Protein AF-A0A9X3X5L2-F1 (afdb_monomer)

Sequence (1280 aa):
MSFPLLVLHLSDLHFGPHGRFGGQDGERLAARFAAAIDAAREELGIRQGVGLVVVTGDIAEAARKNEYEAALGFFGHLDALLRVPRDRFVFVPGNHDVSWAETRKVQIEQEDEGFDDAELERRLALVRLARFEAFVTAFHGRPRAELPTVTSIGHGAVVHHFAMPDGGIAVAALNSCERESHARQGGSFGEAQAQRLLDHLRGLPPSWMSILAVHHNPITPVPEAVESWVQWLRGHPGPLKPETIEHFAADAAGFEGKEHLRAVTEDARVSVVLHGHHHGADAHAFPFRRGEKGHTLVLSSGSWGLSPGKLPESQPAMVHLLELDPARRQARSILRIYAPRVRAEGQVEPGTFAVDPASPRGATLDLYVPKGFGEEKQIVTPSEAVEVSAFVEAYRRRFGARYVRWDLGGVGVTQPSGGGPPVPSRLDEMFVPPRLGTNTDADRLDDGAPLEPFALATRETPLVIRGPAGCGKTTILRHCFRKLLAEGEKNCVPFLIELRELGRAWERAVPSERTLEAYLAGRLAEVRGRDERKTLAVLFDDPTGPRPILLVDGWDELGDLGDEVREKLMGLLGTSPRVLAVVTSRPYGESRPSGAEGFDVLDVQPLSDEEIRAFATRFHGRVHGEDEASAHAASERFVSALASSAEAEALARTALLLVMMLFVHRSRPLPDKRHELYRICLDNLLSARPRAKEAEGARAPSAVFRPEDAAERMRVLAELADRVQRDGYREQSRSPIVRTEDELCALLPSRFSYEERRGFIAWLVSSAGVLVDRADETFSFAHLSFQEYLVAHHWAAVVEGAEARVALCRRYLHDLAFWETLRLWAAVVEDRNPAHLAAVLENLIEGDADGFWLAGVMFADGLGAGHFEAWCARLSAHFHVHEQVRGFAAARAWAASRQEGRRQRLAAAWPEVASQARWLPGVIAASWWQEARLGREEAEPPAMSRLLSAAGEGQGVARGRALGGSSPVWPGDPPELSLLHLWPGPRGPAAARLQTLISLGGKREHLGRAARRALVPEREERDLARYMARYLARSWAKEAAHDDWVRTWALDLARDWAMDLSRSWAREWARDFALDLARYWARYLARYWTRDLARDWAFDLSRYWARDWAQDWVLDMAWVWAHELELPEEPWTLDFAAAELAGIGRAGTRAVLAFSEPKDPLLRLFHEACRLSLRPRSESMPFRRALAELPEGIDPLWPALARHVARMSTPEDRKLLCELAERPESREKPLSWGLRYYVRGDLVLDDGTEVELDELCDEAGIARLPWLVDMPDELDVEFD

pLDDT: mean 77.59, std 16.7, range [27.48, 97.25]

Solvent-accessible surface area (backbone atoms only — not comparable to full-atom values): 68585 Å² total; per-residue (Å²): 134,73,75,65,42,30,33,38,35,38,34,67,58,18,27,26,88,88,29,91,49,36,93,56,60,31,56,64,51,19,52,51,53,39,53,43,53,50,50,52,27,59,75,70,67,50,85,66,62,59,67,34,38,39,36,20,11,17,56,19,52,66,39,44,72,72,19,42,52,47,45,47,44,19,52,69,36,30,32,66,69,54,66,36,62,64,90,41,55,44,75,22,53,20,72,32,24,37,24,39,72,53,33,45,49,53,53,50,46,34,73,74,70,64,60,51,73,72,53,47,53,56,54,39,67,60,44,27,44,45,63,50,52,49,42,53,16,64,69,63,71,45,53,65,70,75,36,96,48,31,46,66,48,50,76,81,19,36,35,38,54,45,82,47,100,47,35,31,42,37,40,32,29,34,34,27,43,64,71,45,44,68,91,37,78,48,31,26,41,53,69,70,45,39,50,39,46,34,51,54,52,61,68,49,58,50,27,40,44,40,34,40,31,27,9,51,25,80,83,50,72,61,69,71,57,54,52,51,47,50,52,49,57,75,70,45,100,61,95,71,51,72,70,55,53,51,49,50,48,33,59,60,58,17,39,50,43,46,67,47,56,49,49,33,37,66,72,48,61,32,24,34,36,40,29,11,73,30,63,48,86,50,81,49,64,52,82,48,67,96,87,62,96,55,41,29,40,36,38,42,37,29,68,47,71,93,56,96,88,64,58,90,96,62,66,54,56,34,40,23,43,35,39,38,25,74,84,76,33,32,30,37,46,33,55,33,34,34,36,67,82,42,60,48,93,95,47,96,52,78,37,37,68,42,74,33,87,91,45,72,85,36,52,81,43,79,37,48,66,53,80,52,56,60,69,90,82,87,83,88,60,84,75,56,62,62,56,39,55,57,49,54,55,54,50,37,67,70,54,60,70,57,73,46,60,47,79,62,77,58,68,31,72,72,67,58,96,82,53,73,80,83,74,92,40,44,33,82,75,58,62,69,77,59,29,36,20,80,62,79,56,92,90,50,59,81,58,52,46,56,80,58,52,73,55,62,69,75,51,87,61,29,35,34,43,27,32,65,79,50,58,44,65,67,58,53,51,54,49,34,44,44,47,38,50,74,68,37,69,82,56,34,46,62,43,82,43,50,36,38,59,49,52,61,50,41,72,76,39,57,79,95,54,62,40,66,62,51,49,50,21,56,65,47,18,77,75,74,75,48,88,36,52,65,50,50,51,50,47,45,62,45,90,85,56,38,36,38,33,40,38,35,37,44,50,59,28,41,45,90,49,21,51,61,53,37,53,44,50,52,52,46,41,71,74,23,74,66,43,37,44,39,36,27,34,41,83,78,37,66,54,58,88,42,61,92,72,58,23,48,61,30,23,54,40,62,51,35,72,66,54,48,50,52,39,40,40,44,50,30,36,63,74,48,52,90,41,56,68,60,11,49,55,50,29,52,52,51,52,57,59,29,76,48,32,72,69,55,39,62,46,41,26,32,49,47,49,32,52,51,49,53,58,50,36,74,71,38,73,64,57,87,49,60,58,58,52,50,49,55,52,48,54,24,31,69,44,35,34,32,52,39,41,53,75,75,43,51,50,71,53,102,62,65,32,75,67,87,50,68,68,56,40,52,48,54,52,11,47,34,32,36,53,54,46,65,65,40,59,78,80,42,74,84,66,81,56,76,39,42,64,69,58,54,44,69,61,43,67,83,90,48,54,72,66,45,36,51,3,33,53,52,32,31,36,65,53,34,39,54,30,39,78,48,98,82,66,26,34,29,58,65,42,61,69,55,39,36,43,27,25,16,54,35,47,58,73,73,53,68,62,61,67,50,48,38,51,53,48,63,74,44,49,89,41,72,67,44,47,63,27,51,45,39,20,50,51,57,38,33,76,74,37,57,77,68,42,48,64,38,48,52,48,20,60,73,49,55,70,56,31,33,26,52,43,47,32,35,46,24,68,60,47,61,83,90,49,51,67,66,48,60,75,49,51,51,83,50,46,41,62,90,45,38,59,50,43,46,53,21,17,48,38,40,46,46,36,79,45,57,74,59,48,52,55,52,44,67,42,44,69,61,32,30,69,70,22,40,33,65,34,18,38,25,42,52,53,37,36,51,57,19,65,48,70,78,88,78,71,73,28,62,44,39,46,54,32,70,53,16,73,80,43,65,69,22,48,35,51,24,39,39,43,31,36,65,21,49,47,42,61,25,38,64,54,70,54,24,57,45,68,67,58,46,44,66,30,30,57,33,31,29,55,55,34,34,35,38,61,49,68,48,51,77,82,48,48,40,55,34,38,56,52,64,66,50,66,52,76,64,57,48,48,50,54,46,46,52,49,50,49,53,55,38,54,58,42,56,53,79,73,53,94,81,44,85,68,58,60,40,54,54,56,46,54,57,64,59,65,80,64,82,80,84,92,72,78,72,63,60,30,58,56,55,38,58,49,49,62,52,51,66,75,58,61,81,78,68,91,44,41,67,58,30,45,51,44,34,49,50,51,51,43,47,57,52,67,76,57,60,46,70,68,54,49,53,50,12,51,54,50,27,58,71,43,68,55,68,102,45,73,42,41,44,42,37,32,40,54,59,74,66,30,72,45,67,60,41,36,49,46,54,36,45,74,52,86,58,85,51,59,69,55,35,30,43,19,38,14,30,41,30,37,37,21,77,84,57,82,63,60,67,36,54,47,36,62,69,66,49,68,91,88,65,64,70,63,56,65,29,49,32,29,35,47,36,74,64,49,49,74,65,34,52,51,52,52,40,52,40,33,76,40,20,80,83,45,62,84,69,56,19,41,36,25,36,30,41,45,44,9,33,40,63,48,97,90,67,53,77,42,54,45,55,60,43,22,60,71,41,71,45,81,69,74,58,73,63,51,78,69,69,96,64,48,84,55,64,78,124

Secondary structure (DSSP, 8-state):
-PPPEEEEEE----BSSSSTTTT--HHHHHHHHHHHHHHHHHHHT--SPEEEEEEES--BSSS-HHHHHHHHHHHHHHHHHHT--GGGEEEE--GGGS-HHHHHHHHHHHHHH---HHHHHHHHHHHTTHHHHHHHHHHHSS-GGGSTTEEEEETTEEEEEEEETTEEEEEEE--TBTT--SS--SEE--HHHHHHHHHHHHTS-TTEEEEEEESS-S----HHHHHHHHHHHHHS--S--HHHHHHHHHHHH-EETHHHHHHHHHHTT-SEEEE-S-SS--EEEEEP-TTS--EEEEEE-------TT--GGGPPEEEEEEEEETTTTEEEEEEEEEETTPPPTT---S-EEEEPTT-TT-EEEEPP--TTTTPPPPPPPHHHHHHHHHHHHHHHHHHTTTT-B---GGG-----TTPPSP---BHHHH----EEESS--TT-TT-SEE--TTHHHH--S-EEEE--TTSSHHHHHHHHHHHHHHH-TTTEEEEEEEHHHHHHHHHHS-GGG-SHHHHHHHHHHHHHSS--HHHHHHHHH-TTSPEEEEEEE-GGG-GGGHHHHHHHHHHHHHH-TT-EEEEEE-TT-TT---GGGT-EEEEEPPPPHHHHHHHHHHHHHHHHTT-HHHHHHHHHHHHHHHHT-HHHHHHHTSHHHHHHHHHHHHHSSS-SSHHHHHHHHHHIIIIIHHHHHHHHTPPPPS-----SSHHHHHHHHHHHHHHHHHHHTTTSSSS---EEHHHHHHHS-TTS-HHHHHHHHHHIIIII-SEEE-TTSEEEES-HHHHHHHHHHHHHHH--SHHHHHHHHHHHTT-GGGHHHHHHHHHHHHHH-THHHHHHHHHHHHS-HHHHHHHHHHHHTT--TTTHHHHHTTGGG---GGGHHHHHHHHHHHHH---HHHHHHHHHHHHHHHHHS-HHHHHHHHHHHHHTT-S-TT---HHHHHHHTTTSSHHHHHHHGGGGGT-TTTT-SSHHHHHGGG--SSHHHHHHHHHHHHHHT--HHHHHHHHHHHSS--HHHHHHHHHHHHHHHHHHHHHTT-TTTTTTHHHHHHHHHHHH--SS--TTHHHHHHHHHHHHHHHHHTS---HHHHHHHHHHHHHHHHHH---HHHHHHHHHHHHHTT--S-HHHHHHHHHHHT---THHHHHHHHH----SHHHHHHHHHHHHHH-TTS-SHHHHHHHHSSPTT--THHHHHHHHHTT---HHHHHHHHHHHH-GGGS-TTHHHHIIIIII--EE-TTS-EE-HHHHHHHTT-PPPPS--PPP--------

Radius of gyration: 42.04 Å; Cα contacts (8 Å, |Δi|>4): 2052; chains: 1; bounding box: 104×72×123 Å

InterPro domains:
  IPR003593 AAA+ ATPase domain [SM00382] (459-624)
  IPR004843 Calcineurin-like, phosphoesterase domain [PF00149] (7-280)
  IPR007111 NACHT nucleoside triphosphatase [PF05729] (463-620)
  IPR007111 NACHT nucleoside triphosphatase [PS50837] (461-587)
  IPR027417 P-loop containing nucleoside triphosphate hydrolase [G3DSA:3.40.50.300] (416-591)
  IPR027417 P-loop containing nucleoside triphosphate hydrolase [SSF52540] (460-623)
  IPR029052 Metallo-dependent phosphatase-like [G3DSA:3.60.21.10] (5-334)
  IPR029052 Metallo-dependent phosphatase-like [SSF56300] (7-328)

Structure (mmCIF, N/CA/C/O backbone):
data_AF-A0A9X3X5L2-F1
#
_entry.id   AF-A0A9X3X5L2-F1
#
loop_
_atom_site.group_PDB
_atom_site.id
_atom_site.type_symbol
_atom_site.label_atom_id
_atom_site.label_alt_id
_atom_site.label_comp_id
_atom_site.label_asym_id
_atom_site.label_entity_id
_atom_site.label_seq_id
_atom_site.pdbx_PDB_ins_code
_atom_site.Cartn_x
_atom_site.Cartn_y
_atom_site.Cartn_z
_atom_site.occupancy
_atom_site.B_iso_or_equiv
_atom_site.auth_seq_id
_atom_site.auth_comp_id
_atom_site.auth_asym_id
_atom_site.auth_atom_id
_atom_site.pdbx_PDB_model_num
ATOM 1 N N . MET A 1 1 ? -11.750 2.166 57.337 1.00 33.78 1 MET A N 1
ATOM 2 C CA . MET A 1 1 ? -11.215 3.487 57.760 1.00 33.78 1 MET A CA 1
ATOM 3 C C . MET A 1 1 ? -9.756 3.560 57.328 1.00 33.78 1 MET A C 1
ATOM 5 O O . MET A 1 1 ? -8.901 2.982 57.993 1.00 33.78 1 MET A O 1
ATOM 9 N N . SER A 1 2 ? -9.480 4.225 56.205 1.00 51.81 2 SER A N 1
ATOM 10 C CA . SER A 1 2 ? -8.145 4.352 55.620 1.00 51.81 2 SER A CA 1
ATOM 11 C C . SER A 1 2 ? -7.234 5.186 56.523 1.00 51.81 2 SER A C 1
ATOM 13 O O . SER A 1 2 ? -7.540 6.342 56.815 1.00 51.81 2 SER A O 1
ATOM 15 N N . PHE A 1 3 ? -6.119 4.612 56.973 1.00 63.78 3 PHE A N 1
ATOM 16 C CA . PHE A 1 3 ? -5.071 5.350 57.682 1.00 63.78 3 PHE A CA 1
ATOM 17 C C . PHE A 1 3 ? -4.246 6.208 56.699 1.00 63.78 3 PHE A C 1
ATOM 19 O O . PHE A 1 3 ? -4.175 5.851 55.521 1.00 63.78 3 PHE A O 1
ATOM 26 N N . PRO A 1 4 ? -3.599 7.299 57.159 1.00 80.12 4 PRO A N 1
ATOM 27 C CA . PRO A 1 4 ? -2.692 8.080 56.319 1.00 80.12 4 PRO A CA 1
ATOM 28 C C . PRO A 1 4 ? -1.520 7.221 55.821 1.00 80.12 4 PRO A C 1
ATOM 30 O O . PRO A 1 4 ? -0.981 6.413 56.583 1.00 80.12 4 PRO A O 1
ATOM 33 N N . LEU A 1 5 ? -1.124 7.395 54.559 1.00 88.69 5 LEU A N 1
ATOM 34 C CA . LEU A 1 5 ? 0.029 6.733 53.947 1.00 88.69 5 LEU A CA 1
ATOM 35 C C . LEU A 1 5 ? 1.235 7.673 53.958 1.00 88.69 5 LEU A C 1
ATOM 37 O O . LEU A 1 5 ? 1.161 8.769 53.414 1.00 88.69 5 LEU A O 1
ATOM 41 N N . LEU A 1 6 ? 2.365 7.224 54.504 1.00 91.75 6 LEU A N 1
ATOM 42 C CA . LEU A 1 6 ? 3.628 7.957 54.420 1.00 91.75 6 LEU A CA 1
ATOM 43 C C . LEU A 1 6 ? 4.447 7.484 53.209 1.00 91.75 6 LEU A C 1
ATOM 45 O O . LEU A 1 6 ? 4.875 6.329 53.170 1.00 91.75 6 LEU A O 1
ATOM 49 N N . VAL A 1 7 ? 4.682 8.373 52.246 1.00 93.25 7 VAL A N 1
ATOM 50 C CA . VAL A 1 7 ? 5.533 8.153 51.069 1.00 93.25 7 VAL A CA 1
ATOM 51 C C . VAL A 1 7 ? 6.897 8.804 51.302 1.00 93.25 7 VAL A C 1
ATOM 53 O O . VAL A 1 7 ? 6.976 9.980 51.649 1.00 93.25 7 VAL A O 1
ATOM 56 N N . LEU A 1 8 ? 7.971 8.040 51.120 1.00 92.69 8 LEU A N 1
ATOM 57 C CA . LEU A 1 8 ? 9.347 8.529 51.101 1.00 92.69 8 LEU A CA 1
ATOM 58 C C . LEU A 1 8 ? 9.769 8.745 49.647 1.00 92.69 8 LEU A C 1
ATOM 60 O O . LEU A 1 8 ? 9.871 7.780 48.897 1.00 92.69 8 LEU A O 1
ATOM 64 N N . HIS A 1 9 ? 10.032 9.986 49.257 1.00 91.81 9 HIS A N 1
ATOM 65 C CA . HIS A 1 9 ? 10.513 10.338 47.924 1.00 91.81 9 HIS A CA 1
ATOM 66 C C . HIS A 1 9 ? 11.990 10.760 47.972 1.00 91.81 9 HIS A C 1
ATOM 68 O O . HIS A 1 9 ? 12.386 11.620 48.765 1.00 91.81 9 HIS A O 1
ATOM 74 N N . LEU A 1 10 ? 12.805 10.087 47.155 1.00 88.81 10 LEU A N 1
ATOM 75 C CA . LEU A 1 10 ? 14.241 10.304 46.966 1.00 88.81 10 LEU A CA 1
ATOM 76 C C . LEU A 1 10 ? 14.522 10.623 45.488 1.00 88.81 10 LEU A C 1
ATOM 78 O O . LEU A 1 10 ? 13.851 10.085 44.612 1.00 88.81 10 LEU A O 1
ATOM 82 N N . SER A 1 11 ? 15.543 11.429 45.204 1.00 85.94 11 SER A N 1
ATOM 83 C CA . SER A 1 11 ? 16.010 11.727 43.839 1.00 85.94 11 SER A CA 1
ATOM 84 C C . SER A 1 11 ? 17.506 12.037 43.851 1.00 85.94 11 SER A C 1
ATOM 86 O O . SER A 1 11 ? 18.036 12.412 44.901 1.00 85.94 11 SER A O 1
ATOM 88 N N . ASP A 1 12 ? 18.159 11.902 42.697 1.00 79.94 12 ASP A N 1
ATOM 89 C CA . ASP A 1 12 ? 19.490 12.451 42.392 1.00 79.94 12 ASP A CA 1
ATOM 90 C C . ASP A 1 12 ? 20.567 11.987 43.393 1.00 79.94 12 ASP A C 1
ATOM 92 O O . ASP A 1 12 ? 21.273 12.767 44.048 1.00 79.94 12 ASP A O 1
ATOM 96 N N . LEU A 1 13 ? 20.647 10.664 43.574 1.00 82.81 13 LEU A N 1
ATOM 97 C CA . LEU A 1 13 ? 21.535 10.031 44.551 1.00 82.81 13 LEU A CA 1
ATOM 98 C C . LEU A 1 13 ? 22.984 9.943 44.048 1.00 82.81 13 LEU A C 1
ATOM 100 O O . LEU A 1 13 ? 23.900 10.083 44.862 1.00 82.81 13 LEU A O 1
ATOM 104 N N . HIS A 1 14 ? 23.182 9.731 42.742 1.00 84.00 14 HIS A N 1
ATOM 105 C CA . HIS A 1 14 ? 24.472 9.617 42.052 1.00 84.00 14 HIS A CA 1
ATOM 106 C C . HIS A 1 14 ? 25.494 8.742 42.796 1.00 84.00 14 HIS A C 1
ATOM 108 O O . HIS A 1 14 ? 26.504 9.220 43.328 1.00 84.00 14 HIS A O 1
ATOM 114 N N . PHE A 1 15 ? 25.254 7.433 42.849 1.00 83.69 15 PHE A N 1
ATOM 115 C CA . PHE A 1 15 ? 26.273 6.486 43.289 1.00 83.69 15 PHE A CA 1
ATOM 116 C C . PHE A 1 15 ? 27.408 6.467 42.256 1.00 83.69 15 PHE A C 1
ATOM 118 O O . PHE A 1 15 ? 27.206 6.065 41.116 1.00 83.69 15 PHE A O 1
ATOM 125 N N . GLY A 1 16 ? 28.602 6.919 42.644 1.00 78.38 16 GLY A N 1
ATOM 126 C CA . GLY A 1 16 ? 29.775 6.971 41.774 1.00 78.38 16 GLY A CA 1
ATOM 127 C C . GLY A 1 16 ? 30.980 7.645 42.432 1.00 78.38 16 GLY A C 1
ATOM 128 O O . GLY A 1 16 ? 30.873 8.137 43.558 1.00 78.38 16 GLY A O 1
ATOM 129 N N . PRO A 1 17 ? 32.165 7.584 41.800 1.00 70.12 17 PRO A N 1
ATOM 130 C CA . PRO A 1 17 ? 33.416 8.061 42.386 1.00 70.12 17 PRO A CA 1
ATOM 131 C C . PRO A 1 17 ? 33.467 9.581 42.600 1.00 70.12 17 PRO A C 1
ATOM 133 O O . PRO A 1 17 ? 34.216 10.023 43.473 1.00 70.12 17 PRO A O 1
ATOM 136 N N . HIS A 1 18 ? 32.704 10.366 41.835 1.00 68.12 18 HIS A N 1
ATOM 137 C CA . HIS A 1 18 ? 32.596 11.819 42.004 1.00 68.12 18 HIS A CA 1
ATOM 138 C C . HIS A 1 18 ? 31.243 12.245 42.599 1.00 68.12 18 HIS A C 1
ATOM 140 O O . HIS A 1 18 ? 31.072 13.406 42.971 1.00 68.12 18 HIS A O 1
ATOM 146 N N . GLY A 1 19 ? 30.307 11.306 42.751 1.00 66.62 19 GLY A N 1
ATOM 147 C CA . GLY A 1 19 ? 29.041 11.491 43.448 1.00 66.62 19 GLY A CA 1
ATOM 148 C C . GLY A 1 19 ? 29.172 11.653 44.969 1.00 66.62 19 GLY A C 1
ATOM 149 O O . GLY A 1 19 ? 30.168 11.286 45.598 1.00 66.62 19 GLY A O 1
ATOM 150 N N . ARG A 1 20 ? 28.115 12.183 45.603 1.00 66.06 20 ARG A N 1
ATOM 151 C CA . ARG A 1 20 ? 28.086 12.536 47.043 1.00 66.06 20 ARG A CA 1
ATOM 152 C C . ARG A 1 20 ? 28.415 11.358 47.967 1.00 66.06 20 ARG A C 1
ATOM 154 O O . ARG A 1 20 ? 28.936 11.552 49.070 1.00 66.06 20 ARG A O 1
ATOM 161 N N . PHE A 1 21 ? 28.075 10.148 47.538 1.00 71.44 21 PHE A N 1
ATOM 162 C CA . PHE A 1 21 ? 28.238 8.921 48.312 1.00 71.44 21 PHE A CA 1
ATOM 163 C C . PHE A 1 21 ? 29.450 8.085 47.871 1.00 71.44 21 PHE A C 1
ATOM 165 O O . PHE A 1 21 ? 29.632 6.973 48.366 1.00 71.44 21 PHE A O 1
ATOM 172 N N . GLY A 1 22 ? 30.307 8.622 46.993 1.00 66.75 22 GLY A N 1
ATOM 173 C CA . GLY A 1 22 ? 31.515 7.955 46.515 1.00 66.75 22 GLY A CA 1
ATOM 174 C C . GLY A 1 22 ? 32.418 7.483 47.655 1.00 66.75 22 GLY A C 1
ATOM 175 O O . GLY A 1 22 ? 32.827 8.262 48.516 1.00 66.75 22 GLY A O 1
ATOM 176 N N . GLY A 1 23 ? 32.700 6.179 47.684 1.00 66.12 23 GLY A N 1
ATOM 177 C CA . GLY A 1 23 ? 33.548 5.547 48.701 1.00 66.12 23 GLY A CA 1
ATOM 178 C C . GLY A 1 23 ? 32.921 5.404 50.095 1.00 66.12 23 GLY A C 1
ATOM 179 O O . GLY A 1 23 ? 33.623 4.984 51.016 1.00 66.12 23 GLY A O 1
ATOM 180 N N . GLN A 1 24 ? 31.637 5.738 50.281 1.00 73.81 24 GLN A N 1
ATOM 181 C CA . GLN A 1 24 ? 30.925 5.480 51.536 1.00 73.81 24 GLN A CA 1
ATOM 182 C C . GLN A 1 24 ? 30.409 4.039 51.592 1.00 73.81 24 GLN A C 1
ATOM 184 O O . GLN A 1 24 ? 30.003 3.463 50.586 1.00 73.81 24 GLN A O 1
ATOM 189 N N . ASP A 1 25 ? 30.406 3.469 52.795 1.00 82.12 25 ASP A N 1
ATOM 190 C CA . ASP A 1 25 ? 29.823 2.156 53.051 1.00 82.12 25 ASP A CA 1
ATOM 191 C C . ASP A 1 25 ? 28.286 2.219 52.972 1.00 82.12 25 ASP A C 1
ATOM 193 O O . ASP A 1 25 ? 27.653 3.027 53.662 1.00 82.12 25 ASP A O 1
ATOM 197 N N . GLY A 1 26 ? 27.693 1.391 52.106 1.00 81.31 26 GLY A N 1
ATOM 198 C CA . GLY A 1 26 ? 26.260 1.426 51.794 1.00 81.31 26 GLY A CA 1
ATOM 199 C C . GLY A 1 26 ? 25.360 1.067 52.978 1.00 81.31 26 GLY A C 1
ATOM 200 O O . GLY A 1 26 ? 24.312 1.690 53.146 1.00 81.31 26 GLY A O 1
ATOM 201 N N . GLU A 1 27 ? 25.783 0.133 53.835 1.00 83.94 27 GLU A N 1
ATOM 202 C CA . GLU A 1 27 ? 25.055 -0.253 55.052 1.00 83.94 27 GLU A CA 1
ATOM 203 C C . GLU A 1 27 ? 25.013 0.914 56.043 1.00 83.94 27 GLU A C 1
ATOM 205 O O . GLU A 1 27 ? 23.942 1.322 56.504 1.00 83.94 27 GLU A O 1
ATOM 210 N N . ARG A 1 28 ? 26.171 1.526 56.317 1.00 81.81 28 ARG A N 1
ATOM 211 C CA . ARG A 1 28 ? 26.255 2.689 57.208 1.00 81.81 28 ARG A CA 1
ATOM 212 C C . ARG A 1 28 ? 25.473 3.881 56.666 1.00 81.81 28 ARG A C 1
ATOM 214 O O . ARG A 1 28 ? 24.849 4.608 57.439 1.00 81.81 28 ARG A O 1
ATOM 221 N N . LEU A 1 29 ? 25.490 4.101 55.353 1.00 81.94 29 LEU A N 1
ATOM 222 C CA . LEU A 1 29 ? 24.710 5.164 54.724 1.00 81.94 29 LEU A CA 1
ATOM 223 C C . LEU A 1 29 ? 23.200 4.911 54.863 1.00 81.94 29 LEU A C 1
ATOM 225 O O . LEU A 1 29 ? 22.466 5.824 55.247 1.00 81.94 29 LEU A O 1
ATOM 229 N N . ALA A 1 30 ? 22.742 3.679 54.632 1.00 86.69 30 ALA A N 1
ATOM 230 C CA . ALA A 1 30 ? 21.344 3.285 54.801 1.00 86.69 30 ALA A CA 1
ATOM 231 C C . ALA A 1 30 ? 20.871 3.435 56.255 1.00 86.69 30 ALA A C 1
ATOM 233 O O . ALA A 1 30 ? 19.810 4.012 56.498 1.00 86.69 30 ALA A O 1
ATOM 234 N N . ALA A 1 31 ? 21.691 3.014 57.227 1.00 83.75 31 ALA A N 1
ATOM 235 C CA . ALA A 1 31 ? 21.431 3.189 58.660 1.00 83.75 31 ALA A CA 1
ATOM 236 C C . ALA A 1 31 ? 21.186 4.656 59.027 1.00 83.75 31 ALA A C 1
ATOM 238 O O . ALA A 1 31 ? 20.274 4.973 59.790 1.00 83.75 31 ALA A O 1
ATOM 239 N N . ARG A 1 32 ? 21.960 5.567 58.434 1.00 77.94 32 ARG A N 1
ATOM 240 C CA . ARG A 1 32 ? 21.835 7.007 58.676 1.00 77.94 32 ARG A CA 1
ATOM 241 C C . ARG A 1 32 ? 20.583 7.605 58.049 1.00 77.94 32 ARG A C 1
ATOM 243 O O . ARG A 1 32 ? 19.944 8.442 58.682 1.00 77.94 32 ARG A O 1
ATOM 250 N N . PHE A 1 33 ? 20.226 7.180 56.837 1.00 83.44 33 PHE A N 1
ATOM 251 C CA . PHE A 1 33 ? 18.974 7.588 56.197 1.00 83.44 33 PHE A CA 1
ATOM 252 C C . PHE A 1 33 ? 17.767 7.115 57.010 1.00 83.44 33 PHE A C 1
ATOM 254 O O . PHE A 1 33 ? 16.901 7.925 57.334 1.00 83.44 33 PHE A O 1
ATOM 261 N N . ALA A 1 34 ? 17.744 5.844 57.416 1.00 85.94 34 ALA A N 1
ATOM 262 C CA . ALA A 1 34 ? 16.659 5.289 58.220 1.00 85.94 34 ALA A CA 1
ATOM 263 C C . ALA A 1 34 ? 16.511 5.999 59.575 1.00 85.94 34 ALA A C 1
ATOM 265 O O . ALA A 1 34 ? 15.423 6.469 59.901 1.00 85.94 34 ALA A O 1
ATOM 266 N N . ALA A 1 35 ? 17.612 6.172 60.317 1.00 80.69 35 ALA A N 1
ATOM 267 C CA . ALA A 1 35 ? 17.596 6.857 61.611 1.00 80.69 35 ALA A CA 1
ATOM 268 C C . ALA A 1 35 ? 17.078 8.300 61.505 1.00 80.69 35 ALA A C 1
ATOM 270 O O . ALA A 1 35 ? 16.357 8.778 62.378 1.00 80.69 35 ALA A O 1
ATOM 271 N N . ALA A 1 36 ? 17.422 9.000 60.425 1.00 76.62 36 ALA A N 1
ATOM 272 C CA . ALA A 1 36 ? 16.964 10.361 60.206 1.00 76.62 36 ALA A CA 1
ATOM 273 C C . ALA A 1 36 ? 15.491 10.460 59.797 1.00 76.62 36 ALA A C 1
ATOM 275 O O . ALA A 1 36 ? 14.804 11.395 60.210 1.00 76.62 36 ALA A O 1
ATOM 276 N N . ILE A 1 37 ? 15.001 9.503 59.008 1.00 83.50 37 ILE A N 1
ATOM 277 C CA . ILE A 1 37 ? 13.579 9.394 58.673 1.00 83.50 37 ILE A CA 1
ATOM 278 C C . ILE A 1 37 ? 12.769 9.118 59.943 1.00 83.50 37 ILE A C 1
ATOM 280 O O . ILE A 1 37 ? 11.753 9.773 60.169 1.00 83.50 37 ILE A O 1
ATOM 284 N N . ASP A 1 38 ? 13.237 8.211 60.801 1.00 83.44 38 ASP A N 1
ATOM 285 C CA . ASP A 1 38 ? 12.585 7.907 62.076 1.00 83.44 38 ASP A CA 1
ATOM 286 C C . ASP A 1 38 ? 12.589 9.110 63.025 1.00 83.44 38 ASP A C 1
ATOM 288 O O . ASP A 1 38 ? 11.536 9.469 63.552 1.00 83.44 38 ASP A O 1
ATOM 292 N N . ALA A 1 39 ? 13.718 9.813 63.152 1.00 78.88 39 ALA A N 1
ATOM 293 C CA . ALA A 1 39 ? 13.794 11.045 63.935 1.00 78.88 39 ALA A CA 1
ATOM 294 C C . ALA A 1 39 ? 12.815 12.121 63.425 1.00 78.88 39 ALA A C 1
ATOM 296 O O . ALA A 1 39 ? 12.128 12.764 64.219 1.00 78.88 39 ALA A O 1
ATOM 297 N N . ALA A 1 40 ? 12.694 12.290 62.102 1.00 78.00 40 ALA A N 1
ATOM 298 C CA . ALA A 1 40 ? 11.743 13.229 61.509 1.00 78.00 40 ALA A CA 1
ATOM 299 C C . ALA A 1 40 ? 10.278 12.816 61.751 1.00 78.00 40 ALA A C 1
ATOM 301 O O . ALA A 1 40 ? 9.426 13.674 61.986 1.00 78.00 40 ALA A O 1
ATOM 302 N N . ARG A 1 41 ? 9.970 11.512 61.729 1.00 84.62 41 ARG A N 1
ATOM 303 C CA . ARG A 1 41 ? 8.633 10.987 62.053 1.00 84.62 41 ARG A CA 1
ATOM 304 C C . ARG A 1 41 ? 8.268 11.257 63.511 1.00 84.62 41 ARG A C 1
ATOM 306 O O . ARG A 1 41 ? 7.165 11.739 63.775 1.00 84.62 41 ARG A O 1
ATOM 313 N N . GLU A 1 42 ? 9.191 10.998 64.437 1.00 82.88 42 GLU A N 1
ATOM 314 C CA . GLU A 1 42 ? 9.009 11.257 65.869 1.00 82.88 42 GLU A CA 1
ATOM 315 C C . GLU A 1 42 ? 8.809 12.750 66.160 1.00 82.88 42 GLU A C 1
ATOM 317 O O . GLU A 1 42 ? 7.846 13.116 66.837 1.00 82.88 42 GLU A O 1
ATOM 322 N N . GLU A 1 43 ? 9.651 13.617 65.584 1.00 79.38 43 GLU A N 1
ATOM 323 C CA . GLU A 1 43 ? 9.555 15.080 65.702 1.00 79.38 43 GLU A CA 1
ATOM 324 C C . GLU A 1 43 ? 8.180 15.608 65.253 1.00 79.38 43 GLU A C 1
ATOM 326 O O . GLU A 1 43 ? 7.599 16.494 65.883 1.00 79.38 43 GLU A O 1
ATOM 331 N N . LEU A 1 44 ? 7.638 15.058 64.161 1.00 77.19 44 LEU A N 1
ATOM 332 C CA . LEU A 1 44 ? 6.396 15.523 63.536 1.00 77.19 44 LEU A CA 1
ATOM 333 C C . LEU A 1 44 ? 5.138 14.811 64.051 1.00 77.19 44 LEU A C 1
ATOM 335 O O . LEU A 1 44 ? 4.032 15.150 63.615 1.00 77.19 44 LEU A O 1
ATOM 339 N N . GLY A 1 45 ? 5.295 13.860 64.978 1.00 80.50 45 GLY A N 1
ATOM 340 C CA . GLY A 1 45 ? 4.206 13.071 65.555 1.00 80.50 45 GLY A CA 1
ATOM 341 C C . GLY A 1 45 ? 3.581 12.052 64.594 1.00 80.50 45 GLY A C 1
ATOM 342 O O . GLY A 1 45 ? 2.448 11.623 64.825 1.00 80.50 45 GLY A O 1
ATOM 343 N N . ILE A 1 46 ? 4.290 11.666 63.529 1.00 84.19 46 ILE A N 1
ATOM 344 C CA . ILE A 1 46 ? 3.827 10.709 62.515 1.00 84.19 46 ILE A CA 1
ATOM 345 C C . ILE A 1 46 ? 4.006 9.292 63.066 1.00 84.19 46 ILE A C 1
ATOM 347 O O . ILE A 1 46 ? 5.118 8.784 63.199 1.00 84.19 46 ILE A O 1
ATOM 351 N N . ARG A 1 47 ? 2.893 8.638 63.412 1.00 79.75 47 ARG A N 1
ATOM 352 C CA . ARG A 1 47 ? 2.908 7.303 64.042 1.00 79.75 47 ARG A CA 1
ATOM 353 C C . ARG A 1 47 ? 3.046 6.163 63.035 1.00 79.75 47 ARG A C 1
ATOM 355 O O . ARG A 1 47 ? 3.428 5.058 63.411 1.00 79.75 47 ARG A O 1
ATOM 362 N N . GLN A 1 48 ? 2.715 6.409 61.773 1.00 82.12 48 GLN A N 1
ATOM 363 C CA . GLN A 1 48 ? 2.754 5.425 60.696 1.00 82.12 48 GLN A CA 1
ATOM 364 C C . GLN A 1 48 ? 4.196 5.197 60.245 1.00 82.12 48 GLN A C 1
ATOM 366 O O . GLN A 1 48 ? 4.991 6.138 60.213 1.00 82.12 48 GLN A O 1
ATOM 371 N N . GLY A 1 49 ? 4.536 3.947 59.919 1.00 86.44 49 GLY A N 1
ATOM 372 C CA . GLY A 1 49 ? 5.769 3.606 59.203 1.00 86.44 49 GLY A CA 1
ATOM 373 C C . GLY A 1 49 ? 5.776 4.178 57.789 1.00 86.44 49 GLY A C 1
ATOM 374 O O . GLY A 1 49 ? 4.718 4.525 57.260 1.00 86.44 49 GLY A O 1
ATOM 375 N N . VAL A 1 50 ? 6.955 4.243 57.166 1.00 91.44 50 VAL A N 1
ATOM 376 C CA . VAL A 1 50 ? 7.045 4.490 55.721 1.00 91.44 50 VAL A CA 1
ATOM 377 C C . VAL A 1 50 ? 6.270 3.380 55.013 1.00 91.44 50 VAL A C 1
ATOM 379 O O . VAL A 1 50 ? 6.483 2.200 55.274 1.00 91.44 50 VAL A O 1
ATOM 382 N N . GLY A 1 51 ? 5.311 3.759 54.177 1.00 89.25 51 GLY A N 1
ATOM 383 C CA . GLY A 1 51 ? 4.414 2.831 53.499 1.00 89.25 51 GLY A CA 1
ATOM 384 C C . GLY A 1 51 ? 4.696 2.676 52.010 1.00 89.25 51 GLY A C 1
ATOM 385 O O . GLY A 1 51 ? 4.141 1.759 51.413 1.00 89.25 51 GLY A O 1
ATOM 386 N N . LEU A 1 52 ? 5.514 3.549 51.417 1.00 93.12 52 LEU A N 1
ATOM 387 C CA . LEU A 1 52 ? 5.936 3.520 50.015 1.00 93.12 52 LEU A CA 1
ATOM 388 C C . LEU A 1 52 ? 7.259 4.287 49.869 1.00 93.12 52 LEU A C 1
ATOM 390 O O . LEU A 1 52 ? 7.405 5.344 50.483 1.00 93.12 52 LEU A O 1
ATOM 394 N N . VAL A 1 53 ? 8.190 3.791 49.053 1.00 94.62 53 VAL A N 1
ATOM 395 C CA . VAL A 1 53 ? 9.423 4.505 48.685 1.00 94.62 53 VAL A CA 1
ATOM 396 C C . VAL A 1 53 ? 9.430 4.742 47.177 1.00 94.62 53 VAL A C 1
ATOM 398 O O . VAL A 1 53 ? 9.321 3.794 46.407 1.00 94.62 53 VAL A O 1
ATOM 401 N N . VAL A 1 54 ? 9.562 5.995 46.748 1.00 95.06 54 VAL A N 1
ATOM 402 C CA . VAL A 1 54 ? 9.643 6.388 45.334 1.00 95.06 54 VAL A CA 1
ATOM 403 C C . VAL A 1 54 ? 11.000 7.038 45.082 1.00 95.06 54 VAL A C 1
ATOM 405 O O . VAL A 1 54 ? 11.389 7.952 45.805 1.00 95.06 54 VAL A O 1
ATOM 408 N N . VAL A 1 55 ? 11.725 6.568 44.070 1.00 93.94 55 VAL A N 1
ATOM 409 C CA . VAL A 1 55 ? 13.059 7.056 43.703 1.00 93.94 55 VAL A CA 1
ATOM 410 C C . VAL A 1 55 ? 13.016 7.592 42.273 1.00 93.94 55 VAL A C 1
ATOM 412 O O . VAL A 1 55 ? 12.849 6.810 41.338 1.00 93.94 55 VAL A O 1
ATOM 415 N N . THR A 1 56 ? 13.132 8.911 42.095 1.00 90.62 56 THR A N 1
ATOM 416 C CA . THR A 1 56 ? 12.974 9.582 40.792 1.00 90.62 56 THR A CA 1
ATOM 417 C C . THR A 1 56 ? 14.299 9.828 40.068 1.00 90.62 56 THR A C 1
ATOM 419 O O . THR A 1 56 ? 14.706 10.970 39.904 1.00 90.62 56 THR A O 1
ATOM 422 N N . GLY A 1 57 ? 14.948 8.768 39.588 1.00 87.56 57 GLY A N 1
ATOM 423 C CA . GLY A 1 57 ? 16.106 8.861 38.691 1.00 87.56 57 GLY A CA 1
ATOM 424 C C . GLY A 1 57 ? 17.432 9.246 39.336 1.00 87.56 57 GLY A C 1
ATOM 425 O O . GLY A 1 57 ? 17.521 9.476 40.546 1.00 87.56 57 GLY A O 1
ATOM 426 N N . ASP A 1 58 ? 18.465 9.240 38.494 1.00 87.50 58 ASP A N 1
ATOM 427 C CA . ASP A 1 58 ? 19.863 9.528 38.810 1.00 87.50 58 ASP A CA 1
ATOM 428 C C . ASP A 1 58 ? 20.377 8.711 39.991 1.00 87.50 58 ASP A C 1
ATOM 430 O O . ASP A 1 58 ? 20.957 9.198 40.970 1.00 87.50 58 ASP A O 1
ATOM 434 N N . ILE A 1 59 ? 20.134 7.403 39.888 1.00 90.81 59 ILE A N 1
ATOM 435 C CA . ILE A 1 59 ? 20.641 6.434 40.850 1.00 90.81 59 ILE A CA 1
ATOM 436 C C . ILE A 1 59 ? 22.152 6.299 40.665 1.00 90.81 59 ILE A C 1
ATOM 438 O O . ILE A 1 59 ? 22.897 6.408 41.638 1.00 90.81 59 ILE A O 1
ATOM 442 N N . ALA A 1 60 ? 22.618 6.078 39.436 1.00 89.50 60 ALA A N 1
ATOM 443 C CA . ALA A 1 60 ? 24.041 6.014 39.110 1.00 89.50 60 ALA A CA 1
ATOM 444 C C . ALA A 1 60 ? 24.608 7.385 38.695 1.00 89.50 60 ALA A C 1
ATOM 446 O O . ALA A 1 60 ? 23.874 8.297 38.331 1.00 89.50 60 ALA A O 1
ATOM 447 N N . GLU A 1 61 ? 25.933 7.540 38.753 1.00 83.12 61 GLU A N 1
ATOM 448 C CA . GLU A 1 61 ? 26.625 8.736 38.244 1.00 83.12 61 GLU A CA 1
ATOM 449 C C . GLU A 1 61 ? 26.874 8.659 36.727 1.00 83.12 61 GLU A C 1
ATOM 451 O O . GLU A 1 61 ? 26.830 9.674 36.038 1.00 83.12 61 GLU A O 1
ATOM 456 N N . ALA A 1 62 ? 27.157 7.472 36.188 1.00 83.50 62 ALA A N 1
ATOM 457 C CA . ALA A 1 62 ? 27.474 7.279 34.771 1.00 83.50 62 ALA A CA 1
ATOM 458 C C . ALA A 1 62 ? 27.017 5.901 34.256 1.00 83.50 62 ALA A C 1
ATOM 460 O O . ALA A 1 62 ? 27.683 5.285 33.411 1.00 83.50 62 ALA A O 1
ATOM 461 N N . ALA A 1 63 ? 25.911 5.389 34.805 1.00 91.00 63 ALA A N 1
ATOM 462 C CA . ALA A 1 63 ? 25.340 4.079 34.508 1.00 91.00 63 ALA A CA 1
ATOM 463 C C . ALA A 1 63 ? 26.376 2.933 34.517 1.00 91.00 63 ALA A C 1
ATOM 465 O O . ALA A 1 63 ? 26.381 2.074 33.623 1.00 91.00 63 ALA A O 1
ATOM 466 N N . ARG A 1 64 ? 27.314 2.903 35.477 1.00 87.75 64 ARG A N 1
ATOM 467 C CA . ARG A 1 64 ? 28.332 1.836 35.566 1.00 87.75 64 ARG A CA 1
ATOM 468 C C . ARG A 1 64 ? 27.888 0.701 36.484 1.00 87.75 64 ARG A C 1
ATOM 470 O O . ARG A 1 64 ? 27.114 0.875 37.416 1.00 87.75 64 ARG A O 1
ATOM 477 N N . LYS A 1 65 ? 28.408 -0.505 36.242 1.00 88.44 65 LYS A N 1
ATOM 478 C CA . LYS A 1 65 ? 28.028 -1.703 37.010 1.00 88.44 65 LYS A CA 1
ATOM 479 C C . LYS A 1 65 ? 28.322 -1.565 38.513 1.00 88.44 65 LYS A C 1
ATOM 481 O O . LYS A 1 65 ? 27.457 -1.854 39.329 1.00 88.44 65 LYS A O 1
ATOM 486 N N . ASN A 1 66 ? 29.516 -1.096 38.866 1.00 88.12 66 ASN A N 1
ATOM 487 C CA . ASN A 1 66 ? 29.946 -0.903 40.255 1.00 88.12 66 ASN A CA 1
ATOM 488 C C . ASN A 1 66 ? 29.135 0.180 40.993 1.00 88.12 66 ASN A C 1
ATOM 490 O O . ASN A 1 66 ? 29.001 0.131 42.212 1.00 88.12 66 ASN A O 1
ATOM 494 N N . GLU A 1 67 ? 28.588 1.151 40.261 1.00 90.25 67 GLU A N 1
ATOM 495 C CA . GLU A 1 67 ? 27.715 2.201 40.798 1.00 90.25 67 GLU A CA 1
ATOM 496 C C . GLU A 1 67 ? 26.368 1.612 41.235 1.00 90.25 67 GLU A C 1
ATOM 498 O O . GLU A 1 67 ? 25.932 1.820 42.367 1.00 90.25 67 GLU A O 1
ATOM 503 N N . TYR A 1 68 ? 25.765 0.776 40.386 1.00 93.19 68 TYR A N 1
ATOM 504 C CA . TYR A 1 68 ? 24.541 0.047 40.724 1.00 93.19 68 TYR A CA 1
ATOM 505 C C . TYR A 1 68 ? 24.741 -1.026 41.802 1.00 93.19 68 TYR A C 1
ATOM 507 O O . TYR A 1 68 ? 23.822 -1.276 42.577 1.00 93.19 68 TYR A O 1
ATOM 515 N N . GLU A 1 69 ? 25.922 -1.643 41.903 1.00 90.06 69 GLU A N 1
ATOM 516 C CA . GLU A 1 69 ? 26.258 -2.542 43.019 1.00 90.06 69 GLU A CA 1
ATOM 517 C C . GLU A 1 69 ? 26.269 -1.789 44.360 1.00 90.06 69 GLU A C 1
ATOM 519 O O . GLU A 1 69 ? 25.715 -2.278 45.347 1.00 90.06 69 GLU A O 1
ATOM 524 N N . ALA A 1 70 ? 26.829 -0.574 44.392 1.00 87.38 70 ALA A N 1
ATOM 525 C CA . ALA A 1 70 ? 26.790 0.286 45.574 1.00 87.38 70 ALA A CA 1
ATOM 526 C C . ALA A 1 70 ? 25.355 0.729 45.914 1.00 87.38 70 ALA A C 1
ATOM 528 O O . ALA A 1 70 ? 24.953 0.662 47.079 1.00 87.38 70 ALA A O 1
ATOM 529 N N . ALA A 1 71 ? 24.561 1.108 44.905 1.00 91.31 71 ALA A N 1
ATOM 530 C CA . ALA A 1 71 ? 23.148 1.442 45.076 1.00 91.31 71 ALA A CA 1
ATOM 531 C C . ALA A 1 71 ? 22.339 0.252 45.625 1.00 91.31 71 ALA A C 1
ATOM 533 O O . ALA A 1 71 ? 21.549 0.415 46.554 1.00 91.31 71 ALA A O 1
ATOM 534 N N . LEU A 1 72 ? 22.566 -0.958 45.101 1.00 92.00 72 LEU A N 1
ATOM 535 C CA . LEU A 1 72 ? 21.917 -2.188 45.564 1.00 92.00 72 LEU A CA 1
ATOM 536 C C . LEU A 1 72 ? 22.273 -2.489 47.023 1.00 92.00 72 LEU A C 1
ATOM 538 O O . LEU A 1 72 ? 21.391 -2.839 47.807 1.00 92.00 72 LEU A O 1
ATOM 542 N N . GLY A 1 73 ? 23.543 -2.298 47.394 1.00 89.19 73 GLY A N 1
ATOM 543 C CA . GLY A 1 73 ? 23.995 -2.380 48.779 1.00 89.19 73 GLY A CA 1
ATOM 544 C C . GLY A 1 73 ? 23.269 -1.383 49.682 1.00 89.19 73 GLY A C 1
ATOM 545 O O . GLY A 1 73 ? 22.782 -1.766 50.738 1.00 89.19 73 GLY A O 1
ATOM 546 N N . PHE A 1 74 ? 23.127 -0.124 49.269 1.00 91.81 74 PHE A N 1
ATOM 547 C CA . PHE A 1 74 ? 22.399 0.888 50.040 1.00 91.81 74 PHE A CA 1
ATOM 548 C C . PHE A 1 74 ? 20.905 0.555 50.195 1.00 91.81 74 PHE A C 1
ATOM 550 O O . PHE A 1 74 ? 20.405 0.441 51.316 1.00 91.81 74 PHE A O 1
ATOM 557 N N . PHE A 1 75 ? 20.181 0.357 49.089 1.00 94.38 75 PHE A N 1
ATOM 558 C CA . PHE A 1 75 ? 18.736 0.118 49.135 1.00 94.38 75 PHE A CA 1
ATOM 559 C C . PHE A 1 75 ? 18.381 -1.203 49.821 1.00 94.38 75 PHE A C 1
ATOM 561 O O . PHE A 1 75 ? 17.376 -1.261 50.526 1.00 94.38 75 PHE A O 1
ATOM 568 N N . GLY A 1 76 ? 19.212 -2.239 49.660 1.00 88.88 76 GLY A N 1
ATOM 569 C CA . GLY A 1 76 ? 19.024 -3.543 50.298 1.00 88.88 76 GLY A CA 1
ATOM 570 C C . GLY A 1 76 ? 19.293 -3.572 51.806 1.00 88.88 76 GLY A C 1
ATOM 571 O O . GLY A 1 76 ? 18.984 -4.574 52.443 1.00 88.88 76 GLY A O 1
ATOM 572 N N . HIS A 1 77 ? 19.877 -2.512 52.375 1.00 91.56 77 HIS A N 1
ATOM 573 C CA . HIS A 1 77 ? 19.892 -2.290 53.825 1.00 91.56 77 HIS A CA 1
ATOM 574 C C . HIS A 1 77 ? 18.776 -1.324 54.250 1.00 91.56 77 HIS A C 1
ATOM 576 O O . HIS A 1 77 ? 18.216 -1.463 55.339 1.00 91.56 77 HIS A O 1
ATOM 582 N N . LEU A 1 78 ? 18.430 -0.348 53.402 1.00 91.50 78 LEU A N 1
ATOM 583 C CA . LEU A 1 78 ? 17.401 0.650 53.693 1.00 91.50 78 LEU A CA 1
ATOM 584 C C . LEU A 1 78 ? 15.999 0.031 53.820 1.00 91.50 78 LEU A C 1
ATOM 586 O O . LEU A 1 78 ? 15.250 0.423 54.714 1.00 91.50 78 LEU A O 1
ATOM 590 N N . ASP A 1 79 ? 15.650 -0.944 52.974 1.00 91.06 79 ASP A N 1
ATOM 591 C CA . ASP A 1 79 ? 14.379 -1.682 53.047 1.00 91.06 79 ASP A CA 1
ATOM 592 C C . ASP A 1 79 ? 14.202 -2.396 54.399 1.00 91.06 79 ASP A C 1
ATOM 594 O O . ASP A 1 79 ? 13.151 -2.282 55.038 1.00 91.06 79 ASP A O 1
ATOM 598 N N . ALA A 1 80 ? 15.256 -3.057 54.881 1.00 87.31 80 ALA A N 1
ATOM 599 C CA . ALA A 1 80 ? 15.285 -3.785 56.140 1.00 87.31 80 ALA A CA 1
ATOM 600 C C . ALA A 1 80 ? 15.173 -2.844 57.345 1.00 87.31 80 ALA A C 1
ATOM 602 O O . ALA A 1 80 ? 14.415 -3.118 58.281 1.00 87.31 80 ALA A O 1
ATOM 603 N N . LEU A 1 81 ? 15.891 -1.719 57.312 1.00 90.44 81 LEU A N 1
ATOM 604 C CA . LEU A 1 81 ? 15.889 -0.726 58.385 1.00 90.44 81 LEU A CA 1
ATOM 605 C C . LEU A 1 81 ? 14.549 0.012 58.491 1.00 90.44 81 LEU A C 1
ATOM 607 O O . LEU A 1 81 ? 14.015 0.141 59.591 1.00 90.44 81 LEU A O 1
ATOM 611 N N . LEU A 1 82 ? 13.968 0.430 57.359 1.00 89.38 82 LEU A N 1
ATOM 612 C CA . LEU A 1 82 ? 12.647 1.072 57.318 1.00 89.38 82 LEU A CA 1
ATOM 613 C C . LEU A 1 82 ? 11.488 0.075 57.472 1.00 89.38 82 LEU A C 1
ATOM 615 O O . LEU A 1 82 ? 10.345 0.490 57.670 1.00 89.38 82 LEU A O 1
ATOM 619 N N . ARG A 1 83 ? 11.771 -1.233 57.394 1.00 89.31 83 ARG A N 1
ATOM 620 C CA . ARG A 1 83 ? 10.790 -2.332 57.399 1.00 89.31 83 ARG A CA 1
ATOM 621 C C . ARG A 1 83 ? 9.755 -2.196 56.280 1.00 89.31 83 ARG A C 1
ATOM 623 O O . ARG A 1 83 ? 8.578 -2.509 56.471 1.00 89.31 83 ARG A O 1
ATOM 630 N N . VAL A 1 84 ? 10.201 -1.729 55.117 1.00 90.75 84 VAL A N 1
ATOM 631 C CA . VAL A 1 84 ? 9.367 -1.562 53.925 1.00 90.75 84 VAL A CA 1
ATOM 632 C C . VAL A 1 84 ? 9.588 -2.759 53.005 1.00 90.75 84 VAL A C 1
ATOM 634 O O . VAL A 1 84 ? 10.725 -3.008 52.608 1.00 90.75 84 VAL A O 1
ATOM 637 N N . PRO A 1 85 ? 8.535 -3.510 52.644 1.00 88.94 85 PRO A N 1
ATOM 638 C CA . PRO A 1 85 ? 8.647 -4.583 51.664 1.00 88.94 85 PRO A CA 1
ATOM 639 C C . PRO A 1 85 ? 9.217 -4.085 50.329 1.00 88.94 85 PRO A C 1
ATOM 641 O O . PRO A 1 85 ? 8.864 -3.002 49.862 1.00 88.94 85 PRO A O 1
ATOM 644 N N . ARG A 1 86 ? 10.083 -4.883 49.693 1.00 90.31 86 ARG A N 1
ATOM 645 C CA . ARG A 1 86 ? 10.757 -4.486 48.444 1.00 90.31 86 ARG A CA 1
ATOM 646 C C . ARG A 1 86 ? 9.798 -4.171 47.301 1.00 90.31 86 ARG A C 1
ATOM 648 O O . ARG A 1 86 ? 10.128 -3.345 46.467 1.00 90.31 86 ARG A O 1
ATOM 655 N N . ASP A 1 87 ? 8.622 -4.790 47.249 1.00 87.75 87 ASP A N 1
ATOM 656 C CA . ASP A 1 87 ? 7.582 -4.503 46.248 1.00 87.75 87 ASP A CA 1
ATOM 657 C C . ASP A 1 87 ? 6.967 -3.099 46.389 1.00 87.75 87 ASP A C 1
ATOM 659 O O . ASP A 1 87 ? 6.294 -2.632 45.473 1.00 87.75 87 ASP A O 1
ATOM 663 N N . ARG A 1 88 ? 7.240 -2.402 47.500 1.00 90.44 88 ARG A N 1
ATOM 664 C CA . ARG A 1 88 ? 6.852 -1.009 47.756 1.00 90.44 88 ARG A CA 1
ATOM 665 C C . ARG A 1 88 ? 7.952 0.011 47.457 1.00 90.44 88 ARG A C 1
ATOM 667 O O . ARG A 1 88 ? 7.822 1.171 47.848 1.00 90.44 88 ARG A O 1
ATOM 674 N N . PHE A 1 89 ? 9.021 -0.402 46.783 1.00 94.19 89 PHE A N 1
ATOM 675 C CA . PHE A 1 89 ? 9.981 0.512 46.175 1.00 94.19 89 PHE A CA 1
ATOM 676 C C . PHE A 1 89 ? 9.625 0.707 44.702 1.00 94.19 89 PHE A C 1
ATOM 678 O O . PHE A 1 89 ? 9.411 -0.261 43.976 1.00 94.19 89 PHE A O 1
ATOM 685 N N . VAL A 1 90 ? 9.561 1.961 44.271 1.00 94.94 90 VAL A N 1
ATOM 686 C CA . VAL A 1 90 ? 9.277 2.353 42.891 1.00 94.94 90 VAL A CA 1
ATOM 687 C C . VAL A 1 90 ? 10.477 3.130 42.372 1.00 94.94 90 VAL A C 1
ATOM 689 O O . VAL A 1 90 ? 10.757 4.222 42.861 1.00 94.94 90 VAL A O 1
ATOM 692 N N . PHE A 1 91 ? 11.189 2.566 41.398 1.00 95.25 91 PHE A N 1
ATOM 693 C CA . PHE A 1 91 ? 12.362 3.189 40.786 1.00 95.25 91 PHE A CA 1
ATOM 694 C C . PHE A 1 91 ? 12.014 3.744 39.407 1.00 95.25 91 PHE A C 1
ATOM 696 O O . PHE A 1 91 ? 11.450 3.046 38.563 1.00 95.25 91 PHE A O 1
ATOM 703 N N . VAL A 1 92 ? 12.393 4.994 39.178 1.00 94.81 92 VAL A N 1
ATOM 704 C CA . VAL A 1 92 ? 12.269 5.706 37.906 1.00 94.81 92 VAL A CA 1
ATOM 705 C C . VAL A 1 92 ? 13.682 5.964 37.377 1.00 94.81 92 VAL A C 1
ATOM 707 O O . VAL A 1 92 ? 14.539 6.294 38.194 1.00 94.81 92 VAL A O 1
ATOM 710 N N . PRO A 1 93 ? 13.963 5.805 36.073 1.00 93.19 93 PRO A N 1
ATOM 711 C CA . PRO A 1 93 ? 15.283 6.098 35.514 1.00 93.19 93 PRO A CA 1
ATOM 712 C C . PRO A 1 93 ? 15.503 7.607 35.319 1.00 93.19 93 PRO A C 1
ATOM 714 O O . PRO A 1 93 ? 14.578 8.313 34.909 1.00 93.19 93 PRO A O 1
ATOM 717 N N . GLY A 1 94 ? 16.728 8.080 35.565 1.00 90.19 94 GLY A N 1
ATOM 718 C CA . GLY A 1 94 ? 17.189 9.429 35.202 1.00 90.19 94 GLY A CA 1
ATOM 719 C C . GLY A 1 94 ? 18.155 9.442 34.018 1.00 90.19 94 GLY A C 1
ATOM 720 O O . GLY A 1 94 ? 18.468 8.393 33.447 1.00 90.19 94 GLY A O 1
ATOM 721 N N . ASN A 1 95 ? 18.622 10.625 33.628 1.00 87.88 95 ASN A N 1
ATOM 722 C CA . ASN A 1 95 ? 19.528 10.785 32.489 1.00 87.88 95 ASN A CA 1
ATOM 723 C C . ASN A 1 95 ? 20.923 10.198 32.774 1.00 87.88 95 ASN A C 1
ATOM 725 O O . AS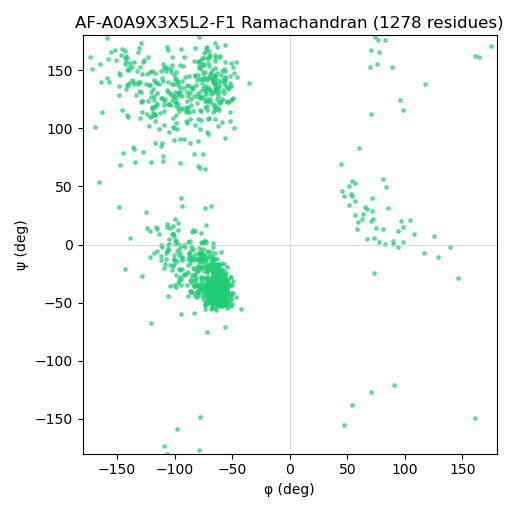N A 1 95 ? 21.544 9.627 31.872 1.00 87.88 95 ASN A O 1
ATOM 729 N N . HIS A 1 96 ? 21.391 10.225 34.029 1.00 86.56 96 HIS A N 1
ATOM 730 C CA . HIS A 1 96 ? 22.641 9.565 34.435 1.00 86.56 96 HIS A CA 1
ATOM 731 C C . HIS A 1 96 ? 22.527 8.032 34.531 1.00 86.56 96 HIS A C 1
ATOM 733 O O . HIS A 1 96 ? 23.544 7.331 34.607 1.00 86.56 96 HIS A O 1
ATOM 739 N N . ASP A 1 97 ? 21.304 7.494 34.479 1.00 92.31 97 ASP A N 1
ATOM 740 C CA . ASP A 1 97 ? 21.048 6.056 34.380 1.00 92.31 97 ASP A CA 1
ATOM 741 C C . ASP A 1 97 ? 21.109 5.537 32.926 1.00 92.31 97 ASP A C 1
ATOM 743 O O . ASP A 1 97 ? 21.159 4.322 32.697 1.00 92.31 97 ASP A O 1
ATOM 747 N N . VAL A 1 98 ? 21.166 6.434 31.931 1.00 91.75 98 VAL A N 1
ATOM 748 C CA . VAL A 1 98 ? 21.339 6.079 30.516 1.00 91.75 98 VAL A CA 1
ATOM 749 C C . VAL A 1 98 ? 22.798 5.736 30.217 1.00 91.75 98 VAL A C 1
ATOM 751 O O . VAL A 1 98 ? 23.718 6.520 30.451 1.00 91.75 98 VAL A O 1
ATOM 754 N N . SER A 1 99 ? 23.043 4.574 29.606 1.00 90.69 99 SER A N 1
ATOM 755 C CA . SER A 1 99 ? 24.404 4.171 29.250 1.00 90.69 99 SER A CA 1
ATOM 756 C C . SER A 1 99 ? 24.899 4.843 27.964 1.00 90.69 99 SER A C 1
ATOM 758 O O . SER A 1 99 ? 24.782 4.308 26.860 1.00 90.69 99 SER A O 1
ATOM 760 N N . TRP A 1 100 ? 25.520 6.018 28.095 1.00 86.50 100 TRP A N 1
ATOM 761 C CA . TRP A 1 100 ? 26.066 6.767 26.951 1.00 86.50 100 TRP A CA 1
ATOM 762 C C . TRP A 1 100 ? 27.137 5.975 26.189 1.00 86.50 100 TRP A C 1
ATOM 764 O O . TRP A 1 100 ? 27.217 6.043 24.966 1.00 86.50 100 TRP A O 1
ATOM 774 N N . ALA A 1 101 ? 27.938 5.178 26.900 1.00 85.62 101 ALA A N 1
ATOM 775 C CA . ALA A 1 101 ? 28.965 4.342 26.286 1.00 85.62 101 ALA A CA 1
ATOM 776 C C . ALA A 1 101 ? 28.371 3.235 25.400 1.00 85.62 101 ALA A C 1
ATOM 778 O O . ALA A 1 101 ? 28.881 3.005 24.309 1.00 85.62 101 ALA A O 1
ATOM 779 N N . GLU A 1 102 ? 27.304 2.560 25.842 1.00 89.19 102 GLU A N 1
ATOM 780 C CA . GLU A 1 102 ? 26.677 1.490 25.052 1.00 89.19 102 GLU A CA 1
ATOM 781 C C . GLU A 1 102 ? 25.828 2.059 23.907 1.00 89.19 102 GLU A C 1
ATOM 783 O O . GLU A 1 102 ? 25.883 1.540 22.798 1.00 89.19 102 GLU A O 1
ATOM 788 N N . THR A 1 103 ? 25.126 3.180 24.119 1.00 90.25 103 THR A N 1
ATOM 789 C CA . THR A 1 103 ? 24.399 3.853 23.022 1.00 90.25 103 THR A CA 1
ATOM 790 C C . THR A 1 103 ? 25.339 4.368 21.929 1.00 90.25 103 THR A C 1
ATOM 792 O O . THR A 1 103 ? 24.986 4.317 20.757 1.00 90.25 103 THR A O 1
ATOM 795 N N . ARG A 1 104 ? 26.556 4.812 22.281 1.00 88.62 104 ARG A N 1
ATOM 796 C CA . ARG A 1 104 ? 27.587 5.181 21.296 1.00 88.62 104 ARG A CA 1
ATOM 797 C C . ARG A 1 104 ? 28.069 3.988 20.477 1.00 88.62 104 ARG A C 1
ATOM 799 O O . ARG A 1 104 ? 28.277 4.138 19.281 1.00 88.62 104 ARG A O 1
ATOM 806 N N . LYS A 1 105 ? 28.233 2.815 21.094 1.00 87.25 105 LYS A N 1
ATOM 807 C CA . LYS A 1 105 ? 28.632 1.599 20.367 1.00 87.25 105 LYS A CA 1
ATOM 808 C C . LYS A 1 105 ? 27.592 1.187 19.335 1.00 87.25 105 LYS A C 1
ATOM 810 O O . LYS A 1 105 ? 27.973 0.919 18.213 1.00 87.25 105 LYS A O 1
ATOM 815 N N . VAL A 1 106 ? 26.305 1.217 19.685 1.00 88.25 106 VAL A N 1
ATOM 816 C CA . VAL A 1 106 ? 25.221 0.892 18.742 1.00 88.25 106 VAL A CA 1
ATOM 817 C C . VAL A 1 106 ? 25.217 1.838 17.538 1.00 88.25 106 VAL A C 1
ATOM 819 O O . VAL A 1 106 ? 24.934 1.413 16.425 1.00 88.25 106 VAL A O 1
ATOM 822 N N . GLN A 1 107 ? 25.562 3.113 17.733 1.00 83.00 107 GLN A N 1
ATOM 823 C CA . GLN A 1 107 ? 25.670 4.055 16.619 1.00 83.00 107 GLN A CA 1
ATOM 824 C C . GLN A 1 107 ? 26.906 3.794 15.743 1.00 83.00 107 GLN A C 1
ATOM 826 O O . GLN A 1 107 ? 26.808 3.883 14.527 1.00 83.00 107 GLN A O 1
ATOM 831 N N . ILE A 1 108 ? 28.030 3.378 16.333 1.00 78.69 108 ILE A N 1
ATOM 832 C CA . ILE A 1 108 ? 29.192 2.885 15.571 1.00 78.69 108 ILE A CA 1
ATOM 833 C C . ILE A 1 108 ? 28.827 1.600 14.803 1.00 78.69 108 ILE A C 1
ATOM 835 O O . ILE A 1 108 ? 29.148 1.474 13.632 1.00 78.69 108 ILE A O 1
ATOM 839 N N . GLU A 1 109 ? 28.079 0.676 15.412 1.00 84.31 109 GLU A N 1
ATOM 840 C CA . GLU A 1 109 ? 27.579 -0.531 14.737 1.00 84.31 109 GLU A CA 1
ATOM 841 C C . GLU A 1 109 ? 26.619 -0.198 13.588 1.00 84.31 109 GLU A C 1
ATOM 843 O O . GLU A 1 109 ? 26.573 -0.936 12.613 1.00 84.31 109 GLU A O 1
ATOM 848 N N . GLN A 1 110 ? 25.861 0.901 13.660 1.00 88.75 110 GLN A N 1
ATOM 849 C CA . GLN A 1 110 ? 25.047 1.370 12.533 1.00 88.75 110 GLN A CA 1
ATOM 850 C C . GLN A 1 110 ? 25.931 1.806 11.362 1.00 88.75 110 GLN A C 1
ATOM 852 O O . GLN A 1 110 ? 25.634 1.476 10.215 1.00 88.75 110 GLN A O 1
ATOM 857 N N . GLU A 1 111 ? 27.012 2.530 11.659 1.00 73.19 111 GLU A N 1
ATOM 858 C CA . GLU A 1 111 ? 28.010 2.946 10.672 1.00 73.19 111 GLU A CA 1
ATOM 859 C C . GLU A 1 111 ? 28.739 1.729 10.065 1.00 73.19 111 GLU A C 1
ATOM 861 O O . GLU A 1 111 ? 28.982 1.713 8.858 1.00 73.19 111 GLU A O 1
ATOM 866 N N . ASP A 1 112 ? 29.009 0.692 10.867 1.00 61.34 112 ASP A N 1
ATOM 867 C CA . ASP A 1 112 ? 29.741 -0.516 10.458 1.00 61.34 112 ASP A CA 1
ATOM 868 C C . ASP A 1 112 ? 28.858 -1.577 9.752 1.00 61.34 112 ASP A C 1
ATOM 870 O O . ASP A 1 112 ? 29.278 -2.185 8.767 1.00 61.34 112 ASP A O 1
ATOM 874 N N . GLU A 1 113 ? 27.638 -1.835 10.239 1.00 82.56 113 GLU A N 1
ATOM 875 C CA . GLU A 1 113 ? 26.719 -2.882 9.745 1.00 82.56 113 GLU A CA 1
ATOM 876 C C . GLU A 1 113 ? 25.656 -2.349 8.765 1.00 82.56 113 GLU A C 1
ATOM 878 O O . GLU A 1 113 ? 25.000 -3.136 8.074 1.00 82.56 113 GLU A O 1
ATOM 883 N N . GLY A 1 114 ? 25.473 -1.026 8.694 1.00 79.12 114 GLY A N 1
ATOM 884 C CA . GLY A 1 114 ? 24.608 -0.358 7.719 1.00 79.12 114 GLY A CA 1
ATOM 885 C C . GLY A 1 114 ? 23.110 -0.630 7.888 1.00 79.12 114 GLY A C 1
ATOM 886 O O . GLY A 1 114 ? 22.382 -0.668 6.893 1.00 79.12 114 GLY A O 1
ATOM 887 N N . PHE A 1 115 ? 22.635 -0.865 9.114 1.00 86.38 115 PHE A N 1
ATOM 888 C CA . PHE A 1 115 ? 21.206 -1.044 9.379 1.00 86.38 115 PHE A CA 1
ATOM 889 C C . PHE A 1 115 ? 20.442 0.292 9.424 1.00 86.38 115 PHE A C 1
ATOM 891 O O . PHE A 1 115 ? 21.005 1.352 9.698 1.00 86.38 115 PHE A O 1
ATOM 898 N N . ASP A 1 116 ? 19.143 0.244 9.120 1.00 85.81 116 ASP A N 1
ATOM 899 C CA . ASP A 1 116 ? 18.293 1.434 9.015 1.00 85.81 116 ASP A CA 1
ATOM 900 C C . ASP A 1 116 ? 18.006 2.105 10.372 1.00 85.81 116 ASP A C 1
ATOM 902 O O . ASP A 1 116 ? 18.236 1.539 11.443 1.00 85.81 116 ASP A O 1
ATOM 906 N N . ASP A 1 117 ? 17.474 3.329 10.339 1.00 83.50 117 ASP A N 1
ATOM 907 C CA . ASP A 1 117 ? 17.145 4.092 11.553 1.00 83.50 117 ASP A CA 1
ATOM 908 C C . ASP A 1 117 ? 16.103 3.381 12.436 1.00 83.50 117 ASP A C 1
ATOM 910 O O . ASP A 1 117 ? 16.070 3.565 13.655 1.00 83.50 117 ASP A O 1
ATOM 914 N N . ALA A 1 118 ? 15.262 2.529 11.839 1.00 84.12 118 ALA A N 1
ATOM 915 C CA . ALA A 1 118 ? 14.300 1.729 12.584 1.00 84.12 118 ALA A CA 1
ATOM 916 C C . ALA A 1 118 ? 14.995 0.627 13.404 1.00 84.12 118 ALA A C 1
ATOM 918 O O . ALA A 1 118 ? 14.596 0.364 14.538 1.00 84.12 118 ALA A O 1
ATOM 919 N N . GLU A 1 119 ? 16.029 -0.017 12.861 1.00 87.25 119 GLU A N 1
ATOM 920 C CA . GLU A 1 119 ? 16.887 -0.963 13.578 1.00 87.25 119 GLU A CA 1
ATOM 921 C C . GLU A 1 119 ? 17.790 -0.261 14.597 1.00 87.25 119 GLU A C 1
ATOM 923 O O . GLU A 1 119 ? 17.948 -0.776 15.706 1.00 87.25 119 GLU A O 1
ATOM 928 N N . LEU A 1 120 ? 18.296 0.940 14.291 1.00 86.94 120 LEU A N 1
ATOM 929 C CA . LEU A 1 120 ? 19.031 1.762 15.255 1.00 86.94 120 LEU A CA 1
ATOM 930 C C . LEU A 1 120 ? 18.197 2.026 16.505 1.00 86.94 120 LEU A C 1
ATOM 932 O O . LEU A 1 120 ? 18.664 1.762 17.613 1.00 86.94 120 LEU A O 1
ATOM 936 N N . GLU A 1 121 ? 16.957 2.494 16.352 1.00 85.75 121 GLU A N 1
ATOM 937 C CA . GLU A 1 121 ? 16.110 2.769 17.513 1.00 85.75 121 GLU A CA 1
ATOM 938 C C . GLU A 1 121 ? 15.776 1.484 18.285 1.00 85.75 121 GLU A C 1
ATOM 940 O O . GLU A 1 121 ? 15.792 1.489 19.519 1.00 85.75 121 GLU A O 1
ATOM 945 N N . ARG A 1 122 ? 15.562 0.352 17.593 1.00 86.94 122 ARG A N 1
ATOM 946 C CA . ARG A 1 122 ? 15.372 -0.954 18.250 1.00 86.94 122 ARG A CA 1
ATOM 947 C C . ARG A 1 122 ? 16.581 -1.343 19.101 1.00 86.94 122 ARG A C 1
ATOM 949 O O . ARG A 1 122 ? 16.403 -1.739 20.253 1.00 86.94 122 ARG A O 1
ATOM 956 N N . ARG A 1 123 ? 17.804 -1.216 18.577 1.00 91.25 123 ARG A N 1
ATOM 957 C CA . ARG A 1 123 ? 19.035 -1.566 19.306 1.00 91.25 123 ARG A CA 1
ATOM 958 C C . ARG A 1 123 ? 19.351 -0.579 20.427 1.00 91.25 123 ARG A C 1
ATOM 960 O O . ARG A 1 123 ? 19.719 -1.005 21.523 1.00 91.25 123 ARG A O 1
ATOM 967 N N . LEU A 1 124 ? 19.146 0.721 20.207 1.00 89.00 124 LEU A N 1
ATOM 968 C CA . LEU A 1 124 ? 19.293 1.737 21.251 1.00 89.00 124 LEU A CA 1
ATOM 969 C C . LEU A 1 124 ? 18.341 1.461 22.420 1.00 89.00 124 LEU A C 1
ATOM 971 O O . LEU A 1 124 ? 18.784 1.478 23.569 1.00 89.00 124 LEU A O 1
ATOM 975 N N . ALA A 1 125 ? 17.079 1.119 22.145 1.00 86.12 125 ALA A N 1
ATOM 976 C CA . ALA A 1 125 ? 16.099 0.770 23.173 1.00 86.12 125 ALA A CA 1
ATOM 977 C C . ALA A 1 125 ? 16.529 -0.427 24.045 1.00 86.12 125 ALA A C 1
ATOM 979 O O . ALA A 1 125 ? 16.204 -0.459 25.233 1.00 86.12 125 ALA A O 1
ATOM 980 N N . LEU A 1 126 ? 17.296 -1.380 23.497 1.00 88.50 126 LEU A N 1
ATOM 981 C CA . LEU A 1 126 ? 17.805 -2.537 24.245 1.00 88.50 126 LEU A CA 1
ATOM 982 C C . LEU A 1 126 ? 18.937 -2.178 25.212 1.00 88.50 126 LEU A C 1
ATOM 984 O O . LEU A 1 126 ? 19.021 -2.765 26.289 1.00 88.50 126 LEU A O 1
ATOM 988 N N . VAL A 1 127 ? 19.816 -1.238 24.849 1.00 90.69 127 VAL A N 1
ATOM 989 C CA . VAL A 1 127 ? 21.037 -0.950 25.626 1.00 90.69 127 VAL A CA 1
ATOM 990 C C . VAL A 1 127 ? 20.913 0.263 26.549 1.00 90.69 127 VAL A C 1
ATOM 992 O O . VAL A 1 127 ? 21.601 0.316 27.570 1.00 90.69 127 VAL A O 1
ATOM 995 N N . ARG A 1 128 ? 20.028 1.219 26.224 1.00 91.19 128 ARG A N 1
ATOM 996 C CA . ARG A 1 128 ? 19.913 2.540 26.874 1.00 91.19 128 ARG A CA 1
ATOM 997 C C . ARG A 1 128 ? 19.811 2.444 28.398 1.00 91.19 128 ARG A C 1
ATOM 999 O O . ARG A 1 128 ? 20.619 3.050 29.094 1.00 91.19 128 ARG A O 1
ATOM 1006 N N . LEU A 1 129 ? 18.872 1.639 28.900 1.00 92.94 129 LEU A N 1
ATOM 1007 C CA . LEU A 1 129 ? 18.581 1.472 30.333 1.00 92.94 129 LEU A CA 1
ATOM 1008 C C . LEU A 1 129 ? 18.873 0.055 30.854 1.00 92.94 129 LEU A C 1
ATOM 1010 O O . LEU A 1 129 ? 18.479 -0.292 31.964 1.00 92.94 129 LEU A O 1
ATOM 1014 N N . ALA A 1 130 ? 19.595 -0.775 30.094 1.00 92.12 130 ALA A N 1
ATOM 1015 C CA . ALA A 1 130 ? 19.807 -2.186 30.437 1.00 92.12 130 ALA A CA 1
ATOM 1016 C C . ALA A 1 130 ? 20.404 -2.395 31.843 1.00 92.12 130 ALA A C 1
ATOM 1018 O O . ALA A 1 130 ? 20.029 -3.321 32.561 1.00 92.12 130 ALA A O 1
ATOM 1019 N N . ARG A 1 131 ? 21.332 -1.523 32.260 1.00 93.56 131 ARG A N 1
ATOM 1020 C CA . ARG A 1 131 ? 21.980 -1.604 33.581 1.00 93.56 131 ARG A CA 1
ATOM 1021 C C . ARG A 1 131 ? 21.062 -1.151 34.717 1.00 93.56 131 ARG A C 1
ATOM 1023 O O . ARG A 1 131 ? 21.077 -1.777 35.773 1.00 93.56 131 ARG A O 1
ATOM 1030 N N . PHE A 1 132 ? 20.235 -0.136 34.475 1.00 94.56 132 PHE A N 1
ATOM 1031 C CA . PHE A 1 132 ? 19.177 0.274 35.395 1.00 94.56 132 PHE A CA 1
ATOM 1032 C C . PHE A 1 132 ? 18.153 -0.856 35.592 1.00 94.56 132 PHE A C 1
ATOM 1034 O O . PHE A 1 132 ? 17.865 -1.234 36.725 1.00 94.56 132 PHE A O 1
ATOM 1041 N N . GLU A 1 133 ? 17.681 -1.486 34.510 1.00 93.19 133 GLU A N 1
ATOM 1042 C CA . GLU A 1 133 ? 16.763 -2.634 34.597 1.00 93.19 133 GLU A CA 1
ATOM 1043 C C . GLU A 1 133 ? 17.377 -3.817 35.349 1.00 93.19 133 GLU A C 1
ATOM 1045 O O . GLU A 1 133 ? 16.698 -4.477 36.141 1.00 93.19 133 GLU A O 1
ATOM 1050 N N . ALA A 1 134 ? 18.672 -4.077 35.143 1.00 93.56 134 ALA A N 1
ATOM 1051 C CA . ALA A 1 134 ? 19.397 -5.111 35.873 1.00 93.56 134 ALA A CA 1
ATOM 1052 C C . ALA A 1 134 ? 19.468 -4.806 37.379 1.00 93.56 134 ALA A C 1
ATOM 1054 O O . ALA A 1 134 ? 19.283 -5.713 38.190 1.00 93.56 134 ALA A O 1
ATOM 1055 N N . PHE A 1 135 ? 19.677 -3.543 37.762 1.00 95.19 135 PHE A N 1
ATOM 1056 C CA . PHE A 1 135 ? 19.626 -3.097 39.157 1.00 95.19 135 PHE A CA 1
ATOM 1057 C C . PHE A 1 135 ? 18.234 -3.294 39.773 1.00 95.19 135 PHE A C 1
ATOM 1059 O O . PHE A 1 135 ? 18.119 -3.923 40.826 1.00 95.19 135 PHE A O 1
ATOM 1066 N N . VAL A 1 136 ? 17.177 -2.827 39.101 1.00 94.19 136 VAL A N 1
ATOM 1067 C CA . VAL A 1 136 ? 15.788 -2.971 39.572 1.00 94.19 136 VAL A CA 1
ATOM 1068 C C . VAL A 1 136 ? 15.430 -4.452 39.731 1.00 94.19 136 VAL A C 1
ATOM 1070 O O . VAL A 1 136 ? 14.885 -4.865 40.757 1.00 94.19 136 VAL A O 1
ATOM 1073 N N . THR A 1 137 ? 15.822 -5.277 38.758 1.00 94.00 137 THR A N 1
ATOM 1074 C CA . THR A 1 137 ? 15.646 -6.735 38.794 1.00 94.00 137 THR A CA 1
ATOM 1075 C C . THR A 1 137 ? 16.388 -7.367 39.970 1.00 94.00 137 THR A C 1
ATOM 1077 O O . THR A 1 137 ? 15.813 -8.182 40.689 1.00 94.00 137 THR A O 1
ATOM 1080 N N . ALA A 1 138 ? 17.646 -6.984 40.203 1.00 94.06 138 ALA A N 1
ATOM 1081 C CA . ALA A 1 138 ? 18.442 -7.497 41.315 1.00 94.06 138 ALA A CA 1
ATOM 1082 C C . ALA A 1 138 ? 17.859 -7.098 42.679 1.00 94.06 138 ALA A C 1
ATOM 1084 O O . ALA A 1 138 ? 17.867 -7.904 43.611 1.00 94.06 138 ALA A O 1
ATOM 1085 N N . PHE A 1 139 ? 17.311 -5.885 42.798 1.00 94.56 139 PHE A N 1
ATOM 1086 C CA . PHE A 1 139 ? 16.673 -5.424 44.026 1.00 94.56 139 PHE A CA 1
ATOM 1087 C C . PHE A 1 139 ? 15.383 -6.202 44.324 1.00 94.56 139 PHE A C 1
ATOM 1089 O O . PHE A 1 139 ? 15.254 -6.782 45.405 1.00 94.56 139 PHE A O 1
ATOM 1096 N N . HIS A 1 140 ? 14.451 -6.287 43.369 1.00 92.44 140 HIS A N 1
ATOM 1097 C CA . HIS A 1 140 ? 13.178 -6.994 43.569 1.00 92.44 140 HIS A CA 1
ATOM 1098 C C . HIS A 1 140 ? 13.289 -8.527 43.470 1.00 92.44 140 HIS A C 1
ATOM 1100 O O . HIS A 1 140 ? 12.356 -9.241 43.840 1.00 92.44 140 HIS A O 1
ATOM 1106 N N . GLY A 1 141 ? 14.413 -9.045 42.971 1.00 90.88 141 GLY A N 1
ATOM 1107 C CA . GLY A 1 141 ? 14.648 -10.468 42.720 1.00 90.88 141 GLY A CA 1
ATOM 1108 C C . GLY A 1 141 ? 13.973 -11.013 41.454 1.00 90.88 141 GLY A C 1
ATOM 1109 O O . GLY A 1 141 ? 14.059 -12.212 41.199 1.00 90.88 141 GLY A O 1
ATOM 1110 N N . ARG A 1 142 ? 13.288 -10.163 40.678 1.00 90.94 142 ARG A N 1
ATOM 1111 C CA . ARG A 1 142 ? 12.682 -10.476 39.373 1.00 90.94 142 ARG A CA 1
ATOM 1112 C C . ARG A 1 142 ? 12.480 -9.200 38.544 1.00 90.94 142 ARG A C 1
ATOM 1114 O O . ARG A 1 142 ? 12.429 -8.122 39.142 1.00 90.94 142 ARG A O 1
ATOM 1121 N N . PRO A 1 143 ? 12.341 -9.298 37.210 1.00 87.88 143 PRO A N 1
ATOM 1122 C CA . PRO A 1 143 ? 12.064 -8.145 36.358 1.00 87.88 143 PRO A CA 1
ATOM 1123 C C . PRO A 1 143 ? 10.795 -7.405 36.786 1.00 87.88 143 PRO A C 1
ATOM 1125 O O . PRO A 1 143 ? 9.803 -8.030 37.164 1.00 87.88 143 PRO A O 1
ATOM 1128 N N . ARG A 1 144 ? 10.791 -6.069 36.689 1.00 83.88 144 ARG A N 1
ATOM 1129 C CA . ARG A 1 144 ? 9.647 -5.249 37.133 1.00 83.88 144 ARG A CA 1
ATOM 1130 C C . ARG A 1 144 ? 8.335 -5.569 36.409 1.00 83.88 144 ARG A C 1
ATOM 1132 O O . ARG A 1 144 ? 7.282 -5.462 37.019 1.00 83.88 144 ARG A O 1
ATOM 1139 N N . ALA A 1 145 ? 8.393 -6.022 35.154 1.00 78.38 145 ALA A N 1
ATOM 1140 C CA . ALA A 1 145 ? 7.218 -6.453 34.388 1.00 78.38 145 ALA A CA 1
ATOM 1141 C C . ALA A 1 145 ? 6.608 -7.784 34.876 1.00 78.38 145 ALA A C 1
ATOM 1143 O O . ALA A 1 145 ? 5.461 -8.079 34.563 1.00 78.38 145 ALA A O 1
ATOM 1144 N N . GLU A 1 146 ? 7.355 -8.579 35.646 1.00 82.94 146 GLU A N 1
ATOM 1145 C CA . GLU A 1 146 ? 6.905 -9.856 36.224 1.00 82.94 146 GLU A CA 1
ATOM 1146 C C . GLU A 1 146 ? 6.467 -9.713 37.692 1.00 82.94 146 GLU A C 1
ATOM 1148 O O . GLU A 1 146 ? 6.162 -10.702 38.375 1.00 82.94 146 GLU A O 1
ATOM 1153 N N . LEU A 1 147 ? 6.478 -8.488 38.225 1.00 83.00 147 LEU A N 1
ATOM 1154 C CA . LEU A 1 147 ? 5.967 -8.226 39.561 1.00 83.00 147 LEU A CA 1
ATOM 1155 C C . LEU A 1 147 ? 4.431 -8.315 39.541 1.00 83.00 147 LEU A C 1
ATOM 1157 O O . LEU A 1 147 ? 3.801 -7.651 38.723 1.00 83.00 147 LEU A O 1
ATOM 1161 N N . PRO A 1 148 ? 3.799 -9.074 40.459 1.00 77.88 148 PRO A N 1
ATOM 1162 C CA . PRO A 1 148 ? 2.348 -9.311 40.437 1.00 77.88 148 PRO A CA 1
ATOM 1163 C C . PRO A 1 148 ? 1.489 -8.046 40.533 1.00 77.88 148 PRO A C 1
ATOM 1165 O O . PRO A 1 148 ? 0.323 -8.051 40.155 1.00 77.88 148 PRO A O 1
ATOM 1168 N N . THR A 1 149 ? 2.050 -6.977 41.092 1.00 85.00 149 THR A N 1
ATOM 1169 C CA . THR A 1 149 ? 1.389 -5.691 41.308 1.00 85.00 149 THR A CA 1
ATOM 1170 C C . THR A 1 149 ? 1.770 -4.652 40.256 1.00 85.00 149 THR A C 1
ATOM 1172 O O . THR A 1 149 ? 1.400 -3.492 40.401 1.00 85.00 149 THR A O 1
ATOM 1175 N N . VAL A 1 150 ? 2.502 -5.015 39.201 1.00 90.69 150 VAL A N 1
ATOM 1176 C CA . VAL A 1 150 ? 3.026 -4.061 38.218 1.00 90.69 150 VAL A CA 1
ATOM 1177 C C . VAL A 1 150 ? 2.474 -4.347 36.830 1.00 90.69 150 VAL A C 1
ATOM 1179 O O . VAL A 1 150 ? 2.487 -5.479 36.360 1.00 90.69 150 VAL A O 1
ATOM 1182 N N . THR A 1 151 ? 2.027 -3.298 36.147 1.00 91.50 151 THR A N 1
ATOM 1183 C CA . THR A 1 151 ? 1.621 -3.351 34.741 1.00 91.50 151 THR A CA 1
ATOM 1184 C C . THR A 1 151 ? 2.615 -2.560 33.907 1.00 91.50 151 THR A C 1
ATOM 1186 O O . THR A 1 151 ? 2.880 -1.393 34.197 1.00 91.50 151 THR A O 1
ATOM 1189 N N . SER A 1 152 ? 3.182 -3.173 32.868 1.00 90.00 152 SER A N 1
ATOM 1190 C CA . SER A 1 152 ? 3.993 -2.431 31.903 1.00 90.00 152 SER A CA 1
ATOM 1191 C C . SER A 1 152 ? 3.093 -1.645 30.960 1.00 90.00 152 SER A C 1
ATOM 1193 O O . SER A 1 152 ? 2.167 -2.204 30.380 1.00 90.00 152 SER A O 1
ATOM 1195 N N . ILE A 1 153 ? 3.407 -0.366 30.768 1.00 87.62 153 ILE A N 1
ATOM 1196 C CA . ILE A 1 153 ? 2.750 0.488 29.771 1.00 87.62 153 ILE A CA 1
ATOM 1197 C C . ILE A 1 153 ? 3.645 0.704 28.538 1.00 87.62 153 ILE A C 1
ATOM 1199 O O . ILE A 1 153 ? 3.357 1.538 27.688 1.00 87.62 153 ILE A O 1
ATOM 1203 N N . GLY A 1 154 ? 4.712 -0.090 28.383 1.00 84.00 154 GLY A N 1
ATOM 1204 C CA . GLY A 1 154 ? 5.691 0.045 27.299 1.00 84.00 154 GLY A CA 1
ATOM 1205 C C . GLY A 1 154 ? 6.644 1.233 27.474 1.00 84.00 154 GLY A C 1
ATOM 1206 O O . GLY A 1 154 ? 6.576 1.962 28.459 1.00 84.00 154 GLY A O 1
ATOM 1207 N N . HIS A 1 155 ? 7.578 1.399 26.530 1.00 85.44 155 HIS A N 1
ATOM 1208 C CA . HIS A 1 155 ? 8.550 2.510 26.502 1.00 85.44 155 HIS A CA 1
ATOM 1209 C C . HIS A 1 155 ? 9.420 2.649 27.771 1.00 85.44 155 HIS A C 1
ATOM 1211 O O . HIS A 1 155 ? 9.919 3.723 28.095 1.00 85.44 155 HIS A O 1
ATOM 1217 N N . GLY A 1 156 ? 9.621 1.555 28.513 1.00 82.31 156 GLY A N 1
ATOM 1218 C CA . GLY A 1 156 ? 10.366 1.572 29.775 1.00 82.31 156 GLY A CA 1
ATOM 1219 C C . GLY A 1 156 ? 9.597 2.183 30.956 1.00 82.31 156 GLY A C 1
ATOM 1220 O O . GLY A 1 156 ? 10.209 2.453 31.992 1.00 82.31 156 GLY A O 1
ATOM 1221 N N . ALA A 1 157 ? 8.281 2.375 30.840 1.00 90.69 157 ALA A N 1
ATOM 1222 C CA . ALA A 1 157 ? 7.420 2.841 31.920 1.00 90.69 157 ALA A CA 1
ATOM 1223 C C . ALA A 1 157 ? 6.514 1.723 32.464 1.00 90.69 157 ALA A C 1
ATOM 1225 O O . ALA A 1 157 ? 6.120 0.790 31.752 1.00 90.69 157 ALA A O 1
ATOM 1226 N N . VAL A 1 158 ? 6.198 1.806 33.757 1.00 93.50 158 VAL A N 1
ATOM 1227 C CA . VAL A 1 158 ? 5.395 0.805 34.477 1.00 93.50 158 VAL A CA 1
ATOM 1228 C C . VAL A 1 158 ? 4.479 1.457 35.511 1.00 93.50 158 VAL A C 1
ATOM 1230 O O . VAL A 1 158 ? 4.778 2.535 36.016 1.00 93.50 158 VAL A O 1
ATOM 1233 N N . VAL A 1 159 ? 3.382 0.790 35.872 1.00 94.81 159 VAL A N 1
ATOM 1234 C CA . VAL A 1 159 ? 2.438 1.230 36.909 1.00 94.81 159 VAL A CA 1
ATOM 1235 C C . VAL A 1 159 ? 2.360 0.188 38.020 1.00 94.81 159 VAL A C 1
ATOM 1237 O O . VAL A 1 159 ? 1.958 -0.947 37.781 1.00 94.81 159 VAL A O 1
ATOM 1240 N N . HIS A 1 160 ? 2.736 0.575 39.237 1.00 94.25 160 HIS A N 1
ATOM 1241 C CA . HIS A 1 160 ? 2.629 -0.241 40.446 1.00 94.25 160 HIS A CA 1
ATOM 1242 C C . HIS A 1 160 ? 1.257 -0.061 41.101 1.00 94.25 160 HIS A C 1
ATOM 1244 O O . HIS A 1 160 ? 0.791 1.063 41.254 1.00 94.25 160 HIS A O 1
ATOM 1250 N N . HIS A 1 161 ? 0.638 -1.150 41.546 1.00 93.31 161 HIS A N 1
ATOM 1251 C CA . HIS A 1 161 ? -0.705 -1.190 42.110 1.00 93.31 161 HIS A CA 1
ATOM 1252 C C . HIS A 1 161 ? -0.668 -1.646 43.567 1.00 93.31 161 HIS A C 1
ATOM 1254 O O . HIS A 1 161 ? -0.398 -2.807 43.873 1.00 93.31 161 HIS A O 1
ATOM 1260 N N . PHE A 1 162 ? -0.991 -0.739 44.481 1.00 89.12 162 PHE A N 1
ATOM 1261 C CA . PHE A 1 162 ? -1.001 -0.998 45.914 1.00 89.12 162 PHE A CA 1
ATOM 1262 C C . PHE A 1 162 ? -2.437 -1.032 46.431 1.00 89.12 162 PHE A C 1
ATOM 1264 O O . PHE A 1 162 ? -3.066 0.008 46.626 1.00 89.12 162 PHE A O 1
ATOM 1271 N N . ALA A 1 163 ? -2.958 -2.236 46.671 1.00 82.06 163 ALA A N 1
ATOM 1272 C CA . ALA A 1 163 ? -4.273 -2.409 47.280 1.00 82.06 163 ALA A CA 1
ATOM 1273 C C . ALA A 1 163 ? -4.285 -1.901 48.735 1.00 82.06 163 ALA A C 1
ATOM 1275 O O . ALA A 1 163 ? -3.351 -2.141 49.506 1.00 82.06 163 ALA A O 1
ATOM 1276 N N . MET A 1 164 ? -5.365 -1.219 49.112 1.00 73.12 164 MET A N 1
ATOM 1277 C CA . MET A 1 164 ? -5.629 -0.676 50.445 1.00 73.12 164 MET A CA 1
ATOM 1278 C C . MET A 1 164 ? -7.004 -1.170 50.939 1.00 73.12 164 MET A C 1
ATOM 1280 O O . MET A 1 164 ? -7.844 -1.552 50.130 1.00 73.12 164 MET A O 1
ATOM 1284 N N . PRO A 1 165 ? -7.285 -1.164 52.257 1.00 64.69 165 PRO A N 1
ATOM 1285 C CA . PRO A 1 165 ? -8.547 -1.695 52.791 1.00 64.69 165 PRO A CA 1
ATOM 1286 C C . PRO A 1 165 ? -9.826 -1.073 52.204 1.00 64.69 165 PRO A C 1
ATOM 1288 O O . PRO A 1 165 ? -10.819 -1.773 52.058 1.00 64.69 165 PRO A O 1
ATOM 1291 N N . ASP A 1 166 ? -9.784 0.214 51.842 1.00 64.50 166 ASP A N 1
ATOM 1292 C CA . ASP A 1 166 ? -10.940 0.980 51.352 1.00 64.50 166 ASP A CA 1
ATOM 1293 C C . ASP A 1 166 ? -10.752 1.451 49.880 1.00 64.50 166 ASP A C 1
ATOM 1295 O O . ASP A 1 166 ? -11.447 2.361 49.425 1.00 64.50 166 ASP A O 1
ATOM 1299 N N . GLY A 1 167 ? -9.785 0.887 49.134 1.00 78.38 167 GLY A N 1
ATOM 1300 C CA . GLY A 1 167 ? -9.422 1.348 47.784 1.00 78.38 167 GLY A CA 1
ATOM 1301 C C . GLY A 1 167 ? -8.038 0.890 47.309 1.00 78.38 167 GLY A C 1
ATOM 1302 O O . GLY A 1 167 ? -7.547 -0.157 47.718 1.00 78.38 167 GLY A O 1
ATOM 1303 N N . GLY A 1 168 ? -7.363 1.675 46.470 1.00 86.69 168 GLY A N 1
ATOM 1304 C CA . GLY A 1 168 ? -5.977 1.398 46.069 1.00 86.69 168 GLY A CA 1
ATOM 1305 C C . GLY A 1 168 ? -5.200 2.635 45.627 1.00 86.69 168 GLY A C 1
ATOM 1306 O O . GLY A 1 168 ? -5.773 3.701 45.411 1.00 86.69 168 GLY A O 1
ATOM 1307 N N . ILE A 1 169 ? -3.878 2.513 45.531 1.00 90.44 169 ILE A N 1
ATOM 1308 C CA . ILE A 1 169 ? -2.991 3.559 45.012 1.00 90.44 169 ILE A CA 1
ATOM 1309 C C . ILE A 1 169 ? -2.198 2.985 43.843 1.00 90.44 169 ILE A C 1
ATOM 1311 O O . ILE A 1 169 ? -1.499 1.985 43.996 1.00 90.44 169 ILE A O 1
ATOM 1315 N N . ALA A 1 170 ? -2.303 3.625 42.685 1.00 94.12 170 ALA A N 1
ATOM 1316 C CA . ALA A 1 170 ? -1.487 3.347 41.516 1.00 94.12 170 ALA A CA 1
ATOM 1317 C C . ALA A 1 170 ? -0.315 4.335 41.456 1.00 94.12 170 ALA A C 1
ATOM 1319 O O . ALA A 1 170 ? -0.524 5.541 41.567 1.00 94.12 170 ALA A O 1
ATOM 1320 N N . VAL A 1 171 ? 0.910 3.847 41.277 1.00 95.69 171 VAL A N 1
ATOM 1321 C CA . VAL A 1 171 ? 2.119 4.673 41.159 1.00 95.69 171 VAL A CA 1
ATOM 1322 C C . VAL A 1 171 ? 2.783 4.384 39.821 1.00 95.69 171 VAL A C 1
ATOM 1324 O O . VAL A 1 171 ? 3.315 3.294 39.621 1.00 95.69 171 VAL A O 1
ATOM 1327 N N . ALA A 1 172 ? 2.741 5.336 38.894 1.00 96.31 172 ALA A N 1
ATOM 1328 C CA . ALA A 1 172 ? 3.349 5.186 37.578 1.00 96.31 172 ALA A CA 1
ATOM 1329 C C . ALA A 1 172 ? 4.797 5.687 37.588 1.00 96.31 172 ALA A C 1
ATOM 1331 O O . ALA A 1 172 ? 5.037 6.868 37.817 1.00 96.31 172 ALA A O 1
ATOM 1332 N N . ALA A 1 173 ? 5.748 4.798 37.317 1.00 95.06 173 ALA A N 1
ATOM 1333 C CA . ALA A 1 173 ? 7.149 5.122 37.084 1.00 95.06 173 ALA A CA 1
ATOM 1334 C C . ALA A 1 173 ? 7.365 5.394 35.589 1.00 95.06 173 ALA A C 1
ATOM 1336 O O . ALA A 1 173 ? 7.358 4.462 34.780 1.00 95.06 173 ALA A O 1
ATOM 1337 N N . LEU A 1 174 ? 7.517 6.669 35.229 1.00 94.81 174 LEU A N 1
ATOM 1338 C CA . LEU A 1 174 ? 7.575 7.143 33.845 1.00 94.81 174 LEU A CA 1
ATOM 1339 C C . LEU A 1 174 ? 9.008 7.254 33.335 1.00 94.81 174 LEU A C 1
ATOM 1341 O O . LEU A 1 174 ? 9.897 7.723 34.040 1.00 94.81 174 LEU A O 1
ATOM 1345 N N . ASN A 1 175 ? 9.229 6.889 32.077 1.00 92.88 175 ASN A N 1
ATOM 1346 C CA . ASN A 1 175 ? 10.533 7.013 31.449 1.00 92.88 175 ASN A CA 1
ATOM 1347 C C . ASN A 1 175 ? 10.619 8.327 30.668 1.00 92.88 175 ASN A C 1
ATOM 1349 O O . ASN A 1 175 ? 10.295 8.378 29.483 1.00 92.88 175 ASN A O 1
ATOM 1353 N N . SER A 1 176 ? 11.090 9.386 31.328 1.00 91.19 176 SER A N 1
ATOM 1354 C CA . SER A 1 176 ? 11.409 10.660 30.665 1.00 91.19 176 SER A CA 1
ATOM 1355 C C . SER A 1 176 ? 12.725 10.636 29.883 1.00 91.19 176 SER A C 1
ATOM 1357 O O . SER A 1 176 ? 13.118 11.658 29.342 1.00 91.19 176 SER A O 1
ATOM 1359 N N . CYS A 1 177 ? 13.428 9.507 29.844 1.00 90.00 177 CYS A N 1
ATOM 1360 C CA . CYS A 1 177 ? 14.713 9.352 29.160 1.00 90.00 177 CYS A CA 1
ATOM 1361 C C . CYS A 1 177 ? 14.533 8.536 27.866 1.00 90.00 177 CYS A C 1
ATOM 1363 O O . CYS A 1 177 ? 15.486 7.977 27.331 1.00 90.00 177 CYS A O 1
ATOM 1365 N N . GLU A 1 178 ? 13.288 8.421 27.373 1.00 85.88 178 GLU A N 1
ATOM 1366 C CA . GLU A 1 178 ? 12.894 7.510 26.294 1.00 85.88 178 GLU A CA 1
ATOM 1367 C C . GLU A 1 178 ? 13.752 7.671 25.037 1.00 85.88 178 GLU A C 1
ATOM 1369 O O . GLU A 1 178 ? 14.153 6.663 24.466 1.00 85.88 178 GLU A O 1
ATOM 1374 N N . ARG A 1 179 ? 14.072 8.906 24.636 1.00 84.50 179 ARG A N 1
ATOM 1375 C CA . ARG A 1 179 ? 14.873 9.215 23.438 1.00 84.50 179 ARG A CA 1
ATOM 1376 C C . ARG A 1 179 ? 16.303 9.648 23.759 1.00 84.50 179 ARG A C 1
ATOM 1378 O O . ARG A 1 179 ? 17.042 10.045 22.860 1.00 84.50 179 ARG A O 1
ATOM 1385 N N . GLU A 1 180 ? 16.692 9.601 25.026 1.00 86.88 180 GLU A N 1
ATOM 1386 C CA . GLU A 1 180 ? 17.977 10.122 25.467 1.00 86.88 180 GLU A CA 1
ATOM 1387 C C . GLU A 1 180 ? 19.121 9.171 25.088 1.00 86.88 180 GLU A C 1
ATOM 1389 O O . GLU A 1 180 ? 18.999 7.942 25.129 1.00 86.88 180 GLU A O 1
ATOM 1394 N N . SER A 1 181 ? 20.240 9.735 24.645 1.00 87.31 181 SER A N 1
ATOM 1395 C CA . SER A 1 181 ? 21.425 8.990 24.221 1.00 87.31 181 SER A CA 1
ATOM 1396 C C . SER A 1 181 ? 22.664 9.880 24.265 1.00 87.31 181 SER A C 1
ATOM 1398 O O . SER A 1 181 ? 22.582 11.082 24.501 1.00 87.31 181 SER A O 1
ATOM 1400 N N . HIS A 1 182 ? 23.831 9.315 23.952 1.00 83.38 182 HIS A N 1
ATOM 1401 C CA . HIS A 1 182 ? 25.047 10.114 23.785 1.00 83.38 182 HIS A CA 1
ATOM 1402 C C . HIS A 1 182 ? 24.934 11.225 22.714 1.00 83.38 182 HIS A C 1
ATOM 1404 O O . HIS A 1 182 ? 25.715 12.174 22.773 1.00 83.38 182 HIS A O 1
ATOM 1410 N N . ALA A 1 183 ? 24.011 11.101 21.749 1.00 77.81 183 ALA A N 1
ATOM 1411 C CA . ALA A 1 183 ? 23.800 12.049 20.650 1.00 77.81 183 ALA A CA 1
ATOM 1412 C C . ALA A 1 183 ? 22.599 12.991 20.868 1.00 77.81 183 ALA A C 1
ATOM 1414 O O . ALA A 1 183 ? 22.519 14.042 20.236 1.00 77.81 183 ALA A O 1
ATOM 1415 N N . ARG A 1 184 ? 21.671 12.639 21.767 1.00 79.12 184 ARG A N 1
ATOM 1416 C CA . ARG A 1 184 ? 20.467 13.423 22.082 1.00 79.12 184 ARG A CA 1
ATOM 1417 C C . ARG A 1 184 ? 20.346 13.585 23.593 1.00 79.12 184 ARG A C 1
ATOM 1419 O O . ARG A 1 184 ? 20.041 12.615 24.278 1.00 79.12 184 ARG A O 1
ATOM 1426 N N . GLN A 1 185 ? 20.584 14.803 24.074 1.00 75.94 185 GLN A N 1
ATOM 1427 C CA . GLN A 1 185 ? 20.452 15.193 25.482 1.00 75.94 185 GLN A CA 1
ATOM 1428 C C . GLN A 1 185 ? 19.149 15.968 25.699 1.00 75.94 185 GLN A C 1
ATOM 1430 O O . GLN A 1 185 ? 18.651 16.611 24.771 1.00 75.94 185 GLN A O 1
ATOM 1435 N N . GLY A 1 186 ? 18.633 15.930 26.926 1.00 72.06 186 GLY A N 1
ATOM 1436 C CA . GLY A 1 186 ? 17.357 16.538 27.288 1.00 72.06 186 GLY A CA 1
ATOM 1437 C C . GLY A 1 186 ? 16.238 15.505 27.229 1.00 72.06 186 GLY A C 1
ATOM 1438 O O . GLY A 1 186 ? 16.039 14.833 26.213 1.00 72.06 186 GLY A O 1
ATOM 1439 N N . GLY A 1 187 ? 15.526 15.359 28.345 1.00 80.81 187 GLY A N 1
ATOM 1440 C CA . GLY A 1 187 ? 14.478 14.362 28.491 1.00 80.81 187 GLY A CA 1
ATOM 1441 C C . GLY A 1 187 ? 13.387 14.460 27.424 1.00 80.81 187 GLY A C 1
ATOM 1442 O O . GLY A 1 187 ? 13.108 15.520 26.859 1.00 80.81 187 GLY A O 1
ATOM 1443 N N . SER A 1 188 ? 12.699 13.346 27.205 1.00 85.38 188 SER A N 1
ATOM 1444 C CA . SER A 1 188 ? 11.546 13.241 26.319 1.00 85.38 188 SER A CA 1
ATOM 1445 C C . SER A 1 188 ? 10.473 12.334 26.912 1.00 85.38 188 SER A C 1
ATOM 1447 O O . SER A 1 188 ? 10.780 11.232 27.373 1.00 85.38 188 SER A O 1
ATOM 1449 N N . PHE A 1 189 ? 9.215 12.744 26.803 1.00 87.75 189 PHE A N 1
ATOM 1450 C CA . PHE A 1 189 ? 8.039 11.950 27.137 1.00 87.75 189 PHE A CA 1
ATOM 1451 C C . PHE A 1 189 ? 7.134 11.851 25.903 1.00 87.75 189 PHE A C 1
ATOM 1453 O O . PHE A 1 189 ? 6.453 12.809 25.544 1.00 87.75 189 PHE A O 1
ATOM 1460 N N . GLY A 1 190 ? 7.180 10.711 25.209 1.00 85.88 190 GLY A N 1
ATOM 1461 C CA . GLY A 1 190 ? 6.496 10.539 23.929 1.00 85.88 190 GLY A CA 1
ATOM 1462 C C . GLY A 1 190 ? 4.977 10.375 24.044 1.00 85.88 190 GLY A C 1
ATOM 1463 O O . GLY A 1 190 ? 4.459 9.851 25.031 1.00 85.88 190 GLY A O 1
ATOM 1464 N N . GLU A 1 191 ? 4.262 10.740 22.978 1.00 87.06 191 GLU A N 1
ATOM 1465 C CA . GLU A 1 191 ? 2.802 10.604 22.865 1.00 87.06 191 GLU A CA 1
ATOM 1466 C C . GLU A 1 191 ? 2.320 9.159 23.086 1.00 87.06 191 GLU A C 1
ATOM 1468 O O . GLU A 1 191 ? 1.336 8.935 23.786 1.00 87.06 191 GLU A O 1
ATOM 1473 N N . ALA A 1 192 ? 3.049 8.158 22.578 1.00 86.44 192 ALA A N 1
ATOM 1474 C CA . ALA A 1 192 ? 2.706 6.747 22.769 1.00 86.44 192 ALA A CA 1
ATOM 1475 C C . ALA A 1 192 ? 2.761 6.317 24.248 1.00 86.44 192 ALA A C 1
ATOM 1477 O O . ALA A 1 192 ? 1.872 5.606 24.723 1.00 86.44 192 ALA A O 1
ATOM 1478 N N . GLN A 1 193 ? 3.777 6.776 24.992 1.00 91.38 193 GLN A N 1
ATOM 1479 C CA . GLN A 1 193 ? 3.894 6.536 26.432 1.00 91.38 193 GLN A CA 1
ATOM 1480 C C . GLN A 1 193 ? 2.773 7.261 27.195 1.00 91.38 193 GLN A C 1
ATOM 1482 O O . GLN A 1 193 ? 2.158 6.678 28.089 1.00 91.38 193 GLN A O 1
ATOM 1487 N N . ALA A 1 194 ? 2.465 8.504 26.807 1.00 88.75 194 ALA A N 1
ATOM 1488 C CA . ALA A 1 194 ? 1.397 9.305 27.398 1.00 88.75 194 ALA A CA 1
ATOM 1489 C C . ALA A 1 194 ? 0.007 8.692 27.186 1.00 88.75 194 ALA A C 1
ATOM 1491 O O . ALA A 1 194 ? -0.771 8.604 28.135 1.00 88.75 194 ALA A O 1
ATOM 1492 N N . GLN A 1 195 ? -0.290 8.226 25.972 1.00 88.12 195 GLN A N 1
ATOM 1493 C CA . GLN A 1 195 ? -1.573 7.618 25.637 1.00 88.12 195 GLN A CA 1
ATOM 1494 C C . GLN A 1 195 ? -1.783 6.315 26.412 1.00 88.12 195 GLN A C 1
ATOM 1496 O O . GLN A 1 195 ? -2.803 6.153 27.073 1.00 88.12 195 GLN A O 1
ATOM 1501 N N . ARG A 1 196 ? -0.780 5.425 26.443 1.00 90.06 196 ARG A N 1
ATOM 1502 C CA . ARG A 1 196 ? -0.866 4.172 27.213 1.00 90.06 196 ARG A CA 1
ATOM 1503 C C . ARG A 1 196 ? -1.010 4.414 28.713 1.00 90.06 196 ARG A C 1
ATOM 1505 O O . ARG A 1 196 ? -1.753 3.698 29.381 1.00 90.06 196 ARG A O 1
ATOM 1512 N N . LEU A 1 197 ? -0.321 5.425 29.245 1.00 92.19 197 LEU A N 1
ATOM 1513 C CA . LEU A 1 197 ? -0.490 5.849 30.633 1.00 92.19 197 LEU A CA 1
ATOM 1514 C C . LEU A 1 197 ? -1.915 6.356 30.890 1.00 92.19 197 LEU A C 1
ATOM 1516 O O . LEU A 1 197 ? -2.529 5.963 31.879 1.00 92.19 197 LEU A O 1
ATOM 1520 N N . LEU A 1 198 ? -2.444 7.211 30.012 1.00 88.06 198 LEU A N 1
ATOM 1521 C CA . LEU A 1 198 ? -3.798 7.751 30.116 1.00 88.06 198 LEU A CA 1
ATOM 1522 C C . LEU A 1 198 ? -4.851 6.641 30.108 1.00 88.06 198 LEU A C 1
ATOM 1524 O O . LEU A 1 198 ? -5.735 6.633 30.966 1.00 88.06 198 LEU A O 1
ATOM 1528 N N . ASP A 1 199 ? -4.727 5.696 29.180 1.00 85.00 199 ASP A N 1
ATOM 1529 C CA . ASP A 1 199 ? -5.640 4.563 29.036 1.00 85.00 199 ASP A CA 1
ATOM 1530 C C . ASP A 1 199 ? -5.605 3.670 30.280 1.00 85.00 199 ASP A C 1
ATOM 1532 O O . ASP A 1 199 ? -6.651 3.341 30.845 1.00 85.00 199 ASP A O 1
ATOM 1536 N N . HIS A 1 200 ? -4.400 3.357 30.773 1.00 89.62 200 HIS A N 1
ATOM 1537 C CA . HIS A 1 200 ? -4.223 2.567 31.991 1.00 89.62 200 HIS A CA 1
ATOM 1538 C C . HIS A 1 200 ? -4.862 3.245 33.207 1.00 89.62 200 HIS A C 1
ATOM 1540 O O . HIS A 1 200 ? -5.605 2.614 33.957 1.00 89.62 200 HIS A O 1
ATOM 1546 N N . LEU A 1 201 ? -4.612 4.544 33.402 1.00 86.44 201 LEU A N 1
ATOM 1547 C CA . LEU A 1 201 ? -5.158 5.284 34.540 1.00 86.44 201 LEU A CA 1
ATOM 1548 C C . LEU A 1 201 ? -6.678 5.462 34.463 1.00 86.44 201 LEU A C 1
ATOM 1550 O O . LEU A 1 201 ? -7.335 5.417 35.501 1.00 86.44 201 LEU A O 1
ATOM 1554 N N . ARG A 1 202 ? -7.252 5.624 33.264 1.00 80.75 202 ARG A N 1
ATOM 1555 C CA . ARG A 1 202 ? -8.713 5.666 33.061 1.00 80.75 202 ARG A CA 1
ATOM 1556 C C . ARG A 1 202 ? -9.384 4.325 33.366 1.00 80.75 202 ARG A C 1
ATOM 1558 O O . ARG A 1 202 ? -10.540 4.318 33.782 1.00 80.75 202 ARG A O 1
ATOM 1565 N N . GLY A 1 203 ? -8.669 3.216 33.179 1.00 79.50 203 GLY A N 1
ATOM 1566 C CA . GLY A 1 203 ? -9.134 1.871 33.519 1.00 79.50 203 GLY A CA 1
ATOM 1567 C C . GLY A 1 203 ? -9.090 1.539 35.014 1.00 79.50 203 GLY A C 1
ATOM 1568 O O . GLY A 1 203 ? -9.635 0.511 35.421 1.00 79.50 203 GLY A O 1
ATOM 1569 N N . LEU A 1 204 ? -8.459 2.374 35.850 1.00 81.69 204 LEU A N 1
ATOM 1570 C CA . LEU A 1 204 ? -8.409 2.126 37.289 1.00 81.69 204 LEU A CA 1
ATOM 1571 C C . LEU A 1 204 ? -9.809 2.229 37.916 1.00 81.69 204 LEU A C 1
ATOM 1573 O O . LEU A 1 204 ? -10.585 3.121 37.557 1.00 81.69 204 LEU A O 1
ATOM 1577 N N . PRO A 1 205 ? -10.151 1.367 38.894 1.00 79.38 205 PRO A N 1
ATOM 1578 C CA . PRO A 1 205 ? -11.440 1.463 39.561 1.00 79.38 205 PRO A CA 1
ATOM 1579 C C . PRO A 1 205 ? -11.625 2.840 40.226 1.00 79.38 205 PRO A C 1
ATOM 1581 O O . PRO A 1 205 ? -10.654 3.402 40.733 1.00 79.38 205 PRO A O 1
ATOM 1584 N N . PRO A 1 206 ? -12.860 3.365 40.345 1.00 73.69 206 PRO A N 1
ATOM 1585 C CA . PRO A 1 206 ? -13.116 4.673 40.969 1.00 73.69 206 PRO A CA 1
ATOM 1586 C C . PRO A 1 206 ? -12.643 4.783 42.428 1.00 73.69 206 PRO A C 1
ATOM 1588 O O . PRO A 1 206 ? -12.521 5.879 42.976 1.00 73.69 206 PRO A O 1
ATOM 1591 N N . SER A 1 207 ? -12.376 3.639 43.063 1.00 79.00 207 SER A N 1
ATOM 1592 C CA . SER A 1 207 ? -11.789 3.524 44.393 1.00 79.00 207 SER A CA 1
ATOM 1593 C C . SER A 1 207 ? -10.257 3.589 44.420 1.00 79.00 207 SER A C 1
ATOM 1595 O O . SER A 1 207 ? -9.657 3.297 45.453 1.00 79.00 207 SER A O 1
ATOM 1597 N N . TRP A 1 208 ? -9.602 3.961 43.318 1.00 88.06 208 TRP A N 1
ATOM 1598 C CA . TRP A 1 208 ? -8.146 4.049 43.214 1.00 88.06 208 TRP A CA 1
ATOM 1599 C C . TRP A 1 208 ? -7.667 5.480 42.988 1.00 88.06 208 TRP A C 1
ATOM 1601 O O . TRP A 1 208 ? -8.248 6.224 42.209 1.00 88.06 208 TRP A O 1
ATOM 1611 N N . MET A 1 209 ? -6.584 5.853 43.667 1.00 88.62 209 MET A N 1
ATOM 1612 C CA . MET A 1 209 ? -5.873 7.126 43.519 1.00 88.62 209 MET A CA 1
ATOM 1613 C C . MET A 1 209 ? -4.588 6.921 42.709 1.00 88.62 209 MET A C 1
ATOM 1615 O O . MET A 1 209 ? -3.971 5.867 42.831 1.00 88.62 209 MET A O 1
ATOM 1619 N N . SER A 1 210 ? -4.142 7.912 41.932 1.00 92.56 210 SER A N 1
ATOM 1620 C CA . SER A 1 210 ? -2.914 7.810 41.131 1.00 92.56 210 SER A CA 1
ATOM 1621 C C . SER A 1 210 ? -1.828 8.819 41.526 1.00 92.56 210 SER A C 1
ATOM 1623 O O . SER A 1 210 ? -2.097 9.992 41.803 1.00 92.56 210 SER A O 1
ATOM 1625 N N . ILE A 1 211 ? -0.584 8.336 41.534 1.00 94.81 211 ILE A N 1
ATOM 1626 C CA . ILE A 1 211 ? 0.657 9.095 41.697 1.00 94.81 211 ILE A CA 1
ATOM 1627 C C . ILE A 1 211 ? 1.501 8.867 40.438 1.00 94.81 211 ILE A C 1
ATOM 1629 O O . ILE A 1 211 ? 1.749 7.723 40.065 1.00 94.81 211 ILE A O 1
ATOM 1633 N N . LEU A 1 212 ? 1.956 9.926 39.777 1.00 94.88 212 LEU A N 1
ATOM 1634 C CA . LEU A 1 212 ? 2.947 9.831 38.701 1.00 94.88 212 LEU A CA 1
ATOM 1635 C C . LEU A 1 212 ? 4.332 10.140 39.259 1.00 94.88 212 LEU A C 1
ATOM 1637 O O . LEU A 1 212 ? 4.462 11.039 40.078 1.00 94.88 212 LEU A O 1
ATOM 1641 N N . ALA A 1 213 ? 5.357 9.427 38.813 1.00 94.50 213 ALA A N 1
ATOM 1642 C CA . ALA A 1 213 ? 6.746 9.659 39.175 1.00 94.50 213 ALA A CA 1
ATOM 1643 C C . ALA A 1 213 ? 7.592 9.765 37.899 1.00 94.50 213 ALA A C 1
ATOM 1645 O O . ALA A 1 213 ? 7.580 8.855 37.070 1.00 94.50 213 ALA A O 1
ATOM 1646 N N . VAL A 1 214 ? 8.308 10.874 37.732 1.00 92.44 214 VAL A N 1
ATOM 1647 C CA . VAL A 1 214 ? 9.127 11.187 36.547 1.00 92.44 214 VAL A CA 1
ATOM 1648 C C . VAL A 1 214 ? 10.465 11.778 36.988 1.00 92.44 214 VAL A C 1
ATOM 1650 O O . VAL A 1 214 ? 10.542 12.348 38.065 1.00 92.44 214 VAL A O 1
ATOM 1653 N N . HIS A 1 215 ? 11.543 11.636 36.220 1.00 89.94 215 HIS A N 1
ATOM 1654 C CA . HIS A 1 215 ? 12.819 12.241 36.616 1.00 89.94 215 HIS A CA 1
ATOM 1655 C C . HIS A 1 215 ? 12.901 13.720 36.214 1.00 89.94 215 HIS A C 1
ATOM 1657 O O . HIS A 1 215 ? 13.010 14.574 37.084 1.00 89.94 215 HIS A O 1
ATOM 1663 N N . HIS A 1 216 ? 12.774 14.044 34.924 1.00 85.69 216 HIS A N 1
ATOM 1664 C CA . HIS A 1 216 ? 12.926 15.421 34.446 1.00 85.69 216 HIS A CA 1
ATOM 1665 C C . HIS A 1 216 ? 11.828 16.369 34.961 1.00 85.69 216 HIS A C 1
ATOM 1667 O O . HIS A 1 216 ? 10.661 15.990 35.089 1.00 85.69 216 HIS A O 1
ATOM 1673 N N . ASN A 1 217 ? 12.195 17.631 35.200 1.00 79.81 217 ASN A N 1
ATOM 1674 C CA . ASN A 1 217 ? 11.302 18.653 35.740 1.00 79.81 217 ASN A CA 1
ATOM 1675 C C . ASN A 1 217 ? 10.146 19.017 34.770 1.00 79.81 217 ASN A C 1
ATOM 1677 O O . ASN A 1 217 ? 10.405 19.568 33.695 1.00 79.81 217 ASN A O 1
ATOM 1681 N N . PRO A 1 218 ? 8.870 18.794 35.149 1.00 78.06 218 PRO A N 1
ATOM 1682 C CA . PRO A 1 218 ? 7.707 19.132 34.326 1.00 78.06 218 PRO A CA 1
ATOM 1683 C C . PRO A 1 218 ? 7.277 20.607 34.429 1.00 78.06 218 PRO A C 1
ATOM 1685 O O . PRO A 1 218 ? 6.402 21.046 33.680 1.00 78.06 218 PRO A O 1
ATOM 1688 N N . ILE A 1 219 ? 7.868 21.378 35.347 1.00 70.38 219 ILE A N 1
ATOM 1689 C CA . ILE A 1 219 ? 7.556 22.786 35.609 1.00 70.38 219 ILE A CA 1
ATOM 1690 C C . ILE A 1 219 ? 8.747 23.636 35.146 1.00 70.38 219 ILE A C 1
ATOM 1692 O O . ILE A 1 219 ? 9.652 23.935 35.925 1.00 70.38 219 ILE A O 1
ATOM 1696 N N . THR A 1 220 ? 8.781 24.029 33.871 1.00 59.56 220 THR A N 1
ATOM 1697 C CA . THR A 1 220 ? 9.847 24.906 33.350 1.00 59.56 220 THR A CA 1
ATOM 1698 C C . THR A 1 220 ? 9.347 26.253 32.842 1.00 59.56 220 THR A C 1
ATOM 1700 O O . THR A 1 220 ? 8.221 26.343 32.338 1.00 59.56 220 THR A O 1
ATOM 1703 N N . PRO A 1 221 ? 10.166 27.317 32.981 1.00 52.72 221 PRO A N 1
ATOM 1704 C CA . PRO A 1 221 ? 9.857 28.629 32.436 1.00 52.72 221 PRO A CA 1
ATOM 1705 C C . PRO A 1 221 ? 9.805 28.605 30.901 1.00 52.72 221 PRO A C 1
ATOM 1707 O O . PRO A 1 221 ? 10.299 27.692 30.241 1.00 52.72 221 PRO A O 1
ATOM 1710 N N . VAL A 1 222 ? 9.154 29.627 30.347 1.00 52.56 222 VAL A N 1
ATOM 1711 C CA . VAL A 1 222 ? 8.953 29.858 28.908 1.00 52.56 222 VAL A CA 1
ATOM 1712 C C . VAL A 1 222 ? 10.301 29.801 28.156 1.00 52.56 222 VAL A C 1
ATOM 1714 O O . VAL A 1 222 ? 11.282 30.327 28.692 1.00 52.56 222 VAL A O 1
ATOM 1717 N N . PRO A 1 223 ? 10.390 29.186 26.957 1.00 53.78 223 PRO A N 1
ATOM 1718 C CA . PRO A 1 223 ? 11.643 29.036 26.202 1.00 53.78 223 PRO A CA 1
ATOM 1719 C C . PRO A 1 223 ? 12.461 30.329 26.050 1.00 53.78 223 PRO A C 1
ATOM 1721 O O . PRO A 1 223 ? 13.691 30.283 26.089 1.00 53.78 223 PRO A O 1
ATOM 1724 N N . GLU A 1 224 ? 11.801 31.491 25.992 1.00 50.97 224 GLU A N 1
ATOM 1725 C CA . GLU A 1 224 ? 12.461 32.798 25.900 1.00 50.97 224 GLU A CA 1
ATOM 1726 C C . GLU A 1 224 ? 13.332 33.130 27.133 1.00 50.97 224 GLU A C 1
ATOM 1728 O O . GLU A 1 224 ? 14.319 33.862 27.032 1.00 50.97 224 GLU A O 1
ATOM 1733 N N . ALA A 1 225 ? 13.007 32.588 28.312 1.00 45.53 225 ALA A N 1
ATOM 1734 C CA . ALA A 1 225 ? 13.787 32.783 29.535 1.00 45.53 225 ALA A CA 1
ATOM 1735 C C . ALA A 1 225 ? 15.077 31.946 29.544 1.00 45.53 225 ALA A C 1
ATOM 1737 O O . ALA A 1 225 ? 16.121 32.441 29.970 1.00 45.53 225 ALA A O 1
ATOM 1738 N N . VAL A 1 226 ? 15.019 30.708 29.035 1.00 57.38 226 VAL A N 1
ATOM 1739 C CA . VAL A 1 226 ? 16.193 29.830 28.886 1.00 57.38 226 VAL A CA 1
ATOM 1740 C C . VAL A 1 226 ? 17.146 30.414 27.844 1.00 57.38 226 VAL A C 1
ATOM 1742 O O . VAL A 1 226 ? 18.348 30.501 28.087 1.00 57.38 226 VAL A O 1
ATOM 1745 N N . GLU A 1 227 ? 16.613 30.920 26.730 1.00 62.06 227 GLU A N 1
ATOM 1746 C CA . GLU A 1 227 ? 17.403 31.590 25.695 1.00 62.06 227 GLU A CA 1
ATOM 1747 C C . GLU A 1 227 ? 18.091 32.861 26.225 1.00 62.06 227 GLU A C 1
ATOM 1749 O O . GLU A 1 227 ? 19.288 33.064 26.003 1.00 62.06 227 GLU A O 1
ATOM 1754 N N . SER A 1 228 ? 17.379 33.670 27.017 1.00 58.91 228 SER A N 1
ATOM 1755 C CA . SER A 1 228 ? 17.932 34.843 27.707 1.00 58.91 228 SER A CA 1
ATOM 1756 C C . SER A 1 228 ? 19.078 34.482 28.664 1.00 58.91 228 SER A C 1
ATOM 1758 O O . SER A 1 228 ? 20.115 35.151 28.684 1.00 58.91 228 SER A O 1
ATOM 1760 N N . TRP A 1 229 ? 18.954 33.386 29.420 1.00 58.72 229 TRP A N 1
ATOM 1761 C CA . TRP A 1 229 ? 20.013 32.905 30.316 1.00 58.72 229 TRP A CA 1
ATOM 1762 C C . TRP A 1 229 ? 21.221 32.344 29.569 1.00 58.72 229 TRP A C 1
ATOM 1764 O O . TRP A 1 229 ? 22.353 32.625 29.958 1.00 58.72 229 TRP A O 1
ATOM 1774 N N . VAL A 1 230 ? 21.008 31.604 28.477 1.00 66.94 230 VAL A N 1
ATOM 1775 C CA . VAL A 1 230 ? 22.090 31.102 27.615 1.00 66.94 230 VAL A CA 1
ATOM 1776 C C . VAL A 1 230 ? 22.857 32.262 26.989 1.00 66.94 230 VAL A C 1
ATOM 1778 O O . VAL A 1 230 ? 24.088 32.257 26.993 1.00 66.94 230 VAL A O 1
ATOM 1781 N N . GLN A 1 231 ? 22.159 33.292 26.506 1.00 72.50 231 GLN A N 1
ATOM 1782 C CA . GLN A 1 231 ? 22.789 34.508 25.990 1.00 72.50 231 GLN A CA 1
ATOM 1783 C C . GLN A 1 231 ? 23.553 35.266 27.085 1.00 72.50 231 GLN A C 1
ATOM 1785 O O . GLN A 1 231 ? 24.670 35.728 26.849 1.00 72.50 231 GLN A O 1
ATOM 1790 N N . TRP A 1 232 ? 23.005 35.338 28.300 1.00 66.00 232 TRP A N 1
ATOM 1791 C CA . TRP A 1 232 ? 23.677 35.943 29.450 1.00 66.00 232 TRP A CA 1
ATOM 1792 C C . TRP A 1 232 ? 24.949 35.177 29.857 1.00 66.00 232 TRP A C 1
ATOM 1794 O O . TRP A 1 232 ? 25.994 35.805 30.031 1.00 66.00 232 TRP A O 1
ATOM 1804 N N . LEU A 1 233 ? 24.898 33.840 29.939 1.00 62.03 233 LEU A N 1
ATOM 1805 C CA . LEU A 1 233 ? 26.037 32.969 30.268 1.00 62.03 233 LEU A CA 1
ATOM 1806 C C . LEU A 1 233 ? 27.125 33.004 29.188 1.00 62.03 233 LEU A C 1
ATOM 1808 O O . LEU A 1 233 ? 28.304 33.076 29.521 1.00 62.03 233 LEU A O 1
ATOM 1812 N N . ARG A 1 234 ? 26.742 33.019 27.903 1.00 71.88 234 ARG A N 1
ATOM 1813 C CA . ARG A 1 234 ? 27.677 33.190 26.773 1.00 71.88 234 ARG A CA 1
ATOM 1814 C C . ARG A 1 234 ? 28.308 34.590 26.749 1.00 71.88 234 ARG A C 1
ATOM 1816 O O . ARG A 1 234 ? 29.413 34.748 26.239 1.00 71.88 234 ARG A O 1
ATOM 1823 N N . GLY A 1 235 ? 27.622 35.594 27.301 1.00 61.06 235 GLY A N 1
ATOM 1824 C CA . GLY A 1 235 ? 28.087 36.981 27.390 1.00 61.06 235 GLY A CA 1
ATOM 1825 C C . GLY A 1 235 ? 28.938 37.317 28.622 1.00 61.06 235 GLY A C 1
ATOM 1826 O O . GLY A 1 235 ? 29.534 38.394 28.654 1.00 61.06 235 GLY A O 1
ATOM 1827 N N . HIS A 1 236 ? 29.021 36.438 29.629 1.00 55.19 236 HIS A N 1
ATOM 1828 C CA . HIS A 1 236 ? 29.833 36.649 30.833 1.00 55.19 236 HIS A CA 1
ATOM 1829 C C . HIS A 1 236 ? 31.129 35.822 30.771 1.00 55.19 236 HIS A C 1
ATOM 1831 O O . HIS A 1 236 ? 31.064 34.611 30.570 1.00 55.19 236 HIS A O 1
ATOM 1837 N N . PRO A 1 237 ? 32.320 36.421 30.983 1.00 45.91 237 PRO A N 1
ATOM 1838 C CA . PRO A 1 237 ? 33.593 35.705 30.951 1.00 45.91 237 PRO A CA 1
ATOM 1839 C C . PRO A 1 237 ? 33.767 34.875 32.234 1.00 45.91 237 PRO A C 1
ATOM 1841 O O . PRO A 1 237 ? 34.447 35.278 33.177 1.00 45.91 237 PRO A O 1
ATOM 1844 N N . GLY A 1 238 ? 33.092 33.728 32.290 1.00 57.75 238 GLY A N 1
ATOM 1845 C CA . GLY A 1 238 ? 33.235 32.705 33.324 1.00 57.75 238 GLY A CA 1
ATOM 1846 C C . GLY A 1 238 ? 33.979 31.460 32.810 1.00 57.75 238 GLY A C 1
ATOM 1847 O O . GLY A 1 238 ? 34.192 31.321 31.609 1.00 57.75 238 GLY A O 1
ATOM 1848 N N . PRO A 1 239 ? 34.369 30.524 33.696 1.00 49.41 239 PRO A N 1
ATOM 1849 C CA . PRO A 1 239 ? 35.159 29.334 33.351 1.00 49.41 239 PRO A CA 1
ATOM 1850 C C . PRO A 1 239 ? 34.356 28.201 32.678 1.00 49.41 239 PRO A C 1
ATOM 1852 O O . PRO A 1 239 ? 34.863 27.086 32.559 1.00 49.41 239 PRO A O 1
ATOM 1855 N N . LEU A 1 240 ? 33.102 28.441 32.285 1.00 53.22 240 LEU A N 1
ATOM 1856 C CA . LEU A 1 240 ? 32.214 27.408 31.746 1.00 53.22 240 LEU A CA 1
ATOM 1857 C C . LEU A 1 240 ? 32.481 27.204 30.250 1.00 53.22 240 LEU A C 1
ATOM 1859 O O . LEU A 1 240 ? 32.483 28.160 29.476 1.00 53.22 240 LEU A O 1
ATOM 1863 N N . LYS A 1 241 ? 32.714 25.953 29.841 1.00 65.38 241 LYS A N 1
ATOM 1864 C CA . LYS A 1 241 ? 32.885 25.596 28.427 1.00 65.38 241 LYS A CA 1
ATOM 1865 C C . LYS A 1 241 ? 31.547 25.718 27.683 1.00 65.38 241 LYS A C 1
ATOM 1867 O O . LYS A 1 241 ? 30.505 25.528 28.313 1.00 65.38 241 LYS A O 1
ATOM 1872 N N . PRO A 1 242 ? 31.553 25.965 26.359 1.00 63.09 242 PRO A N 1
ATOM 1873 C CA . PRO A 1 242 ? 30.333 26.006 25.548 1.00 63.09 242 PRO A CA 1
ATOM 1874 C C . PRO A 1 242 ? 29.443 24.772 25.738 1.00 63.09 242 PRO A C 1
ATOM 1876 O O . PRO A 1 242 ? 28.242 24.922 25.942 1.00 63.09 242 PRO A O 1
ATOM 1879 N N . GLU A 1 243 ? 30.046 23.579 25.805 1.00 56.75 243 GLU A N 1
ATOM 1880 C CA . GLU A 1 243 ? 29.318 22.325 26.035 1.00 56.75 243 GLU A CA 1
ATOM 1881 C C . GLU A 1 243 ? 28.601 22.304 27.398 1.00 56.75 243 GLU A C 1
ATOM 1883 O O . GLU A 1 243 ? 27.506 21.772 27.521 1.00 56.75 243 GLU A O 1
ATOM 1888 N N . THR A 1 244 ? 29.185 22.919 28.432 1.00 55.28 244 THR A N 1
ATOM 1889 C CA . THR A 1 244 ? 28.583 23.008 29.774 1.00 55.28 244 THR A CA 1
ATOM 1890 C C . THR A 1 244 ? 27.400 23.975 29.807 1.00 55.28 244 THR A C 1
ATOM 1892 O O . THR A 1 244 ? 26.446 23.755 30.546 1.00 55.28 244 THR A O 1
ATOM 1895 N N . ILE A 1 245 ? 27.449 25.044 29.006 1.00 61.84 245 ILE A N 1
ATOM 1896 C CA . ILE A 1 245 ? 26.345 26.006 28.877 1.00 61.84 245 ILE A CA 1
ATOM 1897 C C . ILE A 1 245 ? 25.175 25.369 28.121 1.00 61.84 245 ILE A C 1
ATOM 1899 O O . ILE A 1 245 ? 24.024 25.589 28.484 1.00 61.84 245 ILE A O 1
ATOM 1903 N N . GLU A 1 246 ? 25.462 24.569 27.095 1.00 61.03 246 GLU A N 1
ATOM 1904 C CA . GLU A 1 246 ? 24.447 23.835 26.332 1.00 61.03 246 GLU A CA 1
ATOM 1905 C C . GLU A 1 246 ? 23.815 22.705 27.149 1.00 61.03 246 GLU A C 1
ATOM 1907 O O . GLU A 1 246 ? 22.596 22.563 27.132 1.00 61.03 246 GLU A O 1
ATOM 1912 N N . HIS A 1 247 ? 24.609 21.987 27.947 1.00 58.91 247 HIS A N 1
ATOM 1913 C CA . HIS A 1 247 ? 24.104 21.003 28.908 1.00 58.91 247 HIS A CA 1
ATOM 1914 C C . HIS A 1 247 ? 23.175 21.655 29.946 1.00 58.91 247 HIS A C 1
ATOM 1916 O O . HIS A 1 247 ? 22.041 21.225 30.128 1.00 58.91 247 HIS A O 1
ATOM 1922 N N . PHE A 1 248 ? 23.597 22.784 30.530 1.00 60.69 248 PHE A N 1
ATOM 1923 C CA . PHE A 1 248 ? 22.760 23.569 31.442 1.00 60.69 248 PHE A CA 1
ATOM 1924 C C . PHE A 1 248 ? 21.465 24.069 30.779 1.00 60.69 248 PHE A C 1
ATOM 1926 O O . PHE A 1 248 ? 20.420 24.122 31.423 1.00 60.69 248 PHE A O 1
ATOM 1933 N N . ALA A 1 249 ? 21.511 24.441 29.495 1.00 60.84 249 ALA A N 1
ATOM 1934 C CA . ALA A 1 249 ? 20.333 24.872 28.746 1.00 60.84 249 ALA A CA 1
ATOM 1935 C C . ALA A 1 249 ? 19.327 23.731 28.534 1.00 60.84 249 ALA A C 1
ATOM 1937 O O . ALA A 1 249 ? 18.123 23.954 28.666 1.00 60.84 249 ALA A O 1
ATOM 1938 N N . ALA A 1 250 ? 19.820 22.526 28.229 1.00 60.81 250 ALA A N 1
ATOM 1939 C CA . ALA A 1 250 ? 18.998 21.328 28.092 1.00 60.81 250 ALA A CA 1
ATOM 1940 C C . ALA A 1 250 ? 18.326 20.960 29.427 1.00 60.81 250 ALA A C 1
ATOM 1942 O O . ALA A 1 250 ? 17.112 20.764 29.460 1.00 60.81 250 ALA A O 1
ATOM 1943 N N . ASP A 1 251 ? 19.074 20.995 30.534 1.00 58.78 251 ASP A N 1
ATOM 1944 C CA . ASP A 1 251 ? 18.551 20.743 31.885 1.00 58.78 251 ASP A CA 1
ATOM 1945 C C . ASP A 1 251 ? 17.511 21.790 32.320 1.00 58.78 251 ASP A C 1
ATOM 1947 O O . ASP A 1 251 ? 16.474 21.466 32.905 1.00 58.78 251 ASP A O 1
ATOM 1951 N N . ALA A 1 252 ? 17.749 23.065 31.998 1.00 57.06 252 ALA A N 1
ATOM 1952 C CA . ALA A 1 252 ? 16.856 24.167 32.353 1.00 57.06 252 ALA A CA 1
ATOM 1953 C C . ALA A 1 252 ? 15.537 24.178 31.552 1.00 57.06 252 ALA A C 1
ATOM 1955 O O . ALA A 1 252 ? 14.543 24.741 32.021 1.00 57.06 252 ALA A O 1
ATOM 1956 N N . ALA A 1 253 ? 15.503 23.568 30.360 1.00 60.44 253 ALA A N 1
ATOM 1957 C CA . ALA A 1 253 ? 14.313 23.491 29.509 1.00 60.44 253 ALA A CA 1
ATOM 1958 C C . ALA A 1 253 ? 13.286 22.439 29.984 1.00 60.44 253 ALA A C 1
ATOM 1960 O O . ALA A 1 253 ? 12.093 22.555 29.665 1.00 60.44 253 ALA A O 1
ATOM 1961 N N . GLY A 1 254 ? 13.705 21.474 30.814 1.00 70.19 254 GLY A N 1
ATOM 1962 C CA . GLY A 1 254 ? 12.866 20.387 31.326 1.00 70.19 254 GLY A CA 1
ATOM 1963 C C . GLY A 1 254 ? 12.922 19.180 30.396 1.00 70.19 254 GLY A C 1
ATOM 1964 O O . GLY A 1 254 ? 13.996 18.636 30.168 1.00 70.19 254 GLY A O 1
ATOM 1965 N N . PHE A 1 255 ? 11.776 18.755 29.857 1.00 76.50 255 PHE A N 1
ATOM 1966 C CA . PHE A 1 255 ? 11.713 17.693 28.848 1.00 76.50 255 PHE A CA 1
ATOM 1967 C C . PHE A 1 255 ? 10.690 17.995 27.740 1.00 76.50 255 PHE A C 1
ATOM 1969 O O . PHE A 1 255 ? 9.701 18.703 27.953 1.00 76.50 255 PHE A O 1
ATOM 1976 N N . GLU A 1 256 ? 10.934 17.442 26.551 1.00 79.44 256 GLU A N 1
ATOM 1977 C CA . GLU A 1 256 ? 10.029 17.474 25.392 1.00 79.44 256 GLU A CA 1
ATOM 1978 C C . GLU A 1 256 ? 8.796 16.595 25.664 1.00 79.44 256 GLU A C 1
ATOM 1980 O O . GLU A 1 256 ? 8.948 15.460 26.115 1.00 79.44 256 GLU A O 1
ATOM 1985 N N . GLY A 1 257 ? 7.576 17.078 25.403 1.00 78.38 257 GLY A N 1
ATOM 1986 C CA . GLY A 1 257 ? 6.348 16.313 25.674 1.00 78.38 257 GLY A CA 1
ATOM 1987 C C . GLY A 1 257 ? 5.689 16.588 27.033 1.00 78.38 257 GLY A C 1
ATOM 1988 O O . GLY A 1 257 ? 4.785 15.863 27.452 1.00 78.38 257 GLY A O 1
ATOM 1989 N N . LYS A 1 258 ? 6.109 17.628 27.763 1.00 79.25 258 LYS A N 1
ATOM 1990 C CA . LYS A 1 258 ? 5.523 18.017 29.065 1.00 79.25 258 LYS A CA 1
ATOM 1991 C C . LYS A 1 258 ? 4.029 18.359 28.993 1.00 79.25 258 LYS A C 1
ATOM 1993 O O . LYS A 1 258 ? 3.291 18.150 29.955 1.00 79.25 258 LYS A O 1
ATOM 1998 N N . GLU A 1 259 ? 3.560 18.844 27.849 1.00 81.75 259 GLU A N 1
ATOM 1999 C CA . GLU A 1 259 ? 2.150 19.068 27.535 1.00 81.75 259 GLU A CA 1
ATOM 2000 C C . GLU A 1 259 ? 1.343 17.770 27.522 1.00 81.75 259 GLU A C 1
ATOM 2002 O O . GLU A 1 259 ? 0.204 17.768 27.988 1.00 81.75 259 GLU A O 1
ATOM 2007 N N . HIS A 1 260 ? 1.941 16.656 27.089 1.00 86.75 260 HIS A N 1
ATOM 2008 C CA . HIS A 1 260 ? 1.302 15.349 27.166 1.00 86.75 260 HIS A CA 1
ATOM 2009 C C . HIS A 1 260 ? 1.158 14.906 28.620 1.00 86.75 260 HIS A C 1
ATOM 2011 O O . HIS A 1 260 ? 0.079 14.475 29.013 1.00 86.75 260 HIS A O 1
ATOM 2017 N N . LEU A 1 261 ? 2.192 15.082 29.454 1.00 86.81 261 LEU A N 1
ATOM 2018 C CA . LEU A 1 261 ? 2.089 14.785 30.889 1.00 86.81 261 LEU A CA 1
ATOM 2019 C C . LEU A 1 261 ? 0.986 15.628 31.543 1.00 86.81 261 LEU A C 1
ATOM 2021 O O . LEU A 1 261 ? 0.172 15.100 32.300 1.00 86.81 261 LEU A O 1
ATOM 2025 N N . ARG A 1 262 ? 0.912 16.920 31.205 1.00 82.38 262 ARG A N 1
ATOM 2026 C CA . ARG A 1 262 ? -0.159 17.803 31.673 1.00 82.38 262 ARG A CA 1
ATOM 2027 C C . ARG A 1 262 ? -1.537 17.300 31.233 1.00 82.38 262 ARG A C 1
ATOM 2029 O O . ARG A 1 262 ? -2.417 17.166 32.081 1.00 82.38 262 ARG A O 1
ATOM 2036 N N . ALA A 1 263 ? -1.712 16.958 29.959 1.00 81.12 263 ALA A N 1
ATOM 2037 C CA . ALA A 1 263 ? -2.965 16.410 29.443 1.00 81.12 263 ALA A CA 1
ATOM 2038 C C . ALA A 1 263 ? -3.365 15.115 30.168 1.00 81.12 263 ALA A C 1
ATOM 2040 O O . ALA A 1 263 ? -4.514 14.979 30.581 1.00 81.12 263 ALA A O 1
ATOM 2041 N N . VAL A 1 264 ? -2.413 14.207 30.424 1.00 85.31 264 VAL A N 1
ATOM 2042 C CA . VAL A 1 264 ? -2.661 12.988 31.209 1.00 85.31 264 VAL A CA 1
ATOM 2043 C C . VAL A 1 264 ? -3.126 13.334 32.622 1.00 85.31 264 VAL A C 1
ATOM 2045 O O . VAL A 1 264 ? -4.106 12.764 33.101 1.00 85.31 264 VAL A O 1
ATOM 2048 N N . THR A 1 265 ? -2.456 14.273 33.298 1.00 84.62 265 THR A N 1
ATOM 2049 C CA . THR A 1 265 ? -2.837 14.667 34.664 1.00 84.62 265 THR A CA 1
ATOM 2050 C C . THR A 1 265 ? -4.229 15.294 34.728 1.00 84.62 265 THR A C 1
ATOM 2052 O O . THR A 1 265 ? -4.988 14.987 35.652 1.00 84.62 265 THR A O 1
ATOM 2055 N N . GLU A 1 266 ? -4.585 16.109 33.729 1.00 77.50 266 GLU A N 1
ATOM 2056 C CA . GLU A 1 266 ? -5.893 16.755 33.608 1.00 77.50 266 GLU A CA 1
ATOM 2057 C C . GLU A 1 266 ? -6.997 15.726 33.311 1.00 77.50 266 GLU A C 1
ATOM 2059 O O . GLU A 1 266 ? -8.029 15.705 33.987 1.00 77.50 266 GLU A O 1
ATOM 2064 N N . ASP A 1 267 ? -6.774 14.822 32.360 1.00 78.31 267 ASP A N 1
ATOM 2065 C CA . ASP A 1 267 ? -7.803 13.892 31.897 1.00 78.31 267 ASP A CA 1
ATOM 2066 C C . ASP A 1 267 ? -7.989 12.678 32.817 1.00 78.31 267 ASP A C 1
ATOM 2068 O O . ASP A 1 267 ? -9.123 12.260 33.060 1.00 78.31 267 ASP A O 1
ATOM 2072 N N . ALA A 1 268 ? -6.901 12.112 33.350 1.00 79.69 268 ALA A N 1
ATOM 2073 C CA . ALA A 1 268 ? -6.948 10.963 34.261 1.00 79.69 268 ALA A CA 1
ATOM 2074 C C . ALA A 1 268 ? -7.190 11.360 35.725 1.00 79.69 268 ALA A C 1
ATOM 2076 O O . ALA A 1 268 ? -7.312 10.493 36.590 1.00 79.69 268 ALA A O 1
ATOM 2077 N N . ARG A 1 269 ? -7.254 12.666 36.014 1.00 80.25 269 ARG A N 1
ATOM 2078 C CA . ARG A 1 269 ? -7.428 13.222 37.362 1.00 80.25 269 ARG A CA 1
ATOM 2079 C C . ARG A 1 269 ? -6.389 12.708 38.357 1.00 80.25 269 ARG A C 1
ATOM 2081 O O . ARG A 1 269 ? -6.713 12.186 39.421 1.00 80.25 269 ARG A O 1
ATOM 2088 N N . VAL A 1 270 ? -5.124 12.879 37.993 1.00 87.44 270 VAL A N 1
ATOM 2089 C CA . VAL A 1 270 ? -3.984 12.469 38.819 1.00 87.44 270 VAL A CA 1
ATOM 2090 C C . VAL A 1 270 ? -3.943 13.270 40.118 1.00 87.44 270 VAL A C 1
ATOM 2092 O O . VAL A 1 270 ? -4.116 14.490 40.107 1.00 87.44 270 VAL A O 1
ATOM 2095 N N . SER A 1 271 ? -3.681 12.600 41.241 1.00 88.69 271 SER A N 1
ATOM 2096 C CA . SER A 1 271 ? -3.632 13.254 42.553 1.00 88.69 271 SER A CA 1
ATOM 2097 C C . SER A 1 271 ? -2.285 13.918 42.829 1.00 88.69 271 SER A C 1
ATOM 2099 O O . SER A 1 271 ? -2.255 15.053 43.309 1.00 88.69 271 SER A O 1
ATOM 2101 N N . VAL A 1 272 ? -1.178 13.231 42.523 1.00 90.44 272 VAL A N 1
ATOM 2102 C CA . VAL A 1 272 ? 0.189 13.710 42.794 1.00 90.44 272 VAL A CA 1
ATOM 2103 C C . VAL A 1 272 ? 1.124 13.381 41.625 1.00 90.44 272 VAL A C 1
ATOM 2105 O O . VAL A 1 272 ? 1.076 12.279 41.091 1.00 90.44 272 VAL A O 1
ATOM 2108 N N . VAL A 1 273 ? 2.002 14.311 41.257 1.00 91.06 273 VAL A N 1
ATOM 2109 C CA . VAL A 1 273 ? 3.163 14.099 40.384 1.00 91.06 273 VAL A CA 1
ATOM 2110 C C . VAL A 1 273 ? 4.420 14.340 41.214 1.00 91.06 273 VAL A C 1
ATOM 2112 O O . VAL A 1 273 ? 4.600 15.426 41.757 1.00 91.06 273 VAL A O 1
ATOM 2115 N N . LEU A 1 274 ? 5.278 13.333 41.321 1.00 90.81 274 LEU A N 1
ATOM 2116 C CA . LEU A 1 274 ? 6.593 13.393 41.946 1.00 90.81 274 LEU A CA 1
ATOM 2117 C C . LEU A 1 274 ? 7.650 13.543 40.854 1.00 90.81 274 LEU A C 1
ATOM 2119 O O . LEU A 1 274 ? 7.623 12.782 39.883 1.00 90.81 274 LEU A O 1
ATOM 2123 N N . HIS A 1 275 ? 8.577 14.488 41.005 1.00 86.62 275 HIS A N 1
ATOM 2124 C CA . HIS A 1 275 ? 9.674 14.632 40.051 1.00 86.62 275 HIS A CA 1
ATOM 2125 C C . HIS A 1 275 ? 11.056 14.917 40.646 1.00 86.62 275 HIS A C 1
ATOM 2127 O O . HIS A 1 275 ? 11.175 15.462 41.749 1.00 86.62 275 HIS A O 1
ATOM 2133 N N . GLY A 1 276 ? 12.091 14.559 39.883 1.00 77.06 276 GLY A N 1
ATOM 2134 C CA . GLY A 1 276 ? 13.503 14.856 40.144 1.00 77.06 276 GLY A CA 1
ATOM 2135 C C . GLY A 1 276 ? 14.021 16.082 39.379 1.00 77.06 276 GLY A C 1
ATOM 2136 O O . GLY A 1 276 ? 13.229 16.945 38.977 1.00 77.06 276 GLY A O 1
ATOM 2137 N N . HIS A 1 277 ? 15.350 16.160 39.212 1.00 68.00 277 HIS A N 1
ATOM 2138 C CA . HIS A 1 277 ? 16.074 17.113 38.348 1.00 68.00 277 HIS A CA 1
ATOM 2139 C C . HIS A 1 277 ? 15.596 18.572 38.449 1.00 68.00 277 HIS A C 1
ATOM 2141 O O . HIS A 1 277 ? 15.326 19.238 37.447 1.00 68.00 277 HIS A O 1
ATOM 2147 N N . HIS A 1 278 ? 15.397 19.078 39.673 1.00 61.38 278 HIS A N 1
ATOM 2148 C CA . HIS A 1 278 ? 14.891 20.436 39.899 1.00 61.38 278 HIS A CA 1
ATOM 2149 C C . HIS A 1 278 ? 15.652 21.203 40.984 1.00 61.38 278 HIS A C 1
ATOM 2151 O O . HIS A 1 278 ? 15.947 20.692 42.058 1.00 61.38 278 HIS A O 1
ATOM 2157 N N . HIS A 1 279 ? 15.921 22.483 40.736 1.00 51.19 279 HIS A N 1
ATOM 2158 C CA . HIS A 1 279 ? 16.749 23.356 41.568 1.00 51.19 279 HIS A CA 1
ATOM 2159 C C . HIS A 1 279 ? 15.950 24.203 42.602 1.00 51.19 279 HIS A C 1
ATOM 2161 O O . HIS A 1 279 ? 16.243 25.373 42.859 1.00 51.19 279 HIS A O 1
ATOM 2167 N N . GLY A 1 280 ? 14.928 23.617 43.236 1.00 48.47 280 GLY A N 1
ATOM 2168 C CA . GLY A 1 280 ? 14.117 24.290 44.259 1.00 48.47 280 GLY A CA 1
ATOM 2169 C C . GLY A 1 280 ? 13.109 23.362 44.940 1.00 48.47 280 GLY A C 1
ATOM 2170 O O . GLY A 1 280 ? 12.811 22.286 44.434 1.00 48.47 280 GLY A O 1
ATOM 2171 N N . ALA A 1 281 ? 12.602 23.755 46.110 1.00 47.53 281 ALA A N 1
ATOM 2172 C CA . ALA A 1 281 ? 11.422 23.129 46.700 1.00 47.53 281 ALA A CA 1
ATOM 2173 C C . ALA A 1 281 ? 10.187 23.793 46.086 1.00 47.53 281 ALA A C 1
ATOM 2175 O O . ALA A 1 281 ? 9.982 24.989 46.299 1.00 47.53 281 ALA A O 1
ATOM 2176 N N . ASP A 1 282 ? 9.387 23.038 45.337 1.00 53.00 282 ASP A N 1
ATOM 2177 C CA . ASP A 1 282 ? 8.205 23.575 44.668 1.00 53.00 282 ASP A CA 1
ATOM 2178 C C . ASP A 1 282 ? 6.964 22.719 44.947 1.00 53.00 282 ASP A C 1
ATOM 2180 O O . ASP A 1 282 ? 7.026 21.490 45.033 1.00 53.00 282 ASP A O 1
ATOM 2184 N N . ALA A 1 283 ? 5.843 23.401 45.154 1.00 59.66 283 ALA A N 1
ATOM 2185 C CA . ALA A 1 283 ? 4.530 22.826 45.412 1.00 59.66 283 ALA A CA 1
ATOM 2186 C C . ALA A 1 283 ? 3.519 23.569 44.535 1.00 59.66 283 ALA A C 1
ATOM 2188 O O . ALA A 1 283 ? 2.717 24.381 45.009 1.00 59.66 283 ALA A O 1
ATOM 2189 N N . HIS A 1 284 ? 3.597 23.318 43.230 1.00 63.81 284 HIS A N 1
ATOM 2190 C CA . HIS A 1 284 ? 2.683 23.888 42.252 1.00 63.81 284 HIS A CA 1
ATOM 2191 C C . HIS A 1 284 ? 1.479 22.975 42.015 1.00 63.81 284 HIS A C 1
ATOM 2193 O O . HIS A 1 284 ? 1.572 21.748 42.030 1.00 63.81 284 HIS A O 1
ATOM 2199 N N . ALA A 1 285 ? 0.324 23.601 41.801 1.00 58.09 285 ALA A N 1
ATOM 2200 C CA . ALA A 1 285 ? -0.930 22.924 41.512 1.00 58.09 285 ALA A CA 1
ATOM 2201 C C . ALA A 1 285 ? -1.340 23.206 40.062 1.00 58.09 285 ALA A C 1
ATOM 2203 O O . ALA A 1 285 ? -1.460 24.373 39.678 1.00 58.09 285 ALA A O 1
ATOM 2204 N N . PHE A 1 286 ? -1.594 22.166 39.261 1.00 65.44 286 PHE A N 1
ATOM 2205 C CA . PHE A 1 286 ? -2.188 22.364 37.935 1.00 65.44 286 PHE A CA 1
ATOM 2206 C C . PHE A 1 286 ? -3.668 22.758 38.084 1.00 65.44 286 PHE A C 1
ATOM 2208 O O . PHE A 1 286 ? -4.427 22.045 38.752 1.00 65.44 286 PHE A O 1
ATOM 2215 N N . PRO A 1 287 ? -4.109 23.889 37.501 1.00 52.03 287 PRO A N 1
ATOM 2216 C CA . PRO A 1 287 ? -5.504 24.295 37.571 1.00 52.03 287 PRO A CA 1
ATOM 2217 C C . PRO A 1 287 ? -6.352 23.405 36.657 1.00 52.03 287 PRO A C 1
ATOM 2219 O O . PRO A 1 287 ? -6.118 23.356 35.451 1.00 52.03 287 PRO A O 1
ATOM 2222 N N . PHE A 1 288 ? -7.378 22.750 37.204 1.00 45.03 288 PHE A N 1
ATOM 2223 C CA . PHE A 1 288 ? -8.413 22.140 36.368 1.00 45.03 288 PHE A CA 1
ATOM 2224 C C . PHE A 1 288 ? -9.206 23.207 35.602 1.00 45.03 288 PHE A C 1
ATOM 2226 O O . PHE A 1 288 ? -9.269 24.375 36.002 1.00 45.03 288 PHE A O 1
ATOM 2233 N N . ARG A 1 289 ? -9.840 22.776 34.501 1.00 44.47 289 ARG A N 1
ATOM 2234 C CA . ARG A 1 289 ? -10.774 23.564 33.677 1.00 44.47 289 ARG A CA 1
ATOM 2235 C C . ARG A 1 289 ? -11.628 24.516 34.528 1.00 44.47 289 ARG A C 1
ATOM 2237 O O . ARG A 1 289 ? -12.159 24.132 35.569 1.00 44.47 289 ARG A O 1
ATOM 2244 N N . ARG A 1 290 ? -11.830 25.750 34.043 1.00 35.03 290 ARG A N 1
ATOM 2245 C CA . ARG A 1 290 ? -12.788 26.708 34.628 1.00 35.03 290 ARG A CA 1
ATOM 2246 C C . ARG A 1 290 ? -14.164 26.038 34.771 1.00 35.03 290 ARG A C 1
ATOM 2248 O O . ARG A 1 290 ? -14.852 25.873 33.772 1.00 35.03 290 ARG A O 1
ATOM 2255 N N . GLY A 1 291 ? -14.570 25.693 35.995 1.00 41.34 291 GLY A N 1
ATOM 2256 C CA . GLY A 1 291 ? -15.948 25.273 36.281 1.00 41.34 291 GLY A CA 1
ATOM 2257 C C . GLY A 1 291 ? -16.147 24.214 37.367 1.00 41.34 291 GLY A C 1
ATOM 2258 O O . GLY A 1 291 ? -17.173 24.264 38.034 1.00 41.34 291 GLY A O 1
ATOM 2259 N N . GLU A 1 292 ? -15.199 23.306 37.624 1.00 44.91 292 GLU A N 1
ATOM 2260 C CA . GLU A 1 292 ? -15.371 22.236 38.629 1.00 44.91 292 GLU A CA 1
ATOM 2261 C C . GLU A 1 292 ? -14.067 21.977 39.410 1.00 44.91 292 GLU A C 1
ATOM 2263 O O . GLU A 1 292 ? -12.978 21.985 38.847 1.00 44.91 292 GLU A O 1
ATOM 2268 N N . LYS A 1 293 ? -14.152 21.801 40.738 1.00 38.41 293 LYS A N 1
ATOM 2269 C CA . LYS A 1 293 ? -12.987 21.733 41.646 1.00 38.41 293 LYS A CA 1
ATOM 2270 C C . LYS A 1 293 ? -12.190 20.416 41.517 1.00 38.41 293 LYS A C 1
ATOM 2272 O O . LYS A 1 293 ? -12.727 19.355 41.826 1.00 38.41 293 LYS A O 1
ATOM 2277 N N . GLY A 1 294 ? -10.890 20.526 41.221 1.00 55.00 294 GLY A N 1
ATOM 2278 C CA . GLY A 1 294 ? -9.822 19.524 41.402 1.00 55.00 294 GLY A CA 1
ATOM 2279 C C . GLY A 1 294 ? -8.451 20.163 41.103 1.00 55.00 294 GLY A C 1
ATOM 2280 O O . GLY A 1 294 ? -8.410 21.130 40.352 1.00 55.00 294 GLY A O 1
ATOM 2281 N N . HIS A 1 295 ? -7.348 19.718 41.710 1.00 71.62 295 HIS A N 1
ATOM 2282 C CA . HIS A 1 295 ? -5.983 20.106 41.307 1.00 71.62 295 HIS A CA 1
ATOM 2283 C C . HIS A 1 295 ? -5.011 18.950 41.546 1.00 71.62 295 HIS A C 1
ATOM 2285 O O . HIS A 1 295 ? -5.182 18.192 42.501 1.00 71.62 295 HIS A O 1
ATOM 2291 N N . THR A 1 296 ? -4.012 18.821 40.675 1.00 84.31 296 THR A N 1
ATOM 2292 C CA . THR A 1 296 ? -2.918 17.850 40.812 1.00 84.31 296 THR A CA 1
ATOM 2293 C C . THR A 1 296 ? -1.747 18.521 41.515 1.00 84.31 296 THR A C 1
ATOM 2295 O O . THR A 1 296 ? -1.317 19.592 41.083 1.00 84.31 296 THR A O 1
ATOM 2298 N N . LEU A 1 297 ? -1.237 17.906 42.585 1.00 84.88 297 LEU A N 1
ATOM 2299 C CA . LEU A 1 297 ? -0.053 18.393 43.294 1.00 84.88 297 LEU A CA 1
ATOM 2300 C C . LEU A 1 297 ? 1.208 17.955 42.552 1.00 84.88 297 LEU A C 1
ATOM 2302 O O . LEU A 1 297 ? 1.417 16.758 42.387 1.00 84.88 297 LEU A O 1
ATOM 2306 N N . VAL A 1 298 ? 2.056 18.893 42.139 1.00 83.38 298 VAL A N 1
ATOM 2307 C CA . VAL A 1 298 ? 3.371 18.597 41.561 1.00 83.38 298 VAL A CA 1
ATOM 2308 C C . VAL A 1 298 ? 4.435 18.916 42.602 1.00 83.38 298 VAL A C 1
ATOM 2310 O O . VAL A 1 298 ? 4.495 20.036 43.109 1.00 83.38 298 VAL A O 1
ATOM 2313 N N . LEU A 1 299 ? 5.217 17.904 42.965 1.00 83.44 299 LEU A N 1
ATOM 2314 C CA . LEU A 1 299 ? 6.119 17.910 44.106 1.00 83.44 299 LEU A CA 1
ATOM 2315 C C . LEU A 1 299 ? 7.501 17.395 43.698 1.00 83.44 299 LEU A C 1
ATOM 2317 O O . LEU A 1 299 ? 7.611 16.402 42.978 1.00 83.44 299 LEU A O 1
ATOM 2321 N N . SER A 1 300 ? 8.552 18.029 44.216 1.00 78.19 300 SER A N 1
ATOM 2322 C CA . SER A 1 300 ? 9.933 17.587 44.021 1.00 78.19 300 SER A CA 1
ATOM 2323 C C . SER A 1 300 ? 10.649 17.363 45.342 1.00 78.19 300 SER A C 1
ATOM 2325 O O . SER A 1 300 ? 10.454 18.117 46.299 1.00 78.19 300 SER A O 1
ATOM 2327 N N . SER A 1 301 ? 11.550 16.379 45.360 1.00 71.88 301 SER A N 1
ATOM 2328 C CA . SER A 1 301 ? 12.546 16.243 46.419 1.00 71.88 301 SER A CA 1
ATOM 2329 C C . SER A 1 301 ? 13.754 17.169 46.211 1.00 71.88 301 SER A C 1
ATOM 2331 O O . SER A 1 301 ? 14.500 17.344 47.165 1.00 71.88 301 SER A O 1
ATOM 2333 N N . GLY A 1 302 ? 13.914 17.778 45.019 1.00 62.53 302 GLY A N 1
ATOM 2334 C CA . GLY A 1 302 ? 14.910 18.792 44.619 1.00 62.53 302 GLY A CA 1
ATOM 2335 C C . GLY A 1 302 ? 16.380 18.331 44.483 1.00 62.53 302 GLY A C 1
ATOM 2336 O O . GLY A 1 302 ? 16.744 17.264 44.964 1.00 62.53 302 GLY A O 1
ATOM 2337 N N . SER A 1 303 ? 17.232 19.177 43.869 1.00 59.75 303 SER A N 1
ATOM 2338 C CA . SER A 1 303 ? 18.672 18.946 43.609 1.00 59.75 303 SER A CA 1
ATOM 2339 C C . SER A 1 303 ? 19.619 20.170 43.738 1.00 59.75 303 SER A C 1
ATOM 2341 O O . SER A 1 303 ? 20.788 19.968 44.055 1.00 59.75 303 SER A O 1
ATOM 2343 N N . TRP A 1 304 ? 19.201 21.449 43.658 1.00 37.31 304 TRP A N 1
ATOM 2344 C CA . TRP A 1 304 ? 20.084 22.572 44.086 1.00 37.31 304 TRP A CA 1
ATOM 2345 C C . TRP A 1 304 ? 19.388 23.917 44.304 1.00 37.31 304 TRP A C 1
ATOM 2347 O O . TRP A 1 304 ? 18.627 24.316 43.462 1.00 37.31 304 TRP A O 1
ATOM 2357 N N . GLY A 1 305 ? 19.728 24.696 45.334 1.00 34.84 305 GLY A N 1
ATOM 2358 C CA . GLY A 1 305 ? 19.451 26.139 45.404 1.00 34.84 305 GLY A CA 1
ATOM 2359 C C . GLY A 1 305 ? 20.740 26.882 45.762 1.00 34.84 305 GLY A C 1
ATOM 2360 O O . GLY A 1 305 ? 21.363 26.584 46.784 1.00 34.84 305 GLY A O 1
ATOM 2361 N N . LEU A 1 306 ? 21.170 27.823 44.916 1.00 33.22 306 LEU A N 1
ATOM 2362 C CA . LEU A 1 306 ? 22.364 28.651 45.120 1.00 33.22 306 LEU A CA 1
ATOM 2363 C C . LEU A 1 306 ? 22.218 29.524 46.379 1.00 33.22 306 LEU A C 1
ATOM 2365 O O . LEU A 1 306 ? 21.599 30.584 46.355 1.00 33.22 306 LEU A O 1
ATOM 2369 N N . SER A 1 307 ? 22.862 29.129 47.478 1.00 32.72 307 SER A N 1
ATOM 2370 C CA . SER A 1 307 ? 23.329 30.113 48.461 1.00 32.72 307 SER A CA 1
ATOM 2371 C C . SER A 1 307 ? 24.628 30.734 47.936 1.00 32.72 307 SER A C 1
ATOM 2373 O O . SER A 1 307 ? 25.532 29.974 47.568 1.00 32.72 307 SER A O 1
ATOM 2375 N N . PRO A 1 308 ? 24.779 32.072 47.919 1.00 32.84 308 PRO A N 1
ATOM 2376 C CA . PRO A 1 308 ? 26.038 32.708 47.548 1.00 32.84 308 PRO A CA 1
ATOM 2377 C C . PRO A 1 308 ? 27.140 32.229 48.508 1.00 32.84 308 PRO A C 1
ATOM 2379 O O . PRO A 1 308 ? 27.151 32.607 49.677 1.00 32.84 308 PRO A O 1
ATOM 2382 N N . GLY A 1 309 ? 28.026 31.340 48.048 1.00 37.88 309 GLY A N 1
ATOM 2383 C CA . GLY A 1 309 ? 29.166 30.847 48.835 1.00 37.88 309 GLY A CA 1
ATOM 2384 C C . GLY A 1 309 ? 29.309 29.328 49.005 1.00 37.88 309 GLY A C 1
ATOM 2385 O O . GLY A 1 309 ? 30.190 28.907 49.753 1.00 37.88 309 GLY A O 1
ATOM 2386 N N . LYS A 1 310 ? 28.504 28.490 48.338 1.00 35.09 310 LYS A N 1
ATOM 2387 C CA . LYS A 1 310 ? 28.635 27.020 48.403 1.00 35.09 310 LYS A CA 1
ATOM 2388 C C . LYS A 1 310 ? 28.914 26.388 47.027 1.00 35.09 310 LYS A C 1
ATOM 2390 O O . LYS A 1 310 ? 28.093 26.483 46.125 1.00 35.09 310 LYS A O 1
ATOM 2395 N N . LEU A 1 311 ? 30.091 25.760 46.882 1.00 36.66 311 LEU A N 1
ATOM 2396 C CA . LEU A 1 311 ? 30.561 25.030 45.686 1.00 36.66 311 LEU A CA 1
ATOM 2397 C C . LEU A 1 311 ? 29.784 23.705 45.460 1.00 36.66 311 LEU A C 1
ATOM 2399 O O . LEU A 1 311 ? 29.177 23.210 46.411 1.00 36.66 311 LEU A O 1
ATOM 2403 N N . PRO A 1 312 ? 29.835 23.081 44.264 1.00 39.94 312 PRO A N 1
ATOM 2404 C CA . PRO A 1 312 ? 29.154 21.810 43.943 1.00 39.94 312 PRO A CA 1
ATOM 2405 C C . PRO A 1 312 ? 29.407 20.658 44.936 1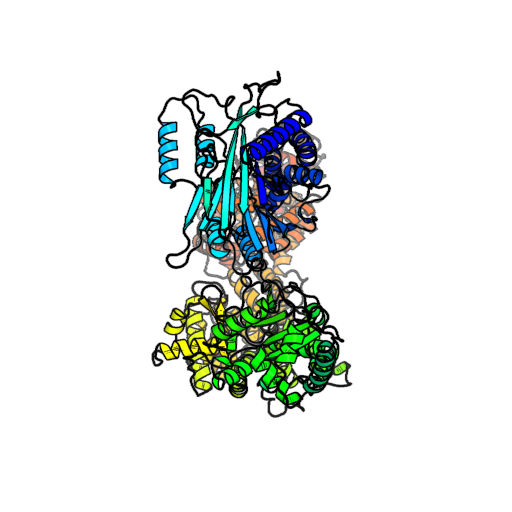.00 39.94 312 PRO A C 1
ATOM 2407 O O . PRO A 1 312 ? 28.524 19.854 45.204 1.00 39.94 312 PRO A O 1
ATOM 2410 N N . GLU A 1 313 ? 30.554 20.634 45.614 1.00 41.22 313 GLU A N 1
ATOM 2411 C CA . GLU A 1 313 ? 30.856 19.653 46.673 1.00 41.22 313 GLU A CA 1
ATOM 2412 C C . GLU A 1 313 ? 30.121 19.910 48.011 1.00 41.22 313 GLU A C 1
ATOM 2414 O O . GLU A 1 313 ? 30.351 19.230 49.013 1.00 41.22 313 GLU A O 1
ATOM 2419 N N . SER A 1 314 ? 29.252 20.922 48.076 1.00 42.00 314 SER A N 1
ATOM 2420 C CA . SER A 1 314 ? 28.566 21.358 49.303 1.00 42.00 314 SER A CA 1
ATOM 2421 C C . SER A 1 314 ? 27.037 21.376 49.207 1.00 42.00 314 SER A C 1
ATOM 2423 O O . SER A 1 314 ? 26.369 21.933 50.087 1.00 42.00 314 SER A O 1
ATOM 2425 N N . GLN A 1 315 ? 26.481 20.738 48.175 1.00 51.84 315 GLN A N 1
ATOM 2426 C CA . GLN A 1 315 ? 25.038 20.577 48.005 1.00 51.84 315 GLN A CA 1
ATOM 2427 C C . GLN A 1 315 ? 24.492 19.538 49.004 1.00 51.84 315 GLN A C 1
ATOM 2429 O O . GLN A 1 315 ? 25.125 18.489 49.176 1.00 51.84 315 GLN A O 1
ATOM 2434 N N . PRO A 1 316 ? 23.349 19.777 49.666 1.00 54.94 316 PRO A N 1
ATOM 2435 C CA . PRO A 1 316 ? 22.740 18.798 50.563 1.00 54.94 316 PRO A CA 1
ATOM 2436 C C . PRO A 1 316 ? 21.899 17.750 49.816 1.00 54.94 316 PRO A C 1
ATOM 2438 O O . PRO A 1 316 ? 21.249 18.078 48.831 1.00 54.94 316 PRO A O 1
ATOM 2441 N N . ALA A 1 317 ? 21.883 16.501 50.295 1.00 63.44 317 ALA A N 1
ATOM 2442 C CA . ALA A 1 317 ? 20.921 15.498 49.817 1.00 63.44 317 ALA A CA 1
ATOM 2443 C C . ALA A 1 317 ? 19.565 15.778 50.457 1.00 63.44 317 ALA A C 1
ATOM 2445 O O . ALA A 1 317 ? 19.497 15.895 51.679 1.00 63.44 317 ALA A O 1
ATOM 2446 N N . MET A 1 318 ? 18.504 15.911 49.673 1.00 72.44 318 MET A N 1
ATOM 2447 C CA . MET A 1 318 ? 17.177 16.169 50.217 1.00 72.44 318 MET A CA 1
ATOM 2448 C C . MET A 1 318 ? 16.356 14.885 50.274 1.00 72.44 318 MET A C 1
ATOM 2450 O O . MET A 1 318 ? 16.458 14.017 49.413 1.00 72.44 318 MET A O 1
ATOM 2454 N N . VAL A 1 319 ? 15.572 14.754 51.337 1.00 78.25 319 VAL A N 1
ATOM 2455 C CA . VAL A 1 319 ? 14.611 13.668 51.520 1.00 78.25 319 VAL A CA 1
ATOM 2456 C C . VAL A 1 319 ? 13.234 14.286 51.669 1.00 78.25 319 VAL A C 1
ATOM 2458 O O . VAL A 1 319 ? 13.052 15.204 52.476 1.00 78.25 319 VAL A O 1
ATOM 2461 N N . HIS A 1 320 ? 12.265 13.764 50.918 1.00 85.62 320 HIS A N 1
ATOM 2462 C CA . HIS A 1 320 ? 10.887 14.229 50.952 1.00 85.62 320 HIS A CA 1
ATOM 2463 C C . HIS A 1 320 ? 9.983 13.189 51.613 1.00 85.62 320 HIS A C 1
ATOM 2465 O O . HIS A 1 320 ? 9.799 12.083 51.115 1.00 85.62 320 HIS A O 1
ATOM 2471 N N . LEU A 1 321 ? 9.423 13.543 52.767 1.00 88.12 321 LEU A N 1
ATOM 2472 C CA . LEU A 1 321 ? 8.383 12.776 53.444 1.00 88.12 321 LEU A CA 1
ATOM 2473 C C . LEU A 1 321 ? 7.019 13.374 53.084 1.00 88.12 321 LEU A C 1
ATOM 2475 O O . LEU A 1 321 ? 6.735 14.529 53.406 1.00 88.12 321 LEU A O 1
ATOM 2479 N N . LEU A 1 322 ? 6.179 12.586 52.420 1.00 89.88 322 LEU A N 1
ATOM 2480 C CA . LEU A 1 322 ? 4.847 12.979 51.973 1.00 89.88 322 LEU A CA 1
ATOM 2481 C C . LEU A 1 322 ? 3.788 12.120 52.672 1.00 89.88 322 LEU A C 1
ATOM 2483 O O . LEU A 1 322 ? 3.617 10.945 52.360 1.00 89.88 322 LEU A O 1
ATOM 2487 N N . GLU A 1 323 ? 3.070 12.698 53.632 1.00 90.31 323 GLU A N 1
ATOM 2488 C CA . GLU A 1 323 ? 1.952 12.033 54.313 1.00 90.31 323 GLU A CA 1
ATOM 2489 C C . GLU A 1 323 ? 0.650 12.315 53.550 1.00 90.31 323 GLU A C 1
ATOM 2491 O O . GLU A 1 323 ? 0.201 13.458 53.487 1.00 90.31 323 GLU A O 1
ATOM 2496 N N . LEU A 1 324 ? 0.043 11.287 52.960 1.00 89.75 324 LEU A N 1
ATOM 2497 C CA . LEU A 1 324 ? -1.222 11.363 52.231 1.00 89.75 324 LEU A CA 1
ATOM 2498 C C . LEU A 1 324 ? -2.371 10.889 53.129 1.00 89.75 324 LEU A C 1
ATOM 2500 O O . LEU A 1 324 ? -2.370 9.744 53.580 1.00 89.75 324 LEU A O 1
ATOM 2504 N N . ASP A 1 325 ? -3.378 11.733 53.350 1.00 87.69 325 ASP A N 1
ATOM 2505 C CA . ASP A 1 325 ? -4.602 11.421 54.099 1.00 87.69 325 ASP A CA 1
ATOM 2506 C C . ASP A 1 325 ? -5.827 11.537 53.165 1.00 87.69 325 ASP A C 1
ATOM 2508 O O . ASP A 1 325 ? -6.453 12.603 53.075 1.00 87.69 325 ASP A O 1
ATOM 2512 N N . PRO A 1 326 ? -6.192 10.456 52.439 1.00 82.12 326 PRO A N 1
ATOM 2513 C CA . PRO A 1 326 ? -7.345 10.455 51.537 1.00 82.12 326 PRO A CA 1
ATOM 2514 C C . PRO A 1 326 ? -8.675 10.716 52.254 1.00 82.12 326 PRO A C 1
ATOM 2516 O O . PRO A 1 326 ? -9.574 11.326 51.676 1.00 82.12 326 PRO A O 1
ATOM 2519 N N . ALA A 1 327 ? -8.799 10.308 53.524 1.00 78.19 327 ALA A N 1
ATOM 2520 C CA . ALA A 1 327 ? -10.012 10.513 54.314 1.00 78.19 327 ALA A CA 1
ATOM 2521 C C . ALA A 1 327 ? -10.233 11.998 54.635 1.00 78.19 327 ALA A C 1
ATOM 2523 O O . ALA A 1 327 ? -11.364 12.484 54.583 1.00 78.19 327 ALA A O 1
ATOM 2524 N N . ARG A 1 328 ? -9.153 12.737 54.926 1.00 81.69 328 ARG A N 1
ATOM 2525 C CA . ARG A 1 328 ? -9.199 14.196 55.120 1.00 81.69 328 ARG A CA 1
ATOM 2526 C C . ARG A 1 328 ? -9.035 15.002 53.837 1.00 81.69 328 ARG A C 1
ATOM 2528 O O . ARG A 1 328 ? -9.221 16.215 53.887 1.00 81.69 328 ARG A O 1
ATOM 2535 N N . ARG A 1 329 ? -8.720 14.355 52.708 1.00 85.06 329 ARG A N 1
ATOM 2536 C CA . ARG A 1 329 ? -8.347 15.009 51.441 1.00 85.06 329 ARG A CA 1
ATOM 2537 C C . ARG A 1 329 ? -7.199 16.001 51.635 1.00 85.06 329 ARG A C 1
ATOM 2539 O O . ARG A 1 329 ? -7.230 17.112 51.116 1.00 85.06 329 ARG A O 1
ATOM 2546 N N . GLN A 1 330 ? -6.195 15.595 52.408 1.00 87.62 330 GLN A N 1
ATOM 2547 C CA . GLN A 1 330 ? -5.028 16.413 52.731 1.00 87.62 330 GLN A CA 1
ATOM 2548 C C . GLN A 1 330 ? -3.737 15.652 52.435 1.00 87.62 330 GLN A C 1
ATOM 2550 O O . GLN A 1 330 ? -3.671 14.436 52.595 1.00 87.62 330 GLN A O 1
ATOM 2555 N N . ALA A 1 331 ? -2.703 16.382 52.028 1.00 88.12 331 ALA A N 1
ATOM 2556 C CA . ALA A 1 331 ? -1.338 15.894 51.910 1.00 88.12 331 ALA A CA 1
ATOM 2557 C C . ALA A 1 331 ? -0.403 16.796 52.723 1.00 88.12 331 ALA A C 1
ATOM 2559 O O . ALA A 1 331 ? -0.533 18.018 52.688 1.00 88.12 331 ALA A O 1
ATOM 2560 N N . ARG A 1 332 ? 0.554 16.227 53.457 1.00 87.06 332 ARG A N 1
ATOM 2561 C CA . ARG A 1 332 ? 1.565 16.983 54.204 1.00 87.06 332 ARG A CA 1
ATOM 2562 C C . ARG A 1 332 ? 2.941 16.745 53.593 1.00 87.06 332 ARG A C 1
ATOM 2564 O O . ARG A 1 332 ? 3.465 15.638 53.658 1.00 87.06 332 ARG A O 1
ATOM 2571 N N . SER A 1 333 ? 3.510 17.796 53.007 1.00 85.31 333 SER A N 1
ATOM 2572 C CA . SER A 1 333 ? 4.809 17.803 52.327 1.00 85.31 333 SER A CA 1
ATOM 2573 C C . SER A 1 333 ? 5.913 18.260 53.284 1.00 85.31 333 SER A C 1
ATOM 2575 O O . SER A 1 333 ? 5.869 19.389 53.778 1.00 85.31 333 SER A O 1
ATOM 2577 N N . ILE A 1 334 ? 6.887 17.394 53.577 1.00 82.50 334 ILE A N 1
ATOM 2578 C CA . ILE A 1 334 ? 7.956 17.633 54.559 1.00 82.50 334 ILE A CA 1
ATOM 2579 C C . ILE A 1 334 ? 9.322 17.366 53.916 1.00 82.50 334 ILE A C 1
ATOM 2581 O O . ILE A 1 334 ? 9.661 16.221 53.627 1.00 82.50 334 ILE A O 1
ATOM 2585 N N . LEU A 1 335 ? 10.144 18.405 53.766 1.00 78.44 335 LEU A N 1
ATOM 2586 C CA . LEU A 1 335 ? 11.510 18.286 53.248 1.00 78.44 335 LEU A CA 1
ATOM 2587 C C . LEU A 1 335 ? 12.545 18.266 54.386 1.00 78.44 335 LEU A C 1
ATOM 2589 O O . LEU A 1 335 ? 12.403 18.940 55.417 1.00 78.44 335 LEU A O 1
ATOM 2593 N N . ARG A 1 336 ? 13.590 17.454 54.211 1.00 75.75 336 ARG A N 1
ATOM 2594 C CA . ARG A 1 336 ? 14.733 17.321 55.126 1.00 75.75 336 ARG A CA 1
ATOM 2595 C C . ARG A 1 336 ? 16.038 17.394 54.344 1.00 75.75 336 ARG A C 1
ATOM 2597 O O . ARG A 1 336 ? 16.163 16.787 53.288 1.00 75.75 336 ARG A O 1
ATOM 2604 N N . ILE A 1 337 ? 17.016 18.116 54.885 1.00 71.75 337 ILE A N 1
ATOM 2605 C CA . ILE A 1 337 ? 18.286 18.440 54.226 1.00 71.75 337 ILE A CA 1
ATOM 2606 C C . ILE A 1 337 ? 19.418 17.663 54.900 1.00 71.75 337 ILE A C 1
ATOM 2608 O O . ILE A 1 337 ? 19.693 17.862 56.079 1.00 71.75 337 ILE A O 1
ATOM 2612 N N . TYR A 1 338 ? 20.128 16.816 54.166 1.00 67.88 338 TYR A N 1
ATOM 2613 C CA . TYR A 1 338 ? 21.298 16.088 54.649 1.00 67.88 338 TYR A CA 1
ATOM 2614 C C . TYR A 1 338 ? 22.524 17.001 54.709 1.00 67.88 338 TYR A C 1
ATOM 2616 O O . TYR A 1 338 ? 23.036 17.459 53.683 1.00 67.88 338 TYR A O 1
ATOM 2624 N N . ALA A 1 339 ? 23.026 17.247 55.916 1.00 63.25 339 ALA A N 1
ATOM 2625 C CA . ALA A 1 339 ? 24.220 18.038 56.167 1.00 63.25 339 ALA A CA 1
ATOM 2626 C C . ALA A 1 339 ? 25.417 17.108 56.447 1.00 63.25 339 ALA A C 1
ATOM 2628 O O . ALA A 1 339 ? 25.572 16.651 57.579 1.00 63.25 339 ALA A O 1
ATOM 2629 N N . PRO A 1 340 ? 26.324 16.859 55.480 1.00 55.00 340 PRO A N 1
ATOM 2630 C CA . PRO A 1 340 ? 27.386 15.851 55.606 1.00 55.00 340 PRO A CA 1
ATOM 2631 C C . PRO A 1 340 ? 28.459 16.168 56.667 1.00 55.00 340 PRO A C 1
ATOM 2633 O O . PRO A 1 340 ? 29.241 15.295 57.029 1.00 55.00 340 PRO A O 1
ATOM 2636 N N . ARG A 1 341 ? 28.518 17.408 57.179 1.00 53.69 341 ARG A N 1
ATOM 2637 C CA . ARG A 1 341 ? 29.556 17.880 58.122 1.00 53.69 341 ARG A CA 1
ATOM 2638 C C . ARG A 1 341 ? 29.053 18.169 59.544 1.00 53.69 341 ARG A C 1
ATOM 2640 O O . ARG A 1 341 ? 29.852 18.565 60.388 1.00 53.69 341 ARG A O 1
ATOM 2647 N N . VAL A 1 342 ? 27.761 17.996 59.824 1.00 52.88 342 VAL A N 1
ATOM 2648 C CA . VAL A 1 342 ? 27.170 18.284 61.146 1.00 52.88 342 VAL A CA 1
ATOM 2649 C C . VAL A 1 342 ? 27.105 16.995 61.969 1.00 52.88 342 VAL A C 1
ATOM 2651 O O . VAL A 1 342 ? 26.618 15.980 61.480 1.00 52.88 342 VAL A O 1
ATOM 2654 N N . ARG A 1 343 ? 27.623 17.020 63.202 1.00 49.09 343 ARG A N 1
ATOM 2655 C CA . ARG A 1 343 ? 27.553 15.887 64.142 1.00 49.09 343 ARG A CA 1
ATOM 2656 C C . ARG A 1 343 ? 26.191 15.881 64.836 1.00 49.09 343 ARG A C 1
ATOM 2658 O O . ARG A 1 343 ? 25.720 16.942 65.238 1.00 49.09 343 ARG A O 1
ATOM 2665 N N . ALA A 1 344 ? 25.582 14.709 64.982 1.00 52.66 344 ALA A N 1
ATOM 2666 C CA . ALA A 1 344 ? 24.388 14.548 65.807 1.00 52.66 344 ALA A CA 1
ATOM 2667 C C . ALA A 1 344 ? 24.738 14.730 67.296 1.00 52.66 344 ALA A C 1
ATOM 2669 O O . ALA A 1 344 ? 25.847 14.402 67.730 1.00 52.66 344 ALA A O 1
ATOM 2670 N N . GLU A 1 345 ? 23.808 15.261 68.086 1.00 46.34 345 GLU A N 1
ATOM 2671 C CA . GLU A 1 345 ? 24.002 15.446 69.525 1.00 46.34 345 GLU A CA 1
ATOM 2672 C C . GLU A 1 345 ? 24.222 14.072 70.192 1.00 46.34 345 GLU A C 1
ATOM 2674 O O . GLU A 1 345 ? 23.364 13.196 70.135 1.00 46.34 345 GLU A O 1
ATOM 2679 N N . GLY A 1 346 ? 25.413 13.846 70.761 1.00 54.12 346 GLY A N 1
ATOM 2680 C CA . GLY A 1 346 ? 25.779 12.582 71.416 1.00 54.12 346 GLY A CA 1
ATOM 2681 C C . GLY A 1 346 ? 26.524 11.538 70.566 1.00 54.12 346 GLY A C 1
ATOM 2682 O O . GLY A 1 346 ? 26.918 10.517 71.125 1.00 54.12 346 GLY A O 1
ATOM 2683 N N . GLN A 1 347 ? 26.792 11.767 69.269 1.00 53.09 347 GLN A N 1
ATOM 2684 C CA . GLN A 1 347 ? 27.594 10.844 68.438 1.00 53.09 347 GLN A CA 1
ATOM 2685 C C . GLN A 1 347 ? 28.607 11.561 67.521 1.00 53.09 347 GLN A C 1
ATOM 2687 O O . GLN A 1 347 ? 28.341 12.614 66.948 1.00 53.09 347 GLN A O 1
ATOM 2692 N N . VAL A 1 348 ? 29.806 10.981 67.372 1.00 45.03 348 VAL A N 1
ATOM 2693 C CA . VAL A 1 348 ? 30.979 11.581 66.692 1.00 45.03 348 VAL A CA 1
ATOM 2694 C C . VAL A 1 348 ? 31.058 11.187 65.205 1.00 45.03 348 VAL A C 1
ATOM 2696 O O . VAL A 1 348 ? 32.140 11.050 64.643 1.00 45.03 348 VAL A O 1
ATOM 2699 N N . GLU A 1 349 ? 29.921 10.999 64.535 1.00 53.06 349 GLU A N 1
ATOM 2700 C CA . GLU A 1 349 ? 29.895 10.590 63.123 1.00 53.06 349 GLU A CA 1
ATOM 2701 C C . GLU A 1 349 ? 29.638 11.776 62.166 1.00 53.06 349 GLU A C 1
ATOM 2703 O O . GLU A 1 349 ? 28.929 12.722 62.528 1.00 53.06 349 GLU A O 1
ATOM 2708 N N . PRO A 1 350 ? 30.228 11.785 60.953 1.00 47.78 350 PRO A N 1
ATOM 2709 C CA . PRO A 1 350 ? 30.093 12.893 60.008 1.00 47.78 350 PRO A CA 1
ATOM 2710 C C . PRO A 1 350 ? 28.747 12.882 59.267 1.00 47.78 350 PRO A C 1
ATOM 2712 O O . PRO A 1 350 ? 28.620 12.195 58.260 1.00 47.78 350 PRO A O 1
ATOM 2715 N N . GLY A 1 351 ? 27.780 13.693 59.718 1.00 56.72 351 GLY A N 1
ATOM 2716 C CA . GLY A 1 351 ? 26.619 14.188 58.962 1.00 56.72 351 GLY A CA 1
ATOM 2717 C C . GLY A 1 351 ? 25.235 13.761 59.486 1.00 56.72 351 GLY A C 1
ATOM 2718 O O . GLY A 1 351 ? 25.033 12.594 59.818 1.00 56.72 351 GLY A O 1
ATOM 2719 N N . THR A 1 352 ? 24.264 14.680 59.509 1.00 60.62 352 THR A N 1
ATOM 2720 C CA . THR A 1 352 ? 22.874 14.449 59.964 1.00 60.62 352 THR A CA 1
ATOM 2721 C C . THR A 1 352 ? 21.869 15.198 59.082 1.00 60.62 352 THR A C 1
ATOM 2723 O O . THR A 1 352 ? 22.252 16.138 58.384 1.00 60.62 352 THR A O 1
ATOM 2726 N N . PHE A 1 353 ? 20.594 14.805 59.100 1.00 64.19 353 PHE A N 1
ATOM 2727 C CA . PHE A 1 353 ? 19.530 15.575 58.457 1.00 64.19 353 PHE A CA 1
ATOM 2728 C C . PHE A 1 353 ? 19.095 16.734 59.356 1.00 64.19 353 PHE A C 1
ATOM 2730 O O . PHE A 1 353 ? 18.779 16.545 60.528 1.00 64.19 353 PHE A O 1
ATOM 2737 N N . ALA A 1 354 ? 19.078 17.938 58.796 1.00 61.00 354 ALA A N 1
ATOM 2738 C CA . ALA A 1 354 ? 18.538 19.133 59.418 1.00 61.00 354 ALA A CA 1
ATOM 2739 C C . ALA A 1 354 ? 17.167 19.468 58.816 1.00 61.00 354 ALA A C 1
ATOM 2741 O O . ALA A 1 354 ? 16.877 19.169 57.652 1.00 61.00 354 ALA A O 1
ATOM 2742 N N . VAL A 1 355 ? 16.325 20.103 59.628 1.00 61.75 355 VAL A N 1
ATOM 2743 C CA . VAL A 1 355 ? 15.051 20.676 59.192 1.00 61.75 355 VAL A CA 1
ATOM 2744 C C . VAL A 1 355 ? 15.329 21.754 58.145 1.00 61.75 355 VAL A C 1
ATOM 2746 O O . VAL A 1 355 ? 16.186 22.611 58.366 1.00 61.75 355 VAL A O 1
ATOM 2749 N N . ASP A 1 356 ? 14.617 21.716 57.018 1.00 63.28 356 ASP A N 1
ATOM 2750 C CA . ASP A 1 356 ? 14.673 22.798 56.036 1.00 63.28 356 ASP A CA 1
ATOM 2751 C C . ASP A 1 356 ? 14.149 24.103 56.677 1.00 63.28 356 ASP A C 1
ATOM 2753 O O . ASP A 1 356 ? 12.982 24.152 57.089 1.00 63.28 356 ASP A O 1
ATOM 2757 N N . PRO A 1 357 ? 14.977 25.161 56.799 1.00 55.31 357 PRO A N 1
ATOM 2758 C CA . PRO A 1 357 ? 14.570 26.415 57.427 1.00 55.31 357 PRO A CA 1
ATOM 2759 C C . PRO A 1 357 ? 13.434 27.137 56.685 1.00 55.31 357 PRO A C 1
ATOM 2761 O O . PRO A 1 357 ? 12.781 27.982 57.298 1.00 55.31 357 PRO A O 1
ATOM 2764 N N . ALA A 1 358 ? 13.165 26.814 55.413 1.00 53.66 358 ALA A N 1
ATOM 2765 C CA . ALA A 1 358 ? 12.074 27.418 54.646 1.00 53.66 358 ALA A CA 1
ATOM 2766 C C . ALA A 1 358 ? 10.681 26.859 55.010 1.00 53.66 358 ALA A C 1
ATOM 2768 O O . ALA A 1 358 ? 9.690 27.581 54.908 1.00 53.66 358 ALA A O 1
ATOM 2769 N N . SER A 1 359 ? 10.584 25.602 55.468 1.00 56.19 359 SER A N 1
ATOM 2770 C CA . SER A 1 359 ? 9.304 24.956 55.820 1.00 56.19 359 SER A CA 1
ATOM 2771 C C . SER A 1 359 ? 9.447 23.954 56.982 1.00 56.19 359 SER A C 1
ATOM 2773 O O . SER A 1 359 ? 9.285 22.741 56.815 1.00 56.19 359 SER A O 1
ATOM 2775 N N . PRO A 1 360 ? 9.722 24.428 58.213 1.00 52.56 360 PRO A N 1
ATOM 2776 C CA . PRO A 1 360 ? 10.165 23.562 59.306 1.00 52.56 360 PRO A CA 1
ATOM 2777 C C . PRO A 1 360 ? 9.127 22.538 59.800 1.00 52.56 360 PRO A C 1
ATOM 2779 O O . PRO A 1 360 ? 9.493 21.499 60.347 1.00 52.56 360 PRO A O 1
ATOM 2782 N N . ARG A 1 361 ? 7.828 22.794 59.583 1.00 56.31 361 ARG A N 1
ATOM 2783 C CA . ARG A 1 361 ? 6.716 21.898 59.969 1.00 56.31 361 ARG A CA 1
ATOM 2784 C C . ARG A 1 361 ? 6.066 21.156 58.789 1.00 56.31 361 ARG A C 1
ATOM 2786 O O . ARG A 1 361 ? 5.141 20.369 59.027 1.00 56.31 361 ARG A O 1
ATOM 2793 N N . GLY A 1 362 ? 6.550 21.385 57.565 1.00 65.44 362 GLY A N 1
ATOM 2794 C CA . GLY A 1 362 ? 5.943 20.926 56.314 1.00 65.44 362 GLY A CA 1
ATOM 2795 C C . GLY A 1 362 ? 4.710 21.736 55.887 1.00 65.44 362 GLY A C 1
ATOM 2796 O O . GLY A 1 362 ? 4.031 22.340 56.720 1.00 65.44 362 GLY A O 1
ATOM 2797 N N . ALA A 1 363 ? 4.410 21.743 54.587 1.00 72.81 363 ALA A N 1
ATOM 2798 C CA . ALA A 1 363 ? 3.226 22.393 54.021 1.00 72.81 363 ALA A CA 1
ATOM 2799 C C . ALA A 1 363 ? 2.040 21.415 53.987 1.00 72.81 363 ALA A C 1
ATOM 2801 O O . ALA A 1 363 ? 2.191 20.280 53.538 1.00 72.81 363 ALA A O 1
ATOM 2802 N N . THR A 1 364 ? 0.866 21.842 54.465 1.00 82.31 364 THR A N 1
ATOM 2803 C CA . THR A 1 364 ? -0.390 21.092 54.276 1.00 82.31 364 THR A CA 1
ATOM 2804 C C . THR A 1 364 ? -1.033 21.550 52.974 1.00 82.31 364 THR A C 1
ATOM 2806 O O . THR A 1 364 ? -1.265 22.742 52.793 1.00 82.31 364 THR A O 1
ATOM 2809 N N . LEU A 1 365 ? -1.286 20.601 52.084 1.00 83.44 365 LEU A N 1
ATOM 2810 C CA . LEU A 1 365 ? -1.787 20.785 50.730 1.00 83.44 365 LEU A CA 1
ATOM 2811 C C . LEU A 1 365 ? -3.126 20.054 50.591 1.00 83.44 365 LEU A C 1
ATOM 2813 O O . LEU A 1 365 ? -3.358 19.030 51.239 1.00 83.44 365 LEU A O 1
ATOM 2817 N N . ASP A 1 366 ? -4.004 20.576 49.748 1.00 81.56 366 ASP A N 1
ATOM 2818 C CA . ASP A 1 366 ? -5.280 19.941 49.438 1.00 81.56 366 ASP A CA 1
ATOM 2819 C C . ASP A 1 366 ? -5.034 18.748 48.496 1.00 81.56 366 ASP A C 1
ATOM 2821 O O . ASP A 1 366 ? -4.387 18.873 47.460 1.00 81.56 366 ASP A O 1
ATOM 2825 N N . LEU A 1 367 ? -5.535 17.565 48.852 1.00 84.69 367 LEU A N 1
ATOM 2826 C CA . LEU A 1 367 ? -5.337 16.343 48.072 1.00 84.69 367 LEU A CA 1
ATOM 2827 C C . LEU A 1 367 ? -6.593 16.023 47.261 1.00 84.69 367 LEU A C 1
ATOM 2829 O O . LEU A 1 367 ? -7.682 15.842 47.815 1.00 84.69 367 LEU A O 1
ATOM 2833 N N . TYR A 1 368 ? -6.443 15.884 45.946 1.00 82.00 368 TYR A N 1
ATOM 2834 C CA . TYR A 1 368 ? -7.508 15.347 45.107 1.00 82.00 368 TYR A CA 1
ATOM 2835 C C . TYR A 1 368 ? -7.736 13.851 45.394 1.00 82.00 368 TYR A C 1
ATOM 2837 O O . TYR A 1 368 ? -6.792 13.062 45.376 1.00 82.00 368 TYR A O 1
ATOM 2845 N N . VAL A 1 369 ? -8.994 13.456 45.630 1.00 77.81 369 VAL A N 1
ATOM 2846 C CA . VAL A 1 369 ? -9.413 12.059 45.850 1.00 77.81 369 VAL A CA 1
ATOM 2847 C C . VAL A 1 369 ? -10.575 11.724 44.901 1.00 77.81 369 VAL A C 1
ATOM 2849 O O . VAL A 1 369 ? -11.590 12.433 44.941 1.00 77.81 369 VAL A O 1
ATOM 2852 N N . PRO A 1 370 ? -10.459 10.677 44.060 1.00 75.44 370 PRO A N 1
ATOM 2853 C CA . PRO A 1 370 ? -11.511 10.265 43.126 1.00 75.44 370 PRO A CA 1
ATOM 2854 C C . PRO A 1 370 ? -12.859 9.937 43.791 1.00 75.44 370 PRO A C 1
ATOM 2856 O O . PRO A 1 370 ? -12.931 9.524 44.951 1.00 75.44 370 PRO A O 1
ATOM 2859 N N . LYS A 1 371 ? -13.960 10.138 43.050 1.00 64.56 371 LYS A N 1
ATOM 2860 C CA . LYS A 1 371 ? -15.321 9.793 43.504 1.00 64.56 371 LYS A CA 1
ATOM 2861 C C . LYS A 1 371 ? -15.487 8.266 43.462 1.00 64.56 371 LYS A C 1
ATOM 2863 O O . LYS A 1 371 ? -15.405 7.704 42.379 1.00 64.56 371 LYS A O 1
ATOM 2868 N N . GLY A 1 372 ? -15.743 7.631 44.608 1.00 63.09 372 GLY A N 1
ATOM 2869 C CA . GLY A 1 372 ? -15.878 6.169 44.743 1.00 63.09 372 GLY A CA 1
ATOM 2870 C C . GLY A 1 372 ? -14.815 5.511 45.636 1.00 63.09 372 GLY A C 1
ATOM 2871 O O . GLY A 1 372 ? -14.934 4.334 45.969 1.00 63.09 372 GLY A O 1
ATOM 2872 N N . PHE A 1 373 ? -13.799 6.262 46.077 1.00 62.34 373 PHE A N 1
ATOM 2873 C CA . PHE A 1 373 ? -12.851 5.822 47.108 1.00 62.34 373 PHE A CA 1
ATOM 2874 C C . PHE A 1 373 ? -13.582 5.626 48.450 1.00 62.34 373 PHE A C 1
ATOM 2876 O O . PHE A 1 373 ? -13.986 6.605 49.079 1.00 62.34 373 PHE A O 1
ATOM 2883 N N . GLY A 1 374 ? -13.767 4.365 48.867 1.00 56.31 374 GLY A N 1
ATOM 2884 C CA . GLY A 1 374 ? -14.413 3.979 50.130 1.00 56.31 374 GLY A CA 1
ATOM 2885 C C . GLY A 1 374 ? -15.894 3.560 50.090 1.00 56.31 374 GLY A C 1
ATOM 2886 O O . GLY A 1 374 ? -16.503 3.508 51.156 1.00 56.31 374 GLY A O 1
ATOM 2887 N N . GLU A 1 375 ? -16.493 3.259 48.929 1.00 46.41 375 GLU A N 1
ATOM 2888 C CA . GLU A 1 375 ? -17.892 2.777 48.840 1.00 46.41 375 GLU A CA 1
ATOM 2889 C C . GLU A 1 375 ? -17.981 1.232 48.688 1.00 46.41 375 GLU A C 1
ATOM 2891 O O . GLU A 1 375 ? -17.475 0.667 47.720 1.00 46.41 375 GLU A O 1
ATOM 2896 N N . GLU A 1 376 ? -18.619 0.529 49.643 1.00 35.59 376 GLU A N 1
ATOM 2897 C CA . GLU A 1 376 ? -18.803 -0.944 49.650 1.00 35.59 376 GLU A CA 1
ATOM 2898 C C . GLU A 1 376 ? -19.891 -1.426 48.655 1.00 35.59 376 GLU A C 1
ATOM 2900 O O . GLU A 1 376 ? -21.004 -0.897 48.641 1.00 35.59 376 GLU A O 1
ATOM 2905 N N . LYS A 1 377 ? -19.622 -2.496 47.879 1.00 34.72 377 LYS A N 1
ATOM 2906 C CA . LYS A 1 377 ? -20.618 -3.216 47.044 1.00 34.72 377 LYS A CA 1
ATOM 2907 C C . LYS A 1 377 ? -21.070 -4.540 47.696 1.00 34.72 377 LYS A C 1
ATOM 2909 O O . LYS A 1 377 ? -20.252 -5.294 48.215 1.00 34.72 377 LYS A O 1
ATOM 2914 N N . GLN A 1 378 ? -22.379 -4.822 47.635 1.00 34.00 378 GLN A N 1
ATOM 2915 C CA . GLN A 1 378 ? -23.053 -6.007 48.202 1.00 34.00 378 GLN A CA 1
ATOM 2916 C C . GLN A 1 378 ? -22.796 -7.312 47.421 1.00 34.00 378 GLN A C 1
ATOM 2918 O O . GLN A 1 378 ? -22.674 -7.305 46.199 1.00 34.00 378 GLN A O 1
ATOM 2923 N N . ILE A 1 379 ? -22.789 -8.441 48.142 1.00 35.75 379 ILE A N 1
ATOM 2924 C CA . ILE A 1 379 ? -22.596 -9.812 47.631 1.00 35.75 379 ILE A CA 1
ATOM 2925 C C . ILE A 1 379 ? -23.959 -10.464 47.308 1.00 35.75 379 ILE A C 1
ATOM 2927 O O . ILE A 1 379 ? -24.884 -10.399 48.117 1.00 35.75 379 ILE A O 1
ATOM 2931 N N . VAL A 1 380 ? -24.055 -11.113 46.140 1.00 40.38 380 VAL A N 1
ATOM 2932 C CA . VAL A 1 380 ? -25.238 -11.815 45.584 1.00 40.38 380 VAL A CA 1
ATOM 2933 C C . VAL A 1 380 ? -25.586 -13.089 46.376 1.00 40.38 380 VAL A C 1
ATOM 2935 O O . VAL A 1 380 ? -24.697 -13.776 46.883 1.00 40.38 380 VAL A O 1
ATOM 2938 N N . THR A 1 381 ? -26.878 -13.433 46.475 1.00 42.62 381 THR A N 1
ATOM 2939 C CA . THR A 1 381 ? -27.359 -14.596 47.250 1.00 42.62 381 THR A CA 1
ATOM 2940 C C . THR A 1 381 ? -27.550 -15.877 46.407 1.00 42.62 381 THR A C 1
ATOM 2942 O O . THR A 1 381 ? -27.848 -15.801 45.217 1.00 42.62 381 THR A O 1
ATOM 2945 N N . PRO A 1 382 ? -27.471 -17.093 46.999 1.00 44.28 382 PRO A N 1
ATOM 2946 C CA . PRO A 1 382 ? -27.544 -18.376 46.269 1.00 44.28 382 PRO A CA 1
ATOM 2947 C C . PRO A 1 382 ? -28.850 -18.650 45.494 1.00 44.28 382 PRO A C 1
ATOM 2949 O O . PRO A 1 382 ? -28.883 -19.526 44.633 1.00 44.28 382 PRO A O 1
ATOM 2952 N N . SER A 1 383 ? -29.935 -17.927 45.796 1.00 48.78 383 SER A N 1
ATOM 2953 C CA . SER A 1 383 ? -31.242 -18.062 45.131 1.00 48.78 383 SER A CA 1
ATOM 2954 C C . SER A 1 383 ? -31.245 -17.523 43.695 1.00 48.78 383 SER A C 1
ATOM 2956 O O . SER A 1 383 ? -32.041 -17.972 42.873 1.00 48.78 383 SER A O 1
ATOM 2958 N N . GLU A 1 384 ? -30.384 -16.554 43.389 1.00 57.25 384 GLU A N 1
ATOM 2959 C CA . GLU A 1 384 ? -30.410 -15.802 42.127 1.00 57.25 384 GLU A CA 1
ATOM 2960 C C . GLU A 1 384 ? -29.652 -16.540 41.003 1.00 57.25 384 GLU A C 1
ATOM 2962 O O . GLU A 1 384 ? -30.032 -16.460 39.835 1.00 57.25 384 GLU A O 1
ATOM 2967 N N . ALA A 1 385 ? -28.669 -17.382 41.351 1.00 57.22 385 ALA A N 1
ATOM 2968 C CA . ALA A 1 385 ? -27.886 -18.184 40.401 1.00 57.22 385 ALA A CA 1
ATOM 2969 C C . ALA A 1 385 ? -28.716 -19.257 39.657 1.00 57.22 385 ALA A C 1
ATOM 2971 O O . ALA A 1 385 ? -28.492 -19.531 38.474 1.00 57.22 385 ALA A O 1
ATOM 2972 N N . VAL A 1 386 ? -29.717 -19.852 40.321 1.00 61.88 386 VAL A N 1
ATOM 2973 C CA . VAL A 1 386 ? -30.607 -20.862 39.710 1.00 61.88 386 VAL A CA 1
ATOM 2974 C C . VAL A 1 386 ? -31.496 -20.233 38.628 1.00 61.88 386 VAL A C 1
ATOM 2976 O O . VAL A 1 386 ? -31.761 -20.854 37.596 1.00 61.88 386 VAL A O 1
ATOM 2979 N N . GLU A 1 387 ? -31.929 -18.985 38.826 1.00 73.44 387 GLU A N 1
ATOM 2980 C CA . GLU A 1 387 ? -32.797 -18.278 37.881 1.00 73.44 387 GLU A CA 1
ATOM 2981 C C . GLU A 1 387 ? -32.053 -17.856 36.601 1.00 73.44 387 GLU A C 1
ATOM 2983 O O . GLU A 1 387 ? -32.610 -17.967 35.502 1.00 73.44 387 GLU A O 1
ATOM 2988 N N . VAL A 1 388 ? -30.775 -17.474 36.716 1.00 77.50 388 VAL A N 1
ATOM 2989 C CA . VAL A 1 388 ? -29.900 -17.165 35.570 1.00 77.50 388 VAL A CA 1
ATOM 2990 C C . VAL A 1 388 ? -29.682 -18.394 34.684 1.00 77.50 388 VAL A C 1
ATOM 2992 O O . VAL A 1 388 ? -29.795 -18.301 33.461 1.00 77.50 388 VAL A O 1
ATOM 2995 N N . SER A 1 389 ? -29.440 -19.572 35.269 1.00 78.19 389 SER A N 1
ATOM 2996 C CA . SER A 1 389 ? -29.220 -20.799 34.487 1.00 78.19 389 SER A CA 1
ATOM 2997 C C . SER A 1 389 ? -30.443 -21.181 33.640 1.00 78.19 389 SER A C 1
ATOM 2999 O O . SER A 1 389 ? -30.296 -21.479 32.452 1.00 78.19 389 SER A O 1
ATOM 3001 N N . ALA A 1 390 ? -31.653 -21.096 34.206 1.00 80.25 390 ALA A N 1
ATOM 3002 C CA . ALA A 1 390 ? -32.898 -21.362 33.480 1.00 80.25 390 ALA A CA 1
ATOM 3003 C C . ALA A 1 390 ? -33.161 -20.341 32.355 1.00 80.25 390 ALA A C 1
ATOM 3005 O O . ALA A 1 390 ? -33.702 -20.687 31.299 1.00 80.25 390 ALA A O 1
ATOM 3006 N N . PHE A 1 391 ? -32.772 -19.080 32.564 1.00 83.44 391 PHE A N 1
ATOM 3007 C CA . PHE A 1 391 ? -32.847 -18.036 31.545 1.00 83.44 391 PHE A CA 1
ATOM 3008 C C . PHE A 1 391 ? -31.951 -18.352 30.334 1.00 83.44 391 PHE A C 1
ATOM 3010 O O . PHE A 1 391 ? -32.428 -18.314 29.195 1.00 83.44 391 PHE A O 1
ATOM 3017 N N . VAL A 1 392 ? -30.690 -18.731 30.564 1.00 84.75 392 VAL A N 1
ATOM 3018 C CA . VAL A 1 392 ? -29.723 -19.016 29.488 1.00 84.75 392 VAL A CA 1
ATOM 3019 C C . VAL A 1 392 ? -30.171 -20.187 28.608 1.00 84.75 392 VAL A C 1
ATOM 3021 O O . VAL A 1 392 ? -30.080 -20.106 27.380 1.00 84.75 392 VAL A O 1
ATOM 3024 N N . GLU A 1 393 ? -30.717 -21.253 29.197 1.00 84.50 393 GLU A N 1
ATOM 3025 C CA . GLU A 1 393 ? -31.243 -22.394 28.434 1.00 84.50 393 GLU A CA 1
ATOM 3026 C C . GLU A 1 393 ? -32.437 -22.006 27.549 1.00 84.50 393 GLU A C 1
ATOM 3028 O O . GLU A 1 393 ? -32.505 -22.384 26.372 1.00 84.50 393 GLU A O 1
ATOM 3033 N N . ALA A 1 394 ? -33.371 -21.211 28.081 1.00 83.00 394 ALA A N 1
ATOM 3034 C CA . ALA A 1 394 ? -34.520 -20.731 27.319 1.00 83.00 394 ALA A CA 1
ATOM 3035 C C . ALA A 1 394 ? -34.093 -19.833 26.144 1.00 83.00 394 ALA A C 1
ATOM 3037 O O . ALA A 1 394 ? -34.624 -19.979 25.037 1.00 83.00 394 ALA A O 1
ATOM 3038 N N . TYR A 1 395 ? -33.111 -18.956 26.373 1.00 86.38 395 TYR A N 1
ATOM 3039 C CA . TYR A 1 395 ? -32.533 -18.080 25.357 1.00 86.38 395 TYR A CA 1
ATOM 3040 C C . TYR A 1 395 ? -31.883 -18.874 24.213 1.00 86.38 395 TYR A C 1
ATOM 3042 O O . TYR A 1 395 ? -32.249 -18.691 23.047 1.00 86.38 395 TYR A O 1
ATOM 3050 N N . ARG A 1 396 ? -30.996 -19.828 24.537 1.00 87.31 396 ARG A N 1
ATOM 3051 C CA . ARG A 1 396 ? -30.323 -20.691 23.547 1.00 87.31 396 ARG A CA 1
ATOM 3052 C C . ARG A 1 396 ? -31.321 -21.460 22.683 1.00 87.31 396 ARG A C 1
ATOM 3054 O O . ARG A 1 396 ? -31.203 -21.464 21.458 1.00 87.31 396 ARG A O 1
ATOM 3061 N N . ARG A 1 397 ? -32.363 -22.037 23.291 1.00 84.25 397 ARG A N 1
ATOM 3062 C CA . ARG A 1 397 ? -33.414 -22.770 22.564 1.00 84.25 397 ARG A CA 1
ATOM 3063 C C . ARG A 1 397 ? -34.199 -21.882 21.595 1.00 84.25 397 ARG A C 1
ATOM 3065 O O . ARG A 1 397 ? -34.527 -22.328 20.499 1.00 84.25 397 ARG A O 1
ATOM 3072 N N . ARG A 1 398 ? -34.524 -20.644 21.981 1.00 84.50 398 ARG A N 1
ATOM 3073 C CA . ARG A 1 398 ? -35.323 -19.731 21.147 1.00 84.50 398 ARG A CA 1
ATOM 3074 C C . ARG A 1 398 ? -34.546 -19.221 19.939 1.00 84.50 398 ARG A C 1
ATOM 3076 O O . ARG A 1 398 ? -35.099 -19.180 18.842 1.00 84.50 398 ARG A O 1
ATOM 3083 N N . PHE A 1 399 ? -33.292 -18.825 20.139 1.00 85.12 399 PHE A N 1
ATOM 3084 C CA . PHE A 1 399 ? -32.500 -18.177 19.095 1.00 85.12 399 PHE A CA 1
ATOM 3085 C C . PHE A 1 399 ? -31.593 -19.139 18.310 1.00 85.12 399 PHE A C 1
ATOM 3087 O O . PHE A 1 399 ? -31.064 -18.740 17.275 1.00 85.12 399 PHE A O 1
ATOM 3094 N N . GLY A 1 400 ? -31.473 -20.411 18.717 1.00 80.50 400 GLY A N 1
ATOM 3095 C CA . GLY A 1 400 ? -30.616 -21.422 18.071 1.00 80.50 400 GLY A CA 1
ATOM 3096 C C . GLY A 1 400 ? -30.882 -21.661 16.577 1.00 80.50 400 GLY A C 1
ATOM 3097 O O . GLY A 1 400 ? -29.976 -22.034 15.831 1.00 80.50 400 GLY A O 1
ATOM 3098 N N . ALA A 1 401 ? -32.109 -21.400 16.110 1.00 81.25 401 ALA A N 1
ATOM 3099 C CA . ALA A 1 401 ? -32.485 -21.520 14.700 1.00 81.25 401 ALA A CA 1
ATOM 3100 C C . ALA A 1 401 ? -32.234 -20.243 13.865 1.00 81.25 401 ALA A C 1
ATOM 3102 O O . ALA A 1 401 ? -32.387 -20.273 12.641 1.00 81.25 401 ALA A O 1
ATOM 3103 N N . ARG A 1 402 ? -31.852 -19.115 14.485 1.00 83.56 402 ARG A N 1
ATOM 3104 C CA . ARG A 1 402 ? -31.617 -17.846 13.774 1.00 83.56 402 ARG A CA 1
ATOM 3105 C C . ARG A 1 402 ? -30.325 -17.941 12.946 1.00 83.56 402 ARG A C 1
ATOM 3107 O O . ARG A 1 402 ? -29.345 -18.569 13.353 1.00 83.56 402 ARG A O 1
ATOM 3114 N N . TYR A 1 403 ? -30.352 -17.353 11.750 1.00 85.00 403 TYR A N 1
ATOM 3115 C CA . TYR A 1 403 ? -29.237 -17.313 10.788 1.00 85.00 403 TYR A CA 1
ATOM 3116 C C . TYR A 1 403 ? -28.696 -18.680 10.314 1.00 85.00 403 TYR A C 1
ATOM 3118 O O . TYR A 1 403 ? -27.634 -18.729 9.704 1.00 85.00 403 TYR A O 1
ATOM 3126 N N . VAL A 1 404 ? -29.405 -19.799 10.553 1.00 84.19 404 VAL A N 1
ATOM 3127 C CA . VAL A 1 404 ? -28.987 -21.134 10.063 1.00 84.19 404 VAL A CA 1
ATOM 3128 C C . VAL A 1 404 ? -28.864 -21.149 8.544 1.00 84.19 404 VAL A C 1
ATOM 3130 O O . VAL A 1 404 ? -27.904 -21.699 8.012 1.00 84.19 404 VAL A O 1
ATOM 3133 N N . ARG A 1 405 ? -29.851 -20.575 7.853 1.00 80.88 405 ARG A N 1
ATOM 3134 C CA . ARG A 1 405 ? -29.877 -20.490 6.393 1.00 80.88 405 ARG A CA 1
ATOM 3135 C C . ARG A 1 405 ? -29.071 -19.284 5.940 1.00 80.88 405 ARG A C 1
ATOM 3137 O O . ARG A 1 405 ? -29.238 -18.195 6.486 1.00 80.88 405 ARG A O 1
ATOM 3144 N N . TRP A 1 406 ? -28.240 -19.486 4.928 1.00 75.12 406 TRP A N 1
ATOM 3145 C CA . TRP A 1 406 ? -27.557 -18.399 4.248 1.00 75.12 406 TRP A CA 1
ATOM 3146 C C . TRP A 1 406 ? -28.501 -17.794 3.206 1.00 75.12 406 TRP A C 1
ATOM 3148 O O . TRP A 1 406 ? -28.765 -18.405 2.171 1.00 75.12 406 TRP A O 1
ATOM 3158 N N . ASP A 1 407 ? -29.076 -16.634 3.523 1.00 65.06 407 ASP A N 1
ATOM 3159 C CA . ASP A 1 407 ? -29.981 -15.920 2.622 1.00 65.06 407 ASP A CA 1
ATOM 3160 C C . ASP A 1 407 ? -29.192 -14.962 1.723 1.00 65.06 407 ASP A C 1
ATOM 3162 O O . ASP A 1 407 ? -28.571 -14.007 2.191 1.00 65.06 407 ASP A O 1
ATOM 3166 N N . LEU A 1 408 ? -29.210 -15.248 0.423 1.00 62.47 408 LEU A N 1
ATOM 3167 C CA . LEU A 1 408 ? -28.545 -14.466 -0.620 1.00 62.47 408 LEU A CA 1
ATOM 3168 C C . LEU A 1 408 ? -29.515 -13.540 -1.361 1.00 62.47 408 LEU A C 1
ATOM 3170 O O . LEU A 1 408 ? -29.089 -12.809 -2.254 1.00 62.47 408 LEU A O 1
ATOM 3174 N N . GLY A 1 409 ? -30.801 -13.527 -0.989 1.00 53.34 409 GLY A N 1
ATOM 3175 C CA . GLY A 1 409 ? -31.807 -12.646 -1.585 1.00 53.34 409 GLY A CA 1
ATOM 3176 C C . GLY A 1 409 ? -31.442 -11.161 -1.472 1.00 53.34 409 GLY A C 1
ATOM 3177 O O . GLY A 1 409 ? -31.711 -10.393 -2.393 1.00 53.34 409 GLY A O 1
ATOM 3178 N N . GLY A 1 410 ? -30.736 -10.774 -0.402 1.00 49.69 410 GLY A N 1
ATOM 3179 C CA . GLY A 1 410 ? -30.226 -9.413 -0.187 1.00 49.69 410 GLY A CA 1
ATOM 3180 C C . GLY A 1 410 ? -28.984 -9.038 -1.009 1.00 49.69 410 GLY A C 1
ATOM 3181 O O . GLY A 1 410 ? -28.673 -7.856 -1.132 1.00 49.69 410 GLY A O 1
ATOM 3182 N N . VAL A 1 411 ? -28.291 -10.008 -1.625 1.00 53.41 411 VAL A N 1
ATOM 3183 C CA . VAL A 1 411 ? -27.161 -9.740 -2.541 1.00 53.41 411 VAL A CA 1
ATOM 3184 C C . VAL A 1 411 ? -27.669 -9.215 -3.884 1.00 53.41 411 VAL A C 1
ATOM 3186 O O . VAL A 1 411 ? -26.885 -8.749 -4.699 1.00 53.41 411 VAL A O 1
ATOM 3189 N N . GLY A 1 412 ? -28.985 -9.239 -4.131 1.00 48.78 412 GLY A N 1
ATOM 3190 C CA . GLY A 1 412 ? -29.620 -8.497 -5.217 1.00 48.78 412 GLY A CA 1
ATOM 3191 C C . GLY A 1 412 ? -29.258 -8.961 -6.629 1.00 48.78 412 GLY A C 1
ATOM 3192 O O . GLY A 1 412 ? -29.634 -8.309 -7.607 1.00 48.78 412 GLY A O 1
ATOM 3193 N N . VAL A 1 413 ? -28.491 -10.046 -6.767 1.00 50.09 413 VAL A N 1
ATOM 3194 C CA . VAL A 1 413 ? -28.243 -10.668 -8.064 1.00 50.09 413 VAL A CA 1
ATOM 3195 C C . VAL A 1 413 ? -29.557 -11.321 -8.446 1.00 50.09 413 VAL A C 1
ATOM 3197 O O . VAL A 1 413 ? -29.885 -12.417 -7.992 1.00 50.09 413 VAL A O 1
ATOM 3200 N N . THR A 1 414 ? -30.354 -10.600 -9.235 1.00 44.06 414 THR A N 1
ATOM 3201 C CA . THR A 1 414 ? -31.456 -11.206 -9.970 1.00 44.06 414 THR A CA 1
ATOM 3202 C C . THR A 1 414 ? -30.849 -12.379 -10.714 1.00 44.06 414 THR A C 1
ATOM 3204 O O . THR A 1 414 ? -29.952 -12.202 -11.541 1.00 44.06 414 THR A O 1
ATOM 3207 N N . GLN A 1 415 ? -31.257 -13.599 -10.353 1.00 46.88 415 GLN A N 1
ATOM 3208 C CA . GLN A 1 415 ? -30.898 -14.741 -11.170 1.00 46.88 415 GLN A CA 1
ATOM 3209 C C . GLN A 1 415 ? -31.367 -14.391 -12.584 1.00 46.88 415 GLN A C 1
ATOM 3211 O O . GLN A 1 415 ? -32.547 -14.051 -12.740 1.00 46.88 415 GLN A O 1
ATOM 3216 N N . PRO A 1 416 ? -30.469 -14.380 -13.588 1.00 38.84 416 PRO A N 1
ATOM 3217 C CA . PRO A 1 416 ? -30.893 -14.163 -14.959 1.00 38.84 416 PRO A CA 1
ATOM 3218 C C . PRO A 1 416 ? -32.030 -15.144 -15.219 1.00 38.84 416 PRO A C 1
ATOM 3220 O O . PRO A 1 416 ? -31.950 -16.285 -14.767 1.00 38.84 416 PRO A O 1
ATOM 3223 N N . SER A 1 417 ? -33.108 -14.710 -15.862 1.00 35.75 417 SER A N 1
ATOM 3224 C CA . SER A 1 417 ? -34.241 -15.568 -16.217 1.00 35.75 417 SER A CA 1
ATOM 3225 C C . SER A 1 417 ? -33.728 -16.853 -16.889 1.00 35.75 417 SER A C 1
ATOM 3227 O O . SER A 1 417 ? -33.325 -16.813 -18.048 1.00 35.75 417 SER A O 1
ATOM 3229 N N . GLY A 1 418 ? -33.664 -17.955 -16.127 1.00 43.00 418 GLY A N 1
ATOM 3230 C CA . GLY A 1 418 ? -32.971 -19.199 -16.503 1.00 43.00 418 GLY A CA 1
ATOM 3231 C C . GLY A 1 418 ? -31.979 -19.765 -15.466 1.00 43.00 418 GLY A C 1
ATOM 3232 O O . GLY A 1 418 ? -31.548 -20.905 -15.617 1.00 43.00 418 GLY A O 1
ATOM 3233 N N . GLY A 1 419 ? -31.627 -19.025 -14.408 1.00 41.47 419 GLY A N 1
ATOM 3234 C CA . GLY A 1 419 ? -30.781 -19.511 -13.315 1.00 41.47 419 GLY A CA 1
ATOM 3235 C C . GLY A 1 419 ? -31.442 -20.675 -12.574 1.00 41.47 419 GLY A C 1
ATOM 3236 O O . GLY A 1 419 ? -32.606 -20.589 -12.187 1.00 41.47 419 GLY A O 1
ATOM 3237 N N . GLY A 1 420 ? -30.719 -21.789 -12.419 1.00 50.62 420 GLY A N 1
ATOM 3238 C CA . GLY A 1 420 ? -31.210 -22.973 -11.708 1.00 50.62 420 GLY A CA 1
ATOM 3239 C C . GLY A 1 420 ? -31.654 -22.669 -10.266 1.00 50.62 420 GLY A C 1
ATOM 3240 O O . GLY A 1 420 ? -31.390 -21.579 -9.757 1.00 50.62 420 GLY A O 1
ATOM 3241 N N . PRO A 1 421 ? -32.275 -23.638 -9.563 1.00 50.91 421 PRO A N 1
ATOM 3242 C CA . PRO A 1 421 ? -32.926 -23.415 -8.271 1.00 50.91 421 PRO A CA 1
ATOM 3243 C C . PRO A 1 421 ? -32.033 -22.662 -7.264 1.00 50.91 421 PRO A C 1
ATOM 3245 O O . PRO A 1 421 ? -30.795 -22.745 -7.356 1.00 50.91 421 PRO A O 1
ATOM 3248 N N . PRO A 1 422 ? -32.629 -21.918 -6.307 1.00 56.88 422 PRO A N 1
ATOM 3249 C CA . PRO A 1 422 ? -31.879 -21.272 -5.231 1.00 56.88 422 PRO A CA 1
ATOM 3250 C C . PRO A 1 422 ? -30.929 -22.286 -4.594 1.00 56.88 422 PRO A C 1
ATOM 3252 O O . PRO A 1 422 ? -31.231 -23.476 -4.580 1.00 56.88 422 PRO A O 1
ATOM 3255 N N . VAL A 1 423 ? -29.770 -21.833 -4.116 1.00 63.16 423 VAL A N 1
ATOM 3256 C CA . VAL A 1 423 ? -28.789 -22.700 -3.450 1.00 63.16 423 VAL A CA 1
ATOM 3257 C C . VAL A 1 423 ? -29.095 -22.661 -1.947 1.00 63.16 423 VAL A C 1
ATOM 3259 O O . VAL A 1 423 ? -28.626 -21.746 -1.272 1.00 63.16 423 VAL A O 1
ATOM 3262 N N . PRO A 1 424 ? -29.937 -23.559 -1.389 1.00 65.44 424 PRO A N 1
ATOM 3263 C CA . PRO A 1 424 ? -30.202 -23.568 0.041 1.00 65.44 424 PRO A CA 1
ATOM 3264 C C . PRO A 1 424 ? -28.961 -24.081 0.774 1.00 65.44 424 PRO A C 1
ATOM 3266 O O . PRO A 1 424 ? -28.759 -25.290 0.901 1.00 65.44 424 PRO A O 1
ATOM 3269 N N . SER A 1 425 ? -28.135 -23.168 1.269 1.00 75.69 425 SER A N 1
ATOM 3270 C CA . SER A 1 425 ? -26.954 -23.502 2.070 1.00 75.69 425 SER A CA 1
ATOM 3271 C C . SER A 1 425 ? -27.146 -23.109 3.523 1.00 75.69 425 SER A C 1
ATOM 3273 O O . SER A 1 425 ? -27.853 -22.141 3.835 1.00 75.69 425 SER A O 1
ATOM 3275 N N . ARG A 1 426 ? -26.483 -23.830 4.428 1.00 85.19 426 ARG A N 1
ATOM 3276 C CA . ARG A 1 426 ? -26.305 -23.340 5.795 1.00 85.19 426 ARG A CA 1
ATOM 3277 C C . ARG A 1 426 ? -25.171 -22.321 5.813 1.00 85.19 426 ARG A C 1
ATOM 3279 O O . ARG A 1 426 ? -24.202 -22.472 5.073 1.00 85.19 426 ARG A O 1
ATOM 3286 N N . LEU A 1 427 ? -25.275 -21.297 6.661 1.00 86.56 427 LEU A N 1
ATOM 3287 C CA . LEU A 1 427 ? -24.212 -20.292 6.791 1.00 86.56 427 LEU A CA 1
ATOM 3288 C C . LEU A 1 427 ? -22.872 -20.953 7.143 1.00 86.56 427 LEU A C 1
ATOM 3290 O O . LEU A 1 427 ? -21.864 -20.651 6.521 1.00 86.56 427 LEU A O 1
ATOM 3294 N N . ASP A 1 428 ? -22.888 -21.907 8.074 1.00 86.00 428 ASP A N 1
ATOM 3295 C CA . ASP A 1 428 ? -21.681 -22.571 8.580 1.00 86.00 428 ASP A CA 1
ATOM 3296 C C . ASP A 1 428 ? -20.959 -23.410 7.505 1.00 86.00 428 ASP A C 1
ATOM 3298 O O . ASP A 1 428 ? -19.748 -23.573 7.571 1.00 86.00 428 ASP A O 1
ATOM 3302 N N . GLU A 1 429 ? -21.684 -23.907 6.497 1.00 85.56 429 GLU A N 1
ATOM 3303 C CA . GLU A 1 429 ? -21.109 -24.678 5.382 1.00 85.56 429 GLU A CA 1
ATOM 3304 C C . GLU A 1 429 ? -20.411 -23.768 4.362 1.00 85.56 429 GLU A C 1
ATOM 3306 O O . GLU A 1 429 ? -19.426 -24.156 3.739 1.00 85.56 429 GLU A O 1
ATOM 3311 N N . MET A 1 430 ? -20.913 -22.542 4.194 1.00 86.50 430 MET A N 1
ATOM 3312 C CA . MET A 1 430 ? -20.419 -21.583 3.202 1.00 86.50 430 MET A CA 1
ATOM 3313 C C . MET A 1 430 ? -19.414 -20.580 3.773 1.00 86.50 430 MET A C 1
ATOM 3315 O O . MET A 1 430 ? -18.633 -20.008 3.020 1.00 86.50 430 MET A O 1
ATOM 3319 N N . PHE A 1 431 ? -19.407 -20.366 5.090 1.00 90.00 431 PHE A N 1
ATOM 3320 C CA . PHE A 1 431 ? -18.609 -19.333 5.744 1.00 90.00 431 PHE A CA 1
ATOM 3321 C C . PHE A 1 431 ? -17.110 -19.644 5.727 1.00 90.00 431 PHE A C 1
ATOM 3323 O O . PHE A 1 431 ? -16.643 -20.516 6.460 1.00 90.00 431 PHE A O 1
ATOM 3330 N N . VAL A 1 432 ? -16.350 -18.913 4.915 1.00 91.81 432 VAL A N 1
ATOM 3331 C CA . VAL A 1 432 ? -14.884 -18.877 4.988 1.00 91.81 432 VAL A CA 1
ATOM 3332 C C . VAL A 1 432 ? -14.499 -17.770 5.980 1.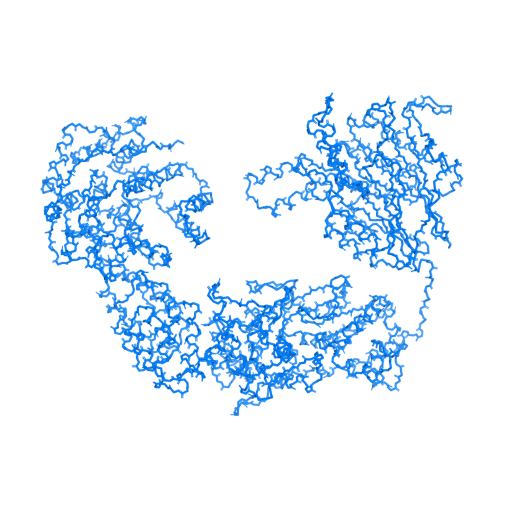00 91.81 432 VAL A C 1
ATOM 3334 O O . VAL A 1 432 ? -14.895 -16.628 5.740 1.00 91.81 432 VAL A O 1
ATOM 3337 N N . PRO A 1 433 ? -13.813 -18.079 7.099 1.00 90.12 433 PRO A N 1
ATOM 3338 C CA . PRO A 1 433 ? -13.431 -17.077 8.092 1.00 90.12 433 PRO A CA 1
ATOM 3339 C C . PRO A 1 433 ? -12.437 -16.076 7.490 1.00 90.12 433 PRO A C 1
ATOM 3341 O O . PRO A 1 433 ? -11.341 -16.498 7.134 1.00 90.12 433 PRO A O 1
ATOM 3344 N N . PRO A 1 434 ? -12.788 -14.784 7.360 1.00 91.19 434 PRO A N 1
ATOM 3345 C CA . PRO A 1 434 ? -11.859 -13.796 6.829 1.00 91.19 434 PRO A CA 1
ATOM 3346 C C . PRO A 1 434 ? -10.805 -13.432 7.878 1.00 91.19 434 PRO A C 1
ATOM 3348 O O . PRO A 1 434 ? -11.108 -13.377 9.078 1.00 91.19 434 PRO A O 1
ATOM 3351 N N . ARG A 1 435 ? -9.588 -13.121 7.425 1.00 93.50 435 ARG A N 1
ATOM 3352 C CA . ARG A 1 435 ? -8.528 -12.583 8.288 1.00 93.50 435 ARG A CA 1
ATOM 3353 C C . ARG A 1 435 ? -8.873 -11.190 8.821 1.00 93.50 435 ARG A C 1
ATOM 3355 O O . ARG A 1 435 ? -9.417 -10.341 8.113 1.00 93.50 435 ARG A O 1
ATOM 3362 N N . LEU A 1 436 ? -8.523 -10.962 10.083 1.00 93.75 436 LEU A N 1
ATOM 3363 C CA . LEU A 1 436 ? -8.566 -9.672 10.759 1.00 93.75 436 LEU A CA 1
ATOM 3364 C C . LEU A 1 436 ? -7.138 -9.249 11.132 1.00 93.75 436 LEU A C 1
ATOM 3366 O O . LEU A 1 436 ? -6.403 -10.037 11.727 1.00 93.75 436 LEU A O 1
ATOM 3370 N N . GLY A 1 437 ? -6.758 -8.018 10.798 1.00 89.44 437 GLY A N 1
ATOM 3371 C CA . GLY A 1 437 ? -5.433 -7.437 11.066 1.00 89.44 437 GLY A CA 1
ATOM 3372 C C . GLY A 1 437 ? -5.547 -6.054 11.706 1.00 89.44 437 GLY A C 1
ATOM 3373 O O . GLY A 1 437 ? -6.639 -5.503 11.777 1.00 89.44 437 GLY A O 1
ATOM 3374 N N . THR A 1 438 ? -4.452 -5.485 12.205 1.00 83.19 438 THR A N 1
ATOM 3375 C CA . THR A 1 438 ? -4.469 -4.162 12.867 1.00 83.19 438 THR A CA 1
ATOM 3376 C C . THR A 1 438 ? -4.536 -2.995 11.883 1.00 83.19 438 THR A C 1
ATOM 3378 O O . THR A 1 438 ? -4.964 -1.913 12.271 1.00 83.19 438 THR A O 1
ATOM 3381 N N . ASN A 1 439 ? -4.144 -3.227 10.629 1.00 75.81 439 ASN A N 1
ATOM 3382 C CA . ASN A 1 439 ? -4.273 -2.316 9.496 1.00 75.81 439 ASN A CA 1
ATOM 3383 C C . ASN A 1 439 ? -4.623 -3.120 8.240 1.00 75.81 439 ASN A C 1
ATOM 3385 O O . ASN A 1 439 ? -4.409 -4.329 8.202 1.00 75.81 439 ASN A O 1
ATOM 3389 N N . THR A 1 440 ? -5.132 -2.457 7.205 1.00 72.06 440 THR A N 1
ATOM 3390 C CA . THR A 1 440 ? -5.294 -3.046 5.865 1.00 72.06 440 THR A CA 1
ATOM 3391 C C . THR A 1 440 ? -4.209 -2.541 4.928 1.00 72.06 440 THR A C 1
ATOM 3393 O O . THR A 1 440 ? -4.152 -1.342 4.657 1.00 72.06 440 THR A O 1
ATOM 3396 N N . ASP A 1 441 ? -3.406 -3.462 4.402 1.00 67.31 441 ASP A N 1
ATOM 3397 C CA . ASP A 1 441 ? -2.477 -3.231 3.296 1.00 67.31 441 ASP A CA 1
ATOM 3398 C C . ASP A 1 441 ? -2.914 -4.101 2.106 1.00 67.31 441 ASP A C 1
ATOM 3400 O O . ASP A 1 441 ? -3.029 -5.321 2.222 1.00 67.31 441 ASP A O 1
ATOM 3404 N N . ALA A 1 442 ? -3.227 -3.466 0.973 1.00 64.12 442 ALA A N 1
ATOM 3405 C CA . ALA A 1 442 ? -3.723 -4.162 -0.215 1.00 64.12 442 ALA A CA 1
ATOM 3406 C C . ALA A 1 442 ? -2.658 -5.061 -0.864 1.00 64.12 442 ALA A C 1
ATOM 3408 O O . ALA A 1 442 ? -3.021 -6.021 -1.545 1.00 64.12 442 ALA A O 1
ATOM 3409 N N . ASP A 1 443 ? -1.376 -4.782 -0.610 1.00 61.66 443 ASP A N 1
ATOM 3410 C CA . ASP A 1 443 ? -0.247 -5.508 -1.190 1.00 61.66 443 ASP A CA 1
ATOM 3411 C C . ASP A 1 443 ? 0.235 -6.655 -0.282 1.00 61.66 443 ASP A C 1
ATOM 3413 O O . ASP A 1 443 ? 1.013 -7.513 -0.706 1.00 61.66 443 ASP A O 1
ATOM 3417 N N . ARG A 1 444 ? -0.253 -6.722 0.966 1.00 72.31 444 ARG A N 1
ATOM 3418 C CA . ARG A 1 444 ? 0.076 -7.776 1.940 1.00 72.31 444 ARG A CA 1
ATOM 3419 C C . ARG A 1 444 ? -1.125 -8.665 2.220 1.00 72.31 444 ARG A C 1
ATOM 3421 O O . ARG A 1 444 ? -1.840 -8.509 3.206 1.00 72.31 444 ARG A O 1
ATOM 3428 N N . LEU A 1 445 ? -1.310 -9.658 1.359 1.00 79.38 445 LEU A N 1
ATOM 3429 C CA . LEU A 1 445 ? -2.446 -10.578 1.440 1.00 79.38 445 LEU A CA 1
ATOM 3430 C C . LEU A 1 445 ? -2.330 -11.622 2.561 1.00 79.38 445 LEU A C 1
ATOM 3432 O O . LEU A 1 445 ? -3.339 -12.236 2.892 1.00 79.38 445 LEU A O 1
ATOM 3436 N N . ASP A 1 446 ? -1.162 -11.791 3.180 1.00 78.00 446 ASP A N 1
ATOM 3437 C CA . ASP A 1 446 ? -0.930 -12.813 4.213 1.00 78.00 446 ASP A CA 1
ATOM 3438 C C . ASP A 1 446 ? -1.064 -12.283 5.651 1.00 78.00 446 ASP A C 1
ATOM 3440 O O . ASP A 1 446 ? -0.885 -13.035 6.609 1.00 78.00 446 ASP A O 1
ATOM 3444 N N . ASP A 1 447 ? -1.374 -10.994 5.824 1.00 79.38 447 ASP A N 1
ATOM 3445 C CA . ASP A 1 447 ? -1.487 -10.382 7.148 1.00 79.38 447 ASP A CA 1
ATOM 3446 C C . ASP A 1 447 ? -2.832 -10.708 7.829 1.00 79.38 447 ASP A C 1
ATOM 3448 O O . ASP A 1 447 ? -3.867 -10.932 7.187 1.00 79.38 447 ASP A O 1
ATOM 3452 N N . GLY A 1 448 ? -2.814 -10.713 9.160 1.00 87.56 448 GLY A N 1
ATOM 3453 C CA . GLY A 1 448 ? -3.964 -10.979 10.020 1.00 87.56 448 GLY A CA 1
ATOM 3454 C C . GLY A 1 448 ? -4.288 -12.459 10.255 1.00 87.56 448 GLY A C 1
ATOM 3455 O O . GLY A 1 448 ? -3.684 -13.379 9.709 1.00 87.56 448 GLY A O 1
ATOM 3456 N N . ALA A 1 449 ? -5.288 -12.698 11.104 1.00 91.38 449 ALA A N 1
ATOM 3457 C CA . ALA A 1 449 ? -5.744 -14.037 11.475 1.00 91.38 449 ALA A CA 1
ATOM 3458 C C . ALA A 1 449 ? -7.277 -14.095 11.558 1.00 91.38 449 ALA A C 1
ATOM 3460 O O . ALA A 1 449 ? -7.913 -13.082 11.868 1.00 91.38 449 ALA A O 1
ATOM 3461 N N . PRO A 1 450 ? -7.906 -15.250 11.280 1.00 91.81 450 PRO A N 1
ATOM 3462 C CA . PRO A 1 450 ? -9.349 -15.390 11.418 1.00 91.81 450 PRO A CA 1
ATOM 3463 C C . PRO A 1 450 ? -9.786 -15.247 12.881 1.00 91.81 450 PRO A C 1
ATOM 3465 O O . PRO A 1 450 ? -9.104 -15.685 13.808 1.00 91.81 450 PRO A O 1
ATOM 3468 N N . LEU A 1 451 ? -10.958 -14.645 13.096 1.00 91.62 451 LEU A N 1
ATOM 3469 C CA . LEU A 1 451 ? -11.547 -14.557 14.429 1.00 91.62 451 LEU A CA 1
ATOM 3470 C C . LEU A 1 451 ? -12.179 -15.891 14.821 1.00 91.62 451 LEU A C 1
ATOM 3472 O O . LEU A 1 451 ? -13.271 -16.225 14.361 1.00 91.62 451 LEU A O 1
ATOM 3476 N N . GLU A 1 452 ? -11.530 -16.603 15.735 1.00 90.81 452 GLU A N 1
ATOM 3477 C CA . GLU A 1 452 ? -12.095 -17.802 16.349 1.00 90.81 452 GLU A CA 1
ATOM 3478 C C . GLU A 1 452 ? -13.227 -17.430 17.325 1.00 90.81 452 GLU A C 1
ATOM 3480 O O . GLU A 1 452 ? -12.962 -16.789 18.349 1.00 90.81 452 GLU A O 1
ATOM 3485 N N . PRO A 1 453 ? -14.495 -17.833 17.080 1.00 91.06 453 PRO A N 1
ATOM 3486 C CA . PRO A 1 453 ? -15.626 -17.390 17.896 1.00 91.06 453 PRO A CA 1
ATOM 3487 C C . PRO A 1 453 ? -15.462 -17.679 19.390 1.00 91.06 453 PRO A C 1
ATOM 3489 O O . PRO A 1 453 ? -15.817 -16.845 20.218 1.00 91.06 453 PRO A O 1
ATOM 3492 N N . PHE A 1 454 ? -14.898 -18.835 19.752 1.00 90.44 454 PHE A N 1
ATOM 3493 C CA . PHE A 1 454 ? -14.724 -19.232 21.153 1.00 90.44 454 PHE A CA 1
ATOM 3494 C C . PHE A 1 454 ? -13.644 -18.433 21.885 1.00 90.44 454 PHE A C 1
ATOM 3496 O O . PHE A 1 454 ? -13.728 -18.302 23.105 1.00 90.44 454 PHE A O 1
ATOM 3503 N N . ALA A 1 455 ? -12.690 -17.830 21.166 1.00 90.38 455 ALA A N 1
ATOM 3504 C CA . ALA A 1 455 ? -11.701 -16.941 21.772 1.00 90.38 455 ALA A CA 1
ATOM 3505 C C . ALA A 1 455 ? -12.363 -15.698 22.393 1.00 90.38 455 ALA A C 1
ATOM 3507 O O . ALA A 1 455 ? -11.851 -15.142 23.362 1.00 90.38 455 ALA A O 1
ATOM 3508 N N . LEU A 1 456 ? -13.551 -15.303 21.910 1.00 91.31 456 LEU A N 1
ATOM 3509 C CA . LEU A 1 456 ? -14.337 -14.215 22.500 1.00 91.31 456 LEU A CA 1
ATOM 3510 C C . LEU A 1 456 ? -14.782 -14.518 23.939 1.00 91.31 456 LEU A C 1
ATOM 3512 O O . LEU A 1 456 ? -14.984 -13.596 24.719 1.00 91.31 456 LEU A O 1
ATOM 3516 N N . ALA A 1 457 ? -14.921 -15.785 24.340 1.00 87.31 457 ALA A N 1
ATOM 3517 C CA . ALA A 1 457 ? -15.316 -16.112 25.711 1.00 87.31 457 ALA A CA 1
ATOM 3518 C C . ALA A 1 457 ? -14.237 -15.723 26.738 1.00 87.31 457 ALA A C 1
ATOM 3520 O O . ALA A 1 457 ? -14.562 -15.287 27.844 1.00 87.31 457 ALA A O 1
ATOM 3521 N N . THR A 1 458 ? -12.962 -15.823 26.366 1.00 87.25 458 THR A N 1
ATOM 3522 C CA . THR A 1 458 ? -11.809 -15.578 27.250 1.00 87.25 458 THR A CA 1
ATOM 3523 C C . THR A 1 458 ? -11.098 -14.256 26.973 1.00 87.25 458 THR A C 1
ATOM 3525 O O . THR A 1 458 ? -10.191 -13.888 27.705 1.00 87.25 458 THR A O 1
ATOM 3528 N N . ARG A 1 459 ? -11.502 -13.525 25.933 1.00 90.25 459 ARG A N 1
ATOM 3529 C CA . ARG A 1 459 ? -10.875 -12.268 25.511 1.00 90.25 459 ARG A CA 1
ATOM 3530 C C . ARG A 1 459 ? -11.069 -11.141 26.525 1.00 90.25 459 ARG A C 1
ATOM 3532 O O . ARG A 1 459 ? -12.193 -10.887 26.932 1.00 90.25 459 ARG A O 1
ATOM 3539 N N . GLU A 1 460 ? -10.019 -10.425 26.900 1.00 86.50 460 GLU A N 1
ATOM 3540 C CA . GLU A 1 460 ? -10.114 -9.385 27.936 1.00 86.50 460 GLU A CA 1
ATOM 3541 C C . GLU A 1 460 ? -10.693 -8.065 27.408 1.00 86.50 460 GLU A C 1
ATOM 3543 O O . GLU A 1 460 ? -11.557 -7.476 28.054 1.00 86.50 460 GLU A O 1
ATOM 3548 N N . THR A 1 461 ? -10.294 -7.649 26.205 1.00 90.62 461 THR A N 1
ATOM 3549 C CA . THR A 1 461 ? -10.643 -6.347 25.623 1.00 90.62 461 THR A CA 1
ATOM 3550 C C . THR A 1 461 ? -11.837 -6.424 24.662 1.00 90.62 461 THR A C 1
ATOM 3552 O O . THR A 1 461 ? -11.902 -7.331 23.817 1.00 90.62 461 THR A O 1
ATOM 3555 N N . PRO A 1 462 ? -12.781 -5.463 24.723 1.00 95.62 462 PRO A N 1
ATOM 3556 C CA . PRO A 1 462 ? -13.755 -5.234 23.659 1.00 95.62 462 PRO A CA 1
ATOM 3557 C C . PRO A 1 462 ? -13.092 -5.107 22.279 1.00 95.62 462 PRO A C 1
ATOM 3559 O O . PRO A 1 462 ? -11.904 -4.814 22.162 1.00 95.62 462 PRO A O 1
ATOM 3562 N N . LEU A 1 463 ? -13.846 -5.376 21.215 1.00 96.19 463 LEU A N 1
ATOM 3563 C CA . LEU A 1 463 ? -13.318 -5.449 19.851 1.00 96.19 463 LEU A CA 1
ATOM 3564 C C . LEU A 1 463 ? -14.168 -4.622 18.888 1.00 96.19 463 LEU A C 1
ATOM 3566 O O . LEU A 1 463 ? -15.385 -4.770 18.857 1.00 96.19 463 LEU A O 1
ATOM 3570 N N . VAL A 1 464 ? -13.535 -3.797 18.060 1.00 95.00 464 VAL A N 1
ATOM 3571 C CA . VAL A 1 464 ? -14.141 -3.174 16.881 1.00 95.00 464 VAL A CA 1
ATOM 3572 C C . VAL A 1 464 ? -13.602 -3.869 15.638 1.00 95.00 464 VAL A C 1
ATOM 3574 O O . VAL A 1 464 ? -12.404 -3.850 15.376 1.00 95.00 464 VAL A O 1
ATOM 3577 N N . ILE A 1 465 ? -14.499 -4.446 14.843 1.00 94.44 465 ILE A N 1
ATOM 3578 C CA . ILE A 1 465 ? -14.215 -5.016 13.529 1.00 94.44 465 ILE A CA 1
ATOM 3579 C C . ILE A 1 465 ? -14.612 -3.994 12.462 1.00 94.44 465 ILE A C 1
ATOM 3581 O O . ILE A 1 465 ? -15.793 -3.696 12.243 1.00 94.44 465 ILE A O 1
ATOM 3585 N N . ARG A 1 466 ? -13.611 -3.458 11.781 1.00 90.81 466 ARG A N 1
ATOM 3586 C CA . ARG A 1 466 ? -13.734 -2.451 10.733 1.00 90.81 466 ARG A CA 1
ATOM 3587 C C . ARG A 1 466 ? -13.591 -3.068 9.352 1.00 90.81 466 ARG A C 1
ATOM 3589 O O . ARG A 1 466 ? -13.084 -4.167 9.183 1.00 90.81 466 ARG A O 1
ATOM 3596 N N . GLY A 1 467 ? -14.055 -2.356 8.338 1.00 85.75 467 GLY A N 1
ATOM 3597 C CA . GLY A 1 467 ? -13.782 -2.714 6.950 1.00 85.75 467 GLY A CA 1
ATOM 3598 C C . GLY A 1 467 ? -14.766 -2.071 5.982 1.00 85.75 467 GLY A C 1
ATOM 3599 O O . GLY A 1 467 ? -15.850 -1.646 6.405 1.00 85.75 467 GLY A O 1
ATOM 3600 N N . PRO A 1 468 ? -14.434 -2.007 4.687 1.00 80.38 468 PRO A N 1
ATOM 3601 C CA . PRO A 1 468 ? -15.264 -1.355 3.681 1.00 80.38 468 PRO A CA 1
ATOM 3602 C C . PRO A 1 468 ? -16.621 -2.051 3.487 1.00 80.38 468 PRO A C 1
ATOM 3604 O O . PRO A 1 468 ? -16.939 -3.100 4.065 1.00 80.38 468 PRO A O 1
ATOM 3607 N N . ALA A 1 469 ? -17.489 -1.434 2.691 1.00 79.00 469 ALA A N 1
ATOM 3608 C CA . ALA A 1 469 ? -18.761 -2.035 2.314 1.00 79.00 469 ALA A CA 1
ATOM 3609 C C . ALA A 1 469 ? -18.539 -3.391 1.614 1.00 79.00 469 ALA A C 1
ATOM 3611 O O . ALA A 1 469 ? -17.719 -3.512 0.718 1.00 79.00 469 ALA A O 1
ATOM 3612 N N . GLY A 1 470 ? -19.290 -4.423 2.011 1.00 78.50 470 GLY A N 1
ATOM 3613 C CA . GLY A 1 470 ? -19.257 -5.722 1.324 1.00 78.50 470 GLY A CA 1
ATOM 3614 C C . GLY A 1 470 ? -18.123 -6.677 1.723 1.00 78.50 470 GLY A C 1
ATOM 3615 O O . GLY A 1 470 ? -18.117 -7.800 1.230 1.00 78.50 470 GLY A O 1
ATOM 3616 N N . CYS A 1 471 ? -17.232 -6.313 2.655 1.00 86.44 471 CYS A N 1
ATOM 3617 C CA . CYS A 1 471 ? -16.153 -7.205 3.116 1.00 86.44 471 CYS A CA 1
ATOM 3618 C C . CYS A 1 471 ? -16.609 -8.366 4.028 1.00 86.44 471 CYS A C 1
ATOM 3620 O O . CYS A 1 471 ? -15.851 -9.297 4.254 1.00 86.44 471 CYS A O 1
ATOM 3622 N N . GLY A 1 472 ? -17.846 -8.344 4.547 1.00 87.06 472 GLY A N 1
ATOM 3623 C CA . GLY A 1 472 ? -18.420 -9.474 5.298 1.00 87.06 472 GLY A CA 1
ATOM 3624 C C . GLY A 1 472 ? -18.578 -9.302 6.816 1.00 87.06 472 GLY A C 1
ATOM 3625 O O . GLY A 1 472 ? -18.970 -10.260 7.473 1.00 87.06 472 GLY A O 1
ATOM 3626 N N . LYS A 1 473 ? -18.370 -8.103 7.381 1.00 91.31 473 LYS A N 1
ATOM 3627 C CA . LYS A 1 473 ? -18.538 -7.795 8.826 1.00 91.31 473 LYS A CA 1
ATOM 3628 C C . LYS A 1 473 ? -19.788 -8.405 9.485 1.00 91.31 473 LYS A C 1
ATOM 3630 O O . LYS A 1 473 ? -19.678 -9.170 10.439 1.00 91.31 473 LYS A O 1
ATOM 3635 N N . THR A 1 474 ? -20.973 -8.132 8.938 1.00 88.56 474 THR A N 1
ATOM 3636 C CA . THR A 1 474 ? -22.245 -8.685 9.439 1.00 88.56 474 THR A CA 1
ATOM 3637 C C . THR A 1 474 ? -22.270 -10.214 9.391 1.00 88.56 474 THR A C 1
ATOM 3639 O O . THR A 1 474 ? -22.798 -10.869 10.290 1.00 88.56 474 THR A O 1
ATOM 3642 N N . THR A 1 475 ? -21.672 -10.810 8.357 1.00 90.12 475 THR A N 1
ATOM 3643 C CA . THR A 1 475 ? -21.566 -12.266 8.213 1.00 90.12 475 THR A CA 1
ATOM 3644 C C . THR A 1 475 ? -20.675 -12.868 9.304 1.00 90.12 475 THR A C 1
ATOM 3646 O O . THR A 1 475 ? -21.046 -13.898 9.864 1.00 90.12 475 THR A O 1
ATOM 3649 N N . ILE A 1 476 ? -19.570 -12.201 9.671 1.00 93.62 476 ILE A N 1
ATOM 3650 C CA . ILE A 1 476 ? -18.687 -12.602 10.783 1.00 93.62 476 ILE A CA 1
ATOM 3651 C C . ILE A 1 476 ? -19.466 -12.629 12.104 1.00 93.62 476 ILE A C 1
ATOM 3653 O O . ILE A 1 476 ? -19.455 -13.647 12.798 1.00 93.62 476 ILE A O 1
ATOM 3657 N N . LEU A 1 477 ? -20.198 -11.557 12.439 1.00 94.50 477 LEU A N 1
ATOM 3658 C CA . LEU A 1 477 ? -20.982 -11.501 13.683 1.00 94.50 477 LEU A CA 1
ATOM 3659 C C . LEU A 1 477 ? -22.101 -12.546 13.715 1.00 94.50 477 LEU A C 1
ATOM 3661 O O . LEU A 1 477 ? -22.305 -13.195 14.741 1.00 94.50 477 LEU A O 1
ATOM 3665 N N . ARG A 1 478 ? -22.806 -12.761 12.595 1.00 92.44 478 ARG A N 1
ATOM 3666 C CA . ARG A 1 478 ? -23.835 -13.811 12.490 1.00 92.44 478 ARG A CA 1
ATOM 3667 C C . ARG A 1 478 ? -23.240 -15.206 12.685 1.00 92.44 478 ARG A C 1
ATOM 3669 O O . ARG A 1 478 ? -23.853 -16.023 13.372 1.00 92.44 478 ARG A O 1
ATOM 3676 N N . HIS A 1 479 ? -22.056 -15.472 12.134 1.00 92.56 479 HIS A N 1
ATOM 3677 C CA . HIS A 1 479 ? -21.352 -16.735 12.350 1.00 92.56 479 HIS A CA 1
ATOM 3678 C C . HIS A 1 479 ? -20.918 -16.903 13.816 1.00 92.56 479 HIS A C 1
ATOM 3680 O O . HIS A 1 479 ? -21.232 -17.926 14.427 1.00 92.56 479 HIS A O 1
ATOM 3686 N N . CYS A 1 480 ? -20.306 -15.876 14.421 1.00 93.31 480 CYS A N 1
ATOM 3687 C CA . CYS A 1 480 ? -19.914 -15.889 15.835 1.00 93.31 480 CYS A CA 1
ATOM 3688 C C . CYS A 1 480 ? -21.116 -16.130 16.755 1.00 93.31 480 CYS A C 1
ATOM 3690 O O . CYS A 1 480 ? -21.062 -16.988 17.634 1.00 93.31 480 CYS A O 1
ATOM 3692 N N . PHE A 1 481 ? -22.228 -15.428 16.512 1.00 94.00 481 PHE A N 1
ATOM 3693 C CA . PHE A 1 481 ? -23.474 -15.607 17.251 1.00 94.00 481 PHE A CA 1
ATOM 3694 C C . PHE A 1 481 ? -23.936 -17.065 17.215 1.00 94.00 481 PHE A C 1
ATOM 3696 O O . PHE A 1 481 ? -24.213 -17.648 18.260 1.00 94.00 481 PHE A O 1
ATOM 3703 N N . ARG A 1 482 ? -23.978 -17.678 16.025 1.00 91.50 482 ARG A N 1
ATOM 3704 C CA . ARG A 1 482 ? -24.390 -19.079 15.862 1.00 91.50 482 ARG A CA 1
ATOM 3705 C C . ARG A 1 482 ? -23.475 -20.045 16.598 1.00 91.50 482 ARG A C 1
ATOM 3707 O O . ARG A 1 482 ? -23.980 -20.893 17.330 1.00 91.50 482 ARG A O 1
ATOM 3714 N N . LYS A 1 483 ? -22.161 -19.915 16.409 1.00 90.94 483 LYS A N 1
ATOM 3715 C CA . LYS A 1 483 ? -21.165 -20.798 17.024 1.00 90.94 483 LYS A CA 1
ATOM 3716 C C . LYS A 1 483 ? -21.206 -20.715 18.545 1.00 90.94 483 LYS A C 1
ATOM 3718 O O . LYS A 1 483 ? -21.376 -21.734 19.206 1.00 90.94 483 LYS A O 1
ATOM 3723 N N . LEU A 1 484 ? -21.205 -19.510 19.106 1.00 91.75 484 LEU A N 1
ATOM 3724 C CA . LEU A 1 484 ? -21.309 -19.312 20.553 1.00 91.75 484 LEU A CA 1
ATOM 3725 C C . LEU A 1 484 ? -22.644 -19.824 21.123 1.00 91.75 484 LEU A C 1
ATOM 3727 O O . LEU A 1 484 ? -22.680 -20.392 22.218 1.00 91.75 484 LEU A O 1
ATOM 3731 N N . LEU A 1 485 ? -23.748 -19.677 20.385 1.00 88.94 485 LEU A N 1
ATOM 3732 C CA . LEU A 1 485 ? -25.075 -20.097 20.840 1.00 88.94 485 LEU A CA 1
ATOM 3733 C C . LEU A 1 485 ? -25.296 -21.617 20.753 1.00 88.94 485 LEU A C 1
ATOM 3735 O O . LEU A 1 485 ? -25.981 -22.176 21.612 1.00 88.94 485 LEU A O 1
ATOM 3739 N N . ALA A 1 486 ? -24.726 -22.282 19.747 1.00 83.81 486 ALA A N 1
ATOM 3740 C CA . ALA A 1 486 ? -24.850 -23.727 19.556 1.00 83.81 486 ALA A CA 1
ATOM 3741 C C . ALA A 1 486 ? -23.807 -24.525 20.354 1.00 83.81 486 ALA A C 1
ATOM 3743 O O . ALA A 1 486 ? -24.141 -25.557 20.927 1.00 83.81 486 ALA A O 1
ATOM 3744 N N . GLU A 1 487 ? -22.566 -24.038 20.400 1.00 80.88 487 GLU A N 1
ATOM 3745 C CA . GLU A 1 487 ? -21.391 -24.805 20.836 1.00 80.88 487 GLU A CA 1
ATOM 3746 C C . GLU A 1 487 ? -20.669 -24.165 22.045 1.00 80.88 487 GLU A C 1
ATOM 3748 O O . GLU A 1 487 ? -19.836 -24.812 22.661 1.00 80.88 487 GLU A O 1
ATOM 3753 N N . GLY A 1 488 ? -20.990 -22.925 22.447 1.00 66.81 488 GLY A N 1
ATOM 3754 C CA . GLY A 1 488 ? -20.266 -22.174 23.500 1.00 66.81 488 GLY A CA 1
ATOM 3755 C C . GLY A 1 488 ? -20.465 -22.626 24.960 1.00 66.81 488 GLY A C 1
ATOM 3756 O O . GLY A 1 488 ? -20.179 -21.849 25.872 1.00 66.81 488 GLY A O 1
ATOM 3757 N N . GLU A 1 489 ? -20.987 -23.837 25.177 1.00 65.69 489 GLU A N 1
ATOM 3758 C CA . GLU A 1 489 ? -21.235 -24.474 26.485 1.00 65.69 489 GLU A CA 1
ATOM 3759 C C . GLU A 1 489 ? -21.942 -23.575 27.536 1.00 65.69 489 GLU A C 1
ATOM 3761 O O . GLU A 1 489 ? -22.686 -22.652 27.198 1.00 65.69 489 GLU A O 1
ATOM 3766 N N . LYS A 1 490 ? -21.763 -23.857 28.837 1.00 67.81 490 LYS A N 1
ATOM 3767 C CA . LYS A 1 490 ? -22.271 -23.048 29.964 1.00 67.81 490 LYS A CA 1
ATOM 3768 C C . LYS A 1 490 ? -21.370 -21.847 30.302 1.00 67.81 490 LYS A C 1
ATOM 3770 O O . LYS A 1 490 ? -21.570 -21.238 31.345 1.00 67.81 490 LYS A O 1
ATOM 3775 N N . ASN A 1 491 ? -20.400 -21.500 29.450 1.00 81.12 491 ASN A N 1
ATOM 3776 C CA . ASN A 1 491 ? -19.337 -20.540 29.786 1.00 81.12 491 ASN A CA 1
ATOM 3777 C C . ASN A 1 491 ? -19.579 -19.130 29.225 1.00 81.12 491 ASN A C 1
ATOM 3779 O O . ASN A 1 491 ? -18.973 -18.172 29.697 1.00 81.12 491 ASN A O 1
ATOM 3783 N N . CYS A 1 492 ? -20.474 -18.970 28.244 1.00 90.75 492 CYS A N 1
ATOM 3784 C CA . CYS A 1 492 ? -20.807 -17.667 27.660 1.00 90.75 492 CYS A CA 1
ATOM 3785 C C . CYS A 1 492 ? -22.283 -17.555 27.240 1.00 90.75 492 CYS A C 1
ATOM 3787 O O . CYS A 1 492 ? -22.999 -18.556 27.191 1.00 90.75 492 CYS A O 1
ATOM 3789 N N . VAL A 1 493 ? -22.751 -16.344 26.924 1.00 91.38 493 VAL A N 1
ATOM 3790 C CA . VAL A 1 493 ? -24.066 -16.073 26.316 1.00 91.38 493 VAL A CA 1
ATOM 3791 C C . VAL A 1 493 ? -23.932 -14.945 25.283 1.00 91.38 493 VAL A C 1
ATOM 3793 O O . VAL A 1 493 ? -23.690 -13.804 25.678 1.00 91.38 493 VAL A O 1
ATOM 3796 N N . PRO A 1 494 ? -24.089 -15.217 23.972 1.00 93.94 494 PRO A N 1
ATOM 3797 C CA . PRO A 1 494 ? -23.998 -14.181 22.946 1.00 93.94 494 PRO A CA 1
ATOM 3798 C C . PRO A 1 494 ? -25.336 -13.449 22.747 1.00 93.94 494 PRO A C 1
ATOM 3800 O O . PRO A 1 494 ? -26.376 -14.082 22.562 1.00 93.94 494 PRO A O 1
ATOM 3803 N N . PHE A 1 495 ? -25.318 -12.121 22.691 1.00 93.19 495 PHE A N 1
ATOM 3804 C CA . PHE A 1 495 ? -26.456 -11.261 22.362 1.00 93.19 495 PHE A CA 1
ATOM 3805 C C . PHE A 1 495 ? -26.166 -10.494 21.075 1.00 93.19 495 PHE A C 1
ATOM 3807 O O . PHE A 1 495 ? -25.302 -9.626 21.063 1.00 93.19 495 PHE A O 1
ATOM 3814 N N . LEU A 1 496 ? -26.883 -10.803 19.991 1.00 93.44 496 LEU A N 1
ATOM 3815 C CA . LEU A 1 496 ? -26.763 -10.046 18.744 1.00 93.44 496 LEU A CA 1
ATOM 3816 C C . LEU A 1 496 ? -27.682 -8.821 18.779 1.00 93.44 496 LEU A C 1
ATOM 3818 O O . LEU A 1 496 ? -28.904 -8.954 18.882 1.00 93.44 496 LEU A O 1
ATOM 3822 N N . ILE A 1 497 ? -27.081 -7.642 18.661 1.00 93.69 497 ILE A N 1
ATOM 3823 C CA . ILE A 1 497 ? -27.743 -6.343 18.614 1.00 93.69 497 ILE A CA 1
ATOM 3824 C C . ILE A 1 497 ? -27.507 -5.766 17.221 1.00 93.69 497 ILE A C 1
ATOM 3826 O O . ILE A 1 497 ? -26.447 -5.220 16.935 1.00 93.69 497 ILE A O 1
ATOM 3830 N N . GLU A 1 498 ? -28.497 -5.890 16.340 1.00 90.44 498 GLU A N 1
ATOM 3831 C CA . GLU A 1 498 ? -28.475 -5.167 15.068 1.00 90.44 498 GLU A CA 1
ATOM 3832 C C . GLU A 1 498 ? -28.881 -3.713 15.332 1.00 90.44 498 GLU A C 1
ATOM 3834 O O . GLU A 1 498 ? -30.009 -3.443 15.756 1.00 90.44 498 GLU A O 1
ATOM 3839 N N . LEU A 1 499 ? -27.969 -2.767 15.107 1.00 89.56 499 LEU A N 1
ATOM 3840 C CA . LEU A 1 499 ? -28.166 -1.377 15.523 1.00 89.56 499 LEU A CA 1
ATOM 3841 C C . LEU A 1 499 ? -29.317 -0.676 14.791 1.00 89.56 499 LEU A C 1
ATOM 3843 O O . LEU A 1 499 ? -30.005 0.158 15.377 1.00 89.56 499 LEU A O 1
ATOM 3847 N N . ARG A 1 500 ? -29.636 -1.111 13.569 1.00 81.38 500 ARG A N 1
ATOM 3848 C CA . ARG A 1 500 ? -30.864 -0.722 12.853 1.00 81.38 500 ARG A CA 1
ATOM 3849 C C . ARG A 1 500 ? -32.157 -1.092 13.598 1.00 81.38 500 ARG A C 1
ATOM 3851 O O . ARG A 1 500 ? -33.109 -0.311 13.604 1.00 81.38 500 ARG A O 1
ATOM 3858 N N . GLU A 1 501 ? -32.211 -2.266 14.240 1.00 85.38 501 GLU A N 1
ATOM 3859 C CA . GLU A 1 501 ? -33.370 -2.696 15.042 1.00 85.38 501 GLU A CA 1
ATOM 3860 C C . GLU A 1 501 ? -33.434 -1.882 16.345 1.00 85.38 501 GLU A C 1
ATOM 3862 O O . GLU A 1 501 ? -34.511 -1.416 16.726 1.00 85.38 501 GLU A O 1
ATOM 3867 N N . LEU A 1 502 ? -32.277 -1.655 16.982 1.00 88.88 502 LEU A N 1
ATOM 3868 C CA . LEU A 1 502 ? -32.154 -0.851 18.201 1.00 88.88 502 LEU A CA 1
ATOM 3869 C C . LEU A 1 502 ? -32.642 0.585 17.980 1.00 88.88 502 LEU A C 1
ATOM 3871 O O . LEU A 1 502 ? -33.492 1.062 18.731 1.00 88.88 502 LEU A O 1
ATOM 3875 N N . GLY A 1 503 ? -32.170 1.250 16.921 1.00 84.94 503 GLY A N 1
ATOM 3876 C CA . GLY A 1 503 ? -32.565 2.620 16.600 1.00 84.94 503 GLY A CA 1
ATOM 3877 C C . GLY A 1 503 ? -34.082 2.762 16.440 1.00 84.94 503 GLY A C 1
ATOM 3878 O O . GLY A 1 503 ? -34.685 3.683 17.001 1.00 84.94 503 GLY A O 1
ATOM 3879 N N . ARG A 1 504 ? -34.732 1.824 15.729 1.00 82.06 504 ARG A N 1
ATOM 3880 C CA . ARG A 1 504 ? -36.202 1.793 15.558 1.00 82.06 504 ARG A CA 1
ATOM 3881 C C . ARG A 1 504 ? -36.940 1.609 16.883 1.00 82.06 504 ARG A C 1
ATOM 3883 O O . ARG A 1 504 ? -38.015 2.179 17.071 1.00 82.06 504 ARG A O 1
ATOM 3890 N N . ALA A 1 505 ? -36.395 0.795 17.784 1.00 84.62 505 ALA A N 1
ATOM 3891 C CA . ALA A 1 505 ? -36.967 0.598 19.110 1.00 84.62 505 ALA A CA 1
ATOM 3892 C C . ALA A 1 505 ? -36.842 1.869 19.964 1.00 84.62 505 ALA A C 1
ATOM 3894 O O . ALA A 1 505 ? -37.821 2.290 20.578 1.00 84.62 505 ALA A O 1
ATOM 3895 N N . TRP A 1 506 ? -35.676 2.519 19.953 1.00 88.56 506 TRP A N 1
ATOM 3896 C CA . TRP A 1 506 ? -35.411 3.724 20.742 1.00 88.56 506 TRP A CA 1
ATOM 3897 C C . TRP A 1 506 ? -36.218 4.944 20.294 1.00 88.56 506 TRP A C 1
ATOM 3899 O O . TRP A 1 506 ? -36.607 5.752 21.133 1.00 88.56 506 TRP A O 1
ATOM 3909 N N . GLU A 1 507 ? -36.572 5.051 19.013 1.00 80.25 507 GLU A N 1
ATOM 3910 C CA . GLU A 1 507 ? -37.515 6.078 18.540 1.00 80.25 507 GLU A CA 1
ATOM 3911 C C . GLU A 1 507 ? -38.878 6.010 19.224 1.00 80.25 507 GLU A C 1
ATOM 3913 O O . GLU A 1 507 ? -39.496 7.039 19.486 1.00 80.25 507 GLU A O 1
ATOM 3918 N N . ARG A 1 508 ? -39.354 4.794 19.494 1.00 79.50 508 ARG A N 1
ATOM 3919 C CA . ARG A 1 508 ? -40.654 4.558 20.131 1.00 79.50 508 ARG A CA 1
ATOM 3920 C C . ARG A 1 508 ? -40.564 4.591 21.654 1.00 79.50 508 ARG A C 1
ATOM 3922 O O . ARG A 1 508 ? -41.597 4.676 22.311 1.00 79.50 508 ARG A O 1
ATOM 3929 N N . ALA A 1 509 ? -39.353 4.496 22.199 1.00 81.94 509 ALA A N 1
ATOM 3930 C CA . ALA A 1 509 ? -39.090 4.497 23.627 1.00 81.94 509 ALA A CA 1
ATOM 3931 C C . ALA A 1 509 ? -38.925 5.925 24.161 1.00 81.94 509 ALA A C 1
ATOM 3933 O O . ALA A 1 509 ? -38.352 6.803 23.508 1.00 81.94 509 ALA A O 1
ATOM 3934 N N . VAL A 1 510 ? -39.388 6.145 25.391 1.00 83.88 510 VAL A N 1
ATOM 3935 C CA . VAL A 1 510 ? -39.083 7.374 26.132 1.00 83.88 510 VAL A CA 1
ATOM 3936 C C . VAL A 1 510 ? -37.587 7.415 26.487 1.00 83.88 510 VAL A C 1
ATOM 3938 O O . VAL A 1 510 ? -37.001 6.353 26.698 1.00 83.88 510 VAL A O 1
ATOM 3941 N N . PRO A 1 511 ? -36.949 8.599 26.605 1.00 78.94 511 PRO A N 1
ATOM 3942 C CA . PRO A 1 511 ? -35.502 8.700 26.841 1.00 78.94 511 PRO A CA 1
ATOM 3943 C C . PRO A 1 511 ? -34.984 7.895 28.043 1.00 78.94 511 PRO A C 1
ATOM 3945 O O . PRO A 1 511 ? -33.902 7.325 27.985 1.00 78.94 511 PRO A O 1
ATOM 3948 N N . SER A 1 512 ? -35.774 7.772 29.115 1.00 77.56 512 SER A N 1
ATOM 3949 C CA . SER A 1 512 ? -35.415 6.978 30.300 1.00 77.56 512 SER A CA 1
ATOM 3950 C C . SER A 1 512 ? -35.375 5.462 30.064 1.00 77.56 512 SER A C 1
ATOM 3952 O O . SER A 1 512 ? -34.847 4.735 30.898 1.00 77.56 512 SER A O 1
ATOM 3954 N N . GLU A 1 513 ? -35.957 4.973 28.966 1.00 79.56 513 GLU A N 1
ATOM 3955 C CA . GLU A 1 513 ? -35.979 3.554 28.581 1.00 79.56 513 GLU A CA 1
ATOM 3956 C C . GLU A 1 513 ? -35.013 3.231 27.429 1.00 79.56 513 GLU A C 1
ATOM 3958 O O . GLU A 1 513 ? -34.906 2.075 27.017 1.00 79.56 513 GLU A O 1
ATOM 3963 N N . ARG A 1 514 ? -34.273 4.226 26.923 1.00 88.50 514 ARG A N 1
ATOM 3964 C CA . ARG A 1 514 ? -33.239 4.049 25.894 1.00 88.50 514 ARG A CA 1
ATOM 3965 C C . ARG A 1 514 ? -31.940 3.533 26.506 1.00 88.50 514 ARG A C 1
ATOM 3967 O O . ARG A 1 514 ? -30.937 4.235 26.574 1.00 88.50 514 ARG A O 1
ATOM 3974 N N . THR A 1 515 ? -31.966 2.295 26.989 1.00 89.62 515 THR A N 1
ATOM 3975 C CA . THR A 1 515 ? -30.761 1.589 27.444 1.00 89.62 515 THR A CA 1
ATOM 3976 C C . THR A 1 515 ? -30.639 0.230 26.762 1.00 89.62 515 THR A C 1
ATOM 3978 O O . THR A 1 515 ? -31.627 -0.332 26.271 1.00 89.62 515 THR A O 1
ATOM 3981 N N . LEU A 1 516 ? -29.416 -0.301 26.692 1.00 89.81 516 LEU A N 1
ATOM 3982 C CA . LEU A 1 516 ? -29.163 -1.608 26.081 1.00 89.81 516 LEU A CA 1
ATOM 3983 C C . LEU A 1 516 ? -29.798 -2.731 26.905 1.00 89.81 516 LEU A C 1
ATOM 3985 O O . LEU A 1 516 ? -30.352 -3.670 26.344 1.00 89.81 516 LEU A O 1
ATOM 3989 N N . GLU A 1 517 ? -29.794 -2.607 28.227 1.00 88.69 517 GLU A N 1
ATOM 3990 C CA . GLU A 1 517 ? -30.416 -3.540 29.163 1.00 88.69 517 GLU A CA 1
ATOM 3991 C C . GLU A 1 517 ? -31.934 -3.560 28.996 1.00 88.69 517 GLU A C 1
ATOM 3993 O O . GLU A 1 517 ? -32.522 -4.636 28.956 1.00 88.69 517 GLU A O 1
ATOM 3998 N N . ALA A 1 518 ? -32.576 -2.395 28.843 1.00 86.81 518 ALA A N 1
ATOM 3999 C CA . ALA A 1 518 ? -34.013 -2.307 28.592 1.00 86.81 518 ALA A CA 1
ATOM 4000 C C . ALA A 1 518 ? -34.386 -2.896 27.223 1.00 86.81 518 ALA A C 1
ATOM 4002 O O . ALA A 1 518 ? -35.356 -3.652 27.120 1.00 86.81 518 ALA A O 1
ATOM 4003 N N . TYR A 1 519 ? -33.587 -2.618 26.187 1.00 89.50 519 TYR A N 1
ATOM 4004 C CA . TYR A 1 519 ? -33.767 -3.208 24.861 1.00 89.50 519 TYR A CA 1
ATOM 4005 C C . TYR A 1 519 ? -33.626 -4.736 24.891 1.00 89.50 519 TYR A C 1
ATOM 4007 O O . TYR A 1 519 ? -34.505 -5.453 24.403 1.00 89.50 519 TYR A O 1
ATOM 4015 N N . LEU A 1 520 ? -32.555 -5.247 25.505 1.00 88.19 520 LEU A N 1
ATOM 4016 C CA . LEU A 1 520 ? -32.331 -6.681 25.666 1.00 88.19 520 LEU A CA 1
ATOM 4017 C C . LEU A 1 520 ? -33.454 -7.309 26.494 1.00 88.19 520 LEU A C 1
ATOM 4019 O O . LEU A 1 520 ? -34.023 -8.309 26.067 1.00 88.19 520 LEU A O 1
ATOM 4023 N N . ALA A 1 521 ? -33.845 -6.708 27.618 1.00 85.06 521 ALA A N 1
ATOM 4024 C CA . ALA A 1 521 ? -34.935 -7.203 28.454 1.00 85.06 521 ALA A CA 1
ATOM 4025 C C . ALA A 1 521 ? -36.262 -7.264 27.692 1.00 85.06 521 ALA A C 1
ATOM 4027 O O . ALA A 1 521 ? -36.969 -8.260 27.805 1.00 85.06 521 ALA A O 1
ATOM 4028 N N . GLY A 1 522 ? -36.577 -6.260 26.867 1.00 82.56 522 GLY A N 1
ATOM 4029 C CA . GLY A 1 522 ? -37.758 -6.271 26.001 1.00 82.56 522 GLY A CA 1
ATOM 4030 C C . GLY A 1 522 ? -37.727 -7.417 24.987 1.00 82.56 522 GLY A C 1
ATOM 4031 O O . GLY A 1 522 ? -38.689 -8.175 24.871 1.00 82.56 522 GLY A O 1
ATOM 4032 N N . ARG A 1 523 ? -36.586 -7.620 24.317 1.00 80.31 523 ARG A N 1
ATOM 4033 C CA . ARG A 1 523 ? -36.379 -8.735 23.373 1.00 80.31 523 ARG A CA 1
ATOM 4034 C C . ARG A 1 523 ? -36.447 -10.104 24.046 1.00 80.31 523 ARG A C 1
ATOM 4036 O O . ARG A 1 523 ? -36.862 -11.083 23.430 1.00 80.31 523 ARG A O 1
ATOM 4043 N N . LEU A 1 524 ? -36.037 -10.182 25.306 1.00 77.50 524 LEU A N 1
ATOM 4044 C CA . LEU A 1 524 ? -36.056 -11.403 26.108 1.00 77.50 524 LEU A CA 1
ATOM 4045 C C . LEU A 1 524 ? -37.427 -11.671 26.735 1.00 77.50 524 LEU A C 1
ATOM 4047 O O . LEU A 1 524 ? -37.820 -12.831 26.870 1.00 77.50 524 LEU A O 1
ATOM 4051 N N . ALA A 1 525 ? -38.196 -10.627 27.040 1.00 79.31 525 ALA A N 1
ATOM 4052 C CA . ALA A 1 525 ? -39.574 -10.743 27.496 1.00 79.31 525 ALA A CA 1
ATOM 4053 C C . ALA A 1 525 ? -40.461 -11.408 26.432 1.00 79.31 525 ALA A C 1
ATOM 4055 O O . ALA A 1 525 ? -41.337 -12.195 26.781 1.00 79.31 525 ALA A O 1
ATOM 4056 N N . GLU A 1 526 ? -40.176 -11.213 25.138 1.00 70.19 526 GLU A N 1
ATOM 4057 C CA . GLU A 1 526 ? -40.828 -11.954 24.043 1.00 70.19 526 GLU A CA 1
ATOM 4058 C C . GLU A 1 526 ? -40.583 -13.477 24.102 1.00 70.19 526 GLU A C 1
ATOM 4060 O O . GLU A 1 526 ? -41.317 -14.251 23.485 1.00 70.19 526 GLU A O 1
ATOM 4065 N N . VAL A 1 527 ? -39.558 -13.933 24.835 1.00 69.31 527 VAL A N 1
ATOM 4066 C CA . VAL A 1 527 ? -39.196 -15.354 24.963 1.00 69.31 527 VAL A CA 1
ATOM 4067 C C . VAL A 1 527 ? -39.942 -16.038 26.107 1.00 69.31 527 VAL A C 1
ATOM 4069 O O . VAL A 1 527 ? -40.405 -17.166 25.937 1.00 69.31 527 VAL A O 1
ATOM 4072 N N . ARG A 1 528 ? -40.034 -15.390 27.277 1.00 74.06 528 ARG A N 1
ATOM 4073 C CA . ARG A 1 528 ? -40.600 -15.983 28.510 1.00 74.06 528 ARG A CA 1
ATOM 4074 C C . ARG A 1 528 ? -41.878 -15.311 29.020 1.00 74.06 528 ARG A C 1
ATOM 4076 O O . ARG A 1 528 ? -42.477 -15.824 29.960 1.00 74.06 528 ARG A O 1
ATOM 4083 N N . GLY A 1 529 ? -42.309 -14.205 28.415 1.00 73.81 529 GLY A N 1
ATOM 4084 C CA . GLY A 1 529 ? -43.538 -13.488 28.769 1.00 73.81 529 GLY A CA 1
ATOM 4085 C C . GLY A 1 529 ? -43.477 -12.716 30.093 1.00 73.81 529 GLY A C 1
ATOM 4086 O O . GLY A 1 529 ? -44.522 -12.460 30.685 1.00 73.81 529 GLY A O 1
ATOM 4087 N N . ARG A 1 530 ? -42.279 -12.375 30.586 1.00 78.81 530 ARG A N 1
ATOM 4088 C CA . ARG A 1 530 ? -42.054 -11.633 31.841 1.00 78.81 530 ARG A CA 1
ATOM 4089 C C . ARG A 1 530 ? -40.873 -10.668 31.699 1.00 78.81 530 ARG A C 1
ATOM 4091 O O . ARG A 1 530 ? -40.052 -10.852 30.807 1.00 78.81 530 ARG A O 1
ATOM 4098 N N . ASP A 1 531 ? -40.790 -9.662 32.568 1.00 79.12 531 ASP A N 1
ATOM 4099 C CA . ASP A 1 531 ? -39.666 -8.716 32.592 1.00 79.12 531 ASP A CA 1
ATOM 4100 C C . ASP A 1 531 ? -38.395 -9.394 33.136 1.00 79.12 531 ASP A C 1
ATOM 4102 O O . ASP A 1 531 ? -38.373 -9.863 34.274 1.00 79.12 531 ASP A O 1
ATOM 4106 N N . GLU A 1 532 ? -37.342 -9.454 32.318 1.00 82.44 532 GLU A N 1
ATOM 4107 C CA . GLU A 1 532 ? -36.073 -10.119 32.644 1.00 82.44 532 GLU A CA 1
ATOM 4108 C C . GLU A 1 532 ? -34.969 -9.124 33.059 1.00 82.44 532 GLU A C 1
ATOM 4110 O O . GLU A 1 532 ? -33.823 -9.537 33.218 1.00 82.44 532 GLU A O 1
ATOM 4115 N N . ARG A 1 533 ? -35.269 -7.827 33.278 1.00 82.88 533 ARG A N 1
ATOM 4116 C CA . ARG A 1 533 ? -34.261 -6.813 33.682 1.00 82.88 533 ARG A CA 1
ATOM 4117 C C . ARG A 1 533 ? -33.424 -7.239 34.891 1.00 82.88 533 ARG A C 1
ATOM 4119 O O . ARG A 1 533 ? -32.209 -7.075 34.884 1.00 82.88 533 ARG A O 1
ATOM 4126 N N . LYS A 1 534 ? -34.064 -7.813 35.918 1.00 81.69 534 LYS A N 1
ATOM 4127 C CA . LYS A 1 534 ? -33.367 -8.296 37.124 1.00 81.69 534 LYS A CA 1
ATOM 4128 C C . LYS A 1 534 ? -32.428 -9.458 36.810 1.00 81.69 534 LYS A C 1
ATOM 4130 O O . LYS A 1 534 ? -31.287 -9.451 37.247 1.00 81.69 534 LYS A O 1
ATOM 4135 N N . THR A 1 535 ? -32.888 -10.433 36.030 1.00 83.44 535 THR A N 1
ATOM 4136 C CA . THR A 1 535 ? -32.087 -11.604 35.653 1.00 83.44 535 THR A CA 1
ATOM 4137 C C . THR A 1 535 ? -30.926 -11.224 34.732 1.00 83.44 535 THR A C 1
ATOM 4139 O O . THR A 1 535 ? -29.837 -11.769 34.881 1.00 83.44 535 THR A O 1
ATOM 4142 N N . LEU A 1 536 ? -31.128 -10.255 33.833 1.00 86.06 536 LEU A N 1
ATOM 4143 C CA . LEU A 1 536 ? -30.072 -9.647 33.020 1.00 86.06 536 LEU A CA 1
ATOM 4144 C C . LEU A 1 536 ? -29.010 -8.956 33.877 1.00 86.06 536 LEU A C 1
ATOM 4146 O O . LEU A 1 536 ? -27.831 -9.204 33.658 1.00 86.06 536 LEU A O 1
ATOM 4150 N N . ALA A 1 537 ? -29.416 -8.143 34.857 1.00 85.19 537 ALA A N 1
ATOM 4151 C CA . ALA A 1 537 ? -28.483 -7.480 35.768 1.00 85.19 537 ALA A CA 1
ATOM 4152 C C . ALA A 1 537 ? -27.642 -8.505 36.550 1.00 85.19 537 ALA A C 1
ATOM 4154 O O . ALA A 1 537 ? -26.419 -8.426 36.550 1.00 85.19 537 ALA A O 1
ATOM 4155 N N . VAL A 1 538 ? -28.276 -9.545 37.111 1.00 84.69 538 VAL A N 1
ATOM 4156 C CA . VAL A 1 538 ? -27.550 -10.632 37.796 1.00 84.69 538 VAL A CA 1
ATOM 4157 C C . VAL A 1 538 ? -26.600 -11.356 36.835 1.00 84.69 538 VAL A C 1
ATOM 4159 O O . VAL A 1 538 ? -25.452 -11.603 37.188 1.00 84.69 538 VAL A O 1
ATOM 4162 N N . LEU A 1 539 ? -27.028 -11.666 35.606 1.00 87.44 539 LEU A N 1
ATOM 4163 C CA . LEU A 1 539 ? -26.164 -12.284 34.593 1.00 87.44 539 LEU A CA 1
ATOM 4164 C C . LEU A 1 539 ? -24.963 -11.388 34.235 1.00 87.44 539 LEU A C 1
ATOM 4166 O O . LEU A 1 539 ? -23.861 -11.891 34.015 1.00 87.44 539 LEU A O 1
ATOM 4170 N N . PHE A 1 540 ? -25.160 -10.075 34.157 1.00 90.38 540 PHE A N 1
ATOM 4171 C CA . PHE A 1 540 ? -24.106 -9.122 33.817 1.00 90.38 540 PHE A CA 1
ATOM 4172 C C . PHE A 1 540 ? -23.123 -8.883 34.963 1.00 90.38 540 PHE A C 1
ATOM 4174 O O . PHE A 1 540 ? -21.971 -8.563 34.682 1.00 90.38 540 PHE A O 1
ATOM 4181 N N . ASP A 1 541 ? -23.522 -9.133 36.210 1.00 82.19 541 ASP A N 1
ATOM 4182 C CA . ASP A 1 541 ? -22.696 -8.837 37.384 1.00 82.19 541 ASP A CA 1
ATOM 4183 C C . ASP A 1 541 ? -22.131 -10.084 38.098 1.00 82.19 541 ASP A C 1
ATOM 4185 O O . ASP A 1 541 ? -21.135 -9.968 38.809 1.00 82.19 541 ASP A O 1
ATOM 4189 N N . ASP A 1 542 ? -22.698 -11.285 37.909 1.00 80.94 542 ASP A N 1
ATOM 4190 C CA . ASP A 1 542 ? -22.262 -12.518 38.594 1.00 80.94 542 ASP A CA 1
ATOM 4191 C C . ASP A 1 542 ? -20.881 -13.007 38.108 1.00 80.94 542 ASP A C 1
ATOM 4193 O O . ASP A 1 542 ? -20.795 -13.586 37.028 1.00 80.94 542 ASP A O 1
ATOM 4197 N N . PRO A 1 543 ? -19.794 -12.911 38.894 1.00 72.56 543 PRO A N 1
ATOM 4198 C CA . PRO A 1 543 ? -18.456 -13.293 38.436 1.00 72.56 543 PRO A CA 1
ATOM 4199 C C . PRO A 1 543 ? -18.306 -14.793 38.128 1.00 72.56 543 PRO A C 1
ATOM 4201 O O . PRO A 1 543 ? -17.362 -15.177 37.442 1.00 72.56 543 PRO A O 1
ATOM 4204 N N . THR A 1 544 ? -19.222 -15.640 38.609 1.00 74.69 544 THR A N 1
ATOM 4205 C CA . THR A 1 544 ? -19.163 -17.105 38.473 1.00 74.69 544 THR A CA 1
ATOM 4206 C C . THR A 1 544 ? -20.056 -17.674 37.365 1.00 74.69 544 THR A C 1
ATOM 4208 O O . THR A 1 544 ? -19.913 -18.841 37.002 1.00 74.69 544 THR A O 1
ATOM 4211 N N . GLY A 1 545 ? -20.966 -16.865 36.811 1.00 77.12 545 GLY A N 1
ATOM 4212 C CA . GLY A 1 545 ? -21.905 -17.273 35.760 1.00 77.12 545 GLY A CA 1
ATOM 4213 C C . GLY A 1 545 ? -21.291 -17.329 34.350 1.00 77.12 545 GLY A C 1
ATOM 4214 O O . GLY A 1 545 ? -20.107 -17.047 34.174 1.00 77.12 545 GLY A O 1
ATOM 4215 N N . PRO A 1 546 ? -22.073 -17.630 33.300 1.00 86.31 546 PRO A N 1
ATOM 4216 C CA . PRO A 1 546 ? -21.600 -17.540 31.918 1.00 86.31 546 PRO A CA 1
ATOM 4217 C C . PRO A 1 546 ? -21.324 -16.089 31.506 1.00 86.31 546 PRO A C 1
ATOM 4219 O O . PRO A 1 546 ? -22.116 -15.194 31.793 1.00 86.31 546 PRO A O 1
ATOM 4222 N N . ARG A 1 547 ? -20.240 -15.854 30.763 1.00 91.00 547 ARG A N 1
ATOM 4223 C CA . ARG A 1 547 ? -19.857 -14.517 30.296 1.00 91.00 547 ARG A CA 1
ATOM 4224 C C . ARG A 1 547 ? -20.816 -13.951 29.231 1.00 91.00 547 ARG A C 1
ATOM 4226 O O . ARG A 1 547 ? -20.980 -14.581 28.183 1.00 91.00 547 ARG A O 1
ATOM 4233 N N . PRO A 1 548 ? -21.391 -12.752 29.414 1.00 93.69 548 PRO A N 1
ATOM 4234 C CA . PRO A 1 548 ? -22.175 -12.090 28.371 1.00 93.69 548 PRO A CA 1
ATOM 4235 C C . PRO A 1 548 ? -21.284 -11.526 27.254 1.00 93.69 548 PRO A C 1
ATOM 4237 O O . PRO A 1 548 ? -20.298 -10.845 27.533 1.00 93.69 548 PRO A O 1
ATOM 4240 N N . ILE A 1 549 ? -21.649 -11.772 25.992 1.00 95.75 549 ILE A N 1
ATOM 4241 C CA . ILE A 1 549 ? -20.952 -11.240 24.808 1.00 95.75 549 ILE A CA 1
ATOM 4242 C C . ILE A 1 549 ? -21.960 -10.481 23.941 1.00 95.75 549 ILE A C 1
ATOM 4244 O O . ILE A 1 549 ? -22.852 -11.089 23.355 1.00 95.75 549 ILE A O 1
ATOM 4248 N N . LEU A 1 550 ? -21.830 -9.163 23.838 1.00 96.75 550 LEU A N 1
ATOM 4249 C CA . LEU A 1 550 ? -22.644 -8.309 22.978 1.00 96.75 550 LEU A CA 1
ATOM 4250 C C . LEU A 1 550 ? -22.015 -8.234 21.585 1.00 96.75 550 LEU A C 1
ATOM 4252 O O . LEU A 1 550 ? -20.935 -7.684 21.410 1.00 96.75 550 LEU A O 1
ATOM 4256 N N . LEU A 1 551 ? -22.699 -8.777 20.586 1.00 97.00 551 LEU A N 1
ATOM 4257 C CA . LEU A 1 551 ? -22.329 -8.709 19.177 1.00 97.00 551 LEU A CA 1
ATOM 4258 C C . LEU A 1 551 ? -23.137 -7.575 18.537 1.00 97.00 551 LEU A C 1
ATOM 4260 O O . LEU A 1 551 ? -24.319 -7.741 18.247 1.00 97.00 551 LEU A O 1
ATOM 4264 N N . VAL A 1 552 ? -22.525 -6.409 18.369 1.00 95.94 552 VAL A N 1
ATOM 4265 C CA . VAL A 1 552 ? -23.180 -5.171 17.939 1.00 95.94 552 VAL A CA 1
ATOM 4266 C C . VAL A 1 552 ? -22.895 -4.920 16.454 1.00 95.94 552 VAL A C 1
ATOM 4268 O O . VAL A 1 552 ? -21.767 -4.620 16.063 1.00 95.94 552 VAL A O 1
ATOM 4271 N N . ASP A 1 553 ? -23.914 -5.079 15.609 1.00 93.06 553 ASP A N 1
ATOM 4272 C CA . ASP A 1 553 ? -23.785 -5.040 14.147 1.00 93.06 553 ASP A CA 1
ATOM 4273 C C . ASP A 1 553 ? -24.211 -3.693 13.550 1.00 93.06 553 ASP A C 1
ATOM 4275 O O . ASP A 1 553 ? -25.336 -3.244 13.787 1.00 93.06 553 ASP A O 1
ATOM 4279 N N . GLY A 1 554 ? -23.336 -3.104 12.726 1.00 87.00 554 GLY A N 1
ATOM 4280 C CA . GLY A 1 554 ? -23.656 -1.979 11.841 1.00 87.00 554 GLY A CA 1
ATOM 4281 C C . GLY A 1 554 ? -23.666 -0.601 12.503 1.00 87.00 554 GLY A C 1
ATOM 4282 O O . GLY A 1 554 ? -24.669 0.103 12.421 1.00 87.00 554 GLY A O 1
ATOM 4283 N N . TRP A 1 555 ? -22.566 -0.190 13.145 1.00 87.81 555 TRP A N 1
ATOM 4284 C CA . TRP A 1 555 ? -22.486 1.124 13.807 1.00 87.81 555 TRP A CA 1
ATOM 4285 C C . TRP A 1 555 ? -22.706 2.306 12.860 1.00 87.81 555 TRP A C 1
ATOM 4287 O O . TRP A 1 555 ? -23.317 3.298 13.243 1.00 87.81 555 TRP A O 1
ATOM 4297 N N . ASP A 1 556 ? -22.292 2.162 11.601 1.00 78.50 556 ASP A N 1
ATOM 4298 C CA . ASP A 1 556 ? -22.504 3.146 10.536 1.00 78.50 556 ASP A CA 1
ATOM 4299 C C . ASP A 1 556 ? -23.983 3.361 10.159 1.00 78.50 556 ASP A C 1
ATOM 4301 O O . ASP A 1 556 ? -24.290 4.257 9.380 1.00 78.50 556 ASP A O 1
ATOM 4305 N N . GLU A 1 557 ? -24.913 2.560 10.688 1.00 76.56 557 GLU A N 1
ATOM 4306 C CA . GLU A 1 557 ? -26.336 2.608 10.328 1.00 76.56 557 GLU A CA 1
ATOM 4307 C C . GLU A 1 557 ? -27.216 3.380 11.333 1.00 76.56 557 GLU A C 1
ATOM 4309 O O . GLU A 1 557 ? -28.441 3.399 11.182 1.00 76.56 557 GLU A O 1
ATOM 4314 N N . LEU A 1 558 ? -26.622 3.997 12.364 1.00 74.81 558 LEU A N 1
ATOM 4315 C CA . LEU A 1 558 ? -27.348 4.715 13.424 1.00 74.81 558 LEU A CA 1
ATOM 4316 C C . LEU A 1 558 ? -27.632 6.196 13.130 1.00 74.81 558 LEU A C 1
ATOM 4318 O O . LEU A 1 558 ? -28.580 6.740 13.703 1.00 74.81 558 LEU A O 1
ATOM 4322 N N . GLY A 1 559 ? -26.844 6.841 12.263 1.00 71.44 559 GLY A N 1
ATOM 4323 C CA . GLY A 1 559 ? -26.879 8.300 12.089 1.00 71.44 559 GLY A CA 1
ATOM 4324 C C . GLY A 1 559 ? -26.691 9.033 13.425 1.00 71.44 559 GLY A C 1
ATOM 4325 O O . GLY A 1 559 ? -25.920 8.581 14.271 1.00 71.44 559 GLY A O 1
ATOM 4326 N N . ASP A 1 560 ? -27.470 10.093 13.653 1.00 72.56 560 ASP A N 1
ATOM 4327 C CA . ASP A 1 560 ? -27.403 10.964 14.843 1.00 72.56 560 ASP A CA 1
ATOM 4328 C C . ASP A 1 560 ? -27.592 10.234 16.194 1.00 72.56 560 ASP A C 1
ATOM 4330 O O . ASP A 1 560 ? -27.258 10.770 17.248 1.00 72.56 560 ASP A O 1
ATOM 4334 N N . LEU A 1 561 ? -28.125 9.002 16.200 1.00 79.31 561 LEU A N 1
ATOM 4335 C CA . LEU A 1 561 ? -28.248 8.190 17.421 1.00 79.31 561 LEU A CA 1
ATOM 4336 C C . LEU A 1 561 ? -26.926 7.532 17.853 1.00 79.31 561 LEU A C 1
ATOM 4338 O O . LEU A 1 561 ? -26.879 6.924 18.923 1.00 79.31 561 LEU A O 1
ATOM 4342 N N . GLY A 1 562 ? -25.869 7.619 17.039 1.00 83.44 562 GLY A N 1
ATOM 4343 C CA . GLY A 1 562 ? -24.577 6.982 17.294 1.00 83.44 562 GLY A CA 1
ATOM 4344 C C . GLY A 1 562 ? -23.973 7.361 18.646 1.00 83.44 562 GLY A C 1
ATOM 4345 O O . GLY A 1 562 ? -23.586 6.472 19.406 1.00 83.44 562 GLY A O 1
ATOM 4346 N N . ASP A 1 563 ? -23.961 8.655 18.980 1.00 83.69 563 ASP A N 1
ATOM 4347 C CA . ASP A 1 563 ? -23.413 9.155 20.248 1.00 83.69 563 ASP A CA 1
ATOM 4348 C C . ASP A 1 563 ? -24.212 8.675 21.462 1.00 83.69 563 ASP A C 1
ATOM 4350 O O . ASP A 1 563 ? -23.624 8.240 22.453 1.00 83.69 563 ASP A O 1
ATOM 4354 N N . GLU A 1 564 ? -25.548 8.694 21.375 1.00 88.19 564 GLU A N 1
ATOM 4355 C CA . GLU A 1 564 ? -26.414 8.212 22.457 1.00 88.19 564 GLU A CA 1
ATOM 4356 C C . GLU A 1 564 ? -26.156 6.717 22.702 1.00 88.19 564 GLU A C 1
ATOM 4358 O O . GLU A 1 564 ? -25.944 6.296 23.839 1.00 88.19 564 GLU A O 1
ATOM 4363 N N . VAL A 1 565 ? -26.093 5.906 21.639 1.00 89.81 565 VAL A N 1
ATOM 4364 C CA . VAL A 1 565 ? -25.800 4.468 21.753 1.00 89.81 565 VAL A CA 1
ATOM 4365 C C . VAL A 1 565 ? -24.391 4.224 22.298 1.00 89.81 565 VAL A C 1
ATOM 4367 O O . VAL A 1 565 ? -24.221 3.336 23.136 1.00 89.81 565 VAL A O 1
ATOM 4370 N N . ARG A 1 566 ? -23.392 5.014 21.880 1.00 90.88 566 ARG A N 1
ATOM 4371 C CA . ARG A 1 566 ? -22.015 4.938 22.392 1.00 90.88 566 ARG A CA 1
ATOM 4372 C C . ARG A 1 566 ? -21.965 5.219 23.886 1.00 90.88 566 ARG A C 1
ATOM 4374 O O . ARG A 1 566 ? -21.419 4.408 24.627 1.00 90.88 566 ARG A O 1
ATOM 4381 N N . GLU A 1 567 ? -22.584 6.308 24.339 1.00 89.81 567 GLU A N 1
ATOM 4382 C CA . GLU A 1 567 ? -22.648 6.672 25.757 1.00 89.81 567 GLU A CA 1
ATOM 4383 C C . GLU A 1 567 ? -23.272 5.544 26.590 1.00 89.81 567 GLU A C 1
ATOM 4385 O O . GLU A 1 567 ? -22.722 5.152 27.623 1.00 89.81 567 GLU A O 1
ATOM 4390 N N . LYS A 1 568 ? -24.390 4.964 26.127 1.00 91.12 568 LYS A N 1
ATOM 4391 C CA . LYS A 1 568 ? -25.050 3.861 26.844 1.00 91.12 568 LYS A CA 1
ATOM 4392 C C . LYS A 1 568 ? -24.242 2.567 26.813 1.00 91.12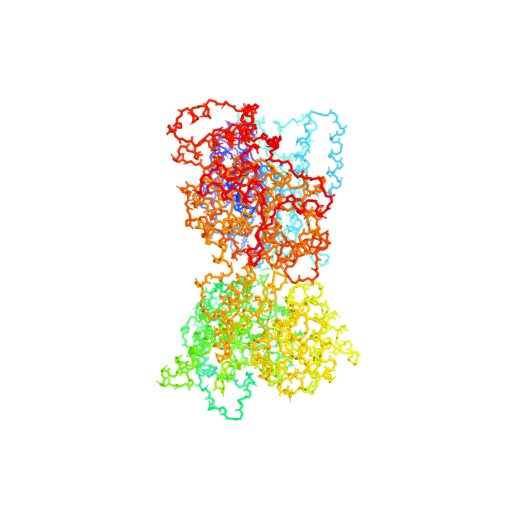 568 LYS A C 1
ATOM 4394 O O . LYS A 1 568 ? -24.218 1.864 27.821 1.00 91.12 568 LYS A O 1
ATOM 4399 N N . LEU A 1 569 ? -23.563 2.256 25.707 1.00 92.62 569 LEU A N 1
ATOM 4400 C CA . LEU A 1 569 ? -22.672 1.097 25.632 1.00 92.62 569 LEU A CA 1
ATOM 4401 C C . LEU A 1 569 ? -21.500 1.242 26.605 1.00 92.62 569 LEU A C 1
ATOM 4403 O O . LEU A 1 569 ? -21.233 0.315 27.366 1.00 92.62 569 LEU A O 1
ATOM 4407 N N . MET A 1 570 ? -20.844 2.403 26.628 1.00 92.31 570 MET A N 1
ATOM 4408 C CA . MET A 1 570 ? -19.731 2.661 27.542 1.00 92.31 570 MET A CA 1
ATOM 4409 C C . MET A 1 570 ? -20.182 2.651 29.005 1.00 92.31 570 MET A C 1
ATOM 4411 O O . MET A 1 570 ? -19.506 2.064 29.849 1.00 92.31 570 MET A O 1
ATOM 4415 N N . GLY A 1 571 ? -21.354 3.221 29.304 1.00 88.31 571 GLY A N 1
ATOM 4416 C CA . GLY A 1 571 ? -21.958 3.152 30.635 1.00 88.31 571 GLY A CA 1
ATOM 4417 C C . GLY A 1 571 ? -22.207 1.714 31.104 1.00 88.31 571 GLY A C 1
ATOM 4418 O O . GLY A 1 571 ? -21.887 1.377 32.247 1.00 88.31 571 GLY A O 1
ATOM 4419 N N . LEU A 1 572 ? -22.710 0.848 30.217 1.00 89.44 572 LEU A N 1
ATOM 4420 C CA . LEU A 1 572 ? -22.908 -0.574 30.505 1.00 89.44 572 LEU A CA 1
ATOM 4421 C C . LEU A 1 572 ? -21.572 -1.301 30.738 1.00 89.44 572 LEU A C 1
ATOM 4423 O O . LEU A 1 572 ? -21.427 -1.989 31.747 1.00 89.44 572 LEU A O 1
ATOM 4427 N N . LEU A 1 573 ? -20.583 -1.127 29.854 1.00 91.19 573 LEU A N 1
ATOM 4428 C CA . LEU A 1 573 ? -19.273 -1.784 29.983 1.00 91.19 573 LEU A CA 1
ATOM 4429 C C . LEU A 1 573 ? -18.524 -1.354 31.254 1.00 91.19 573 LEU A C 1
ATOM 4431 O O . LEU A 1 573 ? -17.886 -2.183 31.899 1.00 91.19 573 LEU A O 1
ATOM 4435 N N . GLY A 1 574 ? -18.649 -0.085 31.656 1.00 85.88 574 GLY A N 1
ATOM 4436 C CA . GLY A 1 574 ? -18.088 0.411 32.915 1.00 85.88 574 GLY A CA 1
ATOM 4437 C C . GLY A 1 574 ? -18.808 -0.118 34.162 1.00 85.88 574 GLY A C 1
ATOM 4438 O O . GLY A 1 574 ? -18.180 -0.322 35.200 1.00 85.88 574 GLY A O 1
ATOM 4439 N N . THR A 1 575 ? -20.119 -0.367 34.074 1.00 85.19 575 THR A N 1
ATOM 4440 C CA . THR A 1 575 ? -20.916 -0.882 35.202 1.00 85.19 575 THR A CA 1
ATOM 4441 C C . THR A 1 575 ? -20.744 -2.392 35.387 1.00 85.19 575 THR A C 1
ATOM 4443 O O . THR A 1 575 ? -20.680 -2.853 36.530 1.00 85.19 575 THR A O 1
ATOM 4446 N N . SER A 1 576 ? -20.594 -3.137 34.286 1.00 86.81 576 SER A N 1
ATOM 4447 C CA . SER A 1 576 ? -20.501 -4.602 34.257 1.00 86.81 576 SER A CA 1
ATOM 4448 C C . SER A 1 576 ? -19.253 -5.069 33.475 1.00 86.81 576 SER A C 1
ATOM 4450 O O . SER A 1 576 ? -19.369 -5.512 32.329 1.00 86.81 576 SER A O 1
ATOM 4452 N N . PRO A 1 577 ? -18.046 -5.047 34.088 1.00 84.50 577 PRO A N 1
ATOM 4453 C CA . PRO A 1 577 ? -16.759 -5.240 33.394 1.00 84.50 577 PRO A CA 1
ATOM 4454 C C . PRO A 1 577 ? -16.559 -6.605 32.721 1.00 84.50 577 PRO A C 1
ATOM 4456 O O . PRO A 1 577 ? -15.677 -6.777 31.885 1.00 84.50 577 PRO A O 1
ATOM 4459 N N . ARG A 1 578 ? -17.359 -7.612 33.090 1.00 88.75 578 ARG A N 1
ATOM 4460 C CA . ARG A 1 578 ? -17.298 -8.948 32.479 1.00 88.75 578 ARG A CA 1
ATOM 4461 C C . ARG A 1 578 ? -17.963 -9.015 31.102 1.00 88.75 578 ARG A C 1
ATOM 4463 O O . ARG A 1 578 ? -17.722 -9.974 30.364 1.00 88.75 578 ARG A O 1
ATOM 4470 N N . VAL A 1 579 ? -18.835 -8.057 30.781 1.00 93.69 579 VAL A N 1
ATOM 4471 C CA . VAL A 1 579 ? -19.538 -7.998 29.499 1.00 93.69 579 VAL A CA 1
ATOM 4472 C C . VAL A 1 579 ? -18.519 -7.672 28.412 1.00 93.69 579 VAL A C 1
ATOM 4474 O O . VAL A 1 579 ? -17.838 -6.656 28.477 1.00 93.69 579 VAL A O 1
ATOM 4477 N N . LEU A 1 580 ? -18.407 -8.532 27.400 1.00 95.81 580 LEU A N 1
ATOM 4478 C CA . LEU A 1 580 ? -17.567 -8.260 26.235 1.00 95.81 580 LEU A CA 1
ATOM 4479 C C . LEU A 1 580 ? -18.415 -7.649 25.122 1.00 95.81 580 LEU A C 1
ATOM 4481 O O . LEU A 1 580 ? -19.445 -8.219 24.777 1.00 95.81 580 LEU A O 1
ATOM 4485 N N . ALA A 1 581 ? -17.968 -6.556 24.507 1.00 96.88 581 ALA A N 1
ATOM 4486 C CA . ALA A 1 581 ? -18.587 -6.022 23.296 1.00 96.88 581 ALA A CA 1
ATOM 4487 C C . ALA A 1 581 ? -17.718 -6.292 22.060 1.00 96.88 581 ALA A C 1
ATOM 4489 O O . ALA A 1 581 ? -16.519 -6.025 22.067 1.00 96.88 581 ALA A O 1
ATOM 4490 N N . VAL A 1 582 ? -18.340 -6.785 20.990 1.00 97.25 582 VAL A N 1
ATOM 4491 C CA . VAL A 1 582 ? -17.766 -6.863 19.644 1.00 97.25 582 VAL A CA 1
ATOM 4492 C C . VAL A 1 582 ? -18.624 -6.013 18.723 1.00 97.25 582 VAL A C 1
ATOM 4494 O O . VAL A 1 582 ? -19.776 -6.346 18.462 1.00 97.25 582 VAL A O 1
ATOM 4497 N N . VAL A 1 583 ? -18.071 -4.913 18.242 1.00 95.56 583 VAL A N 1
ATOM 4498 C CA . VAL A 1 583 ? -18.744 -3.915 17.416 1.00 95.56 583 VAL A CA 1
ATOM 4499 C C . VAL A 1 583 ? -18.276 -4.055 15.977 1.00 95.56 583 VAL A C 1
ATOM 4501 O O . VAL A 1 583 ? -17.091 -4.242 15.736 1.00 95.56 583 VAL A O 1
ATOM 4504 N N . THR A 1 584 ? -19.170 -3.922 15.001 1.00 93.62 584 THR A N 1
ATOM 4505 C CA . THR A 1 584 ? -18.768 -3.734 13.600 1.00 93.62 584 THR A CA 1
ATOM 4506 C C . THR A 1 584 ? -19.091 -2.333 13.116 1.00 93.62 584 THR A C 1
ATOM 4508 O O . THR A 1 584 ? -20.144 -1.779 13.425 1.00 93.62 584 THR A O 1
ATOM 4511 N N . SER A 1 585 ? -18.185 -1.758 12.332 1.00 88.75 585 SER A N 1
ATOM 4512 C CA . SER A 1 585 ? -18.366 -0.433 11.738 1.00 88.75 585 SER A CA 1
ATOM 4513 C C . SER A 1 585 ? -17.603 -0.323 10.418 1.00 88.75 585 SER A C 1
ATOM 4515 O O . SER A 1 585 ? -16.766 -1.166 10.086 1.00 88.75 585 SER A O 1
ATOM 4517 N N . ARG A 1 586 ? -17.880 0.716 9.634 1.00 81.50 586 ARG A N 1
ATOM 4518 C CA . ARG A 1 586 ? -16.986 1.130 8.543 1.00 81.50 586 ARG A CA 1
ATOM 4519 C C . ARG A 1 586 ? -15.770 1.858 9.097 1.00 81.50 586 ARG A C 1
ATOM 4521 O O . ARG A 1 586 ? -15.836 2.328 10.231 1.00 81.50 586 ARG A O 1
ATOM 4528 N N . PRO A 1 587 ? -14.667 1.972 8.339 1.00 71.44 587 PRO A N 1
ATOM 4529 C CA . PRO A 1 587 ? -13.448 2.605 8.824 1.00 71.44 587 PRO A CA 1
ATOM 4530 C C . PRO A 1 587 ? -13.663 4.017 9.390 1.00 71.44 587 PRO A C 1
ATOM 4532 O O . PRO A 1 587 ? -13.019 4.317 10.392 1.00 71.44 587 PRO A O 1
ATOM 4535 N N . TYR A 1 588 ? -14.638 4.787 8.890 1.00 65.88 588 TYR A N 1
ATOM 4536 C CA . TYR A 1 588 ? -14.895 6.174 9.315 1.00 65.88 588 TYR A CA 1
ATOM 4537 C C . TYR A 1 588 ? -16.332 6.436 9.795 1.00 65.88 588 TYR A C 1
ATOM 4539 O O . TYR A 1 588 ? -16.827 7.551 9.707 1.00 65.88 588 TYR A O 1
ATOM 4547 N N . GLY A 1 589 ? -17.023 5.420 10.328 1.00 58.66 589 GLY A N 1
ATOM 4548 C CA . GLY A 1 589 ? -18.327 5.650 10.958 1.00 58.66 589 GLY A CA 1
ATOM 4549 C C . GLY A 1 589 ? -18.209 6.607 12.152 1.00 58.66 589 GLY A C 1
ATOM 4550 O O . GLY A 1 589 ? -17.470 6.303 13.093 1.00 58.66 589 GLY A O 1
ATOM 4551 N N . GLU A 1 590 ? -18.938 7.726 12.109 1.00 58.94 590 GLU A N 1
ATOM 4552 C CA . GLU A 1 590 ? -19.025 8.698 13.206 1.00 58.94 590 GLU A CA 1
ATOM 4553 C C . GLU A 1 590 ? -19.492 8.024 14.507 1.00 58.94 590 GLU A C 1
ATOM 4555 O O . GLU A 1 590 ? -20.226 7.029 14.500 1.00 58.94 590 GLU A O 1
ATOM 4560 N N . SER A 1 591 ? -19.032 8.556 15.642 1.00 70.25 591 SER A N 1
ATOM 4561 C CA . SER A 1 591 ? -19.544 8.198 16.973 1.00 70.25 591 SER A CA 1
ATOM 4562 C C . SER A 1 591 ? -19.419 6.723 17.375 1.00 70.25 591 SER A C 1
ATOM 4564 O O . SER A 1 591 ? -20.121 6.263 18.277 1.00 70.25 591 SER A O 1
ATOM 4566 N N . ARG A 1 592 ? -18.544 5.944 16.729 1.00 82.62 592 ARG A N 1
ATOM 4567 C CA . ARG A 1 592 ? -18.248 4.560 17.134 1.00 82.62 592 ARG A CA 1
ATOM 4568 C C . ARG A 1 592 ? -17.274 4.484 18.314 1.00 82.62 592 ARG A C 1
ATOM 4570 O O . ARG A 1 592 ? -16.454 5.389 18.472 1.00 82.62 592 ARG A O 1
ATOM 4577 N N . PRO A 1 593 ? -17.283 3.377 19.078 1.00 84.31 593 PRO A N 1
ATOM 4578 C CA . PRO A 1 593 ? -16.244 3.104 20.059 1.00 84.31 593 PRO A CA 1
ATOM 4579 C C . PRO A 1 593 ? -14.858 3.009 19.408 1.00 84.31 593 PRO A C 1
ATOM 4581 O O . PRO A 1 593 ? -14.728 2.550 18.268 1.00 84.31 593 PRO A O 1
ATOM 4584 N N . SER A 1 594 ? -13.824 3.445 20.122 1.00 81.81 594 SER A N 1
ATOM 4585 C CA . SER A 1 594 ? -12.451 3.548 19.608 1.00 81.81 594 SER A CA 1
ATOM 4586 C C . SER A 1 594 ? -11.413 2.883 20.520 1.00 81.81 594 SER A C 1
ATOM 4588 O O . SER A 1 594 ? -11.722 2.487 21.643 1.00 81.81 594 SER A O 1
ATOM 4590 N N . GLY A 1 595 ? -10.159 2.808 20.054 1.00 76.25 595 GLY A N 1
ATOM 4591 C CA . GLY A 1 595 ? -9.018 2.374 20.874 1.00 76.25 595 GLY A CA 1
ATOM 4592 C C . GLY A 1 595 ? -8.873 3.157 22.178 1.00 76.25 595 GLY A C 1
ATOM 4593 O O . GLY A 1 595 ? -8.623 2.565 23.221 1.00 76.25 595 GLY A O 1
ATOM 4594 N N . ALA A 1 596 ? -9.166 4.461 22.146 1.00 70.75 596 ALA A N 1
ATOM 4595 C CA . ALA A 1 596 ? -9.158 5.330 23.325 1.00 70.75 596 ALA A CA 1
ATOM 4596 C C . ALA A 1 596 ? -10.220 4.960 24.383 1.00 70.75 596 ALA A C 1
ATOM 4598 O O . ALA A 1 596 ? -10.197 5.469 25.502 1.00 70.75 596 ALA A O 1
ATOM 4599 N N . GLU A 1 597 ? -11.173 4.097 24.031 1.00 79.56 597 GLU A N 1
ATOM 4600 C CA . GLU A 1 597 ? -12.216 3.574 24.916 1.00 79.56 597 GLU A CA 1
ATOM 4601 C C . GLU A 1 597 ? -11.967 2.112 25.312 1.00 79.56 597 GLU A C 1
ATOM 4603 O O . GLU A 1 597 ? -12.869 1.445 25.817 1.00 79.56 597 GLU A O 1
ATOM 4608 N N . GLY A 1 598 ? -10.749 1.608 25.084 1.00 85.31 598 GLY A N 1
ATOM 4609 C CA . GLY A 1 598 ? -10.334 0.258 25.462 1.00 85.31 598 GLY A CA 1
ATOM 4610 C C . GLY A 1 598 ? -10.773 -0.838 24.490 1.00 85.31 598 GLY A C 1
ATOM 4611 O O . GLY A 1 598 ? -10.709 -2.016 24.839 1.00 85.31 598 GLY A O 1
ATOM 4612 N N . PHE A 1 599 ? -11.233 -0.481 23.286 1.00 92.44 599 PHE A N 1
ATOM 4613 C CA . PHE A 1 599 ? -11.521 -1.458 22.240 1.00 92.44 599 PHE A CA 1
ATOM 4614 C C . PHE A 1 599 ? -10.273 -1.729 21.403 1.00 92.44 599 PHE A C 1
ATOM 4616 O O . PHE A 1 599 ? -9.718 -0.812 20.804 1.00 92.44 599 PHE A O 1
ATOM 4623 N N . ASP A 1 600 ? -9.903 -2.991 21.228 1.00 93.69 600 ASP A N 1
ATOM 4624 C CA . ASP A 1 600 ? -8.979 -3.327 20.148 1.00 93.69 600 ASP A CA 1
ATOM 4625 C C . ASP A 1 600 ? -9.682 -3.090 18.814 1.00 93.69 600 ASP A C 1
ATOM 4627 O O . ASP A 1 600 ? -10.873 -3.371 18.662 1.00 93.69 600 ASP A O 1
ATOM 4631 N N . VAL A 1 601 ? -8.946 -2.588 17.832 1.00 92.12 601 VAL A N 1
ATOM 4632 C CA . VAL A 1 601 ? -9.493 -2.270 16.518 1.00 92.12 601 VAL A CA 1
ATOM 4633 C C . VAL A 1 601 ? -8.810 -3.152 15.486 1.00 92.12 601 VAL A C 1
ATOM 4635 O O . VAL A 1 601 ? -7.597 -3.078 15.321 1.00 92.12 601 VAL A O 1
ATOM 4638 N N . LEU A 1 602 ? -9.595 -3.987 14.809 1.00 92.75 602 LEU A N 1
ATOM 4639 C CA . LEU A 1 602 ? -9.122 -4.859 13.741 1.00 92.75 602 LEU A CA 1
ATOM 4640 C C . LEU A 1 602 ? -9.873 -4.566 12.442 1.00 92.75 602 LEU A C 1
ATOM 4642 O O . LEU A 1 602 ? -11.095 -4.423 12.438 1.00 92.75 602 LEU A O 1
ATOM 4646 N N . ASP A 1 603 ? -9.154 -4.524 11.332 1.00 91.31 603 ASP A N 1
ATOM 4647 C CA . ASP A 1 603 ? -9.681 -4.385 9.984 1.00 91.31 603 ASP A CA 1
ATOM 4648 C C . ASP A 1 603 ? -9.835 -5.757 9.318 1.00 91.31 603 ASP A C 1
ATOM 4650 O O . ASP A 1 603 ? -8.941 -6.608 9.379 1.00 91.31 603 ASP A O 1
ATOM 4654 N N . VAL A 1 604 ? -10.978 -5.969 8.661 1.00 92.19 604 VAL A N 1
ATOM 4655 C CA . VAL A 1 604 ? -11.199 -7.107 7.764 1.00 92.19 604 VAL A CA 1
ATOM 4656 C C . VAL A 1 604 ? -10.260 -6.970 6.573 1.00 92.19 604 VAL A C 1
ATOM 4658 O O . VAL A 1 604 ? -10.359 -5.999 5.820 1.00 92.19 604 VAL A O 1
ATOM 4661 N N . GLN A 1 605 ? -9.392 -7.961 6.398 1.00 92.62 605 GLN A N 1
ATOM 4662 C CA . GLN A 1 605 ? -8.411 -7.988 5.322 1.00 92.62 605 GLN A CA 1
ATOM 4663 C C . GLN A 1 605 ? -9.056 -8.355 3.974 1.00 92.62 605 GLN A C 1
ATOM 4665 O O . GLN A 1 605 ? -10.103 -9.016 3.948 1.00 92.62 605 GLN A O 1
ATOM 4670 N N . PRO A 1 606 ? -8.458 -7.942 2.840 1.00 91.56 606 PRO A N 1
ATOM 4671 C CA . PRO A 1 606 ? -8.831 -8.448 1.522 1.00 91.56 606 PRO A CA 1
ATOM 4672 C C . PRO A 1 606 ? -8.709 -9.979 1.465 1.00 91.56 606 PRO A C 1
ATOM 4674 O O . PRO A 1 606 ? -7.798 -10.558 2.056 1.00 91.56 606 PRO A O 1
ATOM 4677 N N . LEU A 1 607 ? -9.611 -10.650 0.741 1.00 92.56 607 LEU A N 1
ATOM 4678 C CA . LEU A 1 607 ? -9.582 -12.114 0.654 1.00 92.56 607 LEU A CA 1
ATOM 4679 C C . LEU A 1 607 ? -8.294 -12.605 -0.023 1.00 92.56 607 LEU A C 1
ATOM 4681 O O . LEU A 1 607 ? -7.976 -12.154 -1.119 1.00 92.56 607 LEU A O 1
ATOM 4685 N N . SER A 1 608 ? -7.581 -13.563 0.569 1.00 92.25 608 SER A N 1
ATOM 4686 C CA . SER A 1 608 ? -6.418 -14.196 -0.075 1.00 92.25 608 SER A CA 1
ATOM 4687 C C . SER A 1 608 ? -6.842 -15.143 -1.199 1.00 92.25 608 SER A C 1
ATOM 4689 O O . SER A 1 608 ? -8.016 -15.498 -1.340 1.00 92.25 608 SER A O 1
ATOM 4691 N N . ASP A 1 609 ? -5.877 -15.595 -2.002 1.00 91.38 609 ASP A N 1
ATOM 4692 C CA . ASP A 1 609 ? -6.128 -16.590 -3.055 1.00 91.38 609 ASP A CA 1
ATOM 4693 C C . ASP A 1 609 ? -6.669 -17.897 -2.493 1.00 91.38 609 ASP A C 1
ATOM 4695 O O . ASP A 1 609 ? -7.541 -18.535 -3.091 1.00 91.38 609 ASP A O 1
ATOM 4699 N N . GLU A 1 610 ? -6.180 -18.277 -1.315 1.00 91.56 610 GLU A N 1
ATOM 4700 C CA . GLU A 1 610 ? -6.635 -19.463 -0.610 1.00 91.56 610 GLU A CA 1
ATOM 4701 C C . GLU A 1 610 ? -8.095 -19.317 -0.165 1.00 91.56 610 GLU A C 1
ATOM 4703 O O . GLU A 1 610 ? -8.899 -20.222 -0.398 1.00 91.56 610 GLU A O 1
ATOM 4708 N N . GLU A 1 611 ? -8.481 -18.164 0.389 1.00 94.25 611 GLU A N 1
ATOM 4709 C CA . GLU A 1 611 ? -9.865 -17.898 0.795 1.00 94.25 611 GLU A CA 1
ATOM 4710 C C . GLU A 1 611 ? -10.816 -17.831 -0.406 1.00 94.25 611 GLU A C 1
ATOM 4712 O O . GLU A 1 611 ? -11.909 -18.402 -0.352 1.00 94.25 611 GLU A O 1
ATOM 4717 N N . ILE A 1 612 ? -10.400 -17.196 -1.511 1.00 93.75 612 ILE A N 1
ATOM 4718 C CA . ILE A 1 612 ? -11.165 -17.160 -2.768 1.00 93.75 612 ILE A CA 1
ATOM 4719 C C . ILE A 1 612 ? -11.390 -18.585 -3.287 1.00 93.75 612 ILE A C 1
ATOM 4721 O O . ILE A 1 612 ? -12.526 -18.962 -3.598 1.00 93.75 612 ILE A O 1
ATOM 4725 N N . ARG A 1 613 ? -10.333 -19.406 -3.344 1.00 93.44 613 ARG A N 1
ATOM 4726 C CA . ARG A 1 613 ? -10.410 -20.803 -3.800 1.00 93.44 613 ARG A CA 1
ATOM 4727 C C . ARG A 1 613 ? -11.281 -21.652 -2.878 1.00 93.44 613 ARG A C 1
ATOM 4729 O O . ARG A 1 613 ? -12.109 -22.429 -3.364 1.00 93.44 613 ARG A O 1
ATOM 4736 N N . ALA A 1 614 ? -11.143 -21.490 -1.564 1.00 92.88 614 ALA A N 1
ATOM 4737 C CA . ALA A 1 614 ? -11.956 -22.188 -0.574 1.00 92.88 614 ALA A CA 1
ATOM 4738 C C . ALA A 1 614 ? -13.442 -21.836 -0.727 1.00 92.88 614 ALA A C 1
ATOM 4740 O O . ALA A 1 614 ? -14.300 -22.725 -0.731 1.00 92.88 614 ALA A O 1
ATOM 4741 N N . PHE A 1 615 ? -13.755 -20.552 -0.918 1.00 92.31 615 PHE A N 1
ATOM 4742 C CA . PHE A 1 615 ? -15.125 -20.092 -1.110 1.00 92.31 615 PHE A CA 1
ATOM 4743 C C . PHE A 1 615 ? -15.723 -20.621 -2.421 1.00 92.31 615 PHE A C 1
ATOM 4745 O O . PHE A 1 615 ? -16.838 -21.149 -2.420 1.00 92.31 615 PHE A O 1
ATOM 4752 N N . ALA A 1 616 ? -14.976 -20.538 -3.529 1.00 91.06 616 ALA A N 1
ATOM 4753 C CA . ALA A 1 616 ? -15.397 -21.055 -4.831 1.00 91.06 616 ALA A CA 1
ATOM 4754 C C . ALA A 1 616 ? -15.673 -22.567 -4.783 1.00 91.06 616 ALA A C 1
ATOM 4756 O O . ALA A 1 616 ? -16.705 -23.022 -5.280 1.00 91.06 616 ALA A O 1
ATOM 4757 N N . THR A 1 617 ? -14.806 -23.328 -4.108 1.00 91.25 617 THR A N 1
ATOM 4758 C CA . THR A 1 617 ? -14.951 -24.781 -3.933 1.00 91.25 617 THR A CA 1
ATOM 4759 C C . THR A 1 617 ? -16.230 -25.128 -3.172 1.00 91.25 617 THR A C 1
ATOM 4761 O O . THR A 1 617 ? -17.018 -25.959 -3.627 1.00 91.25 617 THR A O 1
ATOM 4764 N N . ARG A 1 618 ? -16.496 -24.450 -2.047 1.00 90.38 618 ARG A N 1
ATOM 4765 C CA . ARG A 1 618 ? -17.729 -24.648 -1.262 1.00 90.38 618 ARG A CA 1
ATOM 4766 C C . ARG A 1 618 ? -18.977 -24.283 -2.062 1.00 90.38 618 ARG A C 1
ATOM 4768 O O . ARG A 1 618 ? -19.968 -25.013 -2.032 1.00 90.38 618 ARG A O 1
ATOM 4775 N N . PHE A 1 619 ? -18.920 -23.181 -2.811 1.00 88.31 619 PHE A N 1
ATOM 4776 C CA . PHE A 1 619 ? -20.034 -22.720 -3.635 1.00 88.31 619 PHE A CA 1
ATOM 4777 C C . PHE A 1 619 ? -20.383 -23.732 -4.729 1.00 88.31 619 PHE A C 1
ATOM 4779 O O . PHE A 1 619 ? -21.533 -24.167 -4.813 1.00 88.31 619 PHE A O 1
ATOM 4786 N N . HIS A 1 620 ? -19.407 -24.159 -5.533 1.00 87.38 620 HIS A N 1
ATOM 4787 C CA . HIS A 1 620 ? -19.655 -25.116 -6.610 1.00 87.38 620 HIS A CA 1
ATOM 4788 C C . HIS A 1 620 ? -20.000 -26.510 -6.091 1.00 87.38 620 HIS A C 1
ATOM 4790 O O . HIS A 1 620 ? -20.902 -27.132 -6.647 1.00 87.38 620 HIS A O 1
ATOM 4796 N N . GLY A 1 621 ? -19.384 -26.968 -4.996 1.00 85.88 621 GLY A N 1
ATOM 4797 C CA . GLY A 1 621 ? -19.778 -28.216 -4.337 1.00 85.88 621 GLY A CA 1
ATOM 4798 C C . GLY A 1 621 ? -21.262 -28.212 -3.971 1.00 85.88 621 GLY A C 1
ATOM 4799 O O . GLY A 1 621 ? -21.989 -29.167 -4.231 1.00 85.88 621 GLY A O 1
ATOM 4800 N N . ARG A 1 622 ? -21.777 -27.081 -3.478 1.00 84.50 622 ARG A N 1
ATOM 4801 C CA . ARG A 1 622 ? -23.202 -26.965 -3.166 1.00 84.50 622 ARG A CA 1
ATOM 4802 C C . ARG A 1 622 ? -24.100 -26.881 -4.402 1.00 84.50 622 ARG A C 1
ATOM 4804 O O . ARG A 1 622 ? -25.208 -27.417 -4.368 1.00 84.50 622 ARG A O 1
ATOM 4811 N N . VAL A 1 623 ? -23.651 -26.200 -5.457 1.00 79.12 623 VAL A N 1
ATOM 4812 C CA . VAL A 1 623 ? -24.392 -26.052 -6.721 1.00 79.12 623 VAL A CA 1
ATOM 4813 C C . VAL A 1 623 ? -24.501 -27.383 -7.472 1.00 79.12 623 VAL A C 1
ATOM 4815 O O . VAL A 1 623 ? -25.566 -27.670 -8.016 1.00 79.12 623 VAL A O 1
ATOM 4818 N N . HIS A 1 624 ? -23.430 -28.180 -7.493 1.00 80.75 624 HIS A N 1
ATOM 4819 C CA . HIS A 1 624 ? -23.346 -29.445 -8.231 1.00 80.75 624 HIS A CA 1
ATOM 4820 C C . HIS A 1 624 ? -23.719 -30.683 -7.395 1.00 80.75 624 HIS A C 1
ATOM 4822 O O . HIS A 1 624 ? -24.003 -31.733 -7.965 1.00 80.75 624 HIS A O 1
ATOM 4828 N N . GLY A 1 625 ? -23.809 -30.567 -6.066 1.00 79.75 625 GLY A N 1
ATOM 4829 C CA . GLY A 1 625 ? -24.251 -31.660 -5.198 1.00 79.75 625 GLY A CA 1
ATOM 4830 C C . GLY A 1 625 ? -23.218 -32.786 -5.113 1.00 79.75 625 GLY A C 1
ATOM 4831 O O . GLY A 1 625 ? -22.067 -32.530 -4.786 1.00 79.75 625 GLY A O 1
ATOM 4832 N N . GLU A 1 626 ? -23.637 -34.026 -5.384 1.00 77.06 626 GLU A N 1
ATOM 4833 C CA . GLU A 1 626 ? -22.779 -35.226 -5.313 1.00 77.06 626 GLU A CA 1
ATOM 4834 C C . GLU A 1 626 ? -21.803 -35.360 -6.502 1.00 77.06 626 GLU A C 1
ATOM 4836 O O . GLU A 1 626 ? -20.922 -36.217 -6.480 1.00 77.06 626 GLU A O 1
ATOM 4841 N N . ASP A 1 627 ? -21.926 -34.525 -7.541 1.00 86.12 627 ASP A N 1
ATOM 4842 C CA . ASP A 1 627 ? -20.997 -34.517 -8.679 1.00 86.12 627 ASP A CA 1
ATOM 4843 C C . ASP A 1 627 ? -19.738 -33.689 -8.364 1.00 86.12 627 ASP A C 1
ATOM 4845 O O . ASP A 1 627 ? -19.582 -32.534 -8.781 1.00 86.12 627 ASP A O 1
ATOM 4849 N N . GLU A 1 628 ? -18.830 -34.299 -7.598 1.00 85.00 628 GLU A N 1
ATOM 4850 C CA . GLU A 1 628 ? -17.555 -33.695 -7.194 1.00 85.00 628 GLU A CA 1
ATOM 4851 C C . GLU A 1 628 ? -16.667 -33.327 -8.392 1.00 85.00 628 GLU A C 1
ATOM 4853 O O . GLU A 1 628 ? -15.982 -32.303 -8.363 1.00 85.00 628 GLU A O 1
ATOM 4858 N N . ALA A 1 629 ? -16.703 -34.115 -9.472 1.00 84.50 629 ALA A N 1
ATOM 4859 C CA . ALA A 1 629 ? -15.889 -33.872 -10.659 1.00 84.50 629 ALA A CA 1
ATOM 4860 C C . ALA A 1 629 ? -16.323 -32.585 -11.376 1.00 84.50 629 ALA A C 1
ATOM 4862 O O . ALA A 1 629 ? -15.481 -31.746 -11.711 1.00 84.50 629 ALA A O 1
ATOM 4863 N N . SER A 1 630 ? -17.632 -32.383 -11.559 1.00 80.75 630 SER A N 1
ATOM 4864 C CA . SER A 1 630 ? -18.162 -31.138 -12.123 1.00 80.75 630 SER A CA 1
ATOM 4865 C C . SER A 1 630 ? -17.929 -29.941 -11.200 1.00 80.75 630 SER A C 1
ATOM 4867 O O . SER A 1 630 ? -17.576 -28.866 -11.687 1.00 80.75 630 SER A O 1
ATOM 4869 N N . ALA A 1 631 ? -18.069 -30.119 -9.881 1.00 84.62 631 ALA A N 1
ATOM 4870 C CA . ALA A 1 631 ? -17.813 -29.066 -8.896 1.00 84.62 631 ALA A CA 1
ATOM 4871 C C . ALA A 1 631 ? -16.349 -28.595 -8.900 1.00 84.62 631 ALA A C 1
ATOM 4873 O O . ALA A 1 631 ? -16.075 -27.388 -8.889 1.00 84.62 631 ALA A O 1
ATOM 4874 N N . HIS A 1 632 ? -15.409 -29.543 -8.943 1.00 87.06 632 HIS A N 1
ATOM 4875 C CA . HIS A 1 632 ? -13.982 -29.256 -9.022 1.00 87.06 632 HIS A CA 1
ATOM 4876 C C . HIS A 1 632 ? -13.643 -28.580 -10.353 1.00 87.06 632 HIS A C 1
ATOM 4878 O O . HIS A 1 632 ? -13.037 -27.511 -10.366 1.00 87.06 632 HIS A O 1
ATOM 4884 N N . ALA A 1 633 ? -14.139 -29.116 -11.473 1.00 82.81 633 ALA A N 1
ATOM 4885 C CA . ALA A 1 633 ? -13.903 -28.533 -12.790 1.00 82.81 633 ALA A CA 1
ATOM 4886 C C . ALA A 1 633 ? -14.490 -27.117 -12.944 1.00 82.81 633 ALA A C 1
ATOM 4888 O O . ALA A 1 633 ? -13.919 -26.307 -13.673 1.00 82.81 633 ALA A O 1
ATOM 4889 N N . ALA A 1 634 ? -15.623 -26.810 -12.302 1.00 81.31 634 ALA A N 1
ATOM 4890 C CA . ALA A 1 634 ? -16.197 -25.463 -12.275 1.00 81.31 634 ALA A CA 1
ATOM 4891 C C . ALA A 1 634 ? -15.361 -24.501 -11.413 1.00 81.31 634 ALA A C 1
ATOM 4893 O O . ALA A 1 634 ? -15.104 -23.372 -11.825 1.00 81.31 634 ALA A O 1
ATOM 4894 N N . SER A 1 635 ? -14.875 -24.960 -10.256 1.00 88.12 635 SER A N 1
ATOM 4895 C CA . SER A 1 635 ? -13.998 -24.169 -9.379 1.00 88.12 635 SER A CA 1
ATOM 4896 C C . SER A 1 635 ? -12.663 -23.836 -10.038 1.00 88.12 635 SER A C 1
ATOM 4898 O O . SER A 1 635 ? -12.281 -22.670 -10.054 1.00 88.12 635 SER A O 1
ATOM 4900 N N . GLU A 1 636 ? -12.001 -24.818 -10.652 1.00 85.75 636 GLU A N 1
ATOM 4901 C CA . GLU A 1 636 ? -10.745 -24.597 -11.378 1.00 85.75 636 GLU A CA 1
ATOM 4902 C C . GLU A 1 636 ? -10.940 -23.643 -12.560 1.00 85.75 636 GLU A C 1
ATOM 4904 O O . GLU A 1 636 ? -10.148 -22.724 -12.759 1.00 85.75 636 GLU A O 1
ATOM 4909 N N . ARG A 1 637 ? -12.048 -23.782 -13.303 1.00 81.12 637 ARG A N 1
ATOM 4910 C CA . ARG A 1 637 ? -12.401 -22.840 -14.376 1.00 81.12 637 ARG A CA 1
ATOM 4911 C C . ARG A 1 637 ? -12.609 -21.420 -13.857 1.00 81.12 637 ARG A C 1
ATOM 4913 O O . ARG A 1 637 ? -12.147 -20.482 -14.497 1.00 81.12 637 ARG A O 1
ATOM 4920 N N . PHE A 1 638 ? -13.283 -21.249 -12.723 1.00 84.94 638 PHE A N 1
ATOM 4921 C CA . PHE A 1 638 ? -13.493 -19.937 -12.112 1.00 84.94 638 PHE A CA 1
ATOM 4922 C C . PHE A 1 638 ? -12.178 -19.307 -11.629 1.00 84.94 638 PHE A C 1
ATOM 4924 O O . PHE A 1 638 ? -11.908 -18.151 -11.944 1.00 84.94 638 PHE A O 1
ATOM 4931 N N . VAL A 1 639 ? -11.340 -20.062 -10.913 1.00 86.75 639 VAL A N 1
ATOM 4932 C CA . VAL A 1 639 ? -10.058 -19.574 -10.372 1.00 86.75 639 VAL A CA 1
ATOM 4933 C C . VAL A 1 639 ? -9.070 -19.260 -11.493 1.00 86.75 639 VAL A C 1
ATOM 4935 O O . VAL A 1 639 ? -8.479 -18.184 -11.501 1.00 86.75 639 VAL A O 1
ATOM 4938 N N . SER A 1 640 ? -8.946 -20.145 -12.487 1.00 79.44 640 SER A N 1
ATOM 4939 C CA . SER A 1 640 ? -8.150 -19.879 -13.689 1.00 79.44 640 SER A CA 1
ATOM 4940 C C . SER A 1 640 ? -8.657 -18.636 -14.422 1.00 79.44 640 SER A C 1
ATOM 4942 O O . SER A 1 640 ? -7.863 -17.834 -14.914 1.00 79.44 640 SER A O 1
ATOM 4944 N N . ALA A 1 641 ? -9.978 -18.431 -14.437 1.00 74.56 641 ALA A N 1
ATOM 4945 C CA . ALA A 1 641 ? -10.558 -17.263 -15.065 1.00 74.56 641 ALA A CA 1
ATOM 4946 C C . ALA A 1 641 ? -10.283 -15.948 -14.316 1.00 74.56 641 ALA A C 1
ATOM 4948 O O . ALA A 1 641 ? -10.151 -14.911 -14.966 1.00 74.56 641 ALA A O 1
ATOM 4949 N N . LEU A 1 642 ? -10.182 -15.979 -12.986 1.00 80.88 642 LEU A N 1
ATOM 4950 C CA . LEU A 1 642 ? -9.768 -14.827 -12.181 1.00 80.88 642 LEU A CA 1
ATOM 4951 C C . LEU A 1 642 ? -8.291 -14.497 -12.398 1.00 80.88 642 LEU A C 1
ATOM 4953 O O . LEU A 1 642 ? -7.974 -13.362 -12.735 1.00 80.88 642 LEU A O 1
ATOM 4957 N N . ALA A 1 643 ? -7.416 -15.503 -12.310 1.00 77.50 643 ALA A N 1
ATOM 4958 C CA . ALA A 1 643 ? -5.963 -15.339 -12.422 1.00 77.50 643 ALA A CA 1
ATOM 4959 C C . ALA A 1 643 ? -5.499 -14.795 -13.789 1.00 77.50 643 ALA A C 1
ATOM 4961 O O . ALA A 1 643 ? -4.375 -14.324 -13.931 1.00 77.50 643 ALA A O 1
ATOM 4962 N N . SER A 1 644 ? -6.354 -14.849 -14.817 1.00 67.62 644 SER A N 1
ATOM 4963 C CA . SER A 1 644 ? -6.065 -14.235 -16.119 1.00 67.62 644 SER A CA 1
ATOM 4964 C C . SER A 1 644 ? -6.228 -12.706 -16.155 1.00 67.62 644 SER A C 1
ATOM 4966 O O . SER A 1 644 ? -5.886 -12.104 -17.165 1.00 67.62 644 SER A O 1
ATOM 4968 N N . SER A 1 645 ? -6.759 -12.057 -15.109 1.00 72.75 645 SER A N 1
ATOM 4969 C CA . SER A 1 645 ? -6.923 -10.595 -15.059 1.00 72.75 645 SER A CA 1
ATOM 4970 C C . SER A 1 645 ? -6.738 -10.062 -13.641 1.00 72.75 645 SER A C 1
ATOM 4972 O O . SER A 1 645 ? -7.575 -10.300 -12.771 1.00 72.75 645 SER A O 1
ATOM 4974 N N . ALA A 1 646 ? -5.696 -9.248 -13.453 1.00 73.81 646 ALA A N 1
ATOM 4975 C CA . ALA A 1 646 ? -5.405 -8.587 -12.182 1.00 73.81 646 ALA A CA 1
ATOM 4976 C C . ALA A 1 646 ? -6.586 -7.732 -11.681 1.00 73.81 646 ALA A C 1
ATOM 4978 O O . ALA A 1 646 ? -6.881 -7.708 -10.490 1.00 73.81 646 ALA A O 1
ATOM 4979 N N . GLU A 1 647 ? -7.329 -7.077 -12.579 1.00 76.19 647 GLU A N 1
ATOM 4980 C CA . GLU A 1 647 ? -8.515 -6.294 -12.215 1.00 76.19 647 GLU A CA 1
ATOM 4981 C C . GLU A 1 647 ? -9.667 -7.165 -11.692 1.00 76.19 647 GLU A C 1
ATOM 4983 O O . GLU A 1 647 ? -10.348 -6.802 -10.730 1.00 76.19 647 GLU A O 1
ATOM 4988 N N . ALA A 1 648 ? -9.914 -8.316 -12.326 1.00 77.88 648 ALA A N 1
ATOM 4989 C CA . ALA A 1 648 ? -10.939 -9.256 -11.874 1.00 77.88 648 ALA A CA 1
ATOM 4990 C C . ALA A 1 648 ? -10.560 -9.882 -10.526 1.00 77.88 648 ALA A C 1
ATOM 4992 O O . ALA A 1 648 ? -11.417 -10.046 -9.656 1.00 77.88 648 ALA A O 1
ATOM 4993 N N . GLU A 1 649 ? -9.277 -10.185 -10.345 1.00 83.75 649 GLU A N 1
ATOM 4994 C CA . GLU A 1 649 ? -8.718 -10.668 -9.090 1.00 83.75 649 GLU A CA 1
ATOM 4995 C C . GLU A 1 649 ? -8.885 -9.633 -7.969 1.00 83.75 649 GLU A C 1
ATOM 4997 O O . GLU A 1 649 ? -9.451 -9.958 -6.927 1.00 83.75 649 GLU A O 1
ATOM 5002 N N . ALA A 1 650 ? -8.529 -8.366 -8.215 1.00 84.44 650 ALA A N 1
ATOM 5003 C CA . ALA A 1 650 ? -8.699 -7.266 -7.264 1.00 84.44 650 ALA A CA 1
ATOM 5004 C C . ALA A 1 650 ? -10.163 -7.073 -6.822 1.00 84.44 650 ALA A C 1
ATOM 5006 O O . ALA A 1 650 ? -10.435 -6.794 -5.654 1.00 84.44 650 ALA A O 1
ATOM 5007 N N . LEU A 1 651 ? -11.132 -7.264 -7.726 1.00 85.88 651 LEU A N 1
ATOM 5008 C CA . LEU A 1 651 ? -12.559 -7.250 -7.377 1.00 85.88 651 LEU A CA 1
ATOM 5009 C C . LEU A 1 651 ? -12.944 -8.455 -6.509 1.00 85.88 651 LEU A C 1
ATOM 5011 O O . LEU A 1 651 ? -13.662 -8.296 -5.520 1.00 85.88 651 LEU A O 1
ATOM 5015 N N . ALA A 1 652 ? -12.448 -9.650 -6.842 1.00 89.44 652 ALA A N 1
ATOM 5016 C CA . ALA A 1 652 ? -12.708 -10.880 -6.095 1.00 89.44 652 ALA A CA 1
ATOM 5017 C C . ALA A 1 652 ? -12.144 -10.851 -4.660 1.00 89.44 652 ALA A C 1
ATOM 5019 O O . ALA A 1 652 ? -12.618 -11.604 -3.808 1.00 89.44 652 ALA A O 1
ATOM 5020 N N . ARG A 1 653 ? -11.210 -9.939 -4.354 1.00 90.44 653 ARG A N 1
ATOM 5021 C CA . ARG A 1 653 ? -10.727 -9.689 -2.984 1.00 90.44 653 ARG A CA 1
ATOM 5022 C C . ARG A 1 653 ? -11.817 -9.166 -2.036 1.00 90.44 653 ARG A C 1
ATOM 5024 O O . ARG A 1 653 ? -11.673 -9.287 -0.822 1.00 90.44 653 ARG A O 1
ATOM 5031 N N . THR A 1 654 ? -12.922 -8.611 -2.549 1.00 88.81 654 THR A N 1
ATOM 5032 C CA . THR A 1 654 ? -14.075 -8.194 -1.730 1.00 88.81 654 THR A CA 1
ATOM 5033 C C . THR A 1 654 ? -15.154 -9.275 -1.727 1.00 88.81 654 THR A C 1
ATOM 5035 O O . THR A 1 654 ? -15.727 -9.589 -2.769 1.00 88.81 654 THR A O 1
ATOM 5038 N N . ALA A 1 655 ? -15.512 -9.796 -0.547 1.00 88.38 655 ALA A N 1
ATOM 5039 C CA . ALA A 1 655 ? -16.436 -10.929 -0.404 1.00 88.38 655 ALA A CA 1
ATOM 5040 C C . ALA A 1 655 ? -17.775 -10.767 -1.151 1.00 88.38 655 ALA A C 1
ATOM 5042 O O . ALA A 1 655 ? -18.235 -11.701 -1.807 1.00 88.38 655 ALA A O 1
ATOM 5043 N N . LEU A 1 656 ? -18.399 -9.585 -1.094 1.00 84.56 656 LEU A N 1
ATOM 5044 C CA . LEU A 1 656 ? -19.631 -9.303 -1.838 1.00 84.56 656 LEU A CA 1
ATOM 5045 C C . LEU A 1 656 ? -19.444 -9.483 -3.351 1.00 84.56 656 LEU A C 1
ATOM 5047 O O . LEU A 1 656 ? -20.269 -10.124 -4.000 1.00 84.56 656 LEU A O 1
ATOM 5051 N N . LEU A 1 657 ? -18.359 -8.943 -3.902 1.00 86.56 657 LEU A N 1
ATOM 5052 C CA . LEU A 1 657 ? -18.074 -9.002 -5.332 1.00 86.56 657 LEU A CA 1
ATOM 5053 C C . LEU A 1 657 ? -17.700 -10.419 -5.767 1.00 86.56 657 LEU A C 1
ATOM 5055 O O . LEU A 1 657 ? -18.207 -10.876 -6.789 1.00 86.56 657 LEU A O 1
ATOM 5059 N N . LEU A 1 658 ? -16.936 -11.157 -4.955 1.00 89.44 658 LEU A N 1
ATOM 5060 C CA . LEU A 1 658 ? -16.672 -12.580 -5.179 1.00 89.44 658 LEU A CA 1
ATOM 5061 C C . LEU A 1 658 ? -17.971 -13.389 -5.289 1.00 89.44 658 LEU A C 1
ATOM 5063 O O . LEU A 1 658 ? -18.147 -14.168 -6.227 1.00 89.44 658 LEU A O 1
ATOM 5067 N N . VAL A 1 659 ? -18.913 -13.179 -4.363 1.00 85.31 659 VAL A N 1
ATOM 5068 C CA . VAL A 1 659 ? -20.224 -13.846 -4.397 1.00 85.31 659 VAL A CA 1
ATOM 5069 C C . VAL A 1 659 ? -20.974 -13.496 -5.683 1.00 85.31 659 VAL A C 1
ATOM 5071 O O . VAL A 1 659 ? -21.500 -14.387 -6.351 1.00 85.31 659 VAL A O 1
ATOM 5074 N N . MET A 1 660 ? -21.003 -12.219 -6.070 1.00 80.94 660 MET A N 1
ATOM 5075 C CA . MET A 1 660 ? -21.659 -11.779 -7.305 1.00 80.94 660 MET A CA 1
ATOM 5076 C C . MET A 1 660 ? -21.020 -12.415 -8.546 1.00 80.94 660 MET A C 1
ATOM 5078 O O . MET A 1 660 ? -21.738 -12.910 -9.416 1.00 80.94 660 MET A O 1
ATOM 5082 N N . MET A 1 661 ? -19.689 -12.482 -8.595 1.00 83.12 661 MET A N 1
ATOM 5083 C CA . MET A 1 661 ? -18.923 -13.125 -9.665 1.00 83.12 661 MET A CA 1
ATOM 5084 C C . MET A 1 661 ? -19.230 -14.622 -9.774 1.00 83.12 661 MET A C 1
ATOM 5086 O O . MET A 1 661 ? -19.470 -15.107 -10.878 1.00 83.12 661 MET A O 1
ATOM 5090 N N . LEU A 1 662 ? -19.310 -15.343 -8.652 1.00 82.88 662 LEU A N 1
ATOM 5091 C CA . LEU A 1 662 ? -19.680 -16.764 -8.619 1.00 82.88 662 LEU A CA 1
ATOM 5092 C C . LEU A 1 662 ? -21.116 -17.008 -9.112 1.00 82.88 662 LEU A C 1
ATOM 5094 O O . LEU A 1 662 ? -21.373 -17.954 -9.859 1.00 82.88 662 LEU A O 1
ATOM 5098 N N . PHE A 1 663 ? -22.063 -16.129 -8.771 1.00 76.75 663 PHE A N 1
ATOM 5099 C CA . PHE A 1 663 ? -23.431 -16.217 -9.293 1.00 76.75 663 PHE A CA 1
ATOM 5100 C C . PHE A 1 663 ? -23.526 -15.930 -10.792 1.00 76.75 663 PHE A C 1
ATOM 5102 O O . PHE A 1 663 ? -24.283 -16.602 -11.501 1.00 76.75 663 PHE A O 1
ATOM 5109 N N . VAL A 1 664 ? -22.755 -14.960 -11.289 1.00 72.88 664 VAL A N 1
ATOM 5110 C CA . VAL A 1 664 ? -22.640 -14.714 -12.731 1.00 72.88 664 VAL A CA 1
ATOM 5111 C C . VAL A 1 664 ? -22.037 -15.945 -13.416 1.00 72.88 664 VAL A C 1
ATOM 5113 O O . VAL A 1 664 ? -22.618 -16.415 -14.396 1.00 72.88 664 VAL A O 1
ATOM 5116 N N . HIS A 1 665 ? -20.968 -16.518 -12.847 1.00 74.25 665 HIS A N 1
ATOM 5117 C CA . HIS A 1 665 ? -20.279 -17.710 -13.356 1.00 74.25 665 HIS A CA 1
ATOM 5118 C C . HIS A 1 665 ? -21.172 -18.960 -13.426 1.00 74.25 665 HIS A C 1
ATOM 5120 O O . HIS A 1 665 ? -21.037 -19.796 -14.317 1.00 74.25 665 HIS A O 1
ATOM 5126 N N . ARG A 1 666 ? -22.136 -19.090 -12.507 1.00 70.19 666 ARG A N 1
ATOM 5127 C CA . ARG A 1 666 ? -23.104 -20.198 -12.521 1.00 70.19 666 ARG A CA 1
ATOM 5128 C C . ARG A 1 666 ? -23.960 -20.223 -13.792 1.00 70.19 666 ARG A C 1
ATOM 5130 O O . ARG A 1 666 ? -24.385 -21.287 -14.228 1.00 70.19 666 ARG A O 1
ATOM 5137 N N . SER A 1 667 ? -24.278 -19.050 -14.336 1.00 55.47 667 SER A N 1
ATOM 5138 C CA . SER A 1 667 ? -25.261 -18.894 -15.421 1.00 55.47 667 SER A CA 1
ATOM 5139 C C . SER A 1 667 ? -24.609 -18.872 -16.807 1.00 55.47 667 SER A C 1
ATOM 5141 O O . SER A 1 667 ? -25.273 -19.085 -17.818 1.00 55.47 667 SER A O 1
ATOM 5143 N N . ARG A 1 668 ? -23.318 -18.545 -16.846 1.00 58.47 668 ARG A N 1
ATOM 5144 C CA . ARG A 1 668 ? -22.482 -18.351 -18.032 1.00 58.47 668 ARG A CA 1
ATOM 5145 C C . ARG A 1 668 ? -21.023 -18.373 -17.579 1.00 58.47 668 ARG A C 1
ATOM 5147 O O . ARG A 1 668 ? -20.782 -18.009 -16.432 1.00 58.47 668 ARG A O 1
ATOM 5154 N N . PRO A 1 669 ? -20.048 -18.712 -18.438 1.00 53.25 669 PRO A N 1
ATOM 5155 C CA . PRO A 1 669 ? -18.644 -18.431 -18.139 1.00 53.25 669 PRO A CA 1
ATOM 5156 C C . PRO A 1 669 ? -18.505 -16.997 -17.612 1.00 53.25 669 PRO A C 1
ATOM 5158 O O . PRO A 1 669 ? -19.260 -16.118 -18.048 1.00 53.25 669 PRO A O 1
ATOM 5161 N N . LEU A 1 670 ? -17.587 -16.763 -16.659 1.00 54.62 670 LEU A N 1
ATOM 5162 C CA . LEU A 1 670 ? -17.280 -15.388 -16.245 1.00 54.62 670 LEU A CA 1
ATOM 5163 C C . LEU A 1 670 ? -17.045 -14.607 -17.538 1.00 54.62 670 LEU A C 1
ATOM 5165 O O . LEU A 1 670 ? -16.280 -15.124 -18.357 1.00 54.62 670 LEU A O 1
ATOM 5169 N N . PRO A 1 671 ? -17.745 -13.481 -17.772 1.00 49.88 671 PRO A N 1
ATOM 5170 C CA . PRO A 1 671 ? -17.751 -12.867 -19.085 1.00 49.88 671 PRO A CA 1
ATOM 5171 C C . PRO A 1 671 ? -16.311 -12.702 -19.568 1.00 49.88 671 PRO A C 1
ATOM 5173 O O . PRO A 1 671 ? -15.518 -12.066 -18.878 1.00 49.88 671 PRO A O 1
ATOM 5176 N N . ASP A 1 672 ? -15.976 -13.241 -20.747 1.00 53.81 672 ASP A N 1
ATOM 5177 C CA . ASP A 1 672 ? -14.718 -12.876 -21.424 1.00 53.81 672 ASP A CA 1
ATOM 5178 C C . ASP A 1 672 ? -14.653 -11.340 -21.599 1.00 53.81 672 ASP A C 1
ATOM 5180 O O . ASP A 1 672 ? -13.593 -10.725 -21.630 1.00 53.81 672 ASP A O 1
ATOM 5184 N N . LYS A 1 673 ? -15.838 -10.718 -21.612 1.00 67.75 673 LYS A N 1
ATOM 5185 C CA . LYS A 1 673 ? -16.135 -9.292 -21.627 1.00 67.75 673 LYS A CA 1
ATOM 5186 C C . LYS A 1 673 ? -16.178 -8.683 -20.219 1.00 67.75 673 LYS A C 1
ATOM 5188 O O . LYS A 1 673 ? -17.243 -8.565 -19.611 1.00 67.75 673 LYS A O 1
ATOM 5193 N N . ARG A 1 674 ? -15.021 -8.251 -19.707 1.00 76.62 674 ARG A N 1
ATOM 5194 C CA . ARG A 1 674 ? -14.856 -7.623 -18.373 1.00 76.62 674 ARG A CA 1
ATOM 5195 C C . ARG A 1 674 ? -15.847 -6.476 -18.102 1.00 76.62 674 ARG A C 1
ATOM 5197 O O . ARG A 1 674 ? -16.366 -6.356 -16.993 1.00 76.62 674 ARG A O 1
ATOM 5204 N N . HIS A 1 675 ? -16.206 -5.693 -19.120 1.00 80.81 675 HIS A N 1
ATOM 5205 C CA . HIS A 1 675 ? -17.182 -4.604 -18.997 1.00 80.81 675 HIS A CA 1
ATOM 5206 C C . HIS A 1 675 ? -18.598 -5.082 -18.633 1.00 80.81 675 HIS A C 1
ATOM 5208 O O . HIS A 1 675 ? -19.314 -4.377 -17.922 1.00 80.81 675 HIS A O 1
ATOM 5214 N N . GLU A 1 676 ? -19.017 -6.284 -19.048 1.00 79.44 676 GLU A N 1
ATOM 5215 C CA . GLU A 1 676 ? -20.308 -6.843 -18.631 1.00 79.44 676 GLU A CA 1
ATOM 5216 C C . GLU A 1 676 ? -20.324 -7.170 -17.141 1.00 79.44 676 GLU A C 1
ATOM 5218 O O . GLU A 1 676 ? -21.326 -6.921 -16.465 1.00 79.44 676 GLU A O 1
ATOM 5223 N N . LEU A 1 677 ? -19.220 -7.720 -16.628 1.00 79.00 677 LEU A N 1
ATOM 5224 C CA . LEU A 1 677 ? -19.075 -8.007 -15.208 1.00 79.00 677 LEU A CA 1
ATOM 5225 C C . LEU A 1 677 ? -19.198 -6.714 -14.393 1.00 79.00 677 LEU A C 1
ATOM 5227 O O . LEU A 1 677 ? -19.997 -6.654 -13.458 1.00 79.00 677 LEU A O 1
ATOM 5231 N N . TYR A 1 678 ? -18.462 -5.671 -14.782 1.00 86.44 678 TYR A N 1
ATOM 5232 C CA . TYR A 1 678 ? -18.492 -4.377 -14.097 1.00 86.44 678 TYR A CA 1
ATOM 5233 C C . TYR A 1 678 ? -19.883 -3.748 -14.135 1.00 86.44 678 TYR A C 1
ATOM 5235 O O . TYR A 1 678 ? -20.367 -3.276 -13.105 1.00 86.44 678 TYR A O 1
ATOM 5243 N N . ARG A 1 679 ? -20.577 -3.834 -15.278 1.00 86.31 679 ARG A N 1
ATOM 5244 C CA . ARG A 1 679 ? -21.968 -3.388 -15.403 1.00 86.31 679 ARG A CA 1
ATOM 5245 C C . ARG A 1 679 ? -22.887 -4.080 -14.401 1.00 86.31 679 ARG A C 1
ATOM 5247 O O . ARG A 1 679 ? -23.638 -3.405 -13.709 1.00 86.31 679 ARG A O 1
ATOM 5254 N N . ILE A 1 680 ? -22.837 -5.411 -14.315 1.00 80.94 680 ILE A N 1
ATOM 5255 C CA . ILE A 1 680 ? -23.701 -6.188 -13.409 1.00 80.94 680 ILE A CA 1
ATOM 5256 C C . ILE A 1 680 ? -23.419 -5.819 -11.954 1.00 80.94 680 ILE A C 1
ATOM 5258 O O . ILE A 1 680 ? -24.357 -5.652 -11.172 1.00 80.94 680 ILE A O 1
ATOM 5262 N N . CYS A 1 681 ? -22.139 -5.673 -11.601 1.00 83.50 681 CYS A N 1
ATOM 5263 C CA . CYS A 1 681 ? -21.740 -5.254 -10.267 1.00 83.50 681 CYS A CA 1
ATOM 5264 C C . CYS A 1 681 ? -22.287 -3.864 -9.929 1.00 83.50 681 CYS A C 1
ATOM 5266 O O . CYS A 1 681 ? -22.944 -3.701 -8.903 1.00 83.50 681 CYS A O 1
ATOM 5268 N N . LEU A 1 682 ? -22.102 -2.883 -10.813 1.00 88.88 682 LEU A N 1
ATOM 5269 C CA . LEU A 1 682 ? -22.584 -1.519 -10.600 1.00 88.88 682 LEU A CA 1
ATOM 5270 C C . LEU A 1 682 ? -24.113 -1.425 -10.583 1.00 88.88 682 LEU A C 1
ATOM 5272 O O . LEU A 1 682 ? -24.662 -0.779 -9.696 1.00 88.88 682 LEU A O 1
ATOM 5276 N N . ASP A 1 683 ? -24.822 -2.105 -11.485 1.00 85.69 683 ASP A N 1
ATOM 5277 C CA . ASP A 1 683 ? -26.293 -2.121 -11.502 1.00 85.69 683 ASP A CA 1
ATOM 5278 C C . ASP A 1 683 ? -26.858 -2.638 -10.169 1.00 85.69 683 ASP A C 1
ATOM 5280 O O . ASP A 1 683 ? -27.829 -2.100 -9.622 1.00 85.69 683 ASP A O 1
ATOM 5284 N N . ASN A 1 684 ? -26.220 -3.668 -9.615 1.00 82.62 684 ASN A N 1
ATOM 5285 C CA . ASN A 1 684 ? -26.578 -4.236 -8.328 1.00 82.62 684 ASN A CA 1
ATOM 5286 C C . ASN A 1 684 ? -26.263 -3.295 -7.153 1.00 82.62 684 ASN A C 1
ATOM 5288 O O . ASN A 1 684 ? -27.156 -3.047 -6.334 1.00 82.62 684 ASN A O 1
ATOM 5292 N N . LEU A 1 685 ? -25.043 -2.742 -7.104 1.00 85.81 685 LEU A N 1
ATOM 5293 C CA . LEU A 1 685 ? -24.601 -1.802 -6.068 1.00 85.81 685 LEU A CA 1
ATOM 5294 C C . LEU A 1 685 ? -25.447 -0.527 -6.064 1.00 85.81 685 LEU A C 1
ATOM 5296 O O . LEU A 1 685 ? -25.753 0.004 -5.002 1.00 85.81 685 LEU A O 1
ATOM 5300 N N . LEU A 1 686 ? -25.884 -0.062 -7.235 1.00 87.88 686 LEU A N 1
ATOM 5301 C CA . LEU A 1 686 ? -26.713 1.130 -7.356 1.00 87.88 686 LEU A CA 1
ATOM 5302 C C . LEU A 1 686 ? -28.193 0.846 -7.104 1.00 87.88 686 LEU A C 1
ATOM 5304 O O . LEU A 1 686 ? -28.910 1.759 -6.718 1.00 87.88 686 LEU A O 1
ATOM 5308 N N . SER A 1 687 ? -28.697 -0.373 -7.305 1.00 83.19 687 SER A N 1
ATOM 5309 C CA . SER A 1 687 ? -30.145 -0.636 -7.235 1.00 83.19 687 SER A CA 1
ATOM 5310 C C . SER A 1 687 ? -30.542 -1.654 -6.178 1.00 83.19 687 SER A C 1
ATOM 5312 O O . SER A 1 687 ? -31.243 -1.310 -5.227 1.00 83.19 687 SER A O 1
ATOM 5314 N N . ALA A 1 688 ? -30.155 -2.914 -6.357 1.00 73.81 688 ALA A N 1
ATOM 5315 C CA . ALA A 1 688 ? -30.702 -4.010 -5.568 1.00 73.81 688 ALA A CA 1
ATOM 5316 C C . ALA A 1 688 ? -30.216 -3.977 -4.111 1.00 73.81 688 ALA A C 1
ATOM 5318 O O . ALA A 1 688 ? -31.016 -4.172 -3.196 1.00 73.81 688 ALA A O 1
ATOM 5319 N N . ARG A 1 689 ? -28.939 -3.641 -3.893 1.00 75.75 689 ARG A N 1
ATOM 5320 C CA . ARG A 1 689 ? -28.340 -3.547 -2.557 1.00 75.75 689 ARG A CA 1
ATOM 5321 C C . ARG A 1 689 ? -28.941 -2.409 -1.704 1.00 75.75 689 ARG A C 1
ATOM 5323 O O . ARG A 1 689 ? -29.369 -2.699 -0.586 1.00 75.75 689 ARG A O 1
ATOM 5330 N N . PRO A 1 690 ? -29.049 -1.153 -2.189 1.00 76.75 690 PRO A N 1
ATOM 5331 C CA . PRO A 1 690 ? -29.723 -0.080 -1.454 1.00 76.75 690 PRO A CA 1
ATOM 5332 C C . PRO A 1 690 ? -31.178 -0.411 -1.101 1.00 76.75 690 PRO A C 1
ATOM 5334 O O . PRO A 1 690 ? -31.574 -0.238 0.046 1.00 76.75 690 PRO A O 1
ATOM 5337 N N . ARG A 1 691 ? -31.951 -0.977 -2.043 1.00 73.88 691 ARG A N 1
ATOM 5338 C CA . ARG A 1 691 ? -33.348 -1.381 -1.794 1.00 73.88 691 ARG A CA 1
ATOM 5339 C C . ARG A 1 691 ? -33.472 -2.436 -0.695 1.00 73.88 691 ARG A C 1
ATOM 5341 O O . ARG A 1 691 ? -34.395 -2.362 0.110 1.00 73.88 691 ARG A O 1
ATOM 5348 N N . ALA A 1 692 ? -32.555 -3.405 -0.655 1.00 69.06 692 ALA A N 1
ATOM 5349 C CA . ALA A 1 692 ? -32.523 -4.408 0.407 1.00 69.06 692 ALA A CA 1
ATOM 5350 C C . ALA A 1 692 ? -32.251 -3.762 1.777 1.00 69.06 692 ALA A C 1
ATOM 5352 O O . ALA A 1 692 ? -33.000 -4.003 2.719 1.00 69.06 692 ALA A O 1
ATOM 5353 N N . LYS A 1 693 ? -31.260 -2.861 1.871 1.00 69.50 693 LYS A N 1
ATOM 5354 C CA . LYS A 1 693 ? -30.965 -2.116 3.109 1.00 69.50 693 LYS A CA 1
ATOM 5355 C C . LYS A 1 693 ? -32.132 -1.237 3.579 1.00 69.50 693 LYS A C 1
ATOM 5357 O O . LYS A 1 693 ? -32.424 -1.205 4.773 1.00 69.50 693 LYS A O 1
ATOM 5362 N N . GLU A 1 694 ? -32.812 -0.552 2.658 1.00 69.06 694 GLU A N 1
ATOM 5363 C CA . GLU A 1 694 ? -34.005 0.260 2.949 1.00 69.06 694 GLU A CA 1
ATOM 5364 C C . GLU A 1 694 ? -35.159 -0.617 3.480 1.00 69.06 694 GLU A C 1
ATOM 5366 O O . GLU A 1 694 ? -35.765 -0.295 4.505 1.00 69.06 694 GLU A O 1
ATOM 5371 N N . ALA A 1 695 ? -35.426 -1.766 2.843 1.00 63.53 695 ALA A N 1
ATOM 5372 C CA . ALA A 1 695 ? -36.454 -2.715 3.283 1.00 63.53 695 ALA A CA 1
ATOM 5373 C C . ALA A 1 695 ? -36.146 -3.327 4.665 1.00 63.53 695 ALA A C 1
ATOM 5375 O O . ALA A 1 695 ? -37.048 -3.505 5.487 1.00 63.53 695 ALA A O 1
ATOM 5376 N N . GLU A 1 696 ? -34.870 -3.604 4.943 1.00 61.12 696 GLU A N 1
ATOM 5377 C CA . GLU A 1 696 ? -34.384 -4.115 6.231 1.00 61.12 696 GLU A CA 1
ATOM 5378 C C . GLU A 1 696 ? -34.349 -3.039 7.328 1.00 61.12 696 GLU A C 1
ATOM 5380 O O . GLU A 1 696 ? -34.405 -3.360 8.516 1.00 61.12 696 GLU A O 1
ATOM 5385 N N . GLY A 1 697 ? -34.359 -1.757 6.952 1.00 55.50 697 GLY A N 1
ATOM 5386 C CA . GLY A 1 697 ? -34.538 -0.645 7.877 1.00 55.50 697 GLY A CA 1
ATOM 5387 C C . GLY A 1 697 ? -33.324 0.166 8.257 1.00 55.50 697 GLY A C 1
ATOM 5388 O O . GLY A 1 697 ? -33.371 0.812 9.305 1.00 55.50 697 GLY A O 1
ATOM 5389 N N . ALA A 1 698 ? -32.272 0.133 7.444 1.00 58.09 698 ALA A N 1
ATOM 5390 C CA . ALA A 1 698 ? -31.136 1.028 7.600 1.00 58.09 698 ALA A CA 1
ATOM 5391 C C . ALA A 1 698 ? -31.598 2.497 7.582 1.00 58.09 698 ALA A C 1
ATOM 5393 O O . ALA A 1 698 ? -32.437 2.878 6.759 1.00 58.09 698 ALA A O 1
ATOM 5394 N N . ARG A 1 699 ? -31.050 3.322 8.482 1.00 57.84 699 ARG A N 1
ATOM 5395 C CA . ARG A 1 699 ? -31.270 4.770 8.455 1.00 57.84 699 ARG A CA 1
ATOM 5396 C C . ARG A 1 699 ? -30.252 5.415 7.537 1.00 57.84 699 ARG A C 1
ATOM 5398 O O . ARG A 1 699 ? -29.057 5.159 7.641 1.00 57.84 699 ARG A O 1
ATOM 5405 N N . ALA A 1 700 ? -30.745 6.253 6.642 1.00 54.81 700 ALA A N 1
ATOM 5406 C CA . ALA A 1 700 ? -29.912 7.222 5.962 1.00 54.81 700 ALA A CA 1
ATOM 5407 C C . ALA A 1 700 ? -29.571 8.363 6.944 1.00 54.81 700 ALA A C 1
ATOM 5409 O O . ALA A 1 700 ? -30.438 8.728 7.745 1.00 54.81 700 ALA A O 1
ATOM 5410 N N . PRO A 1 701 ? -28.359 8.944 6.883 1.00 54.75 701 PRO A N 1
ATOM 5411 C CA . PRO A 1 701 ? -28.090 10.265 7.445 1.00 54.75 701 PRO A CA 1
ATOM 5412 C C . PRO A 1 701 ? -29.173 11.281 7.051 1.00 54.75 701 PRO A C 1
ATOM 5414 O O . PRO A 1 701 ? -29.861 11.114 6.041 1.00 54.75 701 PRO A O 1
ATOM 5417 N N . SER A 1 702 ? -29.322 12.347 7.833 1.00 48.25 702 SER A N 1
ATOM 5418 C CA . SER A 1 702 ? -30.424 13.320 7.755 1.00 48.25 702 SER A CA 1
ATOM 5419 C C . SER A 1 702 ? -30.579 14.062 6.407 1.00 48.25 702 SER A C 1
ATOM 5421 O O . SER A 1 702 ? -31.596 14.726 6.204 1.00 48.25 702 SER A O 1
ATOM 5423 N N . ALA A 1 703 ? -29.659 13.883 5.448 1.00 55.91 703 ALA A N 1
ATOM 5424 C CA . ALA A 1 703 ? -29.748 14.397 4.079 1.00 55.91 703 ALA A CA 1
ATOM 5425 C C . ALA A 1 703 ? -29.127 13.433 3.040 1.00 55.91 703 ALA A C 1
ATOM 5427 O O . ALA A 1 703 ? -28.009 13.639 2.580 1.00 55.91 703 ALA A O 1
ATOM 5428 N N . VAL A 1 704 ? -29.835 12.369 2.641 1.00 67.75 704 VAL A N 1
ATOM 5429 C CA . VAL A 1 704 ? -29.394 11.475 1.548 1.00 67.75 704 VAL A CA 1
ATOM 5430 C C . VAL A 1 704 ? -30.286 11.663 0.323 1.00 67.75 704 VAL A C 1
ATOM 5432 O O . VAL A 1 704 ? -31.500 11.490 0.399 1.00 67.75 704 VAL A O 1
ATOM 5435 N N . PHE A 1 705 ? -29.679 11.996 -0.818 1.00 83.31 705 PHE A N 1
ATOM 5436 C CA . PHE A 1 705 ? -30.360 12.218 -2.097 1.00 83.31 705 PHE A CA 1
ATOM 5437 C C . PHE A 1 705 ? -29.880 11.209 -3.140 1.00 83.31 705 PHE A C 1
ATOM 5439 O O . PHE A 1 705 ? -28.696 10.892 -3.219 1.00 83.31 705 PHE A O 1
ATOM 5446 N N . ARG A 1 706 ? -30.792 10.721 -3.986 1.00 85.56 706 ARG A N 1
ATOM 5447 C CA . ARG A 1 706 ? -30.452 9.987 -5.210 1.00 85.56 706 ARG A CA 1
ATOM 5448 C C . ARG A 1 706 ? -31.499 10.235 -6.293 1.00 85.56 706 ARG A C 1
ATOM 5450 O O . ARG A 1 706 ? -32.679 10.327 -5.960 1.00 85.56 706 ARG A O 1
ATOM 5457 N N . PRO A 1 707 ? -31.120 10.239 -7.583 1.00 87.38 707 PRO A N 1
ATOM 5458 C CA . PRO A 1 707 ? -32.105 10.144 -8.655 1.00 87.38 707 PRO A CA 1
ATOM 5459 C C . PRO A 1 707 ? -32.956 8.867 -8.518 1.00 87.38 707 PRO A C 1
ATOM 5461 O O . PRO A 1 707 ? -32.436 7.802 -8.176 1.00 87.38 707 PRO A O 1
ATOM 5464 N N . GLU A 1 708 ? -34.262 8.951 -8.781 1.00 84.12 708 GLU A N 1
ATOM 5465 C CA . GLU A 1 708 ? -35.158 7.785 -8.681 1.00 84.12 708 GLU A CA 1
ATOM 5466 C C . GLU A 1 708 ? -34.963 6.801 -9.837 1.00 84.12 708 GLU A C 1
ATOM 5468 O O . GLU A 1 708 ? -34.994 5.579 -9.656 1.00 84.12 708 GLU A O 1
ATOM 5473 N N . ASP A 1 709 ? -34.705 7.331 -11.033 1.00 88.25 709 ASP A N 1
ATOM 5474 C CA . ASP A 1 709 ? -34.456 6.521 -12.214 1.00 88.25 709 ASP A CA 1
ATOM 5475 C C . ASP A 1 709 ? -33.073 5.851 -12.153 1.00 88.25 709 ASP A C 1
ATOM 5477 O O . ASP A 1 709 ? -32.044 6.475 -11.878 1.00 88.25 709 ASP A O 1
ATOM 5481 N N . ALA A 1 710 ? -33.029 4.544 -12.417 1.00 86.06 710 ALA A N 1
ATOM 5482 C CA . ALA A 1 710 ? -31.786 3.778 -12.378 1.00 86.06 710 ALA A CA 1
ATOM 5483 C C . ALA A 1 710 ? -30.814 4.193 -13.492 1.00 86.06 710 ALA A C 1
ATOM 5485 O O . ALA A 1 710 ? -29.608 4.257 -13.250 1.00 86.06 710 ALA A O 1
ATOM 5486 N N . ALA A 1 711 ? -31.327 4.523 -14.681 1.00 87.06 711 ALA A N 1
ATOM 5487 C CA . ALA A 1 711 ? -30.488 4.966 -15.788 1.00 87.06 711 ALA A CA 1
ATOM 5488 C C . ALA A 1 711 ? -29.934 6.377 -15.541 1.00 87.06 711 ALA A C 1
ATOM 5490 O O . ALA A 1 711 ? -28.785 6.661 -15.870 1.00 87.06 711 ALA A O 1
ATOM 5491 N N . GLU A 1 712 ? -30.709 7.269 -14.925 1.00 90.75 712 GLU A N 1
ATOM 5492 C CA . GLU A 1 712 ? -30.230 8.573 -14.470 1.00 90.75 712 GLU A CA 1
ATOM 5493 C C . GLU A 1 712 ? -29.139 8.452 -13.401 1.00 90.75 712 GLU A C 1
ATOM 5495 O O . GLU A 1 712 ? -28.111 9.114 -13.528 1.00 90.75 712 GLU A O 1
ATOM 5500 N N . ARG A 1 713 ? -29.299 7.563 -12.409 1.00 93.12 713 ARG A N 1
ATOM 5501 C CA . ARG A 1 713 ? -28.248 7.290 -11.410 1.00 93.12 713 ARG A CA 1
ATOM 5502 C C . ARG A 1 713 ? -26.938 6.854 -12.057 1.00 93.12 713 ARG A C 1
ATOM 5504 O O . ARG A 1 713 ? -25.894 7.418 -11.738 1.00 93.12 713 ARG A O 1
ATOM 5511 N N . MET A 1 714 ? -27.002 5.896 -12.984 1.00 93.06 714 MET A N 1
ATOM 5512 C CA . MET A 1 714 ? -25.827 5.437 -13.730 1.00 93.06 714 MET A CA 1
ATOM 5513 C C . MET A 1 714 ? -25.195 6.579 -14.533 1.00 93.06 714 MET A C 1
ATOM 5515 O O . MET A 1 714 ? -23.985 6.760 -14.477 1.00 93.06 714 MET A O 1
ATOM 5519 N N . ARG A 1 715 ? -25.998 7.391 -15.236 1.00 93.56 715 ARG A N 1
ATOM 5520 C CA . ARG A 1 715 ? -25.496 8.518 -16.042 1.00 93.56 715 ARG A CA 1
ATOM 5521 C C . ARG A 1 715 ? -24.770 9.570 -15.210 1.00 93.56 715 ARG A C 1
ATOM 5523 O O . ARG A 1 715 ? -23.686 9.984 -15.601 1.00 93.56 715 ARG A O 1
ATOM 5530 N N . VAL A 1 716 ? -25.349 9.989 -14.083 1.00 94.69 716 VAL A N 1
ATOM 5531 C CA . VAL A 1 716 ? -24.737 10.997 -13.201 1.00 94.69 716 VAL A CA 1
ATOM 5532 C C . VAL A 1 716 ? -23.426 10.477 -12.616 1.00 94.69 716 VAL A C 1
ATOM 5534 O O . VAL A 1 716 ? -22.434 11.199 -12.599 1.00 94.69 716 VAL A O 1
ATOM 5537 N N . LEU A 1 717 ? -23.402 9.222 -12.163 1.00 95.75 717 LEU A N 1
ATOM 5538 C CA . LEU A 1 717 ? -22.186 8.612 -11.632 1.00 95.75 717 LEU A CA 1
ATOM 5539 C C . LEU A 1 717 ? -21.106 8.436 -12.712 1.00 95.75 717 LEU A C 1
ATOM 5541 O O . LEU A 1 717 ? -19.930 8.663 -12.446 1.00 95.75 717 LEU A O 1
ATOM 5545 N N . ALA A 1 718 ? -21.505 8.063 -13.929 1.00 96.50 718 ALA A N 1
ATOM 5546 C CA . ALA A 1 718 ? -20.610 7.928 -15.072 1.00 96.50 718 ALA A CA 1
ATOM 5547 C C . ALA A 1 718 ? -19.984 9.272 -15.479 1.00 96.50 718 ALA A C 1
ATOM 5549 O O . ALA A 1 718 ? -18.787 9.341 -15.742 1.00 96.50 718 ALA A O 1
ATOM 5550 N N . GLU A 1 719 ? -20.773 10.350 -15.464 1.00 95.19 719 GLU A N 1
ATOM 5551 C CA . GLU A 1 719 ? -20.280 11.714 -15.679 1.00 95.19 719 GLU A CA 1
ATOM 5552 C C . GLU A 1 719 ? -19.318 12.164 -14.567 1.00 95.19 719 GLU A C 1
ATOM 5554 O O . GLU A 1 719 ? -18.289 12.773 -14.857 1.00 95.19 719 GLU A O 1
ATOM 5559 N N . LEU A 1 720 ? -19.611 11.838 -13.301 1.00 95.25 720 LEU A N 1
ATOM 5560 C CA . LEU A 1 720 ? -18.703 12.114 -12.184 1.00 95.25 720 LEU A CA 1
ATOM 5561 C C . LEU A 1 720 ? -17.362 11.390 -12.368 1.00 95.25 720 LEU A C 1
ATOM 5563 O O . LEU A 1 720 ? -16.316 12.024 -12.266 1.00 95.25 720 LEU A O 1
ATOM 5567 N N . ALA A 1 721 ? -17.390 10.087 -12.668 1.00 95.62 721 ALA A N 1
ATOM 5568 C CA . ALA A 1 721 ? -16.187 9.283 -12.884 1.00 95.62 721 ALA A CA 1
ATOM 5569 C C . ALA A 1 721 ? -15.317 9.852 -14.012 1.00 95.62 721 ALA A C 1
ATOM 5571 O O . ALA A 1 721 ? -14.103 9.966 -13.864 1.00 95.62 721 ALA A O 1
ATOM 5572 N N . ASP A 1 722 ? -15.943 10.251 -15.119 1.00 94.94 722 ASP A N 1
ATOM 5573 C CA . ASP A 1 722 ? -15.255 10.839 -16.264 1.00 94.94 722 ASP A CA 1
ATOM 5574 C C . ASP A 1 722 ? -14.562 12.164 -15.900 1.00 94.94 722 ASP A C 1
ATOM 5576 O O . ASP A 1 722 ? -13.390 12.350 -16.233 1.00 94.94 722 ASP A O 1
ATOM 5580 N N . ARG A 1 723 ? -15.235 13.056 -15.164 1.00 92.44 723 ARG A N 1
ATOM 5581 C CA . ARG A 1 723 ? -14.634 14.315 -14.699 1.00 92.44 723 ARG A CA 1
ATOM 5582 C C . ARG A 1 723 ? -13.474 14.069 -13.732 1.00 92.44 723 ARG A C 1
ATOM 5584 O O . ARG A 1 723 ? -12.395 14.618 -13.932 1.00 92.44 723 ARG A O 1
ATOM 5591 N N . VAL A 1 724 ? -13.671 13.188 -12.748 1.00 91.50 724 VAL A N 1
ATOM 5592 C CA . VAL A 1 724 ? -12.635 12.801 -11.775 1.00 91.50 724 VAL A CA 1
ATOM 5593 C C . VAL A 1 724 ? -11.400 12.240 -12.488 1.00 91.50 724 VAL A C 1
ATOM 5595 O O . VAL A 1 724 ? -10.280 12.649 -12.180 1.00 91.50 724 VAL A O 1
ATOM 5598 N N . GLN A 1 725 ? -11.591 11.353 -13.470 1.00 91.62 725 GLN A N 1
ATOM 5599 C CA . GLN A 1 725 ? -10.491 10.719 -14.195 1.00 91.62 725 GLN A CA 1
ATOM 5600 C C . GLN A 1 725 ? -9.727 11.684 -15.099 1.00 91.62 725 GLN A C 1
ATOM 5602 O O . GLN A 1 725 ? -8.498 11.667 -15.102 1.00 91.62 725 GLN A O 1
ATOM 5607 N N . ARG A 1 726 ? -10.431 12.539 -15.853 1.00 85.75 726 ARG A N 1
ATOM 5608 C CA . ARG A 1 726 ? -9.782 13.522 -16.734 1.00 85.75 726 ARG A CA 1
ATOM 5609 C C . ARG A 1 726 ? -8.905 14.504 -15.971 1.00 85.75 726 ARG A C 1
ATOM 5611 O O . ARG A 1 726 ? -7.873 14.903 -16.507 1.00 85.75 726 ARG A O 1
ATOM 5618 N N . ASP A 1 727 ? -9.325 14.891 -14.771 1.00 78.94 727 ASP A N 1
ATOM 5619 C CA . ASP A 1 727 ? -8.573 15.828 -13.945 1.00 78.94 727 ASP A CA 1
ATOM 5620 C C . ASP A 1 727 ? -7.433 15.119 -13.191 1.00 78.94 727 ASP A C 1
ATOM 5622 O O . ASP A 1 727 ? -6.375 15.709 -13.024 1.00 78.94 727 ASP A O 1
ATOM 5626 N N . GLY A 1 728 ? -7.604 13.856 -12.768 1.00 72.38 728 GLY A N 1
ATOM 5627 C CA . GLY A 1 728 ? -6.594 13.137 -11.973 1.00 72.38 728 GLY A CA 1
ATOM 5628 C C . GLY A 1 728 ? -5.494 12.417 -12.766 1.00 72.38 728 GLY A C 1
ATOM 5629 O O . GLY A 1 728 ? -4.332 12.500 -12.383 1.00 72.38 728 GLY A O 1
ATOM 5630 N N . TYR A 1 729 ? -5.801 11.759 -13.893 1.00 73.06 729 TYR A N 1
ATOM 5631 C CA . TYR A 1 729 ? -4.781 11.033 -14.686 1.00 73.06 729 TYR A CA 1
ATOM 5632 C C . TYR A 1 729 ? -3.759 11.960 -15.366 1.00 73.06 729 TYR A C 1
ATOM 5634 O O . TYR A 1 729 ? -2.723 11.508 -15.832 1.00 73.06 729 TYR A O 1
ATOM 5642 N N . ARG A 1 730 ? -4.022 13.271 -15.416 1.00 58.31 730 ARG A N 1
ATOM 5643 C CA . ARG A 1 730 ? -3.074 14.267 -15.942 1.00 58.31 730 ARG A CA 1
ATOM 5644 C C . ARG A 1 730 ? -1.978 14.655 -14.947 1.00 58.31 730 ARG A C 1
ATOM 5646 O O . ARG A 1 730 ? -0.967 15.205 -15.368 1.00 58.31 730 ARG A O 1
ATOM 5653 N N . GLU A 1 731 ? -2.189 14.402 -13.656 1.00 46.19 731 GLU A N 1
ATOM 5654 C CA . GLU A 1 731 ? -1.281 14.784 -12.564 1.00 46.19 731 GLU A CA 1
ATOM 5655 C C . GLU A 1 731 ? -0.622 13.563 -11.891 1.00 46.19 731 GLU A C 1
ATOM 5657 O O . GLU A 1 731 ? 0.343 13.720 -11.144 1.00 46.19 731 GLU A O 1
ATOM 5662 N N . GLN A 1 732 ? -1.120 12.344 -12.150 1.00 48.25 732 GLN A N 1
ATOM 5663 C CA . GLN A 1 732 ? -0.700 11.086 -11.517 1.00 48.25 732 GLN A CA 1
ATOM 5664 C C . GLN A 1 732 ? -0.685 9.920 -12.527 1.00 48.25 732 GLN A C 1
ATOM 5666 O O . GLN A 1 732 ? -1.395 9.947 -13.527 1.00 48.25 732 GLN A O 1
ATOM 5671 N N . SER A 1 733 ? 0.092 8.865 -12.241 1.00 62.34 733 SER A N 1
ATOM 5672 C CA . SER A 1 733 ? 0.015 7.566 -12.944 1.00 62.34 733 SER A CA 1
ATOM 5673 C C . SER A 1 733 ? -1.357 6.888 -12.728 1.00 62.34 733 SER A C 1
ATOM 5675 O O . SER A 1 733 ? -2.134 7.333 -11.888 1.00 62.34 733 SER A O 1
ATOM 5677 N N . ARG A 1 734 ? -1.674 5.801 -13.456 1.00 75.38 734 ARG A N 1
ATOM 5678 C CA . ARG A 1 734 ? -2.909 4.996 -13.297 1.00 75.38 734 ARG A CA 1
ATOM 5679 C C . ARG A 1 734 ? -3.045 4.478 -11.851 1.00 75.38 734 ARG A C 1
ATOM 5681 O O . ARG A 1 734 ? -2.565 3.394 -11.526 1.00 75.38 734 ARG A O 1
ATOM 5688 N N . SER A 1 735 ? -3.721 5.239 -10.995 1.00 73.88 735 SER A N 1
ATOM 5689 C CA . SER A 1 735 ? -3.922 4.961 -9.568 1.00 73.88 735 SER A CA 1
ATOM 5690 C C . SER A 1 735 ? -5.329 5.384 -9.106 1.00 73.88 735 SER A C 1
ATOM 5692 O O . SER A 1 735 ? -6.050 6.073 -9.841 1.00 73.88 735 SER A O 1
ATOM 5694 N N . PRO A 1 736 ? -5.778 4.959 -7.907 1.00 79.88 736 PRO A N 1
ATOM 5695 C CA . PRO A 1 736 ? -7.012 5.465 -7.312 1.00 79.88 736 PRO A CA 1
ATOM 5696 C C . PRO A 1 736 ? -6.949 6.983 -7.104 1.00 79.88 736 PRO A C 1
ATOM 5698 O O . PRO A 1 736 ? -6.067 7.486 -6.412 1.00 79.88 736 PRO A O 1
ATOM 5701 N N . ILE A 1 737 ? -7.914 7.706 -7.673 1.00 83.19 737 ILE A N 1
ATOM 5702 C CA . ILE A 1 737 ? -7.969 9.168 -7.589 1.00 83.19 737 ILE A CA 1
ATOM 5703 C C . ILE A 1 737 ? -8.689 9.565 -6.305 1.00 83.19 737 ILE A C 1
ATOM 5705 O O . ILE A 1 737 ? -9.824 9.147 -6.059 1.00 83.19 737 ILE A O 1
ATOM 5709 N N . VAL A 1 738 ? -8.015 10.385 -5.504 1.00 85.75 738 VAL A N 1
ATOM 5710 C CA . VAL A 1 738 ? -8.478 10.843 -4.195 1.00 85.75 738 VAL A CA 1
ATOM 5711 C C . VAL A 1 738 ? -8.925 12.303 -4.292 1.00 85.75 738 VAL A C 1
ATOM 5713 O O . VAL A 1 738 ? -8.213 13.123 -4.866 1.00 85.75 738 VAL A O 1
ATOM 5716 N N . ARG A 1 739 ? -10.118 12.619 -3.775 1.00 87.38 739 ARG A N 1
ATOM 5717 C CA . ARG A 1 739 ? -10.748 13.953 -3.834 1.00 87.38 739 ARG A CA 1
ATOM 5718 C C . ARG A 1 739 ? -11.471 14.291 -2.536 1.00 87.38 739 ARG A C 1
ATOM 5720 O O . ARG A 1 739 ? -11.993 13.389 -1.890 1.00 87.38 739 ARG A O 1
ATOM 5727 N N . THR A 1 740 ? -11.564 15.563 -2.169 1.00 88.88 740 THR A N 1
ATOM 5728 C CA . THR A 1 740 ? -12.391 15.989 -1.020 1.00 88.88 740 THR A CA 1
ATOM 5729 C C . THR A 1 740 ? -13.892 15.943 -1.354 1.00 88.88 740 THR A C 1
ATOM 5731 O O . THR A 1 740 ? -14.279 15.865 -2.526 1.00 88.88 740 THR A O 1
ATOM 5734 N N . GLU A 1 741 ? -14.769 15.999 -0.338 1.00 87.81 741 GLU A N 1
ATOM 5735 C CA . GLU A 1 741 ? -16.230 16.077 -0.559 1.00 87.81 741 GLU A CA 1
ATOM 5736 C C . GLU A 1 741 ? -16.599 17.290 -1.431 1.00 87.81 741 GLU A C 1
ATOM 5738 O O . GLU A 1 741 ? -17.387 17.163 -2.374 1.00 87.81 741 GLU A O 1
ATOM 5743 N N . ASP A 1 742 ? -15.991 18.447 -1.151 1.00 88.69 742 ASP A N 1
ATOM 5744 C CA . ASP A 1 742 ? -16.242 19.705 -1.859 1.00 88.69 742 ASP A CA 1
ATOM 5745 C C . ASP A 1 742 ? -15.863 19.610 -3.341 1.00 88.69 742 ASP A C 1
ATOM 5747 O O . ASP A 1 742 ? -16.618 20.053 -4.214 1.00 88.69 742 ASP A O 1
ATOM 5751 N N . GLU A 1 743 ? -14.728 18.977 -3.645 1.00 91.25 743 GLU A N 1
ATOM 5752 C CA . GLU A 1 743 ? -14.294 18.733 -5.019 1.00 91.25 743 GLU A CA 1
ATOM 5753 C C . GLU A 1 743 ? -15.278 17.824 -5.762 1.00 91.25 743 GLU A C 1
ATOM 5755 O O . GLU A 1 743 ? -15.714 18.157 -6.865 1.00 91.25 743 GLU A O 1
ATOM 5760 N N . LEU A 1 744 ? -15.703 16.708 -5.158 1.00 91.62 744 LEU A N 1
ATOM 5761 C CA . LEU A 1 744 ? -16.688 15.814 -5.779 1.00 91.62 744 LEU A CA 1
ATOM 5762 C C . LEU A 1 744 ? -18.043 16.507 -5.991 1.00 91.62 744 LEU A C 1
ATOM 5764 O O . LEU A 1 744 ? -18.676 16.337 -7.038 1.00 91.62 744 LEU A O 1
ATOM 5768 N N . CYS A 1 745 ? -18.477 17.337 -5.041 1.00 91.94 745 CYS A N 1
ATOM 5769 C CA . CYS A 1 745 ? -19.694 18.136 -5.170 1.00 91.94 745 CYS A CA 1
ATOM 5770 C C . CYS A 1 745 ? -19.594 19.182 -6.291 1.00 91.94 745 CYS A C 1
ATOM 5772 O O . CYS A 1 745 ? -20.591 19.461 -6.969 1.00 91.94 745 CYS A O 1
ATOM 5774 N N . ALA A 1 746 ? -18.412 19.752 -6.530 1.00 92.38 746 ALA A N 1
ATOM 5775 C CA . ALA A 1 746 ? -18.183 20.674 -7.640 1.00 92.38 746 ALA A CA 1
ATOM 5776 C C . ALA A 1 746 ? -18.276 19.980 -9.012 1.00 92.38 746 ALA A C 1
ATOM 5778 O O . ALA A 1 746 ? -18.685 20.610 -9.991 1.00 92.38 746 ALA A O 1
ATOM 5779 N N . LEU A 1 747 ? -17.952 18.683 -9.083 1.00 92.25 747 LEU A N 1
ATOM 5780 C CA . LEU A 1 747 ? -17.987 17.891 -10.317 1.00 92.25 747 LEU A CA 1
ATOM 5781 C C . LEU A 1 747 ? -19.377 17.331 -10.663 1.00 92.25 747 LEU A C 1
ATOM 5783 O O . LEU A 1 747 ? -19.627 16.998 -11.824 1.00 92.25 747 LEU A O 1
ATOM 5787 N N . LEU A 1 748 ? -20.291 17.240 -9.695 1.00 93.50 748 LEU A N 1
ATOM 5788 C CA . LEU A 1 748 ? -21.666 16.787 -9.922 1.00 93.50 748 LEU A CA 1
ATOM 5789 C C . LEU A 1 748 ? -22.520 17.823 -10.697 1.00 93.50 748 LEU A C 1
ATOM 5791 O O . LEU A 1 748 ? -22.237 19.024 -10.660 1.00 93.50 748 LEU A O 1
ATOM 5795 N N . PRO A 1 749 ? -23.599 17.394 -11.390 1.00 90.56 749 PRO A N 1
ATOM 5796 C CA . PRO A 1 749 ? -24.413 18.268 -12.234 1.00 90.56 749 PRO A CA 1
ATOM 5797 C C . PRO A 1 749 ? -24.930 19.526 -1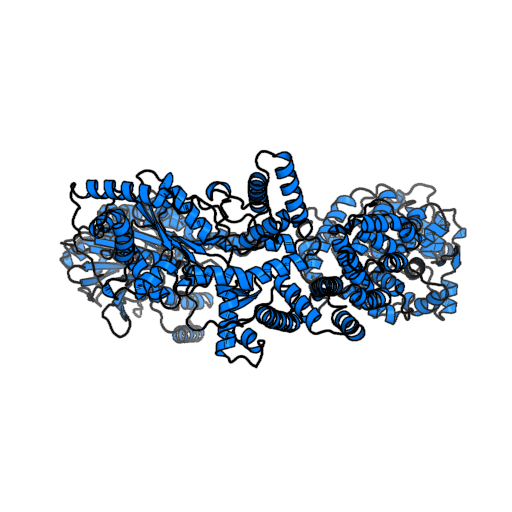1.527 1.00 90.56 749 PRO A C 1
ATOM 5799 O O . PRO A 1 749 ? -25.533 19.454 -10.455 1.00 90.56 749 PRO A O 1
ATOM 5802 N N . SER A 1 750 ? -24.801 20.681 -12.190 1.00 88.69 750 SER A N 1
ATOM 5803 C CA . SER A 1 750 ? -25.174 21.983 -11.617 1.00 88.69 750 SER A CA 1
ATOM 5804 C C . SER A 1 750 ? -26.662 22.124 -11.277 1.00 88.69 750 SER A C 1
ATOM 5806 O O . SER A 1 750 ? -27.026 22.934 -10.429 1.00 88.69 750 SER A O 1
ATOM 5808 N N . ARG A 1 751 ? -27.508 21.306 -11.918 1.00 92.81 751 ARG A N 1
ATOM 5809 C CA . ARG A 1 751 ? -28.954 21.210 -11.666 1.00 92.81 751 ARG A CA 1
ATOM 5810 C C . ARG A 1 751 ? -29.310 20.675 -10.275 1.00 92.81 751 ARG A C 1
ATOM 5812 O O . ARG A 1 751 ? -30.440 20.876 -9.854 1.00 92.81 751 ARG A O 1
ATOM 5819 N N . PHE A 1 752 ? -28.391 19.984 -9.600 1.00 91.50 752 PHE A N 1
ATOM 5820 C CA . PHE A 1 752 ? -28.562 19.590 -8.204 1.00 91.50 752 PHE A CA 1
ATOM 5821 C C . PHE A 1 752 ? -28.113 20.734 -7.298 1.00 91.50 752 PHE A C 1
ATOM 5823 O O . PHE A 1 752 ? -27.054 21.337 -7.524 1.00 91.50 752 PHE A O 1
ATOM 5830 N N . SER A 1 753 ? -28.906 21.018 -6.270 1.00 91.56 753 SER A N 1
ATOM 5831 C CA . SER A 1 753 ? -28.514 21.893 -5.167 1.00 91.56 753 SER A CA 1
ATOM 5832 C C . SER A 1 753 ? -27.296 21.328 -4.427 1.00 91.56 753 SER A C 1
ATOM 5834 O O . SER A 1 753 ? -26.975 20.146 -4.544 1.00 91.56 753 SER A O 1
ATOM 5836 N N . TYR A 1 754 ? -26.596 22.170 -3.666 1.00 86.94 754 TYR A N 1
ATOM 5837 C CA . TYR A 1 754 ? -25.421 21.737 -2.903 1.00 86.94 754 TYR A CA 1
ATOM 5838 C C . TYR A 1 754 ? -25.750 20.584 -1.937 1.00 86.94 754 TYR A C 1
ATOM 5840 O O . TYR A 1 754 ? -25.041 19.581 -1.915 1.00 86.94 754 TYR A O 1
ATOM 5848 N N . GLU A 1 755 ? -26.886 20.675 -1.240 1.00 85.75 755 GLU A N 1
ATOM 5849 C CA . GLU A 1 755 ? -27.369 19.627 -0.330 1.00 85.75 755 GLU A CA 1
ATOM 5850 C C . GLU A 1 755 ? -27.690 18.313 -1.056 1.00 85.75 755 GLU A C 1
ATOM 5852 O O . GLU A 1 755 ? -27.357 17.237 -0.569 1.00 85.75 755 GLU A O 1
ATOM 5857 N N . GLU A 1 756 ? -28.276 18.369 -2.256 1.00 90.12 756 GLU A N 1
ATOM 5858 C CA . GLU A 1 756 ? -28.518 17.164 -3.062 1.00 90.12 756 GLU A CA 1
ATOM 5859 C C . GLU A 1 756 ? -27.210 16.517 -3.532 1.00 90.12 756 GLU A C 1
ATOM 5861 O O . GLU A 1 756 ? -27.113 15.292 -3.585 1.00 90.12 756 GLU A O 1
ATOM 5866 N N . ARG A 1 757 ? -26.182 17.310 -3.857 1.00 92.31 757 ARG A N 1
ATOM 5867 C CA . ARG A 1 757 ? -24.872 16.775 -4.260 1.00 92.31 757 ARG A CA 1
ATOM 5868 C C . ARG A 1 757 ? -24.176 16.077 -3.101 1.00 92.31 757 ARG A C 1
ATOM 5870 O O . ARG A 1 757 ? -23.788 14.922 -3.268 1.00 92.31 757 ARG A O 1
ATOM 5877 N N . ARG A 1 758 ? -24.111 16.720 -1.931 1.00 88.81 758 ARG A N 1
ATOM 5878 C CA . ARG A 1 758 ? -23.599 16.097 -0.699 1.00 88.81 758 ARG A CA 1
ATOM 5879 C C . ARG A 1 758 ? -24.385 14.839 -0.355 1.00 88.81 758 ARG A C 1
ATOM 5881 O O . ARG A 1 758 ? -23.804 13.779 -0.148 1.00 88.81 758 ARG A O 1
ATOM 5888 N N . GLY A 1 759 ? -25.713 14.912 -0.434 1.00 86.88 759 GLY A N 1
ATOM 5889 C CA . GLY A 1 759 ? -26.581 13.763 -0.210 1.00 86.88 759 GLY A CA 1
ATOM 5890 C C . GLY A 1 759 ? -26.353 12.611 -1.192 1.00 86.88 759 GLY A C 1
ATOM 5891 O O . GLY A 1 759 ? -26.482 11.451 -0.795 1.00 86.88 759 GLY A O 1
ATOM 5892 N N . PHE A 1 760 ? -25.982 12.891 -2.447 1.00 91.00 760 PHE A N 1
ATOM 5893 C CA . PHE A 1 760 ? -25.635 11.856 -3.424 1.00 91.00 760 PHE A CA 1
ATOM 5894 C C . PHE A 1 760 ? -24.269 11.225 -3.156 1.00 91.00 760 PHE A C 1
ATOM 5896 O O . PHE A 1 760 ? -24.153 10.002 -3.232 1.00 91.00 760 PHE A O 1
ATOM 5903 N N . ILE A 1 761 ? -23.256 12.015 -2.785 1.00 89.69 761 ILE A N 1
ATOM 5904 C CA . ILE A 1 761 ? -21.948 11.486 -2.364 1.00 89.69 761 ILE A CA 1
ATOM 5905 C C . ILE A 1 761 ? -22.109 10.608 -1.118 1.00 89.69 761 ILE A C 1
ATOM 5907 O O . ILE A 1 761 ? -21.690 9.447 -1.125 1.00 89.69 761 ILE A O 1
ATOM 5911 N N . ALA A 1 762 ? -22.834 11.089 -0.106 1.00 83.00 762 ALA A N 1
ATOM 5912 C CA . ALA A 1 762 ? -23.156 10.320 1.091 1.00 83.00 762 ALA A CA 1
ATOM 5913 C C . ALA A 1 762 ? -23.899 9.014 0.756 1.00 83.00 762 ALA A C 1
ATOM 5915 O O . ALA A 1 762 ? -23.613 7.968 1.346 1.00 83.00 762 ALA A O 1
ATOM 5916 N N . TRP A 1 763 ? -24.818 9.020 -0.219 1.00 86.19 763 TRP A N 1
ATOM 5917 C CA . TRP A 1 763 ? -25.492 7.805 -0.693 1.00 86.19 763 TRP A CA 1
ATOM 5918 C C . TRP A 1 763 ? -24.531 6.814 -1.371 1.00 86.19 763 TRP A C 1
ATOM 5920 O O . TRP A 1 763 ? -24.613 5.603 -1.127 1.00 86.19 763 TRP A O 1
ATOM 5930 N N . LEU A 1 764 ? -23.624 7.317 -2.216 1.00 88.62 764 LEU A N 1
ATOM 5931 C CA . LEU A 1 764 ? -22.643 6.513 -2.946 1.00 88.62 764 LEU A CA 1
ATOM 5932 C C . LEU A 1 764 ? -21.647 5.827 -2.007 1.00 88.62 764 LEU A C 1
ATOM 5934 O O . LEU A 1 764 ? -21.293 4.671 -2.252 1.00 88.62 764 LEU A O 1
ATOM 5938 N N . VAL A 1 765 ? -21.252 6.504 -0.927 1.00 82.50 765 VAL A N 1
ATOM 5939 C CA . VAL A 1 765 ? -20.401 5.948 0.133 1.00 82.50 765 VAL A CA 1
ATOM 5940 C C . VAL A 1 765 ? -21.198 4.964 0.987 1.00 82.50 765 VAL A C 1
ATOM 5942 O O . VAL A 1 765 ? -20.843 3.791 1.099 1.00 82.50 765 VAL A O 1
ATOM 5945 N N . SER A 1 766 ? -22.333 5.389 1.547 1.00 74.19 766 SER A N 1
ATOM 5946 C CA . SER A 1 766 ? -23.112 4.587 2.498 1.00 74.19 766 SER A CA 1
ATOM 5947 C C . SER A 1 766 ? -23.841 3.414 1.824 1.00 74.19 766 SER A C 1
ATOM 5949 O O . SER A 1 766 ? -23.451 2.248 1.955 1.00 74.19 766 SER A O 1
ATOM 5951 N N . SER A 1 767 ? -24.920 3.688 1.105 1.00 76.06 767 SER A N 1
ATOM 5952 C CA . SER A 1 767 ? -25.884 2.684 0.660 1.00 76.06 767 SER A CA 1
ATOM 5953 C C . SER A 1 767 ? -25.405 1.927 -0.572 1.00 76.06 767 SER A C 1
ATOM 5955 O O . SER A 1 767 ? -25.543 0.702 -0.613 1.00 76.06 767 SER A O 1
ATOM 5957 N N . ALA A 1 768 ? -24.806 2.624 -1.543 1.00 82.50 768 ALA A N 1
ATOM 5958 C CA . ALA A 1 768 ? -24.306 1.991 -2.760 1.00 82.50 768 ALA A CA 1
ATOM 5959 C C . ALA A 1 768 ? -22.954 1.299 -2.531 1.00 82.50 768 ALA A C 1
ATOM 5961 O O . ALA A 1 768 ? -22.798 0.138 -2.905 1.00 82.50 768 ALA A O 1
ATOM 5962 N N . GLY A 1 769 ? -22.025 1.945 -1.816 1.00 81.19 769 GLY A N 1
ATOM 5963 C CA . GLY A 1 769 ? -20.666 1.440 -1.577 1.00 81.19 769 GLY A CA 1
ATOM 5964 C C . GLY A 1 769 ? -19.781 1.472 -2.826 1.00 81.19 769 GLY A C 1
ATOM 5965 O O . GLY A 1 769 ? -18.926 0.607 -2.978 1.00 81.19 769 GLY A O 1
ATOM 5966 N N . VAL A 1 770 ? -20.036 2.413 -3.741 1.00 88.44 770 VAL A N 1
ATOM 5967 C CA . VAL A 1 770 ? -19.232 2.614 -4.962 1.00 88.44 770 VAL A CA 1
ATOM 5968 C C . VAL A 1 770 ? -18.094 3.607 -4.719 1.00 88.44 770 VAL A C 1
ATOM 5970 O O . VAL A 1 770 ? -17.061 3.528 -5.380 1.00 88.44 770 VAL A O 1
ATOM 5973 N N . LEU A 1 771 ? -18.269 4.504 -3.746 1.00 88.31 771 LEU A N 1
ATOM 5974 C CA . LEU A 1 771 ? -17.211 5.348 -3.202 1.00 88.31 771 LEU A CA 1
ATOM 5975 C C . LEU A 1 771 ? -16.807 4.840 -1.814 1.00 88.31 771 LEU A C 1
ATOM 5977 O O . LEU A 1 771 ? -17.621 4.251 -1.097 1.00 88.31 771 LEU A O 1
ATOM 5981 N N . VAL A 1 772 ? -15.557 5.091 -1.448 1.00 82.81 772 VAL A N 1
ATOM 5982 C CA . VAL A 1 772 ? -15.009 4.879 -0.108 1.00 82.81 772 VAL A CA 1
ATOM 5983 C C . VAL A 1 772 ? -14.452 6.195 0.417 1.00 82.81 772 VAL A C 1
ATOM 5985 O O . VAL A 1 772 ? -13.817 6.949 -0.320 1.00 82.81 772 VAL A O 1
ATOM 5988 N N . ASP A 1 773 ? -14.736 6.462 1.680 1.00 75.88 773 ASP A N 1
ATOM 5989 C CA . ASP A 1 773 ? -14.154 7.513 2.505 1.00 75.88 773 ASP A CA 1
ATOM 5990 C C . ASP A 1 773 ? -12.754 7.104 2.996 1.00 75.88 773 ASP A C 1
ATOM 5992 O O . ASP A 1 773 ? -12.407 5.919 2.990 1.00 75.88 773 ASP A O 1
ATOM 5996 N N . ARG A 1 774 ? -11.925 8.084 3.367 1.00 71.50 774 ARG A N 1
ATOM 5997 C CA . ARG A 1 774 ? -10.534 7.929 3.827 1.00 71.50 774 ARG A CA 1
ATOM 5998 C C . ARG A 1 774 ? -10.298 8.729 5.117 1.00 71.50 774 ARG A C 1
ATOM 6000 O O . ARG A 1 774 ? -11.110 9.562 5.505 1.00 71.50 774 ARG A O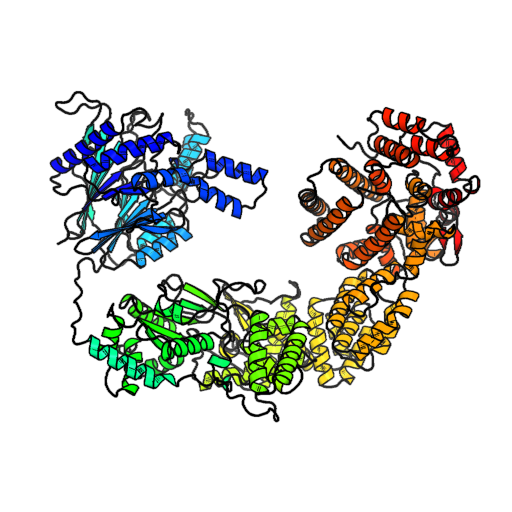 1
ATOM 6007 N N . ALA A 1 775 ? -9.183 8.453 5.801 1.00 54.59 775 ALA A N 1
ATOM 6008 C CA . ALA A 1 775 ? -8.883 8.990 7.140 1.00 54.59 775 ALA A CA 1
ATOM 6009 C C . ALA A 1 775 ? -8.626 10.498 7.166 1.00 54.59 775 ALA A C 1
ATOM 6011 O O . ALA A 1 775 ? -8.708 11.116 8.220 1.00 54.59 775 ALA A O 1
ATOM 6012 N N . ASP A 1 776 ? -8.305 11.056 6.010 1.00 65.12 776 ASP A N 1
ATOM 6013 C CA . ASP A 1 776 ? -7.976 12.450 5.745 1.00 65.12 776 ASP A CA 1
ATOM 6014 C C . ASP A 1 776 ? -9.171 13.235 5.170 1.00 65.12 776 ASP A C 1
ATOM 6016 O O . ASP A 1 776 ? -8.969 14.247 4.509 1.00 65.12 776 ASP A O 1
ATOM 6020 N N . GLU A 1 777 ? -10.407 12.766 5.392 1.00 69.94 777 GLU A N 1
ATOM 6021 C CA . GLU A 1 777 ? -11.652 13.396 4.902 1.00 69.94 777 GLU A CA 1
ATOM 6022 C C . GLU A 1 777 ? -11.770 13.444 3.365 1.00 69.94 777 GLU A C 1
ATOM 6024 O O . GLU A 1 777 ? -12.528 14.230 2.787 1.00 69.94 777 GLU A O 1
ATOM 6029 N N . THR A 1 778 ? -11.040 12.562 2.683 1.00 82.44 778 THR A N 1
ATOM 6030 C CA . THR A 1 778 ? -11.092 12.411 1.229 1.00 82.44 778 THR A CA 1
ATOM 6031 C C . THR A 1 778 ? -11.840 11.147 0.800 1.00 82.44 778 THR A C 1
ATOM 6033 O O . THR A 1 778 ? -12.141 10.253 1.590 1.00 82.44 778 THR A O 1
ATOM 6036 N N . PHE A 1 779 ? -12.157 11.067 -0.488 1.00 86.62 779 PHE A N 1
ATOM 6037 C CA . PHE A 1 779 ? -12.978 10.037 -1.105 1.00 86.62 779 PHE A CA 1
ATOM 6038 C C . PHE A 1 779 ? -12.310 9.505 -2.366 1.00 86.62 779 PHE A C 1
ATOM 6040 O O . PHE A 1 779 ? -11.624 10.228 -3.087 1.00 86.62 779 PHE A O 1
ATOM 6047 N N . SER A 1 780 ? -12.560 8.235 -2.666 1.00 89.06 780 SER A N 1
ATOM 6048 C CA . SER A 1 780 ? -12.134 7.595 -3.914 1.00 89.06 780 SER A CA 1
ATOM 6049 C C . SER A 1 780 ? -13.151 6.547 -4.359 1.00 89.06 780 SER A C 1
ATOM 6051 O O . SER A 1 780 ? -14.003 6.118 -3.577 1.00 89.06 780 SER A O 1
ATOM 6053 N N . PHE A 1 781 ? -13.093 6.124 -5.622 1.00 90.44 781 PHE A N 1
ATOM 6054 C CA . PHE A 1 781 ? -13.866 4.965 -6.069 1.00 90.44 781 PHE A CA 1
ATOM 6055 C C . PHE A 1 781 ? -13.381 3.698 -5.361 1.00 90.44 781 PHE A C 1
ATOM 6057 O O . PHE A 1 781 ? -12.181 3.469 -5.244 1.00 90.44 781 PHE A O 1
ATOM 6064 N N . ALA A 1 782 ? -14.319 2.847 -4.936 1.00 85.12 782 ALA A N 1
ATOM 6065 C CA . ALA A 1 782 ? -14.017 1.598 -4.233 1.00 85.12 782 ALA A CA 1
ATOM 6066 C C . ALA A 1 782 ? -13.108 0.664 -5.053 1.00 85.12 782 ALA A C 1
ATOM 6068 O O . ALA A 1 782 ? -12.313 -0.080 -4.489 1.00 85.12 782 ALA A O 1
ATOM 6069 N N . HIS A 1 783 ? -13.226 0.720 -6.384 1.00 85.69 783 HIS A N 1
ATOM 6070 C CA . HIS A 1 783 ? -12.372 0.002 -7.323 1.00 85.69 783 HIS A CA 1
ATOM 6071 C C . HIS A 1 783 ? -12.092 0.862 -8.557 1.00 85.69 783 HIS A C 1
ATOM 6073 O O . HIS A 1 783 ? -13.025 1.399 -9.162 1.00 85.69 783 HIS A O 1
ATOM 6079 N N . LEU A 1 784 ? -10.825 0.919 -8.981 1.00 86.25 784 LEU A N 1
ATOM 6080 C CA . LEU A 1 784 ? -10.407 1.648 -10.182 1.00 86.25 784 LEU A CA 1
ATOM 6081 C C . LEU A 1 784 ? -11.147 1.161 -11.437 1.00 86.25 784 LEU A C 1
ATOM 6083 O O . LEU A 1 784 ? -11.640 1.970 -12.212 1.00 86.25 784 LEU A O 1
ATOM 6087 N N . SER A 1 785 ? -11.347 -0.152 -11.573 1.00 88.00 785 SER A N 1
ATOM 6088 C CA . SER A 1 785 ? -12.066 -0.740 -12.711 1.00 88.00 785 SER A CA 1
ATOM 6089 C C . SER A 1 785 ? -13.525 -0.281 -12.809 1.00 88.00 785 SER A C 1
ATOM 6091 O O . SER A 1 785 ? -14.075 -0.206 -13.906 1.00 88.00 785 SER A O 1
ATOM 6093 N N . PHE A 1 786 ? -14.173 0.058 -11.684 1.00 91.88 786 PHE A N 1
ATOM 6094 C CA . PHE A 1 786 ? -15.504 0.668 -11.724 1.00 91.88 786 PHE A CA 1
ATOM 6095 C C . PHE A 1 786 ? -15.442 2.097 -12.247 1.00 91.88 786 PHE A C 1
ATOM 6097 O O . PHE A 1 786 ? -16.282 2.450 -13.069 1.00 91.88 786 PHE A O 1
ATOM 6104 N N . GLN A 1 787 ? -14.454 2.888 -11.823 1.00 93.56 787 GLN A N 1
ATOM 6105 C CA . GLN A 1 787 ? -14.235 4.231 -12.358 1.00 93.56 787 GLN A CA 1
ATOM 6106 C C . GLN A 1 787 ? -13.986 4.175 -13.874 1.00 93.56 787 GLN A C 1
ATOM 6108 O O . GLN A 1 787 ? -14.730 4.798 -14.625 1.00 93.56 787 GLN A O 1
ATOM 6113 N N . GLU A 1 788 ? -13.026 3.363 -14.329 1.00 93.25 788 GLU A N 1
ATOM 6114 C CA . GLU A 1 788 ? -12.665 3.211 -15.749 1.00 93.25 788 GLU A CA 1
ATOM 6115 C C . GLU A 1 788 ? -13.869 2.750 -16.594 1.00 93.25 788 GLU A C 1
ATOM 6117 O O . GLU A 1 788 ? -14.149 3.302 -17.661 1.00 93.25 788 GLU A O 1
ATOM 6122 N N . TYR A 1 789 ? -14.650 1.783 -16.098 1.00 94.56 789 TYR A N 1
ATOM 6123 C CA . TYR A 1 789 ? -15.877 1.345 -16.767 1.00 94.56 789 TYR A CA 1
ATOM 6124 C C . TYR A 1 789 ? -16.952 2.437 -16.816 1.00 94.56 789 TYR A C 1
ATOM 6126 O O . TYR A 1 789 ? -17.637 2.584 -17.828 1.00 94.56 789 TYR A O 1
ATOM 6134 N N . LEU A 1 790 ? -17.127 3.203 -15.739 1.00 96.62 790 LEU A N 1
ATOM 6135 C CA . LEU A 1 790 ? -18.078 4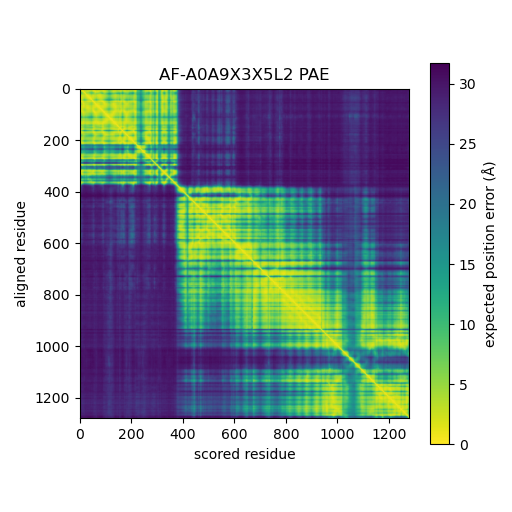.311 -15.686 1.00 96.62 790 LEU A CA 1
ATOM 6136 C C . LEU A 1 790 ? -17.706 5.402 -16.702 1.00 96.62 790 LEU A C 1
ATOM 6138 O O . LEU A 1 790 ? -18.589 5.879 -17.416 1.00 96.62 790 LEU A O 1
ATOM 6142 N N . VAL A 1 791 ? -16.416 5.723 -16.851 1.00 96.62 791 VAL A N 1
ATOM 6143 C CA . VAL A 1 791 ? -15.924 6.637 -17.898 1.00 96.62 791 VAL A CA 1
ATOM 6144 C C . VAL A 1 791 ? -16.215 6.080 -19.291 1.00 96.62 791 VAL A C 1
ATOM 6146 O O . VAL A 1 791 ? -16.808 6.767 -20.125 1.00 96.62 791 VAL A O 1
ATOM 6149 N N . ALA A 1 792 ? -15.888 4.809 -19.532 1.00 95.88 792 ALA A N 1
ATOM 6150 C CA . ALA A 1 792 ? -16.194 4.131 -20.788 1.00 95.88 792 ALA A CA 1
ATOM 6151 C C . ALA A 1 792 ? -17.698 4.162 -21.121 1.00 95.88 792 ALA A C 1
ATOM 6153 O O . ALA A 1 792 ? -18.092 4.433 -22.261 1.00 95.88 792 ALA A O 1
ATOM 6154 N N . HIS A 1 793 ? -18.552 3.939 -20.120 1.00 94.88 793 HIS A N 1
ATOM 6155 C CA . HIS A 1 793 ? -20.003 4.008 -20.251 1.00 94.88 793 HIS A CA 1
ATOM 6156 C C . HIS A 1 793 ? -20.484 5.428 -20.581 1.00 94.88 793 HIS A C 1
ATOM 6158 O O . HIS A 1 793 ? -21.354 5.589 -21.443 1.00 94.88 793 HIS A O 1
ATOM 6164 N N . HIS A 1 794 ? -19.905 6.451 -19.939 1.00 96.38 794 HIS A N 1
ATOM 6165 C CA . HIS A 1 794 ? -20.180 7.857 -20.232 1.00 96.38 794 HIS A CA 1
ATOM 6166 C C . HIS A 1 794 ? -19.823 8.194 -21.683 1.00 96.38 794 HIS A C 1
ATOM 6168 O O . HIS A 1 794 ? -20.680 8.660 -22.433 1.00 96.38 794 HIS A O 1
ATOM 6174 N N . TRP A 1 795 ? -18.600 7.881 -22.120 1.00 95.94 795 TRP A N 1
ATOM 6175 C CA . TRP A 1 795 ? -18.139 8.143 -23.487 1.00 95.94 795 TRP A CA 1
ATOM 6176 C C . TRP A 1 795 ? -18.981 7.430 -24.537 1.00 95.94 795 TRP A C 1
ATOM 6178 O O . TRP A 1 795 ? -19.350 8.034 -25.541 1.00 95.94 795 TRP A O 1
ATOM 6188 N N . ALA A 1 796 ? -19.357 6.173 -24.300 1.00 93.69 796 ALA A N 1
ATOM 6189 C CA . ALA A 1 796 ? -20.236 5.451 -25.212 1.00 93.69 796 ALA A CA 1
ATOM 6190 C C . ALA A 1 796 ? -21.632 6.093 -25.315 1.00 93.69 796 ALA A C 1
ATOM 6192 O O . ALA A 1 796 ? -22.322 5.896 -26.314 1.00 93.69 796 ALA A O 1
ATOM 6193 N N . ALA A 1 797 ? -22.086 6.815 -24.286 1.00 91.56 797 ALA A N 1
ATOM 6194 C CA . ALA A 1 797 ? -23.369 7.512 -24.284 1.00 91.56 797 ALA A CA 1
ATOM 6195 C C . ALA A 1 797 ? -23.313 8.905 -24.936 1.00 91.56 797 ALA A C 1
ATOM 6197 O O . ALA A 1 797 ? -24.311 9.306 -25.522 1.00 91.56 797 ALA A O 1
ATOM 6198 N N . VAL A 1 798 ? -22.192 9.630 -24.834 1.00 93.62 798 VAL A N 1
ATOM 6199 C CA . VAL A 1 798 ? -22.092 11.029 -25.306 1.00 93.62 798 VAL A CA 1
ATOM 6200 C C . VAL A 1 798 ? -21.340 11.203 -26.630 1.00 93.62 798 VAL A C 1
ATOM 6202 O O . VAL A 1 798 ? -21.475 12.245 -27.267 1.00 93.62 798 VAL A O 1
ATOM 6205 N N . VAL A 1 799 ? -20.546 10.215 -27.059 1.00 92.81 799 VAL A N 1
ATOM 6206 C CA . VAL A 1 799 ? -19.755 10.282 -28.299 1.00 92.81 799 VAL A CA 1
ATOM 6207 C C . VAL A 1 799 ? -20.476 9.554 -29.436 1.00 92.81 799 VAL A C 1
ATOM 6209 O O . VAL A 1 799 ? -20.478 8.321 -29.530 1.00 92.81 799 VAL A O 1
ATOM 6212 N N . GLU A 1 800 ? -21.065 10.336 -30.339 1.00 87.69 800 GLU A N 1
ATOM 6213 C CA . GLU A 1 800 ? -21.818 9.848 -31.496 1.00 87.69 800 GLU A CA 1
ATOM 6214 C C . GLU A 1 800 ? -21.096 10.130 -32.823 1.00 87.69 800 GLU A C 1
ATOM 6216 O O . GLU A 1 800 ? -20.489 11.180 -33.012 1.00 87.69 800 GLU A O 1
ATOM 6221 N N . GLY A 1 801 ? -21.192 9.190 -33.770 1.00 88.44 801 GLY A N 1
ATOM 6222 C CA . GLY A 1 801 ? -20.570 9.298 -35.097 1.00 88.44 801 GLY A CA 1
ATOM 6223 C C . GLY A 1 801 ? -19.133 8.765 -35.170 1.00 88.44 801 GLY A C 1
ATOM 6224 O O . GLY A 1 801 ? -18.410 8.728 -34.180 1.00 88.44 801 GLY A O 1
ATOM 6225 N N . ALA A 1 802 ? -18.716 8.310 -36.357 1.00 88.56 802 ALA A N 1
ATOM 6226 C CA . ALA A 1 802 ? -17.397 7.698 -36.558 1.00 88.56 802 ALA A CA 1
ATOM 6227 C C . ALA A 1 802 ? -16.243 8.686 -36.301 1.00 88.56 802 ALA A C 1
ATOM 6229 O O . ALA A 1 802 ? -15.299 8.346 -35.593 1.00 88.56 802 ALA A O 1
ATOM 6230 N N . GLU A 1 803 ? -16.355 9.923 -36.794 1.00 90.62 803 GLU A N 1
ATOM 6231 C CA . GLU A 1 803 ? -15.319 10.955 -36.630 1.00 90.62 803 GLU A CA 1
ATOM 6232 C C . GLU A 1 803 ? -15.068 11.307 -35.159 1.00 90.62 803 GLU A C 1
ATOM 6234 O O . GLU A 1 803 ? -13.919 11.363 -34.725 1.00 90.62 803 GLU A O 1
ATOM 6239 N N . ALA A 1 804 ? -16.128 11.481 -34.364 1.00 93.38 804 ALA A N 1
ATOM 6240 C CA . ALA A 1 804 ? -15.998 11.814 -32.946 1.00 93.38 804 ALA A CA 1
ATOM 6241 C C . ALA A 1 804 ? -15.373 10.666 -32.135 1.00 93.38 804 ALA A C 1
ATOM 6243 O O . ALA A 1 804 ? -14.587 10.909 -31.222 1.00 93.38 804 ALA A O 1
ATOM 6244 N N . ARG A 1 805 ? -15.678 9.410 -32.490 1.00 94.12 805 ARG A N 1
ATOM 6245 C CA . ARG A 1 805 ? -15.074 8.220 -31.866 1.00 94.12 805 ARG A CA 1
ATOM 6246 C C . ARG A 1 805 ? -13.585 8.105 -32.186 1.00 94.12 805 ARG A C 1
ATOM 6248 O O . ARG A 1 805 ? -12.794 7.854 -31.284 1.00 94.12 805 ARG A O 1
ATOM 6255 N N . VAL A 1 806 ? -13.199 8.354 -33.439 1.00 93.50 806 VAL A N 1
ATOM 6256 C CA . VAL A 1 806 ? -11.785 8.420 -33.842 1.00 93.50 806 VAL A CA 1
ATOM 6257 C C . VAL A 1 806 ? -11.066 9.553 -33.103 1.00 93.50 806 VAL A C 1
ATOM 6259 O O . VAL A 1 806 ? -9.977 9.348 -32.569 1.00 93.50 806 VAL A O 1
ATOM 6262 N N . ALA A 1 807 ? -11.683 10.734 -33.011 1.00 93.81 807 ALA A N 1
ATOM 6263 C CA . ALA A 1 807 ? -11.118 11.875 -32.294 1.00 93.81 807 ALA A CA 1
ATOM 6264 C C . ALA A 1 807 ? -10.926 11.595 -30.793 1.00 93.81 807 ALA A C 1
ATOM 6266 O O . ALA A 1 807 ? -9.915 12.009 -30.225 1.00 93.81 807 ALA A O 1
ATOM 6267 N N . LEU A 1 808 ? -11.856 10.869 -30.159 1.00 94.12 808 LEU A N 1
ATOM 6268 C CA . LEU A 1 808 ? -11.723 10.431 -28.768 1.00 94.12 808 LEU A CA 1
ATOM 6269 C C . LEU A 1 808 ? -10.502 9.522 -28.583 1.00 94.12 808 LEU A C 1
ATOM 6271 O O . LEU A 1 808 ? -9.696 9.786 -27.695 1.00 94.12 808 LEU A O 1
ATOM 6275 N N . CYS A 1 809 ? -10.344 8.496 -29.430 1.00 91.06 809 CYS A N 1
ATOM 6276 C CA . CYS A 1 809 ? -9.177 7.613 -29.377 1.00 91.06 809 CYS A CA 1
ATOM 6277 C C . CYS A 1 809 ? -7.878 8.397 -29.543 1.00 91.06 809 CYS A C 1
ATOM 6279 O O . CYS A 1 809 ? -7.018 8.305 -28.679 1.00 91.06 809 CYS A O 1
ATOM 6281 N N . ARG A 1 810 ? -7.763 9.229 -30.587 1.00 91.25 810 ARG A N 1
ATOM 6282 C CA . ARG A 1 810 ? -6.558 10.038 -30.847 1.00 91.25 810 ARG A CA 1
ATOM 6283 C C . ARG A 1 810 ? -6.199 10.963 -29.689 1.00 91.25 810 ARG A C 1
ATOM 6285 O O . ARG A 1 810 ? -5.027 11.146 -29.392 1.00 91.25 810 ARG A O 1
ATOM 6292 N N . ARG A 1 811 ? -7.201 11.533 -29.012 1.00 91.81 811 ARG A N 1
ATOM 6293 C CA . ARG A 1 811 ? -6.982 12.436 -27.874 1.00 91.81 811 ARG A CA 1
ATOM 6294 C C . ARG A 1 811 ? -6.253 11.764 -26.709 1.00 91.81 811 ARG A C 1
ATOM 6296 O O . ARG A 1 811 ? -5.500 12.442 -26.019 1.00 91.81 811 ARG A O 1
ATOM 6303 N N . TYR A 1 812 ? -6.519 10.483 -26.475 1.00 91.19 812 TYR A N 1
ATOM 6304 C CA . TYR A 1 812 ? -5.987 9.724 -25.340 1.00 91.19 812 TYR A CA 1
ATOM 6305 C C . TYR A 1 812 ? -5.014 8.619 -25.768 1.00 91.19 812 TYR A C 1
ATOM 6307 O O . TYR A 1 812 ? -4.621 7.798 -24.949 1.00 91.19 812 TYR A O 1
ATOM 6315 N N . LEU A 1 813 ? -4.631 8.592 -27.046 1.00 90.12 813 LEU A N 1
ATOM 6316 C CA . LEU A 1 813 ? -3.885 7.490 -27.641 1.00 90.12 813 LEU A CA 1
ATOM 6317 C C . LEU A 1 813 ? -2.503 7.311 -27.009 1.00 90.12 813 LEU A C 1
ATOM 6319 O O . LEU A 1 813 ? -2.123 6.200 -26.651 1.00 90.12 813 LEU A O 1
ATOM 6323 N N . HIS A 1 814 ? -1.789 8.420 -26.837 1.00 87.62 814 HIS A N 1
ATOM 6324 C CA . HIS A 1 814 ? -0.414 8.429 -26.337 1.00 87.62 814 HIS A CA 1
ATOM 6325 C C . HIS A 1 814 ? -0.314 8.260 -24.816 1.00 87.62 814 HIS A C 1
ATOM 6327 O O . HIS A 1 814 ? 0.787 8.089 -24.290 1.00 87.62 814 HIS A O 1
ATOM 6333 N N . ASP A 1 815 ? -1.450 8.289 -24.113 1.00 86.94 815 ASP A N 1
ATOM 6334 C CA . ASP A 1 815 ? -1.528 8.161 -22.663 1.00 86.94 815 ASP A CA 1
ATOM 6335 C C . ASP A 1 815 ? -1.932 6.732 -22.273 1.00 86.94 815 ASP A C 1
ATOM 6337 O O . ASP A 1 815 ? -3.106 6.344 -22.299 1.00 86.94 815 ASP A O 1
ATOM 6341 N N . LEU A 1 816 ? -0.929 5.939 -21.890 1.00 84.56 816 LEU A N 1
ATOM 6342 C CA . LEU A 1 816 ? -1.095 4.545 -21.478 1.00 84.56 816 LEU A CA 1
ATOM 6343 C C . LEU A 1 816 ? -2.070 4.370 -20.304 1.00 84.56 816 LEU A C 1
ATOM 6345 O O . LEU A 1 816 ? -2.703 3.317 -20.208 1.00 84.56 816 LEU A O 1
ATOM 6349 N N . ALA A 1 817 ? -2.251 5.378 -19.439 1.00 85.69 817 ALA A N 1
ATOM 6350 C CA . ALA A 1 817 ? -3.201 5.291 -18.329 1.00 85.69 817 ALA A CA 1
ATOM 6351 C C . ALA A 1 817 ? -4.655 5.191 -18.823 1.00 85.69 817 ALA A C 1
ATOM 6353 O O . ALA A 1 817 ? -5.491 4.557 -18.178 1.00 85.69 817 ALA A O 1
ATOM 6354 N N . PHE A 1 818 ? -4.964 5.749 -20.000 1.00 90.81 818 PHE A N 1
ATOM 6355 C CA . PHE A 1 818 ? -6.302 5.694 -20.593 1.00 90.81 818 PHE A CA 1
ATOM 6356 C C . PHE A 1 818 ? -6.566 4.443 -21.433 1.00 90.81 818 PHE A C 1
ATOM 6358 O O . PHE A 1 818 ? -7.719 4.212 -21.808 1.00 90.81 818 PHE A O 1
ATOM 6365 N N . TRP A 1 819 ? -5.560 3.609 -21.715 1.00 90.94 819 TRP A N 1
ATOM 6366 C CA . TRP A 1 819 ? -5.736 2.435 -22.575 1.00 90.94 819 TRP A CA 1
ATOM 6367 C C . TRP A 1 819 ? -6.785 1.466 -22.033 1.00 90.94 819 TRP A C 1
ATOM 6369 O O . TRP A 1 819 ? -7.623 0.994 -22.798 1.00 90.94 819 TRP A O 1
ATOM 6379 N N . GLU A 1 820 ? -6.824 1.229 -20.719 1.00 88.50 820 GLU A N 1
ATOM 6380 C CA . GLU A 1 820 ? -7.860 0.374 -20.127 1.00 88.50 820 GLU A CA 1
ATOM 6381 C C . GLU A 1 820 ? -9.267 0.960 -20.305 1.00 88.50 820 GLU A C 1
ATOM 6383 O O . GLU A 1 820 ? -10.206 0.254 -20.674 1.00 88.50 820 GLU A O 1
ATOM 6388 N N . THR A 1 821 ? -9.410 2.278 -20.155 1.00 93.56 821 THR A N 1
ATOM 6389 C CA . THR A 1 821 ? -10.687 2.967 -20.393 1.00 93.56 821 THR A CA 1
ATOM 6390 C C . THR A 1 821 ? -11.101 2.887 -21.865 1.00 93.56 821 THR A C 1
ATOM 6392 O O . THR A 1 821 ? -12.268 2.628 -22.161 1.00 93.56 821 THR A O 1
ATOM 6395 N N . LEU A 1 822 ? -10.159 3.050 -22.802 1.00 94.50 822 LEU A N 1
ATOM 6396 C CA . LEU A 1 822 ? -10.413 2.926 -24.241 1.00 94.50 822 LEU A CA 1
ATOM 6397 C C . LEU A 1 822 ? -10.801 1.494 -24.638 1.00 94.50 822 LEU A C 1
ATOM 6399 O O . LEU A 1 822 ? -11.701 1.327 -25.459 1.00 94.50 822 LEU A O 1
ATOM 6403 N N . ARG A 1 823 ? -10.194 0.465 -24.033 1.00 91.50 823 ARG A N 1
ATOM 6404 C CA . ARG A 1 823 ? -10.580 -0.947 -24.230 1.00 91.50 823 ARG A CA 1
ATOM 6405 C C . ARG A 1 823 ? -12.011 -1.205 -23.771 1.00 91.50 823 ARG A C 1
ATOM 6407 O O . ARG A 1 823 ? -12.814 -1.742 -24.533 1.00 91.50 823 ARG A O 1
ATOM 6414 N N . LEU A 1 824 ? -12.351 -0.781 -22.550 1.00 91.75 824 LEU A N 1
ATOM 6415 C CA . LEU A 1 824 ? -13.703 -0.927 -21.998 1.00 91.75 824 LEU A CA 1
ATOM 6416 C C . LEU A 1 824 ? -14.729 -0.153 -22.832 1.00 91.75 824 LEU A C 1
ATOM 6418 O O . LEU A 1 824 ? -15.814 -0.662 -23.108 1.00 91.75 824 LEU A O 1
ATOM 6422 N N . TRP A 1 825 ? -14.380 1.052 -23.282 1.00 95.44 825 TRP A N 1
ATOM 6423 C CA . TRP A 1 825 ? -15.223 1.857 -24.161 1.00 95.44 825 TRP A CA 1
ATOM 6424 C C . TRP A 1 825 ? -15.452 1.175 -25.510 1.00 95.44 825 TRP A C 1
ATOM 6426 O O . TRP A 1 825 ? -16.602 1.060 -25.938 1.00 95.44 825 TRP A O 1
ATOM 6436 N N . ALA A 1 826 ? -14.396 0.668 -26.150 1.00 93.00 826 ALA A N 1
ATOM 6437 C CA . ALA A 1 826 ? -14.493 -0.050 -27.417 1.00 93.00 826 ALA A CA 1
ATOM 6438 C C . ALA A 1 826 ? -15.395 -1.285 -27.289 1.00 93.00 826 ALA A C 1
ATOM 6440 O O . ALA A 1 826 ? -16.240 -1.517 -28.153 1.00 93.00 826 ALA A O 1
ATOM 6441 N N . ALA A 1 827 ? -15.295 -2.011 -26.173 1.00 90.44 827 ALA A N 1
ATOM 6442 C CA . ALA A 1 827 ? -16.144 -3.159 -25.889 1.00 90.44 827 ALA A CA 1
ATOM 6443 C C . ALA A 1 827 ? -17.628 -2.771 -25.707 1.00 90.44 827 ALA A C 1
ATOM 6445 O O . ALA A 1 827 ? -18.511 -3.418 -26.270 1.00 90.44 827 ALA A O 1
ATOM 6446 N N . VAL A 1 828 ? -17.921 -1.666 -25.003 1.00 91.50 828 VAL A N 1
ATOM 6447 C CA . VAL A 1 828 ? -19.292 -1.128 -24.877 1.00 91.50 828 VAL A CA 1
ATOM 6448 C C . VAL A 1 828 ? -19.840 -0.652 -26.230 1.00 91.50 828 VAL A C 1
ATOM 6450 O O . VAL A 1 828 ? -21.032 -0.809 -26.504 1.00 91.50 828 VAL A O 1
ATOM 6453 N N . VAL A 1 829 ? -19.000 -0.058 -27.081 1.00 91.50 829 VAL A N 1
ATOM 6454 C CA . VAL A 1 829 ? -19.387 0.394 -28.426 1.00 91.50 829 VAL A CA 1
ATOM 6455 C C . VAL A 1 829 ? -19.681 -0.793 -29.346 1.00 91.50 829 VAL A C 1
ATOM 6457 O O . VAL A 1 829 ? -20.719 -0.785 -30.013 1.00 91.50 829 VAL A O 1
ATOM 6460 N N . GLU A 1 830 ? -18.817 -1.811 -29.359 1.00 88.31 830 GLU A N 1
ATOM 6461 C CA . GLU A 1 830 ? -18.985 -3.013 -30.183 1.00 88.31 830 GLU A CA 1
ATOM 6462 C C . GLU A 1 830 ? -20.240 -3.802 -29.789 1.00 88.31 830 GLU A C 1
ATOM 6464 O O . GLU A 1 830 ? -21.009 -4.194 -30.666 1.00 88.31 830 GLU A O 1
ATOM 6469 N N . ASP A 1 831 ? -20.508 -3.950 -28.487 1.00 86.44 831 ASP A N 1
ATOM 6470 C CA . ASP A 1 831 ? -21.719 -4.608 -27.979 1.00 86.44 831 ASP A CA 1
ATOM 6471 C C . ASP A 1 831 ? -23.011 -3.937 -28.450 1.00 86.44 831 ASP A C 1
ATOM 6473 O O . ASP A 1 831 ? -24.022 -4.607 -28.666 1.00 86.44 831 ASP A O 1
ATOM 6477 N N . ARG A 1 832 ? -22.996 -2.608 -28.606 1.00 85.94 832 ARG A N 1
ATOM 6478 C CA . ARG A 1 832 ? -24.147 -1.864 -29.133 1.00 85.94 832 ARG A CA 1
ATOM 6479 C C . ARG A 1 832 ? -24.281 -2.042 -30.640 1.00 85.94 832 ARG A C 1
ATOM 6481 O O . ARG A 1 832 ? -25.392 -2.237 -31.128 1.00 85.94 832 ARG A O 1
ATOM 6488 N N . ASN A 1 833 ? -23.179 -1.906 -31.376 1.00 85.56 833 ASN A N 1
ATOM 6489 C CA . ASN A 1 833 ? -23.129 -2.138 -32.816 1.00 85.56 833 ASN A CA 1
ATOM 6490 C C . ASN A 1 833 ? -21.669 -2.319 -33.277 1.00 85.56 833 ASN A C 1
ATOM 6492 O O . ASN A 1 833 ? -20.924 -1.335 -33.287 1.00 85.56 833 ASN A O 1
ATOM 6496 N N . PRO A 1 834 ? -21.266 -3.504 -33.765 1.00 83.56 834 PRO A N 1
ATOM 6497 C CA . PRO A 1 834 ? -19.892 -3.744 -34.208 1.00 83.56 834 PRO A CA 1
ATOM 6498 C C . PRO A 1 834 ? -19.408 -2.797 -35.316 1.00 83.56 834 PRO A C 1
ATOM 6500 O O . PRO A 1 834 ? -18.239 -2.416 -35.345 1.00 83.56 834 PRO A O 1
ATOM 6503 N N . ALA A 1 835 ? -20.310 -2.329 -36.187 1.00 84.69 835 ALA A N 1
ATOM 6504 C CA . ALA A 1 835 ? -19.966 -1.387 -37.255 1.00 84.69 835 ALA A CA 1
ATOM 6505 C C . ALA A 1 835 ? -19.471 -0.029 -36.723 1.00 84.69 835 ALA A C 1
ATOM 6507 O O . ALA A 1 835 ? -18.791 0.706 -37.433 1.00 84.69 835 ALA A O 1
ATOM 6508 N N . HIS A 1 836 ? -19.793 0.318 -35.473 1.00 88.44 836 HIS A N 1
ATOM 6509 C CA . HIS A 1 836 ? -19.352 1.565 -34.854 1.00 88.44 836 HIS A CA 1
ATOM 6510 C C . HIS A 1 836 ? -17.863 1.585 -34.498 1.00 88.44 836 HIS A C 1
ATOM 6512 O O . HIS A 1 836 ? -17.316 2.681 -34.368 1.00 88.44 836 HIS A O 1
ATOM 6518 N N . LEU A 1 837 ? -17.237 0.412 -34.344 1.00 90.50 837 LEU A N 1
ATOM 6519 C CA . LEU A 1 837 ? -15.821 0.273 -34.006 1.00 90.50 837 LEU A CA 1
ATOM 6520 C C . LEU A 1 837 ? -14.931 0.120 -35.254 1.00 90.50 837 LEU A C 1
ATOM 6522 O O . LEU A 1 837 ? -13.751 0.447 -35.196 1.00 90.50 837 LEU A O 1
ATOM 6526 N N . ALA A 1 838 ? -15.492 -0.299 -36.395 1.00 90.88 838 ALA A N 1
ATOM 6527 C CA . ALA A 1 838 ? -14.747 -0.551 -37.634 1.00 90.88 838 ALA A CA 1
ATOM 6528 C C . ALA A 1 838 ? -13.878 0.641 -38.079 1.00 90.88 838 ALA A C 1
ATOM 6530 O O . ALA A 1 838 ? -12.669 0.497 -38.222 1.00 90.88 838 ALA A O 1
ATOM 6531 N N . ALA A 1 839 ? -14.469 1.837 -38.192 1.00 89.75 839 ALA A N 1
ATOM 6532 C CA . ALA A 1 839 ? -13.743 3.046 -38.598 1.00 89.75 839 ALA A CA 1
ATOM 6533 C C . ALA A 1 839 ? -12.653 3.467 -37.593 1.00 89.75 839 ALA A C 1
ATOM 6535 O O . ALA A 1 839 ? -11.658 4.083 -37.967 1.00 89.75 839 ALA A O 1
ATOM 6536 N N . VAL A 1 840 ? -12.837 3.140 -36.308 1.00 92.75 840 VAL A N 1
ATOM 6537 C CA . VAL A 1 840 ? -11.832 3.398 -35.271 1.00 92.75 840 VAL A CA 1
ATOM 6538 C C . VAL A 1 840 ? -10.653 2.449 -35.450 1.00 92.75 840 VAL A C 1
ATOM 6540 O O . VAL A 1 840 ? -9.521 2.911 -35.482 1.00 92.75 840 VAL A O 1
ATOM 6543 N N . LEU A 1 841 ? -10.905 1.150 -35.627 1.00 94.56 841 LEU A N 1
ATOM 6544 C CA . LEU A 1 841 ? -9.851 0.150 -35.825 1.00 94.56 841 LEU A CA 1
ATOM 6545 C C . LEU A 1 841 ? -9.079 0.370 -37.125 1.00 94.56 841 LEU A C 1
ATOM 6547 O O . LEU A 1 841 ? -7.858 0.274 -37.109 1.00 94.56 841 LEU A O 1
ATOM 6551 N N . GLU A 1 842 ? -9.757 0.717 -38.221 1.00 93.50 842 GLU A N 1
ATOM 6552 C CA . GLU A 1 842 ? -9.098 1.129 -39.469 1.00 93.50 842 GLU A CA 1
ATOM 6553 C C . GLU A 1 842 ? -8.159 2.302 -39.210 1.00 93.50 842 GLU A C 1
ATOM 6555 O O . GLU A 1 842 ? -6.983 2.239 -39.559 1.00 93.50 842 GLU A O 1
ATOM 6560 N N . ASN A 1 843 ? -8.638 3.331 -38.503 1.00 93.81 843 ASN A N 1
ATOM 6561 C CA . ASN A 1 843 ? -7.796 4.478 -38.211 1.00 93.81 843 ASN A CA 1
ATOM 6562 C C . ASN A 1 843 ? -6.629 4.172 -37.264 1.00 93.81 843 ASN A C 1
ATOM 6564 O O . ASN A 1 843 ? -5.571 4.769 -37.424 1.00 93.81 843 ASN A O 1
ATOM 6568 N N . LEU A 1 844 ? -6.816 3.279 -36.293 1.00 94.56 844 LEU A N 1
ATOM 6569 C CA . LEU A 1 844 ? -5.762 2.865 -35.370 1.00 94.56 844 LEU A CA 1
ATOM 6570 C C . LEU A 1 844 ? -4.696 2.018 -36.080 1.00 94.56 844 LEU A C 1
ATOM 6572 O O . LEU A 1 844 ? -3.513 2.246 -35.868 1.00 94.56 844 LEU A O 1
ATOM 6576 N N . ILE A 1 845 ? -5.093 1.088 -36.956 1.00 95.19 845 ILE A N 1
ATOM 6577 C CA . ILE A 1 845 ? -4.160 0.252 -37.733 1.00 95.19 845 ILE A CA 1
ATOM 6578 C C . ILE A 1 845 ? -3.387 1.090 -38.760 1.00 95.19 845 ILE A C 1
ATOM 6580 O O . ILE A 1 845 ? -2.210 0.836 -39.004 1.00 95.19 845 ILE A O 1
ATOM 6584 N N . GLU A 1 846 ? -4.051 2.054 -39.402 1.00 91.69 846 GLU A N 1
ATOM 6585 C CA . GLU A 1 846 ? -3.442 2.929 -40.412 1.00 91.69 846 GLU A CA 1
ATOM 6586 C C . GLU A 1 846 ? -2.719 4.147 -39.833 1.00 91.69 846 GLU A C 1
ATOM 6588 O O . GLU A 1 846 ? -2.003 4.822 -40.571 1.00 91.69 846 GLU A O 1
ATOM 6593 N N . GLY A 1 847 ? -2.923 4.426 -38.547 1.00 87.00 847 GLY A N 1
ATOM 6594 C CA . GLY A 1 847 ? -2.345 5.555 -37.833 1.00 87.00 847 GLY A CA 1
ATOM 6595 C C . GLY A 1 847 ? -0.883 5.342 -37.441 1.00 87.00 847 GLY A C 1
ATOM 6596 O O . GLY A 1 847 ? -0.110 4.697 -38.149 1.00 87.00 847 GLY A O 1
ATOM 6597 N N . ASP A 1 848 ? -0.504 5.931 -36.310 1.00 87.62 848 ASP A N 1
ATOM 6598 C CA . ASP A 1 848 ? 0.828 5.774 -35.727 1.00 87.62 848 ASP A CA 1
ATOM 6599 C C . ASP A 1 848 ? 0.995 4.438 -34.973 1.00 87.62 848 ASP A C 1
ATOM 6601 O O . ASP A 1 848 ? 0.074 3.619 -34.868 1.00 87.62 848 ASP A O 1
ATOM 6605 N N . ALA A 1 849 ? 2.201 4.214 -34.448 1.00 89.31 849 ALA A N 1
ATOM 6606 C CA . ALA A 1 849 ? 2.547 2.999 -33.722 1.00 89.31 849 ALA A CA 1
ATOM 6607 C C . ALA A 1 849 ? 1.713 2.784 -32.447 1.00 89.31 849 ALA A C 1
ATOM 6609 O O . ALA A 1 849 ? 1.325 1.651 -32.154 1.00 89.31 849 ALA A O 1
ATOM 6610 N N . ASP A 1 850 ? 1.387 3.844 -31.703 1.00 91.38 850 ASP A N 1
ATOM 6611 C CA . ASP A 1 850 ? 0.557 3.730 -30.499 1.00 91.38 850 ASP A CA 1
ATOM 6612 C C . ASP A 1 850 ? -0.852 3.254 -30.873 1.00 91.38 850 ASP A C 1
ATOM 6614 O O . ASP A 1 850 ? -1.419 2.383 -30.207 1.00 91.38 850 ASP A O 1
ATOM 6618 N N . GLY A 1 851 ? -1.387 3.773 -31.985 1.00 94.56 851 GLY A N 1
ATOM 6619 C CA . GLY A 1 851 ? -2.637 3.328 -32.599 1.00 94.56 851 GLY A CA 1
ATOM 6620 C C . GLY A 1 851 ? -2.616 1.840 -32.911 1.00 94.56 851 GLY A C 1
ATOM 6621 O O . GLY A 1 851 ? -3.507 1.094 -32.487 1.00 94.56 851 GLY A O 1
ATOM 6622 N N . PHE A 1 852 ? -1.559 1.401 -33.591 1.00 96.38 852 PHE A N 1
ATOM 6623 C CA . PHE A 1 852 ? -1.367 0.007 -33.961 1.00 96.38 852 PHE A CA 1
ATOM 6624 C C . PHE A 1 852 ? -1.357 -0.915 -32.733 1.00 96.38 852 PHE A C 1
ATOM 6626 O O . PHE A 1 852 ? -2.051 -1.938 -32.717 1.00 96.38 852 PHE A O 1
ATOM 6633 N N . TRP A 1 853 ? -0.623 -0.558 -31.677 1.00 95.88 853 TRP A N 1
ATOM 6634 C CA . TRP A 1 853 ? -0.532 -1.380 -30.469 1.00 95.88 853 TRP A CA 1
ATOM 6635 C C . TRP A 1 853 ? -1.814 -1.369 -29.635 1.00 95.88 853 TRP A C 1
ATOM 6637 O O . TRP A 1 853 ? -2.214 -2.429 -29.145 1.00 95.88 853 TRP A O 1
ATOM 6647 N N . LEU A 1 854 ? -2.519 -0.237 -29.543 1.00 95.38 854 LEU A N 1
ATOM 6648 C CA . LEU A 1 854 ? -3.833 -0.175 -28.898 1.00 95.38 854 LEU A CA 1
ATOM 6649 C C . LEU A 1 854 ? -4.857 -1.064 -29.623 1.00 95.38 854 LEU A C 1
ATOM 6651 O O . LEU A 1 854 ? -5.608 -1.793 -28.969 1.00 95.38 854 LEU A O 1
ATOM 6655 N N . ALA A 1 855 ? -4.866 -1.068 -30.961 1.00 95.75 855 ALA A N 1
ATOM 6656 C CA . ALA A 1 855 ? -5.689 -2.001 -31.733 1.00 95.75 855 ALA A CA 1
ATOM 6657 C C . ALA A 1 855 ? -5.316 -3.460 -31.417 1.00 95.75 855 ALA A C 1
ATOM 6659 O O . ALA A 1 855 ? -6.200 -4.283 -31.184 1.00 95.75 855 ALA A O 1
ATOM 6660 N N . GLY A 1 856 ? -4.018 -3.766 -31.309 1.00 94.38 856 GLY A N 1
ATOM 6661 C CA . GLY A 1 856 ? -3.505 -5.065 -30.861 1.00 94.38 856 GLY A CA 1
ATOM 6662 C C . GLY A 1 856 ? -4.071 -5.512 -29.510 1.00 94.38 856 GLY A C 1
ATOM 6663 O O . GLY A 1 856 ? -4.517 -6.653 -29.373 1.00 94.38 856 GLY A O 1
ATOM 6664 N N . VAL A 1 857 ? -4.121 -4.603 -28.534 1.00 92.38 857 VAL A N 1
ATOM 6665 C CA . VAL A 1 857 ? -4.728 -4.850 -27.218 1.00 92.38 857 VAL A CA 1
ATOM 6666 C C . VAL A 1 857 ? -6.238 -5.113 -27.338 1.00 92.38 857 VAL A C 1
ATOM 6668 O O . VAL A 1 857 ? -6.753 -6.050 -26.731 1.00 92.38 857 VAL A O 1
ATOM 6671 N N . MET A 1 858 ? -6.958 -4.341 -28.159 1.00 92.38 858 MET A N 1
ATOM 6672 C CA . MET A 1 858 ? -8.390 -4.562 -28.416 1.00 92.38 858 MET A CA 1
ATOM 6673 C C . MET A 1 858 ? -8.655 -5.918 -29.094 1.00 92.38 858 MET A C 1
ATOM 6675 O O . MET A 1 858 ? -9.627 -6.602 -28.767 1.00 92.38 858 MET A O 1
ATOM 6679 N N . PHE A 1 859 ? -7.780 -6.355 -30.005 1.00 93.19 859 PHE A N 1
ATOM 6680 C CA . PHE A 1 859 ? -7.879 -7.679 -30.622 1.00 93.19 859 PHE A CA 1
ATOM 6681 C C . PHE A 1 859 ? -7.622 -8.813 -29.628 1.00 93.19 859 PHE A C 1
ATOM 6683 O O . PHE A 1 859 ? -8.267 -9.862 -29.749 1.00 93.19 859 PHE A O 1
ATOM 6690 N N . ALA A 1 860 ? -6.737 -8.604 -28.650 1.00 88.38 860 ALA A N 1
ATOM 6691 C CA . ALA A 1 860 ? -6.513 -9.544 -27.555 1.00 88.38 860 ALA A CA 1
ATOM 6692 C C . ALA A 1 860 ? -7.779 -9.719 -26.691 1.00 88.38 860 ALA A C 1
ATOM 6694 O O . ALA A 1 860 ? -8.076 -10.837 -26.266 1.00 88.38 860 ALA A O 1
ATOM 6695 N N . ASP A 1 861 ? -8.581 -8.661 -26.525 1.00 84.44 861 ASP A N 1
ATOM 6696 C CA . ASP A 1 861 ? -9.885 -8.696 -25.840 1.00 84.44 861 ASP A CA 1
ATOM 6697 C C . ASP A 1 861 ? -11.009 -9.347 -26.674 1.00 84.44 861 ASP A C 1
ATOM 6699 O O . ASP A 1 861 ? -12.129 -9.530 -26.196 1.00 84.44 861 ASP A O 1
ATOM 6703 N N . GLY A 1 862 ? -10.729 -9.731 -27.924 1.00 86.12 862 GLY A N 1
ATOM 6704 C CA . GLY A 1 862 ? -11.701 -10.348 -28.831 1.00 86.12 862 GLY A CA 1
ATOM 6705 C C . GLY A 1 862 ? -12.491 -9.366 -29.694 1.00 86.12 862 GLY A C 1
ATOM 6706 O O . GLY A 1 862 ? -13.271 -9.810 -30.540 1.00 86.12 862 GLY A O 1
ATOM 6707 N N . LEU A 1 863 ? -12.239 -8.063 -29.567 1.00 88.62 863 LEU A N 1
ATOM 6708 C CA . LEU A 1 863 ? -12.921 -7.030 -30.348 1.00 88.62 863 LEU A CA 1
ATOM 6709 C C . LEU A 1 863 ? -12.479 -7.066 -31.821 1.00 88.62 863 LEU A C 1
ATOM 6711 O O . LEU A 1 863 ? -11.436 -7.638 -32.148 1.00 88.62 863 LEU A O 1
ATOM 6715 N N . GLY A 1 864 ? -13.257 -6.479 -32.729 1.00 87.38 864 GLY A N 1
ATOM 6716 C CA . GLY A 1 864 ? -12.799 -6.119 -34.073 1.00 87.38 864 GLY A CA 1
ATOM 6717 C C . GLY A 1 864 ? -12.558 -7.284 -35.035 1.00 87.38 864 GLY A C 1
ATOM 6718 O O . GLY A 1 864 ? -11.589 -7.273 -35.792 1.00 87.38 864 GLY A O 1
ATOM 6719 N N . ALA A 1 865 ? -13.417 -8.308 -35.034 1.00 76.56 865 ALA A N 1
ATOM 6720 C CA . ALA A 1 865 ? -13.195 -9.546 -35.797 1.00 76.56 865 ALA A CA 1
ATOM 6721 C C . ALA A 1 865 ? -12.863 -9.361 -37.298 1.00 76.56 865 ALA A C 1
ATOM 6723 O O . ALA A 1 865 ? -12.164 -10.202 -37.859 1.00 76.56 865 ALA A O 1
ATOM 6724 N N . GLY A 1 866 ? -13.320 -8.279 -37.941 1.00 85.56 866 GLY A N 1
ATOM 6725 C CA . GLY A 1 866 ? -13.053 -7.985 -39.357 1.00 85.56 866 GLY A CA 1
ATOM 6726 C C . GLY A 1 866 ? -11.673 -7.388 -39.671 1.00 85.56 866 GLY A C 1
ATOM 6727 O O . GLY A 1 866 ? -11.286 -7.365 -40.835 1.00 85.56 866 GLY A O 1
ATOM 6728 N N . HIS A 1 867 ? -10.923 -6.932 -38.663 1.00 93.88 867 HIS A N 1
ATOM 6729 C CA . HIS A 1 867 ? -9.708 -6.119 -38.851 1.00 93.88 867 HIS A CA 1
ATOM 6730 C C . HIS A 1 867 ? -8.435 -6.781 -38.311 1.00 93.88 867 HIS A C 1
ATOM 6732 O O . HIS A 1 867 ? -7.330 -6.307 -38.566 1.00 93.88 867 HIS A O 1
ATOM 6738 N N . PHE A 1 868 ? -8.571 -7.914 -37.619 1.00 93.75 868 PHE A N 1
ATOM 6739 C CA . PHE A 1 868 ? -7.449 -8.634 -37.016 1.00 93.75 868 PHE A CA 1
ATOM 6740 C C . PHE A 1 868 ? -6.403 -9.112 -38.039 1.00 93.75 868 PHE A C 1
ATOM 6742 O O . PHE A 1 868 ? -5.205 -8.985 -37.795 1.00 93.75 868 PHE A O 1
ATOM 6749 N N . GLU A 1 869 ? -6.823 -9.624 -39.201 1.00 93.62 869 GLU A N 1
ATOM 6750 C CA . GLU A 1 869 ? -5.873 -10.053 -40.244 1.00 93.62 869 GLU A CA 1
ATOM 6751 C C . GLU A 1 869 ? -5.125 -8.864 -40.864 1.00 93.62 869 GLU A C 1
ATOM 6753 O O . GLU A 1 869 ? -3.940 -8.983 -41.169 1.00 93.62 869 GLU A O 1
ATOM 6758 N N . ALA A 1 870 ? -5.777 -7.701 -40.989 1.00 93.31 870 ALA A N 1
ATOM 6759 C CA . ALA A 1 870 ? -5.130 -6.476 -41.464 1.00 93.31 870 ALA A CA 1
ATOM 6760 C C . ALA A 1 870 ? -4.055 -5.984 -40.479 1.00 93.31 870 ALA A C 1
ATOM 6762 O O . ALA A 1 870 ? -2.987 -5.543 -40.900 1.00 93.31 870 ALA A O 1
ATOM 6763 N N . TRP A 1 871 ? -4.308 -6.123 -39.175 1.00 95.38 871 TRP A N 1
ATOM 6764 C CA . TRP A 1 871 ? -3.315 -5.863 -38.132 1.00 95.38 871 TRP A CA 1
ATOM 6765 C C . TRP A 1 871 ? -2.149 -6.863 -38.188 1.00 95.38 871 TRP A C 1
ATOM 6767 O O . TRP A 1 871 ? -0.990 -6.455 -38.234 1.00 95.38 871 TRP A O 1
ATOM 6777 N N . CYS A 1 872 ? -2.436 -8.168 -38.295 1.00 93.31 872 CYS A N 1
ATOM 6778 C CA . CYS A 1 872 ? -1.406 -9.211 -38.405 1.00 93.31 872 CYS A CA 1
ATOM 6779 C C . CYS A 1 872 ? -0.486 -9.011 -39.617 1.00 93.31 872 CYS A C 1
ATOM 6781 O O . CYS A 1 872 ? 0.717 -9.231 -39.509 1.00 93.31 872 CYS A O 1
ATOM 6783 N N . ALA A 1 873 ? -1.034 -8.584 -40.758 1.00 92.06 873 ALA A N 1
ATOM 6784 C CA . ALA A 1 873 ? -0.273 -8.357 -41.987 1.00 92.06 873 ALA A CA 1
ATOM 6785 C C . ALA A 1 873 ? 0.757 -7.219 -41.874 1.00 92.06 873 ALA A C 1
ATOM 6787 O O . ALA A 1 873 ? 1.691 -7.160 -42.668 1.00 92.06 873 ALA A O 1
ATOM 6788 N N . ARG A 1 874 ? 0.592 -6.313 -40.903 1.00 92.69 874 ARG A N 1
ATOM 6789 C CA . ARG A 1 874 ? 1.500 -5.181 -40.667 1.00 92.69 874 ARG A CA 1
ATOM 6790 C C . ARG A 1 874 ? 2.480 -5.425 -39.525 1.00 92.69 874 ARG A C 1
ATOM 6792 O O . ARG A 1 874 ? 3.415 -4.653 -39.367 1.00 92.69 874 ARG A O 1
ATOM 6799 N N . LEU A 1 875 ? 2.309 -6.506 -38.765 1.00 91.25 875 LEU A N 1
ATOM 6800 C CA . LEU A 1 875 ? 3.047 -6.781 -37.532 1.00 91.25 875 LEU A CA 1
ATOM 6801 C C . LEU A 1 875 ? 4.575 -6.805 -37.717 1.00 91.25 875 LEU A C 1
ATOM 6803 O O . LEU A 1 875 ? 5.292 -6.383 -36.820 1.00 91.25 875 LEU A O 1
ATOM 6807 N N . SER A 1 876 ? 5.087 -7.242 -38.874 1.00 89.12 876 SER A N 1
ATOM 6808 C CA . SER A 1 876 ? 6.532 -7.275 -39.158 1.00 89.12 876 SER A CA 1
ATOM 6809 C C . SER A 1 876 ? 7.182 -5.900 -39.339 1.00 89.12 876 SER A C 1
ATOM 6811 O O . SER A 1 876 ? 8.403 -5.802 -39.246 1.00 89.12 876 SER A O 1
ATOM 6813 N N . ALA A 1 877 ? 6.387 -4.859 -39.600 1.00 89.69 877 ALA A N 1
ATOM 6814 C CA . ALA A 1 877 ? 6.849 -3.478 -39.736 1.00 89.69 877 ALA A CA 1
ATOM 6815 C C . ALA A 1 877 ? 6.892 -2.722 -38.396 1.00 89.69 877 ALA A C 1
ATOM 6817 O O . ALA A 1 877 ? 7.205 -1.538 -38.380 1.00 89.69 877 ALA A O 1
ATOM 6818 N N . HIS A 1 878 ? 6.552 -3.400 -37.301 1.00 89.88 878 HIS A N 1
ATOM 6819 C CA . HIS A 1 878 ? 6.606 -2.878 -35.940 1.00 89.88 878 HIS A CA 1
ATOM 6820 C C . HIS A 1 878 ? 7.748 -3.569 -35.168 1.00 89.88 878 HIS A C 1
ATOM 6822 O O . HIS A 1 878 ? 8.518 -4.320 -35.763 1.00 89.88 878 HIS A O 1
ATOM 6828 N N . PHE A 1 879 ? 7.873 -3.332 -33.856 1.00 90.25 879 PHE A N 1
ATOM 6829 C CA . PHE A 1 879 ? 8.984 -3.791 -32.983 1.00 90.25 879 PHE A CA 1
ATOM 6830 C C . PHE A 1 879 ? 10.225 -2.892 -32.962 1.00 90.25 879 PHE A C 1
ATOM 6832 O O . PHE A 1 879 ? 11.337 -3.360 -32.734 1.00 90.25 879 PHE A O 1
ATOM 6839 N N . HIS A 1 880 ? 10.035 -1.590 -33.140 1.00 88.19 880 HIS A N 1
ATOM 6840 C CA . HIS A 1 880 ? 11.093 -0.599 -32.953 1.00 88.19 880 HIS A CA 1
ATOM 6841 C C . HIS A 1 880 ? 11.253 -0.206 -31.481 1.00 88.19 880 HIS A C 1
ATOM 6843 O O . HIS A 1 880 ? 10.321 -0.342 -30.683 1.00 88.19 880 HIS A O 1
ATOM 6849 N N . VAL A 1 881 ? 12.427 0.311 -31.109 1.00 78.44 881 VAL A N 1
ATOM 6850 C CA . VAL A 1 881 ? 12.754 0.667 -29.714 1.00 78.44 881 VAL A CA 1
ATOM 6851 C C . VAL A 1 881 ? 11.746 1.636 -29.090 1.00 78.44 881 VAL A C 1
ATOM 6853 O O . VAL A 1 881 ? 11.338 1.453 -27.947 1.00 78.44 881 VAL A O 1
ATOM 6856 N N . HIS A 1 882 ? 11.275 2.614 -29.863 1.00 79.12 882 HIS A N 1
ATOM 6857 C CA . HIS A 1 882 ? 10.329 3.636 -29.410 1.00 79.12 882 HIS A CA 1
ATOM 6858 C C . HIS A 1 882 ? 8.904 3.103 -29.195 1.00 79.12 882 HIS A C 1
ATOM 6860 O O . HIS A 1 882 ? 8.103 3.729 -28.507 1.00 79.12 882 HIS A O 1
ATOM 6866 N N . GLU A 1 883 ? 8.590 1.928 -29.743 1.00 87.00 883 GLU A N 1
ATOM 6867 C CA . GLU A 1 883 ? 7.274 1.305 -29.620 1.00 87.00 883 GLU A CA 1
ATOM 6868 C C . GLU A 1 883 ? 7.192 0.316 -28.450 1.00 87.00 883 GLU A C 1
ATOM 6870 O O . GLU A 1 883 ? 6.100 -0.123 -28.089 1.00 87.00 883 GLU A O 1
ATOM 6875 N N . GLN A 1 884 ? 8.326 -0.054 -27.841 1.00 81.94 884 GLN A N 1
ATOM 6876 C CA . GLN A 1 884 ? 8.419 -1.180 -26.906 1.00 81.94 884 GLN A CA 1
ATOM 6877 C C . GLN A 1 884 ? 7.435 -1.092 -25.738 1.00 81.94 884 GLN A C 1
ATOM 6879 O O . GLN A 1 884 ? 6.774 -2.083 -25.442 1.00 81.94 884 GLN A O 1
ATOM 6884 N N . VAL A 1 885 ? 7.278 0.070 -25.093 1.00 81.06 885 VAL A N 1
ATOM 6885 C CA . VAL A 1 885 ? 6.372 0.214 -23.934 1.00 81.06 885 VAL A CA 1
ATOM 6886 C C . VAL A 1 885 ? 4.941 -0.198 -24.299 1.00 81.06 885 VAL A C 1
ATOM 6888 O O . VAL A 1 885 ? 4.302 -0.985 -23.593 1.00 81.06 885 VAL A O 1
ATOM 6891 N N . ARG A 1 886 ? 4.457 0.315 -25.435 1.00 87.19 886 ARG A N 1
ATOM 6892 C CA . ARG A 1 886 ? 3.117 0.071 -25.977 1.00 87.19 886 ARG A CA 1
ATOM 6893 C C . ARG A 1 886 ? 3.001 -1.354 -26.522 1.00 87.19 886 ARG A C 1
ATOM 6895 O O . ARG A 1 886 ? 2.027 -2.052 -26.235 1.00 87.19 886 ARG A O 1
ATOM 6902 N N . GLY A 1 887 ? 4.037 -1.823 -27.213 1.00 90.25 887 GLY A N 1
ATOM 6903 C CA . GLY A 1 887 ? 4.165 -3.195 -27.688 1.00 90.25 887 GLY A CA 1
ATOM 6904 C C . GLY A 1 887 ? 4.057 -4.212 -26.556 1.00 90.25 887 GLY A C 1
ATOM 6905 O O . GLY A 1 887 ? 3.207 -5.096 -26.609 1.00 90.25 887 GLY A O 1
ATOM 6906 N N . PHE A 1 888 ? 4.836 -4.073 -25.485 1.00 86.81 888 PHE A N 1
ATOM 6907 C CA . PHE A 1 888 ? 4.788 -4.986 -24.341 1.00 86.81 888 PHE A CA 1
ATOM 6908 C C . PHE A 1 888 ? 3.475 -4.896 -23.555 1.00 86.81 888 PHE A C 1
ATOM 6910 O O . PHE A 1 888 ? 3.019 -5.909 -23.024 1.00 86.81 888 PHE A O 1
ATOM 6917 N N . ALA A 1 889 ? 2.809 -3.736 -23.518 1.00 84.56 889 ALA A N 1
ATOM 6918 C CA . ALA A 1 889 ? 1.439 -3.659 -23.008 1.00 84.56 889 ALA A CA 1
ATOM 6919 C C . ALA A 1 889 ? 0.480 -4.538 -23.836 1.00 84.56 889 ALA A C 1
ATOM 6921 O O . ALA A 1 889 ? -0.316 -5.287 -23.264 1.00 84.56 889 ALA A O 1
ATOM 6922 N N . ALA A 1 890 ? 0.614 -4.529 -25.167 1.00 91.19 890 ALA A N 1
ATOM 6923 C CA . ALA A 1 890 ? -0.108 -5.447 -26.046 1.00 91.19 890 ALA A CA 1
ATOM 6924 C C . ALA A 1 890 ? 0.290 -6.915 -25.829 1.00 91.19 890 ALA A C 1
ATOM 6926 O O . ALA A 1 890 ? -0.593 -7.770 -25.774 1.00 91.19 890 ALA A O 1
ATOM 6927 N N . ALA A 1 891 ? 1.577 -7.221 -25.637 1.00 89.44 891 ALA A N 1
ATOM 6928 C CA . ALA A 1 891 ? 2.038 -8.580 -25.346 1.00 89.44 891 ALA A CA 1
ATOM 6929 C C . ALA A 1 891 ? 1.375 -9.141 -24.080 1.00 89.44 891 ALA A C 1
ATOM 6931 O O . ALA A 1 891 ? 0.794 -10.223 -24.116 1.00 89.44 891 ALA A O 1
ATOM 6932 N N . ARG A 1 892 ? 1.365 -8.373 -22.983 1.00 83.38 892 ARG A N 1
ATOM 6933 C CA . ARG A 1 892 ? 0.698 -8.770 -21.731 1.00 83.38 892 ARG A CA 1
ATOM 6934 C C . ARG A 1 892 ? -0.799 -9.005 -21.918 1.00 83.38 892 ARG A C 1
ATOM 6936 O O . ARG A 1 892 ? -1.340 -9.967 -21.373 1.00 83.38 892 ARG A O 1
ATOM 6943 N N . ALA A 1 893 ? -1.466 -8.182 -22.728 1.00 83.75 893 ALA A N 1
ATOM 6944 C CA . ALA A 1 893 ? -2.866 -8.412 -23.080 1.00 83.75 893 ALA A CA 1
ATOM 6945 C C . ALA A 1 893 ? -3.056 -9.742 -23.837 1.00 83.75 893 ALA A C 1
ATOM 6947 O O . ALA A 1 893 ? -3.985 -10.491 -23.539 1.00 83.75 893 ALA A O 1
ATOM 6948 N N . TRP A 1 894 ? -2.154 -10.089 -24.762 1.00 88.38 894 TRP A N 1
ATOM 6949 C CA . TRP A 1 894 ? -2.168 -11.375 -25.473 1.00 88.38 894 TRP A CA 1
ATOM 6950 C C . TRP A 1 894 ? -1.826 -12.579 -24.588 1.00 88.38 894 TRP A C 1
ATOM 6952 O O . TRP A 1 894 ? -2.393 -13.656 -24.791 1.00 88.38 894 TRP A O 1
ATOM 6962 N N . ALA A 1 895 ? -0.970 -12.398 -23.582 1.00 82.88 895 ALA A N 1
ATOM 6963 C CA . ALA A 1 895 ? -0.653 -13.420 -22.586 1.00 82.88 895 ALA A CA 1
ATOM 6964 C C . ALA A 1 895 ? -1.875 -13.802 -21.735 1.00 82.88 895 ALA A C 1
ATOM 6966 O O . ALA A 1 895 ? -2.049 -14.970 -21.387 1.00 82.88 895 ALA A O 1
ATOM 6967 N N . ALA A 1 896 ? -2.722 -12.815 -21.428 1.00 75.50 896 ALA A N 1
ATOM 6968 C CA . ALA A 1 896 ? -3.987 -12.973 -20.713 1.00 75.50 896 ALA A CA 1
ATOM 6969 C C . ALA A 1 896 ? -5.174 -13.345 -21.627 1.00 75.50 896 ALA A C 1
ATOM 6971 O O . ALA A 1 896 ? -6.242 -13.729 -21.142 1.00 75.50 896 ALA A O 1
ATOM 6972 N N . SER A 1 897 ? -5.012 -13.220 -22.948 1.00 82.19 897 SER A N 1
ATOM 6973 C CA . SER A 1 897 ? -6.094 -13.400 -23.913 1.00 82.19 897 SER A CA 1
ATOM 6974 C C . SER A 1 897 ? -6.592 -14.844 -23.971 1.00 82.19 897 SER A C 1
ATOM 6976 O O . SER A 1 897 ? -5.821 -15.802 -23.982 1.00 82.19 897 SER A O 1
ATOM 6978 N N . ARG A 1 898 ? -7.912 -14.996 -24.119 1.00 77.19 898 ARG A N 1
ATOM 6979 C CA . ARG A 1 898 ? -8.578 -16.286 -24.370 1.00 77.19 898 ARG A CA 1
ATOM 6980 C C . ARG A 1 898 ? -8.967 -16.504 -25.829 1.00 77.19 898 ARG A C 1
ATOM 6982 O O . ARG A 1 898 ? -9.664 -17.464 -26.148 1.00 77.19 898 ARG A O 1
ATOM 6989 N N . GLN A 1 899 ? -8.525 -15.629 -26.731 1.00 83.06 899 GLN A N 1
ATOM 6990 C CA . GLN A 1 899 ? -8.803 -15.731 -28.163 1.00 83.06 899 GLN A CA 1
ATOM 6991 C C . GLN A 1 899 ? -7.899 -16.781 -28.817 1.00 83.06 899 GLN A C 1
ATOM 6993 O O . GLN A 1 899 ? -7.052 -16.454 -29.643 1.00 83.06 899 GLN A O 1
ATOM 6998 N N . GLU A 1 900 ? -8.066 -18.052 -28.449 1.00 83.56 900 GLU A N 1
ATOM 6999 C CA . GLU A 1 900 ? -7.129 -19.128 -28.792 1.00 83.56 900 GLU A CA 1
ATOM 7000 C C . GLU A 1 900 ? -6.899 -19.266 -30.306 1.00 83.56 900 GLU A C 1
ATOM 7002 O O . GLU A 1 900 ? -5.762 -19.400 -30.749 1.00 83.56 900 GLU A O 1
ATOM 7007 N N . GLY A 1 901 ? -7.945 -19.104 -31.126 1.00 89.19 901 GLY A N 1
ATOM 7008 C CA . GLY A 1 901 ? -7.795 -19.085 -32.587 1.00 89.19 901 GLY A CA 1
ATOM 7009 C C . GLY A 1 901 ? -6.911 -17.935 -33.096 1.00 89.19 901 GLY A C 1
ATOM 7010 O O . GLY A 1 901 ? -6.072 -18.139 -33.972 1.00 89.19 901 GLY A O 1
ATOM 7011 N N . ARG A 1 902 ? -7.040 -16.734 -32.515 1.00 91.50 902 ARG A N 1
ATOM 7012 C CA . ARG A 1 902 ? -6.192 -15.576 -32.851 1.00 91.50 902 ARG A CA 1
ATOM 7013 C C . ARG A 1 902 ? -4.769 -15.743 -32.315 1.00 91.50 902 ARG A C 1
ATOM 7015 O O . ARG A 1 902 ? -3.815 -15.415 -33.014 1.00 91.50 902 ARG A O 1
ATOM 7022 N N . ARG A 1 903 ? -4.612 -16.316 -31.117 1.00 91.00 903 ARG A N 1
ATOM 7023 C CA . ARG A 1 903 ? -3.302 -16.641 -30.528 1.00 91.00 903 ARG A CA 1
ATOM 7024 C C . ARG A 1 903 ? -2.538 -17.635 -31.396 1.00 91.00 903 ARG A C 1
ATOM 7026 O O . ARG A 1 903 ? -1.379 -17.393 -31.713 1.00 91.00 903 ARG A O 1
ATOM 7033 N N . GLN A 1 904 ? -3.195 -18.695 -31.867 1.00 92.00 904 GLN A N 1
ATOM 7034 C CA . GLN A 1 904 ? -2.598 -19.656 -32.801 1.00 92.00 904 GLN A CA 1
ATOM 7035 C C . GLN A 1 904 ? -2.192 -18.994 -34.121 1.00 92.00 904 GLN A C 1
ATOM 7037 O O . GLN A 1 904 ? -1.099 -19.244 -34.629 1.00 92.00 904 GLN A O 1
ATOM 7042 N N . ARG A 1 905 ? -3.034 -18.099 -34.654 1.00 92.62 905 ARG A N 1
ATOM 7043 C CA . ARG A 1 905 ? -2.725 -17.316 -35.857 1.00 92.62 905 ARG A CA 1
ATOM 7044 C C . ARG A 1 905 ? -1.504 -16.401 -35.678 1.00 92.62 905 ARG A C 1
ATOM 7046 O O . ARG A 1 905 ? -0.707 -16.299 -36.614 1.00 92.62 905 ARG A O 1
ATOM 7053 N N . LEU A 1 906 ? -1.330 -15.782 -34.507 1.00 91.75 906 LEU A N 1
ATOM 7054 C CA . LEU A 1 906 ? -0.143 -14.979 -34.176 1.00 91.75 906 LEU A CA 1
ATOM 7055 C C . LEU A 1 906 ? 1.103 -15.835 -33.970 1.00 91.75 906 LEU A C 1
ATOM 7057 O O . LEU A 1 906 ? 2.160 -15.521 -34.512 1.00 91.75 906 LEU A O 1
ATOM 7061 N N . ALA A 1 907 ? 0.987 -16.957 -33.259 1.00 90.75 907 ALA A N 1
ATOM 7062 C CA . ALA A 1 907 ? 2.081 -17.912 -33.106 1.00 90.75 907 ALA A CA 1
ATOM 7063 C C . ALA A 1 907 ? 2.583 -18.417 -34.475 1.00 90.75 907 ALA A C 1
ATOM 7065 O O . ALA A 1 907 ? 3.788 -18.564 -34.691 1.00 90.75 907 ALA A O 1
ATOM 7066 N N . ALA A 1 908 ? 1.672 -18.616 -35.434 1.00 90.50 908 ALA A N 1
ATOM 7067 C CA . ALA A 1 908 ? 2.002 -18.999 -36.805 1.00 90.50 908 ALA A CA 1
ATOM 7068 C C . ALA A 1 908 ? 2.669 -17.882 -37.634 1.00 90.50 908 ALA A C 1
ATOM 7070 O O . ALA A 1 908 ? 3.328 -18.197 -38.622 1.00 90.50 908 ALA A O 1
ATOM 7071 N N . ALA A 1 909 ? 2.539 -16.608 -37.243 1.00 89.94 909 ALA A N 1
ATOM 7072 C CA . ALA A 1 909 ? 3.139 -15.469 -37.946 1.00 89.94 909 ALA A CA 1
ATOM 7073 C C . ALA A 1 909 ? 4.641 -15.287 -37.650 1.00 89.94 909 ALA A C 1
ATOM 7075 O O . ALA A 1 909 ? 5.339 -14.622 -38.414 1.00 89.94 909 ALA A O 1
ATOM 7076 N N . TRP A 1 910 ? 5.162 -15.901 -36.578 1.00 89.06 910 TRP A N 1
ATOM 7077 C CA . TRP A 1 910 ? 6.555 -15.728 -36.146 1.00 89.06 910 TRP A CA 1
ATOM 7078 C C . TRP A 1 910 ? 7.606 -15.942 -37.253 1.00 89.06 910 TRP A C 1
ATOM 7080 O O . TRP A 1 910 ? 8.472 -15.084 -37.394 1.00 89.06 910 TRP A O 1
ATOM 7090 N N . PRO A 1 911 ? 7.571 -17.021 -38.069 1.00 87.62 911 PRO A N 1
ATOM 7091 C CA . PRO A 1 911 ? 8.581 -17.229 -39.110 1.00 87.62 911 PRO A CA 1
ATOM 7092 C C . PRO A 1 911 ? 8.646 -16.088 -40.126 1.00 87.62 911 PRO A C 1
ATOM 7094 O O . PRO A 1 911 ? 9.732 -15.716 -40.563 1.00 87.62 911 PRO A O 1
ATOM 7097 N N . GLU A 1 912 ? 7.488 -15.539 -40.493 1.00 87.88 912 GLU A N 1
ATOM 7098 C CA . GLU A 1 912 ? 7.386 -14.426 -41.431 1.00 87.88 912 GLU A CA 1
ATOM 7099 C C . GLU A 1 912 ? 7.982 -13.157 -40.814 1.00 87.88 912 GLU A C 1
ATOM 7101 O O . GLU A 1 912 ? 8.899 -12.574 -41.393 1.00 87.88 912 GLU A O 1
ATOM 7106 N N . VAL A 1 913 ? 7.556 -12.809 -39.596 1.00 89.00 913 VAL A N 1
ATOM 7107 C CA . VAL A 1 913 ? 8.053 -11.643 -38.847 1.00 89.00 913 VAL A CA 1
ATOM 7108 C C . VAL A 1 913 ? 9.564 -11.731 -38.621 1.00 89.00 913 VAL A C 1
ATOM 7110 O O . VAL A 1 913 ? 10.296 -10.814 -38.984 1.00 89.00 913 VAL A O 1
ATOM 7113 N N . ALA A 1 914 ? 10.059 -12.866 -38.123 1.00 86.38 914 ALA A N 1
ATOM 7114 C CA . ALA A 1 914 ? 11.482 -13.079 -37.870 1.00 86.38 914 ALA A CA 1
ATOM 7115 C C . ALA A 1 914 ? 12.333 -13.009 -39.150 1.00 86.38 914 ALA A C 1
ATOM 7117 O O . ALA A 1 914 ? 13.481 -12.571 -39.103 1.00 86.38 914 ALA A O 1
ATOM 7118 N N . SER A 1 915 ? 11.794 -13.434 -40.299 1.00 86.00 915 SER A N 1
ATOM 7119 C CA . SER A 1 915 ? 12.518 -13.386 -41.577 1.00 86.00 915 SER A CA 1
ATOM 7120 C C . SER A 1 915 ? 12.648 -11.974 -42.159 1.00 86.00 915 SER A C 1
ATOM 7122 O O . SER A 1 915 ? 13.625 -11.696 -42.857 1.00 86.00 915 SER A O 1
ATOM 7124 N N . GLN A 1 916 ? 11.682 -11.098 -41.869 1.00 87.69 916 GLN A N 1
ATOM 7125 C CA . GLN A 1 916 ? 11.623 -9.726 -42.377 1.00 87.69 916 GLN A CA 1
ATOM 7126 C C . GLN A 1 916 ? 12.298 -8.720 -41.433 1.00 87.69 916 GLN A C 1
ATOM 7128 O O . GLN A 1 916 ? 12.774 -7.680 -41.886 1.00 87.69 916 GLN A O 1
ATOM 7133 N N . ALA A 1 917 ? 12.379 -9.036 -40.138 1.00 87.62 917 ALA A N 1
ATOM 7134 C CA . ALA A 1 917 ? 12.947 -8.149 -39.135 1.00 87.62 917 ALA A CA 1
ATOM 7135 C C . ALA A 1 917 ? 14.476 -7.989 -39.262 1.00 87.62 917 ALA A C 1
ATOM 7137 O O . ALA A 1 917 ? 15.224 -8.930 -39.555 1.00 87.62 917 ALA A O 1
ATOM 7138 N N . ARG A 1 918 ? 14.956 -6.772 -38.978 1.00 89.25 918 ARG A N 1
ATOM 7139 C CA . ARG A 1 918 ? 16.382 -6.491 -38.732 1.00 89.25 918 ARG A CA 1
ATOM 7140 C C . ARG A 1 918 ? 16.799 -7.067 -37.379 1.00 89.25 918 ARG A C 1
ATOM 7142 O O . ARG A 1 918 ? 15.955 -7.535 -36.624 1.00 89.25 918 ARG A O 1
ATOM 7149 N N . TRP A 1 919 ? 18.095 -7.085 -37.070 1.00 85.69 919 TRP A N 1
ATOM 7150 C CA . TRP A 1 919 ? 18.571 -7.811 -35.886 1.00 85.69 919 TRP A CA 1
ATOM 7151 C C . TRP A 1 919 ? 17.963 -7.270 -34.582 1.00 85.69 919 TRP A C 1
ATOM 7153 O O . TRP A 1 919 ? 17.486 -8.072 -33.787 1.00 85.69 919 TRP A O 1
ATOM 7163 N N . LEU A 1 920 ? 17.899 -5.944 -34.395 1.00 84.69 920 LEU A N 1
ATOM 7164 C CA . LEU A 1 920 ? 17.361 -5.343 -33.171 1.00 84.69 920 LEU A CA 1
ATOM 7165 C C . LEU A 1 920 ? 15.825 -5.451 -33.097 1.00 84.69 920 LEU A C 1
ATOM 7167 O O . LEU A 1 920 ? 15.348 -6.051 -32.134 1.00 84.69 920 LEU A O 1
ATOM 7171 N N . PRO A 1 921 ? 15.041 -5.034 -34.118 1.00 88.19 921 PRO A N 1
ATOM 7172 C CA . PRO A 1 921 ? 13.603 -5.313 -34.158 1.00 88.19 921 PRO A CA 1
ATOM 7173 C C . PRO A 1 921 ? 13.247 -6.796 -34.039 1.00 88.19 921 PRO A C 1
ATOM 7175 O O . PRO A 1 921 ? 12.263 -7.153 -33.406 1.00 88.19 921 PRO A O 1
ATOM 7178 N N . GLY A 1 922 ? 14.063 -7.691 -34.600 1.00 88.19 922 GLY A N 1
ATOM 7179 C CA . GLY A 1 922 ? 13.862 -9.136 -34.503 1.00 88.19 922 GLY A CA 1
ATOM 7180 C C . GLY A 1 922 ? 14.056 -9.663 -33.084 1.00 88.19 922 GLY A C 1
ATOM 7181 O O . GLY A 1 922 ? 13.328 -10.559 -32.660 1.00 88.19 922 GLY A O 1
ATOM 7182 N N . VAL A 1 923 ? 15.004 -9.098 -32.331 1.00 84.12 923 VAL A N 1
ATOM 7183 C CA . VAL A 1 923 ? 15.183 -9.404 -30.905 1.00 84.12 923 VAL A CA 1
ATOM 7184 C C . VAL A 1 923 ? 14.024 -8.844 -30.076 1.00 84.12 923 VAL A C 1
ATOM 7186 O O . VAL A 1 923 ? 13.500 -9.556 -29.223 1.00 84.12 923 VAL A O 1
ATOM 7189 N N . ILE A 1 924 ? 13.567 -7.621 -30.364 1.00 85.38 924 ILE A N 1
ATOM 7190 C CA . ILE A 1 924 ? 12.390 -7.019 -29.713 1.00 85.38 924 ILE A CA 1
ATOM 7191 C C . ILE A 1 924 ? 11.138 -7.862 -29.978 1.00 85.38 924 ILE A C 1
ATOM 7193 O O . ILE A 1 924 ? 10.404 -8.184 -29.045 1.00 85.38 924 ILE A O 1
ATOM 7197 N N . ALA A 1 925 ? 10.930 -8.294 -31.222 1.00 89.00 925 ALA A N 1
ATOM 7198 C CA . ALA A 1 925 ? 9.852 -9.200 -31.593 1.00 89.00 925 ALA A CA 1
ATOM 7199 C C . ALA A 1 925 ? 9.954 -10.533 -30.834 1.00 89.00 925 ALA A C 1
ATOM 7201 O O . ALA A 1 925 ? 8.960 -10.992 -30.281 1.00 89.00 925 ALA A O 1
ATOM 7202 N N . ALA A 1 926 ? 11.142 -11.141 -30.732 1.00 85.81 926 ALA A N 1
ATOM 7203 C CA . ALA A 1 926 ? 11.325 -12.378 -29.966 1.00 85.81 926 ALA A CA 1
ATOM 7204 C C . ALA A 1 926 ? 10.903 -12.208 -28.494 1.00 85.81 926 ALA A C 1
ATOM 7206 O O . ALA A 1 926 ? 10.147 -13.027 -27.965 1.00 85.81 926 ALA A O 1
ATOM 7207 N N . SER A 1 927 ? 11.335 -11.116 -27.856 1.00 83.94 927 SER A N 1
ATOM 7208 C CA . SER A 1 927 ? 10.955 -10.773 -26.481 1.00 83.94 927 SER A CA 1
ATOM 7209 C C . SER A 1 927 ? 9.452 -10.519 -26.345 1.00 83.94 927 SER A C 1
ATOM 7211 O O . SER A 1 927 ? 8.833 -10.977 -25.386 1.00 83.94 927 SER A O 1
ATOM 7213 N N . TRP A 1 928 ? 8.835 -9.848 -27.319 1.00 89.31 928 TRP A N 1
ATOM 7214 C CA . TRP A 1 928 ? 7.388 -9.640 -27.351 1.00 89.31 928 TRP A CA 1
ATOM 7215 C C . TRP A 1 928 ? 6.619 -10.965 -27.439 1.00 89.31 928 TRP A C 1
ATOM 7217 O O . TRP A 1 928 ? 5.651 -11.160 -26.708 1.00 89.31 928 TRP A O 1
ATOM 7227 N N . TRP A 1 929 ? 7.059 -11.905 -28.286 1.00 90.12 929 TRP A N 1
ATOM 7228 C CA . TRP A 1 929 ? 6.435 -13.232 -28.417 1.00 90.12 929 TRP A CA 1
ATOM 7229 C C . TRP A 1 929 ? 6.532 -14.051 -27.129 1.00 90.12 929 TRP A C 1
ATOM 7231 O O . TRP A 1 929 ? 5.583 -14.762 -26.775 1.00 90.12 929 TRP A O 1
ATOM 7241 N N . GLN A 1 930 ? 7.664 -13.934 -26.431 1.00 85.38 930 GLN A N 1
ATOM 7242 C CA . GLN A 1 930 ? 7.873 -14.537 -25.119 1.00 85.38 930 GLN A CA 1
ATOM 7243 C C . GLN A 1 930 ? 6.907 -13.942 -24.087 1.00 85.38 930 GLN A C 1
ATOM 7245 O O . GLN A 1 930 ? 6.174 -14.690 -23.440 1.00 85.38 930 GLN A O 1
ATOM 7250 N N . GLU A 1 931 ? 6.843 -12.612 -23.984 1.00 84.50 931 GLU A N 1
ATOM 7251 C CA . GLU A 1 931 ? 5.934 -11.925 -23.058 1.00 84.50 931 GLU A CA 1
ATOM 7252 C C . GLU A 1 931 ? 4.466 -12.270 -23.353 1.00 84.50 931 GLU A C 1
ATOM 7254 O O . GLU A 1 931 ? 3.689 -12.529 -22.437 1.00 84.50 931 GLU A O 1
ATOM 7259 N N . ALA A 1 932 ? 4.094 -12.375 -24.634 1.00 88.38 932 ALA A N 1
ATOM 7260 C CA . ALA A 1 932 ? 2.756 -12.757 -25.085 1.00 88.38 932 ALA A CA 1
ATOM 7261 C C . ALA A 1 932 ? 2.409 -14.243 -24.862 1.00 88.38 932 ALA A C 1
ATOM 7263 O O . ALA A 1 932 ? 1.271 -14.660 -25.110 1.00 88.38 932 ALA A O 1
ATOM 7264 N N . ARG A 1 933 ? 3.365 -15.061 -24.396 1.00 88.06 933 ARG A N 1
ATOM 7265 C CA . ARG A 1 933 ? 3.210 -16.508 -24.157 1.00 88.06 933 ARG A CA 1
ATOM 7266 C C . ARG A 1 933 ? 2.691 -17.264 -25.386 1.00 88.06 933 ARG A C 1
ATOM 7268 O O . ARG A 1 933 ? 1.816 -18.126 -25.273 1.00 88.06 933 ARG A O 1
ATOM 7275 N N . LEU A 1 934 ? 3.201 -16.924 -26.571 1.00 86.69 934 LEU A N 1
ATOM 7276 C CA . LEU A 1 934 ? 2.800 -17.534 -27.850 1.00 86.69 934 LEU A CA 1
ATOM 7277 C C . LEU A 1 934 ? 3.711 -18.701 -28.288 1.00 86.69 934 LEU A C 1
ATOM 7279 O O . LEU A 1 934 ? 3.448 -19.332 -29.313 1.00 86.69 934 LEU A O 1
ATOM 7283 N N . GLY A 1 935 ? 4.747 -19.018 -27.500 1.00 69.25 935 GLY A N 1
ATOM 7284 C CA . GLY A 1 935 ? 5.736 -20.066 -27.781 1.00 69.25 935 GLY A CA 1
ATOM 7285 C C . GLY A 1 935 ? 6.795 -19.666 -28.826 1.00 69.25 935 GLY A C 1
ATOM 7286 O O . GLY A 1 935 ? 6.607 -18.706 -29.567 1.00 69.25 935 GLY A O 1
ATOM 7287 N N . ARG A 1 936 ? 7.886 -20.460 -28.906 1.00 60.75 936 ARG A N 1
ATOM 7288 C CA . ARG A 1 936 ? 9.122 -20.286 -29.728 1.00 60.75 936 ARG A CA 1
ATOM 7289 C C . ARG A 1 936 ? 10.220 -19.376 -29.146 1.00 60.75 936 ARG A C 1
ATOM 7291 O O . ARG A 1 936 ? 10.797 -18.555 -29.848 1.00 60.75 936 ARG A O 1
ATOM 7298 N N . GLU A 1 937 ? 10.569 -19.611 -27.889 1.00 53.03 937 GLU A N 1
ATOM 7299 C CA . GLU A 1 937 ? 11.541 -18.835 -27.096 1.00 53.03 937 GLU A CA 1
ATOM 7300 C C . GLU A 1 937 ? 13.022 -18.993 -27.525 1.00 53.03 937 GLU A C 1
ATOM 7302 O O . GLU A 1 937 ? 13.880 -18.238 -27.066 1.00 53.03 937 GLU A O 1
ATOM 7307 N N . GLU A 1 938 ? 13.333 -19.941 -28.419 1.00 51.81 938 GLU A N 1
ATOM 7308 C CA . GLU A 1 938 ? 14.708 -20.430 -28.634 1.00 51.81 938 GLU A CA 1
ATOM 7309 C C . GLU A 1 938 ? 15.336 -20.064 -29.992 1.00 51.81 938 GLU A C 1
ATOM 7311 O O . GLU A 1 938 ? 16.531 -20.273 -30.192 1.00 51.81 938 GLU A O 1
ATOM 7316 N N . ALA A 1 939 ? 14.574 -19.527 -30.952 1.00 60.59 939 ALA A N 1
ATOM 7317 C CA . ALA A 1 939 ? 15.115 -19.252 -32.284 1.00 60.59 939 ALA A CA 1
ATOM 7318 C C . ALA A 1 939 ? 15.708 -17.841 -32.363 1.00 60.59 939 ALA A C 1
ATOM 7320 O O . ALA A 1 939 ? 14.981 -16.852 -32.458 1.00 60.59 939 ALA A O 1
ATOM 7321 N N . GLU A 1 940 ? 17.037 -17.766 -32.379 1.00 70.62 940 GLU A N 1
ATOM 7322 C CA . GLU A 1 940 ? 17.775 -16.555 -32.725 1.00 70.62 940 GLU A CA 1
ATOM 7323 C C . GLU A 1 940 ? 17.256 -15.971 -34.059 1.00 70.62 940 GLU A C 1
ATOM 7325 O O . GLU A 1 940 ? 17.227 -16.691 -35.067 1.00 70.62 940 GLU A O 1
ATOM 7330 N N . PRO A 1 941 ? 16.848 -14.684 -34.109 1.00 81.75 941 PRO A N 1
ATOM 7331 C CA . PRO A 1 941 ? 16.376 -14.072 -35.343 1.00 81.75 941 PRO A CA 1
ATOM 7332 C C . PRO A 1 941 ? 17.413 -14.228 -36.471 1.00 81.75 941 PRO A C 1
ATOM 7334 O O . PRO A 1 941 ? 18.596 -13.961 -36.250 1.00 81.75 941 PRO A O 1
ATOM 7337 N N . PRO A 1 942 ? 17.020 -14.590 -37.708 1.00 85.38 942 PRO A N 1
ATOM 7338 C CA . PRO A 1 942 ? 17.957 -14.803 -38.815 1.00 85.38 942 PRO A CA 1
ATOM 7339 C C . PRO A 1 942 ? 18.905 -13.629 -39.104 1.00 85.38 942 PRO A C 1
ATOM 7341 O O . PRO A 1 942 ? 20.013 -13.832 -39.603 1.00 85.38 942 PRO A O 1
ATOM 7344 N N . ALA A 1 943 ? 18.474 -12.391 -38.846 1.00 84.69 943 ALA A N 1
ATOM 7345 C CA . ALA A 1 943 ? 19.322 -11.207 -38.973 1.00 84.69 943 ALA A CA 1
ATOM 7346 C C . ALA A 1 943 ? 20.390 -11.129 -37.867 1.00 84.69 943 ALA A C 1
ATOM 7348 O O . ALA A 1 943 ? 21.533 -10.792 -38.163 1.00 84.69 943 ALA A O 1
ATOM 7349 N N . MET A 1 944 ? 20.045 -11.505 -36.632 1.00 84.75 944 MET A N 1
ATOM 7350 C CA . MET A 1 944 ? 20.995 -11.615 -35.521 1.00 84.75 944 MET A CA 1
ATOM 7351 C C . MET A 1 944 ? 21.995 -12.755 -35.763 1.00 84.75 944 MET A C 1
ATOM 7353 O O . MET A 1 944 ? 23.202 -12.541 -35.675 1.00 84.75 944 MET A O 1
ATOM 7357 N N . SER A 1 945 ? 21.519 -13.902 -36.261 1.00 83.19 945 SER A N 1
ATOM 7358 C CA . SER A 1 945 ? 22.374 -15.052 -36.597 1.00 83.19 945 SER A CA 1
ATOM 7359 C C . SER A 1 945 ? 23.449 -14.724 -37.626 1.00 83.19 945 SER A C 1
ATOM 7361 O O . SER A 1 945 ? 24.586 -15.186 -37.518 1.00 83.19 945 SER A O 1
ATOM 7363 N N . ARG A 1 946 ? 23.145 -13.847 -38.590 1.00 82.12 946 ARG A N 1
ATOM 7364 C CA . ARG A 1 946 ? 24.128 -13.339 -39.560 1.00 82.12 946 ARG A CA 1
ATOM 7365 C C . ARG A 1 946 ? 25.223 -12.481 -38.922 1.00 82.12 946 ARG A C 1
ATOM 7367 O O . ARG A 1 946 ? 26.342 -12.486 -39.428 1.00 82.12 946 ARG A O 1
ATOM 7374 N N . LEU A 1 947 ? 24.927 -11.768 -37.835 1.00 83.00 947 LEU A N 1
ATOM 7375 C CA . LEU A 1 947 ? 25.924 -11.014 -37.073 1.00 83.00 947 LEU A CA 1
ATOM 7376 C C . LEU A 1 947 ? 26.736 -11.933 -36.153 1.00 83.00 947 LEU A C 1
ATOM 7378 O O . LEU A 1 947 ? 27.951 -11.767 -36.066 1.00 83.00 947 LEU A O 1
ATOM 7382 N N . LEU A 1 948 ? 26.095 -12.935 -35.536 1.00 76.94 948 LEU A N 1
ATOM 7383 C CA . LEU A 1 948 ? 26.750 -13.908 -34.653 1.00 76.94 948 LEU A CA 1
ATOM 7384 C C . LEU A 1 948 ? 27.595 -14.962 -35.390 1.00 76.94 948 LEU A C 1
ATOM 7386 O O . LEU A 1 948 ? 28.470 -15.593 -34.802 1.00 76.94 948 LEU A O 1
ATOM 7390 N N . SER A 1 949 ? 27.387 -15.152 -36.691 1.00 73.06 949 SER A N 1
ATOM 7391 C CA . SER A 1 949 ? 28.156 -16.106 -37.512 1.00 73.06 949 SER A CA 1
ATOM 7392 C C . SER A 1 949 ? 29.491 -15.538 -38.034 1.00 73.06 949 SER A C 1
ATOM 7394 O O . SER A 1 949 ? 30.134 -16.137 -38.894 1.00 73.06 949 SER A O 1
ATOM 7396 N N . ALA A 1 950 ? 29.930 -14.389 -37.505 1.00 63.25 950 ALA A N 1
ATOM 7397 C CA . ALA A 1 950 ? 31.048 -13.582 -38.001 1.00 63.25 950 ALA A CA 1
ATOM 7398 C C . ALA A 1 950 ? 32.427 -14.273 -38.060 1.00 63.25 950 ALA A C 1
ATOM 7400 O O . ALA A 1 950 ? 33.282 -13.835 -38.826 1.00 63.25 950 ALA A O 1
ATOM 7401 N N . ALA A 1 951 ? 32.662 -15.338 -37.289 1.00 57.16 951 ALA A N 1
ATOM 7402 C CA . ALA A 1 951 ? 33.994 -15.932 -37.121 1.00 57.16 951 ALA A CA 1
ATOM 7403 C C . ALA A 1 951 ? 34.490 -16.793 -38.311 1.00 57.16 951 ALA A C 1
ATOM 7405 O O . ALA A 1 951 ? 35.662 -17.164 -38.343 1.00 57.16 951 ALA A O 1
ATOM 7406 N N . GLY A 1 952 ? 33.632 -17.121 -39.290 1.00 60.97 952 GLY A N 1
ATOM 7407 C CA . GLY A 1 952 ? 33.961 -18.061 -40.381 1.00 60.97 952 GLY A CA 1
ATOM 7408 C C . GLY A 1 952 ? 34.174 -17.460 -41.779 1.00 60.97 952 GLY A C 1
ATOM 7409 O O . GLY A 1 952 ? 34.748 -18.119 -42.646 1.00 60.97 952 GLY A O 1
ATOM 7410 N N . GLU A 1 953 ? 33.731 -16.224 -42.023 1.00 75.19 953 GLU A N 1
ATOM 7411 C CA . GLU A 1 953 ? 33.711 -15.590 -43.350 1.00 75.19 953 GLU A CA 1
ATOM 7412 C C . GLU A 1 953 ? 34.216 -14.144 -43.261 1.00 75.19 953 GLU A C 1
ATOM 7414 O O . GLU A 1 953 ? 33.850 -13.417 -42.341 1.00 75.19 953 GLU A O 1
ATOM 7419 N N . GLY A 1 954 ? 35.015 -13.685 -44.235 1.00 80.19 954 GLY A N 1
ATOM 7420 C CA . GLY A 1 954 ? 35.608 -12.337 -44.205 1.00 80.19 954 GLY A CA 1
ATOM 7421 C C . GLY A 1 954 ? 34.575 -11.218 -44.034 1.00 80.19 954 GLY A C 1
ATOM 7422 O O . GLY A 1 954 ? 34.684 -10.412 -43.116 1.00 80.19 954 GLY A O 1
ATOM 7423 N N . GLN A 1 955 ? 33.509 -11.219 -44.837 1.00 85.06 955 GLN A N 1
ATOM 7424 C CA . GLN A 1 955 ? 32.418 -10.244 -44.701 1.00 85.06 955 GLN A CA 1
ATOM 7425 C C . GLN A 1 955 ? 31.612 -10.414 -43.400 1.00 85.06 955 GLN A C 1
ATOM 7427 O O . GLN A 1 955 ? 31.016 -9.453 -42.909 1.00 85.06 955 GLN A O 1
ATOM 7432 N N . GLY A 1 956 ? 31.621 -11.615 -42.814 1.00 84.69 956 GLY A N 1
ATOM 7433 C CA . GLY A 1 956 ? 31.057 -11.888 -41.494 1.00 84.69 956 GLY A CA 1
ATOM 7434 C C . GLY A 1 956 ? 31.769 -11.095 -40.398 1.00 84.69 956 GLY A C 1
ATOM 7435 O O . GLY A 1 956 ? 31.096 -10.466 -39.586 1.00 84.69 956 GLY A O 1
ATOM 7436 N N . VAL A 1 957 ? 33.107 -11.024 -40.433 1.00 85.25 957 VAL A N 1
ATOM 7437 C CA . VAL A 1 957 ? 33.916 -10.207 -39.504 1.00 85.25 957 VAL A CA 1
ATOM 7438 C C . VAL A 1 957 ? 33.503 -8.734 -39.570 1.00 85.25 957 VAL A C 1
ATOM 7440 O O . VAL A 1 957 ? 33.339 -8.090 -38.531 1.00 85.25 957 VAL A O 1
ATOM 7443 N N . ALA A 1 958 ? 33.269 -8.214 -40.780 1.00 86.81 958 ALA A N 1
ATOM 7444 C CA . ALA A 1 958 ? 32.812 -6.843 -40.991 1.00 86.81 958 ALA A CA 1
ATOM 7445 C C . ALA A 1 958 ? 31.428 -6.596 -40.384 1.00 86.81 958 ALA A C 1
ATOM 7447 O O . ALA A 1 958 ? 31.259 -5.643 -39.629 1.00 86.81 958 ALA A O 1
ATOM 7448 N N . ARG A 1 959 ? 30.452 -7.466 -40.677 1.00 87.00 959 ARG A N 1
ATOM 7449 C CA . ARG A 1 959 ? 29.067 -7.352 -40.191 1.00 87.00 959 ARG A CA 1
ATOM 7450 C C . ARG A 1 959 ? 28.983 -7.502 -38.674 1.00 87.00 959 ARG A C 1
ATOM 7452 O O . ARG A 1 959 ? 28.392 -6.655 -38.011 1.00 87.00 959 ARG A O 1
ATOM 7459 N N . GLY A 1 960 ? 29.642 -8.520 -38.120 1.00 84.25 960 GLY A N 1
ATOM 7460 C CA . GLY A 1 960 ? 29.636 -8.822 -36.688 1.00 84.25 960 GLY A CA 1
ATOM 7461 C C . GLY A 1 960 ? 30.167 -7.690 -35.812 1.00 84.25 960 GLY A C 1
ATOM 7462 O O . GLY A 1 960 ? 29.810 -7.614 -34.643 1.00 84.25 960 GLY A O 1
ATOM 7463 N N . ARG A 1 961 ? 30.957 -6.758 -36.356 1.00 84.44 961 ARG A N 1
ATOM 7464 C CA . ARG A 1 961 ? 31.469 -5.607 -35.596 1.00 84.44 961 ARG A CA 1
ATOM 7465 C C . ARG A 1 961 ? 30.378 -4.661 -35.088 1.00 84.44 961 ARG A C 1
ATOM 7467 O O . ARG A 1 961 ? 30.649 -3.912 -34.155 1.00 84.44 961 ARG A O 1
ATOM 7474 N N . ALA A 1 962 ? 29.178 -4.695 -35.679 1.00 81.31 962 ALA A N 1
ATOM 7475 C CA . ALA A 1 962 ? 28.016 -3.967 -35.166 1.00 81.31 962 ALA A CA 1
ATOM 7476 C C . ALA A 1 962 ? 27.696 -4.368 -33.710 1.00 81.31 962 ALA A C 1
ATOM 7478 O O . ALA A 1 962 ? 27.228 -3.549 -32.931 1.00 81.31 962 ALA A O 1
ATOM 7479 N N . LEU A 1 963 ? 28.048 -5.598 -33.311 1.00 76.25 963 LEU A N 1
ATOM 7480 C CA . LEU A 1 963 ? 27.893 -6.108 -31.945 1.00 76.25 963 LEU A CA 1
ATOM 7481 C C . LEU A 1 963 ? 29.069 -5.755 -31.022 1.00 76.25 963 LEU A C 1
ATOM 7483 O O . LEU A 1 963 ? 29.022 -6.038 -29.828 1.00 76.25 963 LEU A O 1
ATOM 7487 N N . GLY A 1 964 ? 30.131 -5.124 -31.537 1.00 66.06 964 GLY A N 1
ATOM 7488 C CA . GLY A 1 964 ? 31.297 -4.734 -30.735 1.00 66.06 964 GLY A CA 1
ATOM 7489 C C . GLY A 1 964 ? 30.992 -3.652 -29.690 1.00 66.06 964 GLY A C 1
ATOM 7490 O O . GLY A 1 964 ? 31.765 -3.476 -28.752 1.00 66.06 964 GLY A O 1
ATOM 7491 N N . GLY A 1 965 ? 29.868 -2.935 -29.828 1.00 61.12 965 GLY A N 1
ATOM 7492 C CA . GLY A 1 965 ? 29.323 -2.068 -28.775 1.00 61.12 965 GLY A CA 1
ATOM 7493 C C . GLY A 1 965 ? 28.604 -2.837 -27.656 1.00 61.12 965 GLY A C 1
ATOM 7494 O O . GLY A 1 965 ? 28.596 -2.371 -26.519 1.00 61.12 965 GLY A O 1
ATOM 7495 N N . SER A 1 966 ? 28.053 -4.015 -27.967 1.00 59.22 966 SER A N 1
ATOM 7496 C CA . SER A 1 966 ? 27.335 -4.910 -27.045 1.00 59.22 966 SER A CA 1
ATOM 7497 C C . SER A 1 966 ? 28.279 -5.865 -26.305 1.00 59.22 966 SER A C 1
ATOM 7499 O O . SER A 1 966 ? 28.025 -6.246 -25.169 1.00 59.22 966 SER A O 1
ATOM 7501 N N . SER A 1 967 ? 29.388 -6.262 -26.934 1.00 67.81 967 SER A N 1
ATOM 7502 C CA . SER A 1 967 ? 30.382 -7.158 -26.343 1.00 67.81 967 SER A CA 1
ATOM 7503 C C . SER A 1 967 ? 31.805 -6.706 -26.713 1.00 67.81 967 SER A C 1
ATOM 7505 O O . SER A 1 967 ? 32.216 -6.858 -27.866 1.00 67.81 967 SER A O 1
ATOM 7507 N N . PRO A 1 968 ? 32.601 -6.173 -25.762 1.00 64.75 968 PRO A N 1
ATOM 7508 C CA . PRO A 1 968 ? 33.979 -5.731 -25.992 1.00 64.75 968 PRO A CA 1
ATOM 7509 C C . PRO A 1 968 ? 34.946 -6.851 -26.394 1.00 64.75 968 PRO A C 1
ATOM 7511 O O . PRO A 1 968 ? 36.066 -6.561 -26.810 1.00 64.75 968 PRO A O 1
ATOM 7514 N N . VAL A 1 969 ? 34.558 -8.120 -26.263 1.00 68.62 969 VAL A N 1
ATOM 7515 C CA . VAL A 1 969 ? 35.401 -9.268 -26.636 1.00 68.62 969 VAL A CA 1
ATOM 7516 C C . VAL A 1 969 ? 34.943 -9.939 -27.929 1.00 68.62 969 VAL A C 1
ATOM 7518 O O . VAL A 1 969 ? 35.618 -10.845 -28.402 1.00 68.62 969 VAL A O 1
ATOM 7521 N N . TRP A 1 970 ? 33.831 -9.502 -28.530 1.00 75.88 970 TRP A N 1
ATOM 7522 C CA . TRP A 1 970 ? 33.275 -10.077 -29.758 1.00 75.88 970 TRP A CA 1
ATOM 7523 C C . TRP A 1 970 ? 34.212 -9.894 -30.971 1.00 75.88 970 TRP A C 1
ATOM 7525 O O . TRP A 1 970 ? 34.706 -8.780 -31.183 1.00 75.88 970 TRP A O 1
ATOM 7535 N N . PRO A 1 971 ? 34.463 -10.933 -31.804 1.00 71.81 971 PRO A N 1
ATOM 7536 C CA . PRO A 1 971 ? 33.846 -12.271 -31.833 1.00 71.81 971 PRO A CA 1
ATOM 7537 C C . PRO A 1 971 ? 34.484 -13.336 -30.919 1.00 71.81 971 PRO A C 1
ATOM 7539 O O . PRO A 1 971 ? 34.051 -14.484 -30.927 1.00 71.81 971 PRO A O 1
ATOM 7542 N N . GLY A 1 972 ? 35.493 -12.986 -30.119 1.00 68.94 972 GLY A N 1
ATOM 7543 C CA . GLY A 1 972 ? 36.094 -13.844 -29.085 1.00 68.94 972 GLY A CA 1
ATOM 7544 C C . GLY A 1 972 ? 36.976 -14.990 -29.593 1.00 68.94 972 GLY A C 1
ATOM 7545 O O . GLY A 1 972 ? 37.870 -15.420 -28.869 1.00 68.94 972 GLY A O 1
ATOM 7546 N N . ASP A 1 973 ? 36.762 -15.452 -30.825 1.00 69.81 973 ASP A N 1
ATOM 7547 C CA . ASP A 1 973 ? 37.501 -16.530 -31.485 1.00 69.81 973 ASP A CA 1
ATOM 7548 C C . ASP A 1 973 ? 37.569 -16.281 -33.011 1.00 69.81 973 ASP A C 1
ATOM 7550 O O . ASP A 1 973 ? 36.529 -16.029 -33.630 1.00 69.81 973 ASP A O 1
ATOM 7554 N N . PRO A 1 974 ? 38.761 -16.322 -33.631 1.00 77.00 974 PRO A N 1
ATOM 7555 C CA . PRO A 1 974 ? 40.061 -16.439 -32.971 1.00 77.00 974 PRO A CA 1
ATOM 7556 C C . PRO A 1 974 ? 40.386 -15.167 -32.159 1.00 77.00 974 PRO A C 1
ATOM 7558 O O . PRO A 1 974 ? 39.997 -14.062 -32.566 1.00 77.00 974 PRO A O 1
ATOM 7561 N N . PRO A 1 975 ? 41.043 -15.292 -30.987 1.00 75.62 975 PRO A N 1
ATOM 7562 C CA . PRO A 1 975 ? 41.273 -14.183 -30.054 1.00 75.62 975 PRO A CA 1
ATOM 7563 C C . PRO A 1 975 ? 42.006 -13.000 -30.703 1.00 75.62 975 PRO A C 1
ATOM 7565 O O . PRO A 1 975 ? 41.761 -11.847 -30.344 1.00 75.62 975 PRO A O 1
ATOM 7568 N N . GLU A 1 976 ? 42.820 -13.264 -31.722 1.00 84.25 976 GLU A N 1
ATOM 7569 C CA . GLU A 1 976 ? 43.491 -12.295 -32.582 1.00 84.25 976 GLU A CA 1
ATOM 7570 C C . GLU A 1 976 ? 42.535 -11.224 -33.126 1.00 84.25 976 GLU A C 1
ATOM 7572 O O . GLU A 1 976 ? 42.877 -10.044 -33.124 1.00 84.25 976 GLU A O 1
ATOM 7577 N N . LEU A 1 977 ? 41.317 -11.587 -33.548 1.00 84.75 977 LEU A N 1
ATOM 7578 C CA . LEU A 1 977 ? 40.351 -10.604 -34.051 1.00 84.75 977 LEU A CA 1
ATOM 7579 C C . LEU A 1 977 ? 39.861 -9.669 -32.941 1.00 84.75 977 LEU A C 1
ATOM 7581 O O . LEU A 1 977 ? 39.719 -8.472 -33.174 1.00 84.75 977 LEU A O 1
ATOM 7585 N N . SER A 1 978 ? 39.647 -10.191 -31.731 1.00 80.12 978 SER A N 1
ATOM 7586 C CA . SER A 1 978 ? 39.216 -9.381 -30.584 1.00 80.12 978 SER A CA 1
ATOM 7587 C C . SER A 1 978 ? 40.312 -8.422 -30.096 1.00 80.12 978 SER A C 1
ATOM 7589 O O . SER A 1 978 ? 40.020 -7.291 -29.711 1.00 80.12 978 SER A O 1
ATOM 7591 N N . LEU A 1 979 ? 41.586 -8.823 -30.190 1.00 86.56 979 LEU A N 1
ATOM 7592 C CA . LEU A 1 979 ? 42.735 -7.993 -29.810 1.00 86.56 979 LEU A CA 1
ATOM 7593 C C . LEU A 1 979 ? 42.917 -6.767 -30.713 1.00 86.56 979 LEU A C 1
ATOM 7595 O O . LEU A 1 979 ? 43.444 -5.750 -30.266 1.00 86.56 979 LEU A O 1
ATOM 7599 N N . LEU A 1 980 ? 42.452 -6.819 -31.964 1.00 89.06 980 LEU A N 1
ATOM 7600 C CA . LEU A 1 980 ? 42.513 -5.672 -32.874 1.00 89.06 980 LEU A CA 1
ATOM 7601 C C . LEU A 1 980 ? 41.599 -4.513 -32.451 1.00 89.06 980 LEU A C 1
ATOM 7603 O O . LEU A 1 980 ? 41.845 -3.385 -32.871 1.00 89.06 980 LEU A O 1
ATOM 7607 N N . HIS A 1 981 ? 40.616 -4.732 -31.566 1.00 83.88 981 HIS A N 1
ATOM 7608 C CA . HIS A 1 981 ? 39.848 -3.633 -30.952 1.00 83.88 981 HIS A CA 1
ATOM 7609 C C . HIS A 1 981 ? 40.718 -2.715 -30.079 1.00 83.88 981 HIS A C 1
ATOM 7611 O O . HIS A 1 981 ? 40.322 -1.587 -29.792 1.00 83.88 981 HIS A O 1
ATOM 7617 N N . LEU A 1 982 ? 41.915 -3.168 -29.683 1.00 85.12 982 LEU A N 1
ATOM 7618 C CA . LEU A 1 982 ? 42.905 -2.371 -28.951 1.00 85.12 982 LEU A CA 1
ATOM 7619 C C . LEU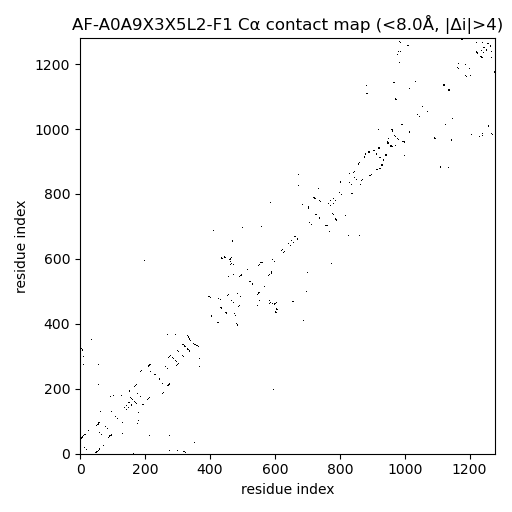 A 1 982 ? 43.693 -1.410 -29.850 1.00 85.12 982 LEU A C 1
ATOM 7621 O O . LEU A 1 982 ? 44.471 -0.609 -29.331 1.00 85.12 982 LEU A O 1
ATOM 7625 N N . TRP A 1 983 ? 43.528 -1.491 -31.174 1.00 89.38 983 TRP A N 1
ATOM 7626 C CA . TRP A 1 983 ? 44.219 -0.621 -32.118 1.00 89.38 983 TRP A CA 1
ATOM 7627 C C . TRP A 1 983 ? 43.793 0.842 -31.923 1.00 89.38 983 TRP A C 1
ATOM 7629 O O . TRP A 1 983 ? 42.621 1.172 -32.129 1.00 89.38 983 TRP A O 1
ATOM 7639 N N . PRO A 1 984 ? 44.708 1.754 -31.548 1.00 81.50 984 PRO A N 1
ATOM 7640 C CA . PRO A 1 984 ? 44.330 3.133 -31.294 1.00 81.50 984 PRO A CA 1
ATOM 7641 C C . PRO A 1 984 ? 44.141 3.896 -32.598 1.00 81.50 984 PRO A C 1
ATOM 7643 O O . PRO A 1 984 ? 45.025 3.975 -33.452 1.00 81.50 984 PRO A O 1
ATOM 7646 N N . GLY A 1 985 ? 42.977 4.517 -32.732 1.00 77.56 985 GLY A N 1
ATOM 7647 C CA . GLY A 1 985 ? 42.656 5.345 -33.882 1.00 77.56 985 GLY A CA 1
ATOM 7648 C C . GLY A 1 985 ? 41.163 5.619 -33.983 1.00 77.56 985 GLY A C 1
ATOM 7649 O O . GLY A 1 985 ? 40.357 4.898 -33.397 1.00 77.56 985 GLY A O 1
ATOM 7650 N N . PRO A 1 986 ? 40.767 6.653 -34.738 1.00 76.94 986 PRO A N 1
ATOM 7651 C CA . PRO A 1 986 ? 39.359 6.967 -34.958 1.00 76.94 986 PRO A CA 1
ATOM 7652 C C . PRO A 1 986 ? 38.689 6.052 -36.000 1.00 76.94 986 PRO A C 1
ATOM 7654 O O . PRO A 1 986 ? 37.463 6.016 -36.050 1.00 76.94 986 PRO A O 1
ATOM 7657 N N . ARG A 1 987 ? 39.459 5.291 -36.799 1.00 86.94 987 ARG A N 1
ATOM 7658 C CA . ARG A 1 987 ? 38.961 4.469 -37.924 1.00 86.94 987 ARG A CA 1
ATOM 7659 C C . ARG A 1 987 ? 38.089 3.293 -37.489 1.00 86.94 987 ARG A C 1
ATOM 7661 O O . ARG A 1 987 ? 36.952 3.190 -37.935 1.00 86.94 987 ARG A O 1
ATOM 7668 N N . GLY A 1 988 ? 38.587 2.441 -36.592 1.00 81.88 988 GLY A N 1
ATOM 7669 C CA . GLY A 1 988 ? 37.808 1.325 -36.044 1.00 81.88 988 GLY A CA 1
ATOM 7670 C C . GLY A 1 988 ? 36.499 1.794 -35.401 1.00 81.88 988 GLY A C 1
ATOM 7671 O O . GLY A 1 988 ? 35.438 1.243 -35.710 1.00 81.88 988 GLY A O 1
ATOM 7672 N N . PRO A 1 989 ? 36.530 2.865 -34.579 1.00 76.94 989 PRO A N 1
ATOM 7673 C CA . PRO A 1 989 ? 35.318 3.403 -34.010 1.00 76.94 989 PRO A CA 1
ATOM 7674 C C . PRO A 1 989 ? 34.281 3.906 -34.998 1.00 76.94 989 PRO A C 1
ATOM 7676 O O . PRO A 1 989 ? 33.129 3.479 -34.939 1.00 76.94 989 PRO A O 1
ATOM 7679 N N . ALA A 1 990 ? 34.714 4.758 -35.918 1.00 79.75 990 ALA A N 1
ATOM 7680 C CA . ALA A 1 990 ? 33.928 5.234 -37.042 1.00 79.75 990 ALA A CA 1
ATOM 7681 C C . ALA A 1 990 ? 33.256 4.092 -37.818 1.00 79.75 990 ALA A C 1
ATOM 7683 O O . ALA A 1 990 ? 32.046 4.097 -38.042 1.00 79.75 990 ALA A O 1
ATOM 7684 N N . ALA A 1 991 ? 34.049 3.091 -38.196 1.00 85.44 991 ALA A N 1
ATOM 7685 C CA . ALA A 1 991 ? 33.605 1.994 -39.035 1.00 85.44 991 ALA A CA 1
ATOM 7686 C C . ALA A 1 991 ? 32.561 1.105 -38.350 1.00 85.44 991 ALA A C 1
ATOM 7688 O O . ALA A 1 991 ? 31.621 0.639 -38.992 1.00 85.44 991 ALA A O 1
ATOM 7689 N N . ALA A 1 992 ? 32.685 0.896 -37.039 1.00 81.62 992 ALA A N 1
ATOM 7690 C CA . ALA A 1 992 ? 31.684 0.155 -36.290 1.00 81.62 992 ALA A CA 1
ATOM 7691 C C . ALA A 1 992 ? 30.344 0.890 -36.220 1.00 81.62 992 ALA A C 1
ATOM 7693 O O . ALA A 1 992 ? 29.335 0.259 -36.505 1.00 81.62 992 ALA A O 1
ATOM 7694 N N . ARG A 1 993 ? 30.337 2.204 -35.937 1.00 81.88 993 ARG A N 1
ATOM 7695 C CA . ARG A 1 993 ? 29.094 3.001 -35.916 1.00 81.88 993 ARG A CA 1
ATOM 7696 C C . ARG A 1 993 ? 28.374 2.936 -37.257 1.00 81.88 993 ARG A C 1
ATOM 7698 O O . ARG A 1 993 ? 27.181 2.666 -37.336 1.00 81.88 993 ARG A O 1
ATOM 7705 N N . LEU A 1 994 ? 29.129 3.128 -38.339 1.00 86.12 994 LEU A N 1
ATOM 7706 C CA . LEU A 1 994 ? 28.594 3.053 -39.695 1.00 86.12 994 LEU A CA 1
ATOM 7707 C C . LEU A 1 994 ? 28.094 1.641 -40.037 1.00 86.12 994 LEU A C 1
ATOM 7709 O O . LEU A 1 994 ? 27.094 1.505 -40.736 1.00 86.12 994 LEU A O 1
ATOM 7713 N N . GLN A 1 995 ? 28.723 0.584 -39.517 1.00 89.25 995 GLN A N 1
ATOM 7714 C CA . GLN A 1 995 ? 28.220 -0.778 -39.693 1.00 89.25 995 GLN A CA 1
ATOM 7715 C C . GLN A 1 995 ? 26.965 -1.070 -38.863 1.00 89.25 995 GLN A C 1
ATOM 7717 O O . GLN A 1 995 ? 26.083 -1.762 -39.372 1.00 89.25 995 GLN A O 1
ATOM 7722 N N . THR A 1 996 ? 26.849 -0.539 -37.640 1.00 86.38 996 THR A N 1
ATOM 7723 C CA . THR A 1 996 ? 25.607 -0.582 -36.850 1.00 86.38 996 THR A CA 1
ATOM 7724 C C . THR A 1 996 ? 24.475 0.076 -37.638 1.00 86.38 996 THR A C 1
ATOM 7726 O O . THR A 1 996 ? 23.419 -0.529 -37.824 1.00 86.38 996 THR A O 1
ATOM 7729 N N . LEU A 1 997 ? 24.731 1.255 -38.214 1.00 87.06 997 LEU A N 1
ATOM 7730 C CA . LEU A 1 997 ? 23.777 1.968 -39.062 1.00 87.06 997 LEU A CA 1
ATOM 7731 C C . LEU A 1 997 ? 23.331 1.125 -40.269 1.00 87.06 997 LEU A C 1
ATOM 7733 O O . LEU A 1 997 ? 22.132 0.986 -40.508 1.00 87.06 997 LEU A O 1
ATOM 7737 N N . ILE A 1 998 ? 24.267 0.494 -40.991 1.00 89.88 998 ILE A N 1
ATOM 7738 C CA . ILE A 1 998 ? 23.945 -0.423 -42.104 1.00 89.88 998 ILE A CA 1
ATOM 7739 C C . ILE A 1 998 ? 23.082 -1.590 -41.611 1.00 89.88 998 ILE A C 1
ATOM 7741 O O . ILE A 1 998 ? 22.061 -1.907 -42.215 1.00 89.88 998 ILE A O 1
ATOM 7745 N N . SER A 1 999 ? 23.458 -2.199 -40.483 1.00 88.94 999 SER A N 1
ATOM 7746 C CA . SER A 1 999 ? 22.799 -3.398 -39.949 1.00 88.94 999 SER A CA 1
ATOM 7747 C C . SER A 1 999 ? 21.332 -3.180 -39.547 1.00 88.94 999 SER A C 1
ATOM 7749 O O . SER A 1 999 ? 20.566 -4.146 -39.470 1.00 88.94 999 SER A O 1
ATOM 7751 N N . LEU A 1 1000 ? 20.940 -1.923 -39.317 1.00 88.25 1000 LEU A N 1
ATOM 7752 C CA . LEU A 1 1000 ? 19.591 -1.522 -38.918 1.00 88.25 1000 LEU A CA 1
ATOM 7753 C C . LEU A 1 1000 ? 18.739 -0.982 -40.075 1.00 88.25 1000 LEU A C 1
ATOM 7755 O O . LEU A 1 1000 ? 17.522 -0.940 -39.945 1.00 88.25 1000 LEU A O 1
ATOM 7759 N N . GLY A 1 1001 ? 19.321 -0.670 -41.237 1.00 88.06 1001 GLY A N 1
ATOM 7760 C CA . GLY A 1 1001 ? 18.564 -0.203 -42.411 1.00 88.06 1001 GLY A CA 1
ATOM 7761 C C . GLY A 1 1001 ? 19.228 0.928 -43.196 1.00 88.06 1001 GLY A C 1
ATOM 7762 O O . GLY A 1 1001 ? 18.717 1.349 -44.237 1.00 88.06 1001 GLY A O 1
ATOM 7763 N N . GLY A 1 1002 ? 20.378 1.411 -42.732 1.00 87.69 1002 GLY A N 1
ATOM 7764 C CA . GLY A 1 1002 ? 21.153 2.440 -43.396 1.00 87.69 1002 GLY A CA 1
ATOM 7765 C C . GLY A 1 1002 ? 21.668 2.022 -44.774 1.00 87.69 1002 GLY A C 1
ATOM 7766 O O . GLY A 1 1002 ? 22.368 1.023 -44.926 1.00 87.69 1002 GLY A O 1
ATOM 7767 N N . LYS A 1 1003 ? 21.354 2.823 -45.795 1.00 87.19 1003 LYS A N 1
ATOM 7768 C CA . LYS A 1 1003 ? 21.813 2.627 -47.176 1.00 87.19 1003 LYS A CA 1
ATOM 7769 C C . LYS A 1 1003 ? 23.078 3.437 -47.452 1.00 87.19 1003 LYS A C 1
ATOM 7771 O O . LYS A 1 1003 ? 23.411 4.360 -46.711 1.00 87.19 1003 LYS A O 1
ATOM 7776 N N . ARG A 1 1004 ? 23.737 3.156 -48.582 1.00 84.81 1004 ARG A N 1
ATOM 7777 C CA . ARG A 1 1004 ? 24.927 3.885 -49.061 1.00 84.81 1004 ARG A CA 1
ATOM 7778 C C . ARG A 1 1004 ? 24.768 5.409 -48.999 1.00 84.81 1004 ARG A C 1
ATOM 7780 O O . ARG A 1 1004 ? 25.651 6.093 -48.501 1.00 84.81 1004 ARG A O 1
ATOM 7787 N N . GLU A 1 1005 ? 23.625 5.925 -49.441 1.00 80.69 1005 GLU A N 1
ATOM 7788 C CA . GLU A 1 1005 ? 23.323 7.363 -49.457 1.00 80.69 1005 GLU A CA 1
ATOM 7789 C C . GLU A 1 1005 ? 23.203 8.001 -48.058 1.00 80.69 1005 GLU A C 1
ATOM 7791 O O . GLU A 1 1005 ? 23.372 9.212 -47.917 1.00 80.69 1005 GLU A O 1
ATOM 7796 N N . HIS A 1 1006 ? 22.934 7.201 -47.019 1.00 80.50 1006 HIS A N 1
ATOM 7797 C CA . HIS A 1 1006 ? 22.890 7.650 -45.623 1.00 80.50 1006 HIS A CA 1
ATOM 7798 C C . HIS A 1 1006 ? 24.298 7.735 -45.027 1.00 80.50 1006 HIS A C 1
ATOM 7800 O O . HIS A 1 1006 ? 24.556 8.601 -44.195 1.00 80.50 1006 HIS A O 1
ATOM 7806 N N . LEU A 1 1007 ? 25.224 6.882 -45.486 1.00 78.06 1007 LEU A N 1
ATOM 7807 C CA . LEU A 1 1007 ? 26.589 6.811 -44.962 1.00 78.06 1007 LEU A CA 1
ATOM 7808 C C . LEU A 1 1007 ? 27.372 8.094 -45.214 1.00 78.06 1007 LEU A C 1
ATOM 7810 O O . LEU A 1 1007 ? 28.040 8.550 -44.299 1.00 78.06 1007 LEU A O 1
ATOM 7814 N N . GLY A 1 1008 ? 27.253 8.713 -46.392 1.00 69.50 1008 GLY A N 1
ATOM 7815 C CA . GLY A 1 1008 ? 27.932 9.982 -46.689 1.00 69.50 1008 GLY A CA 1
ATOM 7816 C C . GLY A 1 1008 ? 27.436 11.158 -45.832 1.00 69.50 1008 GLY A C 1
ATOM 7817 O O . GLY A 1 1008 ? 28.230 12.005 -45.427 1.00 69.50 1008 GLY A O 1
ATOM 7818 N N . ARG A 1 1009 ? 26.135 11.186 -45.494 1.00 68.31 1009 ARG A N 1
ATOM 7819 C CA . ARG A 1 1009 ? 25.537 12.205 -44.607 1.00 68.31 1009 ARG A CA 1
ATOM 7820 C C . ARG A 1 1009 ? 25.932 11.981 -43.146 1.00 68.31 1009 ARG A C 1
ATOM 7822 O O . ARG A 1 1009 ? 26.461 12.888 -42.508 1.00 68.31 1009 ARG A O 1
ATOM 7829 N N . ALA A 1 1010 ? 25.781 10.747 -42.662 1.00 67.88 1010 ALA A N 1
ATOM 7830 C CA . ALA A 1 1010 ? 26.160 10.354 -41.307 1.00 67.88 1010 ALA A CA 1
ATOM 7831 C C . ALA A 1 1010 ? 27.677 10.467 -41.070 1.00 67.88 1010 ALA A C 1
ATOM 7833 O O . ALA A 1 1010 ? 28.106 10.836 -39.979 1.00 67.88 1010 ALA A O 1
ATOM 7834 N N . ALA A 1 1011 ? 28.499 10.208 -42.093 1.00 67.06 1011 ALA A N 1
ATOM 7835 C CA . ALA A 1 1011 ? 29.957 10.257 -42.035 1.00 67.06 1011 ALA A CA 1
ATOM 7836 C C . ALA A 1 1011 ? 30.486 11.604 -41.525 1.00 67.06 1011 ALA A C 1
ATOM 7838 O O . ALA A 1 1011 ? 31.409 11.637 -40.717 1.00 67.06 1011 ALA A O 1
ATOM 7839 N N . ARG A 1 1012 ? 29.885 12.729 -41.921 1.00 64.69 1012 ARG A N 1
ATOM 7840 C CA . ARG A 1 1012 ? 30.398 14.056 -41.551 1.00 64.69 1012 ARG A CA 1
ATOM 7841 C C . ARG A 1 1012 ? 30.388 14.313 -40.038 1.00 64.69 1012 ARG A C 1
ATOM 7843 O O . ARG A 1 1012 ? 31.309 14.955 -39.540 1.00 64.69 1012 ARG A O 1
ATOM 7850 N N . ARG A 1 1013 ? 29.383 13.795 -39.323 1.00 62.50 1013 ARG A N 1
ATOM 7851 C CA . ARG A 1 1013 ? 29.219 13.951 -37.865 1.00 62.50 1013 ARG A CA 1
ATOM 7852 C C . ARG A 1 1013 ? 29.686 12.713 -37.083 1.00 62.50 1013 ARG A C 1
ATOM 7854 O O . ARG A 1 1013 ? 30.333 12.850 -36.052 1.00 62.50 1013 ARG A O 1
ATOM 7861 N N . ALA A 1 1014 ? 29.500 11.502 -37.619 1.00 59.53 1014 ALA A N 1
ATOM 7862 C CA . ALA A 1 1014 ? 29.950 10.258 -36.984 1.00 59.53 1014 ALA A CA 1
ATOM 7863 C C . ALA A 1 1014 ? 31.482 10.055 -37.013 1.00 59.53 1014 ALA A C 1
ATOM 7865 O O . ALA A 1 1014 ? 32.020 9.398 -36.117 1.00 59.53 1014 ALA A O 1
ATOM 7866 N N . LEU A 1 1015 ? 32.189 10.595 -38.022 1.00 62.12 1015 LEU A N 1
ATOM 7867 C CA . LEU A 1 1015 ? 33.647 10.442 -38.199 1.00 62.12 1015 LEU A CA 1
ATOM 7868 C C . LEU A 1 1015 ? 34.469 11.515 -37.463 1.00 62.12 1015 LEU A C 1
ATOM 7870 O O . LEU A 1 1015 ? 35.665 11.324 -37.234 1.00 62.12 1015 LEU A O 1
ATOM 7874 N N . VAL A 1 1016 ? 33.845 12.628 -37.064 1.00 56.62 1016 VAL A N 1
ATOM 7875 C CA . VAL A 1 1016 ? 34.486 13.724 -36.323 1.00 56.62 1016 VAL A CA 1
ATOM 7876 C C . VAL A 1 1016 ? 33.566 14.152 -35.174 1.00 56.62 1016 VAL A C 1
ATOM 7878 O O . VAL A 1 1016 ? 32.856 15.140 -35.319 1.00 56.62 1016 VAL A O 1
ATOM 7881 N N . PRO A 1 1017 ? 33.579 13.457 -34.019 1.00 50.91 1017 PRO A N 1
ATOM 7882 C CA . PRO A 1 1017 ? 32.809 13.923 -32.868 1.00 50.91 1017 PRO A CA 1
ATOM 7883 C C . PRO A 1 1017 ? 33.317 15.307 -32.447 1.00 50.91 1017 PRO A C 1
ATOM 7885 O O . PRO A 1 1017 ? 34.541 15.524 -32.426 1.00 50.91 1017 PRO A O 1
ATOM 7888 N N . GLU A 1 1018 ? 32.405 16.233 -32.144 1.00 45.78 1018 GLU A N 1
ATOM 7889 C CA . GLU A 1 1018 ? 32.747 17.574 -31.660 1.00 45.78 1018 GLU A CA 1
ATOM 7890 C C . GLU A 1 1018 ? 33.523 17.493 -30.333 1.00 45.78 1018 GLU A C 1
ATOM 7892 O O . GLU A 1 1018 ? 33.572 16.462 -29.656 1.00 45.78 1018 GLU A O 1
ATOM 7897 N N . ARG A 1 1019 ? 34.216 18.578 -29.965 1.00 40.91 1019 ARG A N 1
ATOM 7898 C CA . ARG A 1 1019 ? 35.108 18.600 -28.792 1.00 40.91 1019 ARG A CA 1
ATOM 7899 C C . ARG A 1 1019 ? 34.377 18.205 -27.496 1.00 40.91 1019 ARG A C 1
ATOM 7901 O O . ARG A 1 1019 ? 34.978 17.499 -26.694 1.00 40.91 1019 ARG A O 1
ATOM 7908 N N . GLU A 1 1020 ? 33.106 18.584 -27.354 1.00 37.22 1020 GLU A N 1
ATOM 7909 C CA . GLU A 1 1020 ? 32.253 18.297 -26.190 1.00 37.22 1020 GLU A CA 1
ATOM 7910 C C . GLU A 1 1020 ? 31.771 16.838 -26.136 1.00 37.22 1020 GLU A C 1
ATOM 7912 O O . GLU A 1 1020 ? 31.887 16.206 -25.090 1.00 37.22 1020 GLU A O 1
ATOM 7917 N N . GLU A 1 1021 ? 31.360 16.236 -27.259 1.00 41.12 1021 GLU A N 1
ATOM 7918 C CA . GLU A 1 1021 ? 31.051 14.795 -27.326 1.00 41.12 1021 GLU A CA 1
ATOM 7919 C C . GLU A 1 1021 ? 32.286 13.934 -27.044 1.00 41.12 1021 GLU A C 1
ATOM 7921 O O . GLU A 1 1021 ? 32.204 12.891 -26.393 1.00 41.12 1021 GLU A O 1
ATOM 7926 N N . ARG A 1 1022 ? 33.466 14.380 -27.500 1.00 42.84 1022 ARG A N 1
ATOM 7927 C CA . ARG A 1 1022 ? 34.736 13.744 -27.135 1.00 42.84 1022 ARG A CA 1
ATOM 7928 C C . ARG A 1 1022 ? 35.023 13.874 -25.646 1.00 42.84 1022 ARG A C 1
ATOM 7930 O O . ARG A 1 1022 ? 35.638 12.966 -25.108 1.00 42.84 1022 ARG A O 1
ATOM 7937 N N . ASP A 1 1023 ? 34.631 14.965 -24.997 1.00 36.31 1023 ASP A N 1
ATOM 7938 C CA . ASP A 1 1023 ? 34.844 15.174 -23.564 1.00 36.31 1023 ASP A CA 1
ATOM 7939 C C . ASP A 1 1023 ? 33.855 14.369 -22.713 1.00 36.31 1023 ASP A C 1
ATOM 7941 O O . ASP A 1 1023 ? 34.291 13.774 -21.732 1.00 36.31 1023 ASP A O 1
ATOM 7945 N N . LEU A 1 1024 ? 32.591 14.227 -23.131 1.00 37.59 1024 LEU A N 1
ATOM 7946 C CA . LEU A 1 1024 ? 31.601 13.363 -22.478 1.00 37.59 1024 LEU A CA 1
ATOM 7947 C C . LEU A 1 1024 ? 31.908 11.872 -22.690 1.00 37.59 1024 LEU A C 1
ATOM 7949 O O . LEU A 1 1024 ? 31.954 11.114 -21.728 1.00 37.59 1024 LEU A O 1
ATOM 7953 N N . ALA A 1 1025 ? 32.215 11.442 -23.919 1.00 37.75 1025 ALA A N 1
ATOM 7954 C CA . ALA A 1 1025 ? 32.620 10.062 -24.198 1.00 37.75 1025 ALA A CA 1
ATOM 7955 C C . ALA A 1 1025 ? 33.953 9.708 -23.518 1.00 37.75 1025 ALA A C 1
ATOM 7957 O O . ALA A 1 1025 ? 34.110 8.598 -23.008 1.00 37.75 1025 ALA A O 1
ATOM 7958 N N . ARG A 1 1026 ? 34.901 10.659 -23.440 1.00 40.69 1026 ARG A N 1
ATOM 7959 C CA . ARG A 1 1026 ? 36.104 10.514 -22.604 1.00 40.69 1026 ARG A CA 1
ATOM 7960 C C . ARG A 1 1026 ? 35.765 10.449 -21.134 1.00 40.69 1026 ARG A C 1
ATOM 7962 O O . ARG A 1 1026 ? 36.369 9.645 -20.446 1.00 40.69 1026 ARG A O 1
ATOM 7969 N N . TYR A 1 1027 ? 34.878 11.299 -20.632 1.00 41.09 1027 TYR A N 1
ATOM 7970 C CA . TYR A 1 1027 ? 34.487 11.324 -19.226 1.00 41.09 1027 TYR A CA 1
ATOM 7971 C C . TYR A 1 1027 ? 33.830 10.000 -18.823 1.00 41.09 1027 TYR A C 1
ATOM 7973 O O . TYR A 1 1027 ? 34.292 9.371 -17.878 1.00 41.09 1027 TYR A O 1
ATOM 7981 N N . MET A 1 1028 ? 32.875 9.504 -19.613 1.00 38.12 1028 MET A N 1
ATOM 7982 C CA . MET A 1 1028 ? 32.207 8.216 -19.408 1.00 38.12 1028 MET A CA 1
ATOM 7983 C C . MET A 1 1028 ? 33.181 7.036 -19.501 1.00 38.12 1028 MET A C 1
ATOM 7985 O O . MET A 1 1028 ? 33.201 6.189 -18.613 1.00 38.12 1028 MET A O 1
ATOM 7989 N N . ALA A 1 1029 ? 34.057 7.004 -20.513 1.00 38.88 1029 ALA A N 1
ATOM 7990 C CA . ALA A 1 1029 ? 35.087 5.971 -20.634 1.00 38.88 1029 ALA A CA 1
ATOM 7991 C C . ALA A 1 1029 ? 36.124 6.036 -19.497 1.00 38.88 1029 ALA A C 1
ATOM 7993 O O . ALA A 1 1029 ? 36.596 4.998 -19.037 1.00 38.88 1029 ALA A O 1
ATOM 7994 N N . ARG A 1 1030 ? 36.464 7.242 -19.015 1.00 44.88 1030 ARG A N 1
ATOM 7995 C CA . ARG A 1 1030 ? 37.366 7.471 -17.875 1.00 44.88 1030 ARG A CA 1
ATOM 7996 C C . ARG A 1 1030 ? 36.739 7.059 -16.549 1.00 44.88 1030 ARG A C 1
ATOM 7998 O O . ARG A 1 1030 ? 37.451 6.512 -15.717 1.00 44.88 1030 ARG A O 1
ATOM 8005 N N . TYR A 1 1031 ? 35.455 7.340 -16.345 1.00 41.72 1031 TYR A N 1
ATOM 8006 C CA . TYR A 1 1031 ? 34.717 7.008 -15.129 1.00 41.72 1031 TYR A CA 1
ATOM 8007 C C . TYR A 1 1031 ? 34.473 5.499 -15.052 1.00 41.72 1031 TYR A C 1
ATOM 8009 O O . TYR A 1 1031 ? 34.906 4.869 -14.090 1.00 41.72 1031 TYR A O 1
ATOM 8017 N N . LEU A 1 1032 ? 33.947 4.892 -16.126 1.00 41.16 1032 LEU A N 1
ATOM 8018 C CA . LEU A 1 1032 ? 33.757 3.443 -16.221 1.00 41.16 1032 LEU A CA 1
ATOM 8019 C C . LEU A 1 1032 ? 35.076 2.698 -16.017 1.00 41.16 1032 LEU A C 1
ATOM 8021 O O . LEU A 1 1032 ? 35.130 1.838 -15.153 1.00 41.16 1032 LEU A O 1
ATOM 8025 N N . ALA A 1 1033 ? 36.156 3.066 -16.718 1.00 39.03 1033 ALA A N 1
ATOM 8026 C CA . ALA A 1 1033 ? 37.452 2.400 -16.579 1.00 39.03 1033 ALA A CA 1
ATOM 8027 C C . ALA A 1 1033 ? 38.177 2.683 -15.248 1.00 39.03 1033 ALA A C 1
ATOM 8029 O O . ALA A 1 1033 ? 39.061 1.906 -14.899 1.00 39.03 1033 ALA A O 1
ATOM 8030 N N . ARG A 1 1034 ? 37.843 3.755 -14.505 1.00 41.34 1034 ARG A N 1
ATOM 8031 C CA . ARG A 1 1034 ? 38.357 4.004 -13.140 1.00 41.34 1034 ARG A CA 1
ATOM 8032 C C . ARG A 1 1034 ? 37.605 3.211 -12.078 1.00 41.34 1034 ARG A C 1
ATOM 8034 O O . ARG A 1 1034 ? 38.267 2.613 -11.234 1.00 41.34 1034 ARG A O 1
ATOM 8041 N N . SER A 1 1035 ? 36.274 3.186 -12.133 1.00 39.03 1035 SER A N 1
ATOM 8042 C CA . SER A 1 1035 ? 35.448 2.412 -11.196 1.00 39.03 1035 SER A CA 1
ATOM 8043 C C . SER A 1 1035 ? 35.660 0.915 -11.380 1.00 39.03 1035 SER A C 1
ATOM 8045 O O . SER A 1 1035 ? 36.022 0.243 -10.423 1.00 39.03 1035 SER A O 1
ATOM 8047 N N . TRP A 1 1036 ? 35.639 0.412 -12.623 1.00 40.66 1036 TRP A N 1
ATOM 8048 C CA . TRP A 1 1036 ? 35.961 -0.995 -12.917 1.00 40.66 1036 TRP A CA 1
ATOM 8049 C C . TRP A 1 1036 ? 37.306 -1.438 -12.325 1.00 40.66 1036 TRP A C 1
ATOM 8051 O O . TRP A 1 1036 ? 37.480 -2.587 -11.929 1.00 40.66 1036 TRP A O 1
ATOM 8061 N N . ALA A 1 1037 ? 38.270 -0.517 -12.293 1.00 38.72 1037 ALA A N 1
ATOM 8062 C CA . ALA A 1 1037 ? 39.659 -0.806 -12.001 1.00 38.72 1037 ALA A CA 1
ATOM 8063 C C . ALA A 1 1037 ? 40.078 -0.701 -10.537 1.00 38.72 1037 ALA A C 1
ATOM 8065 O O . ALA A 1 1037 ? 41.015 -1.392 -10.137 1.00 38.72 1037 ALA A O 1
ATOM 8066 N N . LYS A 1 1038 ? 39.379 0.118 -9.749 1.00 39.19 1038 LYS A N 1
ATOM 8067 C CA . LYS A 1 1038 ? 39.468 0.082 -8.285 1.00 39.19 1038 LYS A CA 1
ATOM 8068 C C . LYS A 1 1038 ? 38.741 -1.128 -7.691 1.00 39.19 1038 LYS A C 1
ATOM 8070 O O . LYS A 1 1038 ? 39.110 -1.596 -6.621 1.00 39.19 1038 LYS A O 1
ATOM 8075 N N . GLU A 1 1039 ? 37.718 -1.631 -8.374 1.00 40.09 1039 GLU A N 1
ATOM 8076 C CA . GLU A 1 1039 ? 36.722 -2.525 -7.775 1.00 40.09 1039 GLU A CA 1
ATOM 8077 C C . GLU A 1 1039 ? 36.911 -4.009 -8.127 1.00 40.09 1039 GLU A C 1
ATOM 8079 O O . GLU A 1 1039 ? 36.533 -4.872 -7.342 1.00 40.09 1039 GLU A O 1
ATOM 8084 N N . ALA A 1 1040 ? 37.599 -4.335 -9.227 1.00 38.69 1040 ALA A N 1
ATOM 8085 C CA . ALA A 1 1040 ? 38.024 -5.705 -9.546 1.00 38.69 1040 ALA A CA 1
ATOM 8086 C C . ALA A 1 1040 ? 39.086 -6.284 -8.575 1.00 38.69 1040 ALA A C 1
ATOM 8088 O O . ALA A 1 1040 ? 39.498 -7.431 -8.732 1.00 38.69 1040 ALA A O 1
ATOM 8089 N N . ALA A 1 1041 ? 39.546 -5.500 -7.592 1.00 38.81 1041 ALA A N 1
ATOM 8090 C CA . ALA A 1 1041 ? 40.591 -5.867 -6.637 1.00 38.81 1041 ALA A CA 1
ATOM 8091 C C . ALA A 1 1041 ? 40.076 -6.367 -5.264 1.00 38.81 1041 ALA A C 1
ATOM 8093 O O . ALA A 1 1041 ? 40.897 -6.792 -4.456 1.00 38.81 1041 ALA A O 1
ATOM 8094 N N . HIS A 1 1042 ? 38.765 -6.334 -4.965 1.00 38.81 1042 HIS A N 1
ATOM 8095 C CA . HIS A 1 1042 ? 38.228 -6.684 -3.632 1.00 38.81 1042 HIS A CA 1
ATOM 8096 C C . HIS A 1 1042 ? 37.004 -7.630 -3.692 1.00 38.81 1042 HIS A C 1
ATOM 8098 O O . HIS A 1 1042 ? 36.024 -7.351 -4.375 1.00 38.81 1042 HIS A O 1
ATOM 8104 N N . ASP A 1 1043 ? 37.048 -8.737 -2.933 1.00 36.06 1043 ASP A N 1
ATOM 8105 C CA . ASP A 1 1043 ? 36.101 -9.874 -2.997 1.00 36.06 1043 ASP A CA 1
ATOM 8106 C C . ASP A 1 1043 ? 34.685 -9.617 -2.414 1.00 36.06 1043 ASP A C 1
ATOM 8108 O O . ASP A 1 1043 ? 33.767 -10.392 -2.680 1.00 36.06 1043 ASP A O 1
ATOM 8112 N N . ASP A 1 1044 ? 34.446 -8.538 -1.658 1.00 42.66 1044 ASP A N 1
ATOM 8113 C CA . ASP A 1 1044 ? 33.202 -8.360 -0.866 1.00 42.66 1044 ASP A CA 1
ATOM 8114 C C . ASP A 1 1044 ? 32.109 -7.503 -1.553 1.00 42.66 1044 ASP A C 1
ATOM 8116 O O . ASP A 1 1044 ? 31.175 -6.980 -0.941 1.00 42.66 1044 ASP A O 1
ATOM 8120 N N . TRP A 1 1045 ? 32.215 -7.333 -2.871 1.00 41.50 1045 TRP A N 1
ATOM 8121 C CA . TRP A 1 1045 ? 31.698 -6.143 -3.553 1.00 41.50 1045 TRP A CA 1
ATOM 8122 C C . TRP A 1 1045 ? 30.209 -6.133 -3.966 1.00 41.50 1045 TRP A C 1
ATOM 8124 O O . TRP A 1 1045 ? 29.682 -5.079 -4.310 1.00 41.50 1045 TRP A O 1
ATOM 8134 N N . VAL A 1 1046 ? 29.476 -7.254 -3.940 1.00 37.75 1046 VAL A N 1
ATOM 8135 C CA . VAL A 1 1046 ? 28.155 -7.352 -4.620 1.00 37.75 1046 VAL A CA 1
ATOM 8136 C C . VAL A 1 1046 ? 27.073 -6.423 -4.030 1.00 37.75 1046 VAL A C 1
ATOM 8138 O O . VAL A 1 1046 ? 26.071 -6.130 -4.689 1.00 37.75 1046 VAL A O 1
ATOM 8141 N N . ARG A 1 1047 ? 27.246 -5.965 -2.786 1.00 35.44 1047 ARG A N 1
ATOM 8142 C CA . ARG A 1 1047 ? 26.244 -5.175 -2.051 1.00 35.44 1047 ARG A CA 1
ATOM 8143 C C . ARG A 1 1047 ? 26.513 -3.668 -2.086 1.00 35.44 1047 ARG A C 1
ATOM 8145 O O . ARG A 1 1047 ? 25.561 -2.903 -2.195 1.00 35.44 1047 ARG A O 1
ATOM 8152 N N . THR A 1 1048 ? 27.778 -3.259 -2.041 1.00 35.56 1048 THR A N 1
ATOM 8153 C CA . THR A 1 1048 ? 28.203 -1.849 -1.948 1.00 35.56 1048 THR A CA 1
ATOM 8154 C C . THR A 1 1048 ? 28.299 -1.194 -3.327 1.00 35.56 1048 THR A C 1
ATOM 8156 O O . THR A 1 1048 ? 27.798 -0.093 -3.532 1.00 35.56 1048 THR A O 1
ATOM 8159 N N . TRP A 1 1049 ? 28.805 -1.942 -4.313 1.00 37.00 1049 TRP A N 1
ATOM 8160 C CA . TRP A 1 1049 ? 28.893 -1.545 -5.722 1.00 37.00 1049 TRP A CA 1
ATOM 8161 C C . TRP A 1 1049 ? 27.545 -1.100 -6.328 1.00 37.00 1049 TRP A C 1
ATOM 8163 O O . TRP A 1 1049 ? 27.457 -0.150 -7.101 1.00 37.00 1049 TRP A O 1
ATOM 8173 N N . ALA A 1 1050 ? 26.463 -1.754 -5.914 1.00 35.56 1050 ALA A N 1
ATOM 8174 C CA . ALA A 1 1050 ? 25.100 -1.473 -6.344 1.00 35.56 1050 ALA A CA 1
ATOM 8175 C C . ALA A 1 1050 ? 24.505 -0.156 -5.819 1.00 35.56 1050 ALA A C 1
ATOM 8177 O O . ALA A 1 1050 ? 23.610 0.419 -6.440 1.00 35.56 1050 ALA A O 1
ATOM 8178 N N . LEU A 1 1051 ? 24.949 0.279 -4.641 1.00 35.69 1051 LEU A N 1
ATOM 8179 C CA . LEU A 1 1051 ? 24.390 1.431 -3.938 1.00 35.69 1051 LEU A CA 1
ATOM 8180 C C . LEU A 1 1051 ? 25.091 2.729 -4.347 1.00 35.69 1051 LEU A C 1
ATOM 8182 O O . LEU A 1 1051 ? 24.416 3.748 -4.488 1.00 35.69 1051 LEU A O 1
ATOM 8186 N N . ASP A 1 1052 ? 26.397 2.680 -4.618 1.00 36.44 1052 ASP A N 1
ATOM 8187 C CA . ASP A 1 1052 ? 27.176 3.858 -5.021 1.00 36.44 1052 ASP A CA 1
ATOM 8188 C C . ASP A 1 1052 ? 27.023 4.185 -6.516 1.00 36.44 1052 ASP A C 1
ATOM 8190 O O . ASP A 1 1052 ? 26.859 5.353 -6.874 1.00 36.44 1052 ASP A O 1
ATOM 8194 N N . LEU A 1 1053 ? 26.906 3.168 -7.383 1.00 35.56 1053 LEU A N 1
ATOM 8195 C CA . LEU A 1 1053 ? 26.549 3.352 -8.796 1.00 35.56 1053 LEU A CA 1
ATOM 8196 C C . LEU A 1 1053 ? 25.180 4.042 -8.952 1.00 35.56 1053 LEU A C 1
ATOM 8198 O O . LEU A 1 1053 ? 25.023 4.916 -9.796 1.00 35.56 1053 LEU A O 1
ATOM 8202 N N . ALA A 1 1054 ? 24.199 3.708 -8.108 1.00 35.38 1054 ALA A N 1
ATOM 8203 C CA . ALA A 1 1054 ? 22.870 4.327 -8.126 1.00 35.38 1054 ALA A CA 1
ATOM 8204 C C . ALA A 1 1054 ? 22.858 5.779 -7.619 1.00 35.38 1054 ALA A C 1
ATOM 8206 O O . ALA A 1 1054 ? 21.942 6.542 -7.932 1.00 35.38 1054 ALA A O 1
ATOM 8207 N N . ARG A 1 1055 ? 23.869 6.164 -6.833 1.00 34.88 1055 ARG A N 1
ATOM 8208 C CA . ARG A 1 1055 ? 23.982 7.486 -6.213 1.00 34.88 1055 ARG A CA 1
ATOM 8209 C C . ARG A 1 1055 ? 24.645 8.499 -7.146 1.00 34.88 1055 ARG A C 1
ATOM 8211 O O . ARG A 1 1055 ? 24.152 9.620 -7.247 1.00 34.88 1055 ARG A O 1
ATOM 8218 N N . ASP A 1 1056 ? 25.684 8.091 -7.872 1.00 34.56 1056 ASP A N 1
ATOM 8219 C CA . ASP A 1 1056 ? 26.439 8.974 -8.772 1.00 34.56 1056 ASP A CA 1
ATOM 8220 C C . ASP A 1 1056 ? 25.777 9.140 -10.151 1.00 34.56 1056 ASP A C 1
ATOM 8222 O O . ASP A 1 1056 ? 25.738 10.248 -10.687 1.00 34.56 1056 ASP A O 1
ATOM 8226 N N . TRP A 1 1057 ? 25.137 8.094 -10.688 1.00 35.75 1057 TRP A N 1
ATOM 8227 C CA . TRP A 1 1057 ? 24.348 8.187 -11.932 1.00 35.75 1057 TRP A CA 1
ATOM 8228 C C . TRP A 1 1057 ? 23.137 9.130 -11.792 1.00 35.75 1057 TRP A C 1
ATOM 8230 O O . TRP A 1 1057 ? 22.706 9.757 -12.758 1.00 35.75 1057 TRP A O 1
ATOM 8240 N N . ALA A 1 1058 ? 22.616 9.285 -10.568 1.00 32.62 1058 ALA A N 1
ATOM 8241 C CA . ALA A 1 1058 ? 21.513 10.187 -10.240 1.00 32.62 1058 ALA A CA 1
ATOM 8242 C C . ALA A 1 1058 ? 21.930 11.666 -10.086 1.00 32.62 1058 ALA A C 1
ATOM 8244 O O . ALA A 1 1058 ? 21.047 12.528 -10.002 1.00 32.62 1058 ALA A O 1
ATOM 8245 N N . MET A 1 1059 ? 23.235 11.972 -10.025 1.00 34.28 1059 MET A N 1
ATOM 8246 C CA . MET A 1 1059 ? 23.738 13.336 -9.803 1.00 34.28 1059 MET A CA 1
ATOM 8247 C C . MET A 1 1059 ? 24.079 14.098 -11.093 1.00 34.28 1059 MET A C 1
ATOM 8249 O O . MET A 1 1059 ? 23.886 15.313 -11.110 1.00 34.28 1059 MET A O 1
ATOM 8253 N N . ASP A 1 1060 ? 24.457 13.423 -12.186 1.00 36.34 1060 ASP A N 1
ATOM 8254 C CA . ASP A 1 1060 ? 24.807 14.093 -13.457 1.00 36.34 1060 ASP A CA 1
ATOM 8255 C C . ASP A 1 1060 ? 23.661 14.169 -14.489 1.00 36.34 1060 ASP A C 1
ATOM 8257 O O . ASP A 1 1060 ? 23.748 14.930 -15.453 1.00 36.34 1060 ASP A O 1
ATOM 8261 N N . LEU A 1 1061 ? 22.526 13.497 -14.256 1.00 30.81 1061 LEU A N 1
ATOM 8262 C CA . LEU A 1 1061 ? 21.297 13.648 -15.050 1.00 30.81 1061 LEU A CA 1
ATOM 8263 C C . LEU A 1 1061 ? 20.210 14.351 -14.223 1.00 30.81 1061 LEU A C 1
ATOM 8265 O O . LEU A 1 1061 ? 19.264 13.755 -13.708 1.00 30.81 1061 LEU A O 1
ATOM 8269 N N . SER A 1 1062 ? 20.354 15.669 -14.071 1.00 27.48 1062 SER A N 1
ATOM 8270 C CA . SER A 1 1062 ? 19.338 16.507 -13.431 1.00 27.48 1062 SER A CA 1
ATOM 8271 C C . SER A 1 1062 ? 18.487 17.247 -14.465 1.00 27.48 1062 SER A C 1
ATOM 8273 O O . SER A 1 1062 ? 18.776 18.380 -14.842 1.00 27.48 1062 SER A O 1
ATOM 8275 N N . ARG A 1 1063 ? 17.384 16.606 -14.879 1.00 32.53 1063 ARG A N 1
ATOM 8276 C CA . ARG A 1 1063 ? 16.046 17.224 -15.010 1.00 32.53 1063 ARG A CA 1
ATOM 8277 C C . ARG A 1 1063 ? 14.974 16.142 -15.253 1.00 32.53 1063 ARG A C 1
ATOM 8279 O O . ARG A 1 1063 ? 14.803 15.655 -16.356 1.00 32.53 1063 ARG A O 1
ATOM 8286 N N . SER A 1 1064 ? 14.282 15.840 -14.147 1.00 30.72 1064 SER A N 1
ATOM 8287 C CA . SER A 1 1064 ? 13.062 15.034 -13.916 1.00 30.72 1064 SER A CA 1
ATOM 8288 C C . SER A 1 1064 ? 13.071 13.495 -14.058 1.00 30.72 1064 SER A C 1
ATOM 8290 O O . SER A 1 1064 ? 13.108 12.950 -15.146 1.00 30.72 1064 SER A O 1
ATOM 8292 N N . TRP A 1 1065 ? 12.886 12.865 -12.881 1.00 31.80 1065 TRP A N 1
ATOM 8293 C CA . TRP A 1 1065 ? 12.085 11.668 -12.542 1.00 31.80 1065 TRP A CA 1
ATOM 8294 C C . TRP A 1 1065 ? 12.407 10.322 -13.223 1.00 31.80 1065 TRP A C 1
ATOM 8296 O O . TRP A 1 1065 ? 11.678 9.891 -14.103 1.00 31.80 1065 TRP A O 1
ATOM 8306 N N . ALA A 1 1066 ? 13.407 9.592 -12.696 1.00 37.91 1066 ALA A N 1
ATOM 8307 C CA . ALA A 1 1066 ? 13.524 8.123 -12.822 1.00 37.91 1066 ALA A CA 1
ATOM 8308 C C . ALA A 1 1066 ? 14.564 7.505 -11.842 1.00 37.91 1066 ALA A C 1
ATOM 8310 O O . ALA A 1 1066 ? 15.496 6.825 -12.261 1.00 37.91 1066 ALA A O 1
ATOM 8311 N N . ARG A 1 1067 ? 14.471 7.759 -10.523 1.00 36.47 1067 ARG A N 1
ATOM 8312 C CA . ARG A 1 1067 ? 15.547 7.389 -9.564 1.00 36.47 1067 ARG A CA 1
ATOM 8313 C C . ARG A 1 1067 ? 15.541 5.942 -9.047 1.00 36.47 1067 ARG A C 1
ATOM 8315 O O . ARG A 1 1067 ? 16.600 5.454 -8.675 1.00 36.47 1067 ARG A O 1
ATOM 8322 N N . GLU A 1 1068 ? 14.400 5.255 -8.999 1.00 35.91 1068 GLU A N 1
ATOM 8323 C CA . GLU A 1 1068 ? 14.306 3.973 -8.269 1.00 35.91 1068 GLU A CA 1
ATOM 8324 C C . GLU A 1 1068 ? 14.516 2.730 -9.147 1.00 35.91 1068 GLU A C 1
ATOM 8326 O O . GLU A 1 1068 ? 15.081 1.747 -8.683 1.00 35.91 1068 GLU A O 1
ATOM 8331 N N . TRP A 1 1069 ? 14.174 2.784 -10.437 1.00 35.41 1069 TRP A N 1
ATOM 8332 C CA . TRP A 1 1069 ? 14.249 1.611 -11.323 1.00 35.41 1069 TRP A CA 1
ATOM 8333 C C . TRP A 1 1069 ? 15.635 1.402 -11.960 1.00 35.41 1069 TRP A C 1
ATOM 8335 O O . TRP A 1 1069 ? 16.060 0.270 -12.184 1.00 35.41 1069 TRP A O 1
ATOM 8345 N N . ALA A 1 1070 ? 16.389 2.488 -12.178 1.00 36.38 1070 ALA A N 1
ATOM 8346 C CA . ALA A 1 1070 ? 17.769 2.434 -12.675 1.00 36.38 1070 ALA A CA 1
ATOM 8347 C C . ALA A 1 1070 ? 18.712 1.676 -11.718 1.00 36.38 1070 ALA A C 1
ATOM 8349 O O . ALA A 1 1070 ? 19.686 1.061 -12.153 1.00 36.38 1070 ALA A O 1
ATOM 8350 N N . ARG A 1 1071 ? 18.388 1.681 -10.417 1.00 36.88 1071 ARG A N 1
ATOM 8351 C CA . ARG A 1 1071 ? 19.127 0.978 -9.364 1.00 36.88 1071 ARG A CA 1
ATOM 8352 C C . ARG A 1 1071 ? 19.016 -0.541 -9.507 1.00 36.88 1071 ARG A C 1
ATOM 8354 O O . ARG A 1 1071 ? 20.041 -1.217 -9.523 1.00 36.88 1071 ARG A O 1
ATOM 8361 N N . ASP A 1 1072 ? 17.798 -1.067 -9.638 1.00 37.03 1072 ASP A N 1
ATOM 8362 C CA . ASP A 1 1072 ? 17.538 -2.515 -9.643 1.00 37.03 1072 ASP A CA 1
ATOM 8363 C C . ASP A 1 1072 ? 18.004 -3.189 -10.949 1.00 37.03 1072 ASP A C 1
ATOM 8365 O O . ASP A 1 1072 ? 18.550 -4.293 -10.924 1.00 37.03 1072 ASP A O 1
ATOM 8369 N N . PHE A 1 1073 ? 17.916 -2.476 -12.078 1.00 39.28 1073 PHE A N 1
ATOM 8370 C CA . PHE A 1 1073 ? 18.469 -2.906 -13.367 1.00 39.28 1073 PHE A CA 1
ATOM 8371 C C . PHE A 1 1073 ? 20.003 -3.033 -13.342 1.00 39.28 1073 PHE A C 1
ATOM 8373 O O . PHE A 1 1073 ? 20.561 -4.042 -13.779 1.00 39.28 1073 PHE A O 1
ATOM 8380 N N . ALA A 1 1074 ? 20.704 -2.037 -12.790 1.00 36.88 1074 ALA A N 1
ATOM 8381 C CA . ALA A 1 1074 ? 22.163 -2.058 -12.693 1.00 36.88 1074 ALA A CA 1
ATOM 8382 C C . ALA A 1 1074 ? 22.667 -3.153 -11.728 1.00 36.88 1074 ALA A C 1
ATOM 8384 O O . ALA A 1 1074 ? 23.675 -3.816 -11.992 1.00 36.88 1074 ALA A O 1
ATOM 8385 N N . LEU A 1 1075 ? 21.916 -3.381 -10.647 1.00 38.41 1075 LEU A N 1
ATOM 8386 C CA . LEU A 1 1075 ? 22.115 -4.419 -9.632 1.00 38.41 1075 LEU A CA 1
ATOM 8387 C C . LEU A 1 1075 ? 22.112 -5.847 -10.193 1.00 38.41 1075 LEU A C 1
ATOM 8389 O O . LEU A 1 1075 ? 23.025 -6.626 -9.899 1.00 38.41 1075 LEU A O 1
ATOM 8393 N N . ASP A 1 1076 ? 21.088 -6.202 -10.971 1.00 38.91 1076 ASP A N 1
ATOM 8394 C CA . ASP A 1 1076 ? 20.937 -7.554 -11.522 1.00 38.91 1076 ASP A CA 1
ATOM 8395 C C . ASP A 1 1076 ? 21.881 -7.811 -12.686 1.00 38.91 1076 ASP A C 1
ATOM 8397 O O . ASP A 1 1076 ? 22.423 -8.916 -12.800 1.00 38.91 1076 ASP A O 1
ATOM 8401 N N . LEU A 1 1077 ? 22.156 -6.767 -13.474 1.00 39.34 1077 LEU A N 1
ATOM 8402 C CA . LEU A 1 1077 ? 23.163 -6.796 -14.512 1.00 39.34 1077 LEU A CA 1
ATOM 8403 C C . LEU A 1 1077 ? 24.494 -7.202 -13.864 1.00 39.34 1077 LEU A C 1
ATOM 8405 O O . LEU A 1 1077 ? 24.910 -8.345 -14.035 1.00 39.34 1077 LEU A O 1
ATOM 8409 N N . ALA A 1 1078 ? 25.168 -6.385 -13.049 1.00 39.34 1078 ALA A N 1
ATOM 8410 C CA . ALA A 1 1078 ? 26.535 -6.735 -12.617 1.00 39.34 1078 ALA A CA 1
ATOM 8411 C C . ALA A 1 1078 ? 26.683 -7.932 -11.678 1.00 39.34 1078 ALA A C 1
ATOM 8413 O O . ALA A 1 1078 ? 27.755 -8.544 -11.648 1.00 39.34 1078 ALA A O 1
ATOM 8414 N N . ARG A 1 1079 ? 25.627 -8.328 -10.958 1.00 38.94 1079 ARG A N 1
ATOM 8415 C CA . ARG A 1 1079 ? 25.601 -9.617 -10.245 1.00 38.94 1079 ARG A CA 1
ATOM 8416 C C . ARG A 1 1079 ? 25.796 -10.805 -11.181 1.00 38.94 1079 ARG A C 1
ATOM 8418 O O . ARG A 1 1079 ? 26.360 -11.814 -10.742 1.00 38.94 1079 ARG A O 1
ATOM 8425 N N . TYR A 1 1080 ? 25.311 -10.691 -12.416 1.00 38.34 1080 TYR A N 1
ATOM 8426 C CA . TYR A 1 1080 ? 25.522 -11.647 -13.497 1.00 38.34 1080 TYR A CA 1
ATOM 8427 C C . TYR A 1 1080 ? 26.946 -11.519 -14.074 1.00 38.34 1080 TYR A C 1
ATOM 8429 O O . TYR A 1 1080 ? 27.641 -12.527 -14.190 1.00 38.34 1080 TYR A O 1
ATOM 8437 N N . TRP A 1 1081 ? 27.444 -10.293 -14.310 1.00 46.28 1081 TRP A N 1
ATOM 8438 C CA . TRP A 1 1081 ? 28.789 -10.034 -14.870 1.00 46.28 1081 TRP A CA 1
ATOM 8439 C C . TRP A 1 1081 ? 29.942 -10.530 -13.995 1.00 46.28 1081 TRP A C 1
ATOM 8441 O O . TRP A 1 1081 ? 30.845 -11.207 -14.489 1.00 46.28 1081 TRP A O 1
ATOM 8451 N N . ALA A 1 1082 ? 29.909 -10.222 -12.696 1.00 40.09 1082 ALA A N 1
ATOM 8452 C CA . ALA A 1 1082 ? 31.007 -10.520 -11.777 1.00 40.09 1082 ALA A CA 1
ATOM 8453 C C . ALA A 1 1082 ? 31.197 -12.029 -11.545 1.00 40.09 1082 ALA A C 1
ATOM 8455 O O . ALA A 1 1082 ? 32.318 -12.509 -11.396 1.00 40.09 1082 ALA A O 1
ATOM 8456 N N . ARG A 1 1083 ? 30.104 -12.806 -11.554 1.00 38.47 1083 ARG A N 1
ATOM 8457 C CA . ARG A 1 1083 ? 30.149 -14.257 -11.308 1.00 38.47 1083 ARG A CA 1
ATOM 8458 C C . ARG A 1 1083 ? 30.572 -15.085 -12.528 1.00 38.47 1083 ARG A C 1
ATOM 8460 O O . ARG A 1 1083 ? 31.054 -16.200 -12.335 1.00 38.47 1083 ARG A O 1
ATOM 8467 N N . TYR A 1 1084 ? 30.417 -14.568 -13.752 1.00 38.66 1084 TYR A N 1
ATOM 8468 C CA . TYR A 1 1084 ? 30.616 -15.336 -14.995 1.00 38.66 1084 TYR A CA 1
ATOM 8469 C C . TYR A 1 1084 ? 31.938 -15.042 -15.736 1.00 38.66 1084 TYR A C 1
ATOM 8471 O O . TYR A 1 1084 ? 32.539 -15.969 -16.280 1.00 38.66 1084 TYR A O 1
ATOM 8479 N N . LEU A 1 1085 ? 32.437 -13.796 -15.738 1.00 45.44 1085 LEU A N 1
ATOM 8480 C CA . LEU A 1 1085 ? 33.648 -13.403 -16.493 1.00 45.44 1085 LEU A CA 1
ATOM 8481 C C . LEU A 1 1085 ? 34.972 -13.760 -15.802 1.00 45.44 1085 LEU A C 1
ATOM 8483 O O . LEU A 1 1085 ? 35.999 -13.879 -16.467 1.00 45.44 1085 LEU A O 1
ATOM 8487 N N . ALA A 1 1086 ? 34.954 -14.010 -14.492 1.00 43.06 1086 ALA A N 1
ATOM 8488 C CA . ALA A 1 1086 ? 36.149 -14.304 -13.700 1.00 43.06 1086 ALA A CA 1
ATOM 8489 C C . ALA A 1 1086 ? 36.841 -15.641 -14.050 1.00 43.06 1086 ALA A C 1
ATOM 8491 O O . ALA A 1 1086 ? 37.811 -16.009 -13.390 1.00 43.06 1086 ALA A O 1
ATOM 8492 N N . ARG A 1 1087 ? 36.350 -16.424 -15.031 1.00 39.53 1087 ARG A N 1
ATOM 8493 C CA . ARG A 1 1087 ? 36.886 -17.774 -15.288 1.00 39.53 1087 ARG A CA 1
ATOM 8494 C C . ARG A 1 1087 ? 37.302 -18.117 -16.732 1.00 39.53 1087 ARG A C 1
ATOM 8496 O O . ARG A 1 1087 ? 38.216 -18.932 -16.825 1.00 39.53 1087 ARG A O 1
ATOM 8503 N N . TYR A 1 1088 ? 36.767 -17.542 -17.831 1.00 47.06 1088 TYR A N 1
ATOM 8504 C CA . TYR A 1 1088 ? 37.149 -17.948 -19.216 1.00 47.06 1088 TYR A CA 1
ATOM 8505 C C . TYR A 1 1088 ? 36.879 -16.904 -20.340 1.00 47.06 1088 TYR A C 1
ATOM 8507 O O . TYR A 1 1088 ? 35.834 -16.266 -20.345 1.00 47.06 1088 TYR A O 1
ATOM 8515 N N . TRP A 1 1089 ? 37.769 -16.809 -21.350 1.00 53.31 1089 TRP A N 1
ATOM 8516 C CA . TRP A 1 1089 ? 37.612 -16.056 -22.623 1.00 53.31 1089 TRP A CA 1
ATOM 8517 C C . TRP A 1 1089 ? 37.337 -17.049 -23.773 1.00 53.31 1089 TRP A C 1
ATOM 8519 O O . TRP A 1 1089 ? 38.271 -17.683 -24.260 1.00 53.31 1089 TRP A O 1
ATOM 8529 N N . THR A 1 1090 ? 36.074 -17.273 -24.166 1.00 55.50 1090 THR A N 1
ATOM 8530 C CA . THR A 1 1090 ? 35.701 -18.276 -25.198 1.00 55.50 1090 THR A CA 1
ATOM 8531 C C . THR A 1 1090 ? 34.677 -17.745 -26.207 1.00 55.50 1090 THR A C 1
ATOM 8533 O O . THR A 1 1090 ? 33.923 -16.819 -25.903 1.00 55.50 1090 THR A O 1
ATOM 8536 N N . ARG A 1 1091 ? 34.633 -18.357 -27.402 1.00 54.06 1091 ARG A N 1
ATOM 8537 C CA . ARG A 1 1091 ? 33.704 -18.031 -28.501 1.00 54.06 1091 ARG A CA 1
ATOM 8538 C C . ARG A 1 1091 ? 32.235 -18.058 -28.088 1.00 54.06 1091 ARG A C 1
ATOM 8540 O O . ARG A 1 1091 ? 31.497 -17.123 -28.383 1.00 54.06 1091 ARG A O 1
ATOM 8547 N N . ASP A 1 1092 ? 31.819 -19.142 -27.437 1.00 55.06 1092 ASP A N 1
ATOM 8548 C CA . ASP A 1 1092 ? 30.409 -19.384 -27.127 1.00 55.06 1092 ASP A CA 1
ATOM 8549 C C . ASP A 1 1092 ? 29.917 -18.363 -26.083 1.00 55.06 1092 ASP A C 1
ATOM 8551 O O . ASP A 1 1092 ? 28.849 -17.788 -26.241 1.00 55.06 1092 ASP A O 1
ATOM 8555 N N . LEU A 1 1093 ? 30.779 -17.978 -25.131 1.00 60.47 1093 LEU A N 1
ATOM 8556 C CA . LEU A 1 1093 ? 30.499 -16.898 -24.180 1.00 60.47 1093 LEU A CA 1
ATOM 8557 C C . LEU A 1 1093 ? 30.368 -15.525 -24.856 1.00 60.47 1093 LEU A C 1
ATOM 8559 O O . LEU A 1 1093 ? 29.468 -14.762 -24.521 1.00 60.47 1093 LEU A O 1
ATOM 8563 N N . ALA A 1 1094 ? 31.258 -15.186 -25.796 1.00 62.16 1094 ALA A N 1
ATOM 8564 C CA . ALA A 1 1094 ? 31.186 -13.909 -26.510 1.00 62.16 1094 ALA A CA 1
ATOM 8565 C C . ALA A 1 1094 ? 29.890 -13.796 -27.331 1.00 62.16 1094 ALA A C 1
ATOM 8567 O O . ALA A 1 1094 ? 29.312 -12.710 -27.419 1.00 62.16 1094 ALA A O 1
ATOM 8568 N N . ARG A 1 1095 ? 29.441 -14.923 -27.900 1.00 68.44 1095 ARG A N 1
ATOM 8569 C CA . ARG A 1 1095 ? 28.200 -15.057 -28.671 1.00 68.44 1095 ARG A CA 1
ATOM 8570 C C . ARG A 1 1095 ? 26.967 -14.910 -27.799 1.00 68.44 1095 ARG A C 1
ATOM 8572 O O . ARG A 1 1095 ? 26.140 -14.049 -28.090 1.00 68.44 1095 ARG A O 1
ATOM 8579 N N . ASP A 1 1096 ? 26.872 -15.717 -26.749 1.00 66.12 1096 ASP A N 1
ATOM 8580 C CA . ASP A 1 1096 ? 25.732 -15.705 -25.833 1.00 66.12 1096 ASP A CA 1
ATOM 8581 C C . ASP A 1 1096 ? 25.605 -14.332 -25.177 1.00 66.12 1096 ASP A C 1
ATOM 8583 O O . ASP A 1 1096 ? 24.521 -13.772 -25.107 1.00 66.12 1096 ASP A O 1
ATOM 8587 N N . TRP A 1 1097 ? 26.728 -13.702 -24.830 1.00 63.56 1097 TRP A N 1
ATOM 8588 C CA . TRP A 1 1097 ? 26.735 -12.356 -24.273 1.00 63.56 1097 TRP A CA 1
ATOM 8589 C C . TRP A 1 1097 ? 26.266 -11.280 -25.262 1.00 63.56 1097 TRP A C 1
ATOM 8591 O O . TRP A 1 1097 ? 25.436 -10.443 -24.906 1.00 63.56 1097 TRP A O 1
ATOM 8601 N N . ALA A 1 1098 ? 26.753 -11.298 -26.508 1.00 61.19 1098 ALA A N 1
ATOM 8602 C CA . ALA A 1 1098 ? 26.286 -10.363 -27.531 1.00 61.19 1098 ALA A CA 1
ATOM 8603 C C . ALA A 1 1098 ? 24.776 -10.517 -27.793 1.00 61.19 1098 ALA A C 1
ATOM 8605 O O . ALA A 1 1098 ? 24.077 -9.520 -28.000 1.00 61.19 1098 ALA A O 1
ATOM 8606 N N . PHE A 1 1099 ? 24.262 -11.748 -27.739 1.00 68.38 1099 PHE A N 1
ATOM 8607 C CA . PHE A 1 1099 ? 22.844 -12.037 -27.912 1.00 68.38 1099 PHE A CA 1
ATOM 8608 C C . PHE A 1 1099 ? 21.997 -11.639 -26.695 1.00 68.38 1099 PHE A C 1
ATOM 8610 O O . PHE A 1 1099 ? 21.034 -10.886 -26.840 1.00 68.38 1099 PHE A O 1
ATOM 8617 N N . ASP A 1 1100 ? 22.367 -12.086 -25.496 1.00 64.12 1100 ASP A N 1
ATOM 8618 C CA . ASP A 1 1100 ? 21.618 -11.853 -24.262 1.00 64.12 1100 ASP A CA 1
ATOM 8619 C C . ASP A 1 1100 ? 21.587 -10.374 -23.895 1.00 64.12 1100 ASP A C 1
ATOM 8621 O O . ASP A 1 1100 ? 20.527 -9.859 -23.547 1.00 64.12 1100 ASP A O 1
ATOM 8625 N N . LEU A 1 1101 ? 22.700 -9.645 -24.040 1.00 62.00 1101 LEU A N 1
ATOM 8626 C CA . LEU A 1 1101 ? 22.698 -8.205 -23.782 1.00 62.00 1101 LEU A CA 1
ATOM 8627 C C . LEU A 1 1101 ? 21.787 -7.466 -24.770 1.00 62.00 1101 LEU A C 1
ATOM 8629 O O . LEU A 1 1101 ? 21.062 -6.564 -24.366 1.00 62.00 1101 LEU A O 1
ATOM 8633 N N . SER A 1 1102 ? 21.744 -7.903 -26.032 1.00 62.88 1102 SER A N 1
ATOM 8634 C CA . SER A 1 1102 ? 20.795 -7.369 -27.015 1.00 62.88 1102 SER A CA 1
ATOM 8635 C C . SER A 1 1102 ? 19.337 -7.674 -26.638 1.00 62.88 1102 SER A C 1
ATOM 8637 O O . SER A 1 1102 ? 18.459 -6.845 -26.874 1.00 62.88 1102 SER A O 1
ATOM 8639 N N . ARG A 1 1103 ? 19.055 -8.831 -26.015 1.00 63.97 1103 ARG A N 1
ATOM 8640 C CA . ARG A 1 1103 ? 17.726 -9.156 -25.457 1.00 63.97 1103 ARG A CA 1
ATOM 8641 C C . ARG A 1 1103 ? 17.380 -8.282 -24.253 1.00 63.97 1103 ARG A C 1
ATOM 8643 O O . ARG A 1 1103 ? 16.241 -7.837 -24.151 1.00 63.97 1103 ARG A O 1
ATOM 8650 N N . TYR A 1 1104 ? 18.345 -8.015 -23.375 1.00 58.38 1104 TYR A N 1
ATOM 8651 C CA . TYR A 1 1104 ? 18.172 -7.101 -22.243 1.00 58.38 1104 TYR A CA 1
ATOM 8652 C C . TYR A 1 1104 ? 17.931 -5.659 -22.709 1.00 58.38 1104 TYR A C 1
ATOM 8654 O O . TYR A 1 1104 ? 16.999 -5.021 -22.220 1.00 58.38 1104 TYR A O 1
ATOM 8662 N N . TRP A 1 1105 ? 18.681 -5.174 -23.709 1.00 60.81 1105 TRP A N 1
ATOM 8663 C CA . TRP A 1 1105 ? 18.423 -3.890 -24.380 1.00 60.81 1105 TRP A CA 1
ATOM 8664 C C . TRP A 1 1105 ? 16.994 -3.815 -24.924 1.00 60.81 1105 TRP A C 1
ATOM 8666 O O . TRP A 1 1105 ? 16.339 -2.786 -24.826 1.00 60.81 1105 TRP A O 1
ATOM 8676 N N . ALA A 1 1106 ? 16.484 -4.919 -25.466 1.00 57.50 1106 ALA A N 1
ATOM 8677 C CA . ALA A 1 1106 ? 15.132 -4.992 -25.999 1.00 57.50 1106 ALA A CA 1
ATOM 8678 C C . ALA A 1 1106 ? 14.018 -5.078 -24.938 1.00 57.50 1106 ALA A C 1
ATOM 8680 O O . ALA A 1 1106 ? 12.855 -4.919 -25.301 1.00 57.50 1106 ALA A O 1
ATOM 8681 N N . ARG A 1 1107 ? 14.331 -5.384 -23.670 1.00 55.19 1107 ARG A N 1
ATOM 8682 C CA . ARG A 1 1107 ? 13.329 -5.590 -22.608 1.00 55.19 1107 ARG A CA 1
ATOM 8683 C C . ARG A 1 1107 ? 13.257 -4.427 -21.620 1.00 55.19 1107 ARG A C 1
ATOM 8685 O O . ARG A 1 1107 ? 12.161 -3.999 -21.273 1.00 55.19 1107 ARG A O 1
ATOM 8692 N N . ASP A 1 1108 ? 14.408 -3.919 -21.183 1.00 50.38 1108 ASP A N 1
ATOM 8693 C CA . ASP A 1 1108 ? 14.492 -3.078 -19.980 1.00 50.38 1108 ASP A CA 1
ATOM 8694 C C . ASP A 1 1108 ? 14.824 -1.598 -20.289 1.00 50.38 1108 ASP A C 1
ATOM 8696 O O . ASP A 1 1108 ? 14.859 -0.770 -19.385 1.00 50.38 1108 ASP A O 1
ATOM 8700 N N . TRP A 1 1109 ? 15.040 -1.227 -21.561 1.00 54.75 1109 TRP A N 1
ATOM 8701 C CA . TRP A 1 1109 ? 15.424 0.140 -21.981 1.00 54.75 1109 TRP A CA 1
ATOM 8702 C C . TRP A 1 1109 ? 14.267 0.976 -22.548 1.00 54.75 1109 TRP A C 1
ATOM 8704 O O . TRP A 1 1109 ? 14.479 2.027 -23.150 1.00 54.75 1109 TRP A O 1
ATOM 8714 N N . ALA A 1 1110 ? 13.028 0.548 -22.315 1.00 47.59 1110 ALA A N 1
ATOM 8715 C CA . ALA A 1 1110 ? 11.810 1.202 -22.787 1.00 47.59 1110 ALA A CA 1
ATOM 8716 C C . ALA A 1 1110 ? 11.463 2.508 -22.021 1.00 47.59 1110 ALA A C 1
ATOM 8718 O O . ALA A 1 1110 ? 10.292 2.811 -21.823 1.00 47.59 1110 ALA A O 1
ATOM 8719 N N . GLN A 1 1111 ? 12.449 3.267 -21.531 1.00 52.16 1111 GLN A N 1
ATOM 8720 C CA . GLN A 1 1111 ? 12.207 4.495 -20.765 1.00 52.16 1111 GLN A CA 1
ATOM 8721 C C . GLN A 1 1111 ? 12.308 5.747 -21.643 1.00 52.16 1111 GLN A C 1
ATOM 8723 O O . GLN A 1 1111 ? 13.216 5.867 -22.466 1.00 52.16 1111 GLN A O 1
ATOM 8728 N N . ASP A 1 1112 ? 11.407 6.704 -21.406 1.00 51.09 1112 ASP A N 1
ATOM 8729 C CA . ASP A 1 1112 ? 11.228 7.910 -22.226 1.00 51.09 1112 ASP A CA 1
ATOM 8730 C C . ASP A 1 1112 ? 12.530 8.723 -22.415 1.00 51.09 1112 ASP A C 1
ATOM 8732 O O . ASP A 1 1112 ? 12.775 9.239 -23.500 1.00 51.09 1112 ASP A O 1
ATOM 8736 N N . TRP A 1 1113 ? 13.441 8.747 -21.432 1.00 47.62 1113 TRP A N 1
ATOM 8737 C CA . TRP A 1 1113 ? 14.681 9.539 -21.513 1.00 47.62 1113 TRP A CA 1
ATOM 8738 C C . TRP A 1 1113 ? 15.697 9.038 -22.559 1.00 47.62 1113 TRP A C 1
ATOM 8740 O O . TRP A 1 1113 ? 16.366 9.851 -23.200 1.00 47.62 1113 TRP A O 1
ATOM 8750 N N . VAL A 1 1114 ? 15.819 7.718 -22.764 1.00 53.66 1114 VAL A N 1
ATOM 8751 C CA . VAL A 1 1114 ? 16.715 7.152 -23.796 1.00 53.66 1114 VAL A CA 1
ATOM 8752 C C . VAL A 1 1114 ? 16.158 7.450 -25.183 1.00 53.66 1114 VAL A C 1
ATOM 8754 O O . VAL A 1 1114 ? 16.916 7.747 -26.104 1.00 53.66 1114 VAL A O 1
ATOM 8757 N N . LEU A 1 1115 ? 14.832 7.412 -25.322 1.00 61.56 1115 LEU A N 1
ATOM 8758 C CA . LEU A 1 1115 ? 14.144 7.756 -26.560 1.00 61.56 1115 LEU A CA 1
ATOM 8759 C C . LEU A 1 1115 ? 14.259 9.250 -26.867 1.00 61.56 1115 LEU A C 1
ATOM 8761 O O . LEU A 1 1115 ? 14.549 9.595 -28.009 1.00 61.56 1115 LEU A O 1
ATOM 8765 N N . ASP A 1 1116 ? 14.125 10.122 -25.867 1.00 58.91 1116 ASP A N 1
ATOM 8766 C CA . ASP A 1 1116 ? 14.323 11.566 -26.022 1.00 58.91 1116 ASP A CA 1
ATOM 8767 C C . ASP A 1 1116 ? 15.751 11.889 -26.484 1.00 58.91 1116 ASP A C 1
ATOM 8769 O O . ASP A 1 1116 ? 15.949 12.659 -27.427 1.00 58.91 1116 ASP A O 1
ATOM 8773 N N . MET A 1 1117 ? 16.763 11.251 -25.883 1.00 59.50 1117 MET A N 1
ATOM 8774 C CA . MET A 1 1117 ? 18.151 11.395 -26.330 1.00 59.50 1117 MET A CA 1
ATOM 8775 C C . MET A 1 1117 ? 18.368 10.823 -27.733 1.00 59.50 1117 MET A C 1
ATOM 8777 O O . MET A 1 1117 ? 19.014 11.467 -28.558 1.00 59.50 1117 MET A O 1
ATOM 8781 N N . ALA A 1 1118 ? 17.810 9.648 -28.031 1.00 65.38 1118 ALA A N 1
ATOM 8782 C CA . ALA A 1 1118 ? 17.905 9.030 -29.349 1.00 65.38 1118 ALA A CA 1
ATOM 8783 C C . ALA A 1 1118 ? 17.273 9.911 -30.437 1.00 65.38 1118 ALA A C 1
ATOM 8785 O O . ALA A 1 1118 ? 17.836 10.025 -31.523 1.00 65.38 1118 ALA A O 1
ATOM 8786 N N . TRP A 1 1119 ? 16.156 10.582 -30.137 1.00 68.06 1119 TRP A N 1
ATOM 8787 C CA . TRP A 1 1119 ? 15.500 11.547 -31.020 1.00 68.06 1119 TRP A CA 1
ATOM 8788 C C . TRP A 1 1119 ? 16.373 12.765 -31.314 1.00 68.06 1119 TRP A C 1
ATOM 8790 O O . TRP A 1 1119 ? 16.544 13.131 -32.479 1.00 68.06 1119 TRP A O 1
ATOM 8800 N N . VAL A 1 1120 ? 16.951 13.375 -30.275 1.00 64.81 1120 VAL A N 1
ATOM 8801 C CA . VAL A 1 1120 ? 17.863 14.519 -30.429 1.00 64.81 1120 VAL A CA 1
ATOM 8802 C C . VAL A 1 1120 ? 19.060 14.122 -31.288 1.00 64.81 1120 VAL A C 1
ATOM 8804 O O . VAL A 1 1120 ? 19.385 14.804 -32.259 1.00 64.81 1120 VAL A O 1
ATOM 8807 N N . TRP A 1 1121 ? 19.662 12.973 -30.995 1.00 66.88 1121 TRP A N 1
ATOM 8808 C CA . TRP A 1 1121 ? 20.863 12.515 -31.683 1.00 66.88 1121 TRP A CA 1
ATOM 8809 C C . TRP A 1 1121 ? 20.585 12.072 -33.128 1.00 66.88 1121 TRP A C 1
ATOM 8811 O O . TRP A 1 1121 ? 21.364 12.360 -34.034 1.00 66.88 1121 TRP A O 1
ATOM 8821 N N . ALA A 1 1122 ? 19.437 11.443 -33.386 1.00 70.25 1122 ALA A N 1
ATOM 8822 C CA . ALA A 1 1122 ? 18.959 11.139 -34.734 1.00 70.25 1122 ALA A CA 1
ATOM 8823 C C . ALA A 1 1122 ? 18.801 12.403 -35.594 1.00 70.25 1122 ALA A C 1
ATOM 8825 O O . ALA A 1 1122 ? 19.239 12.423 -36.749 1.00 70.25 1122 ALA A O 1
ATOM 8826 N N . HIS A 1 1123 ? 18.209 13.457 -35.022 1.00 70.56 1123 HIS A N 1
ATOM 8827 C CA . HIS A 1 1123 ? 18.046 14.748 -35.687 1.00 70.56 1123 HIS A CA 1
ATOM 8828 C C . HIS A 1 1123 ? 19.399 15.424 -35.940 1.00 70.56 1123 HIS A C 1
ATOM 8830 O O . HIS A 1 1123 ? 19.655 15.929 -37.035 1.00 70.56 1123 HIS A O 1
ATOM 8836 N N . GLU A 1 1124 ? 20.300 15.377 -34.958 1.00 67.25 1124 GLU A N 1
ATOM 8837 C CA . GLU A 1 1124 ? 21.662 15.879 -35.106 1.00 67.25 1124 GLU A CA 1
ATOM 8838 C C . GLU A 1 1124 ? 22.438 15.127 -36.186 1.00 67.25 1124 GLU A C 1
ATOM 8840 O O . GLU A 1 1124 ? 23.191 15.751 -36.917 1.00 67.25 1124 GLU A O 1
ATOM 8845 N N . LEU A 1 1125 ? 22.257 13.824 -36.374 1.00 67.31 1125 LEU A N 1
ATOM 8846 C CA . LEU A 1 1125 ? 22.958 13.082 -37.427 1.00 67.31 1125 LEU A CA 1
ATOM 8847 C C . LEU A 1 1125 ? 22.377 13.294 -38.839 1.00 67.31 1125 LEU A C 1
ATOM 8849 O O . LEU A 1 1125 ? 22.887 12.702 -39.792 1.00 67.31 1125 LEU A O 1
ATOM 8853 N N . GLU A 1 1126 ? 21.351 14.146 -38.986 1.00 71.44 1126 GLU A N 1
ATOM 8854 C CA . GLU A 1 1126 ? 20.641 14.418 -40.247 1.00 71.44 1126 GLU A CA 1
ATOM 8855 C C . GLU A 1 1126 ? 20.162 13.122 -40.939 1.00 71.44 1126 GLU A C 1
ATOM 8857 O O . GLU A 1 1126 ? 20.161 12.990 -42.171 1.00 71.44 1126 GLU A O 1
ATOM 8862 N N . LEU A 1 1127 ? 19.791 12.127 -40.129 1.00 73.81 1127 LEU A N 1
ATOM 8863 C CA . LEU A 1 1127 ? 19.246 10.858 -40.596 1.00 73.81 1127 LEU A CA 1
ATOM 8864 C C . LEU A 1 1127 ? 17.776 11.038 -41.013 1.00 73.81 1127 LEU A C 1
ATOM 8866 O O . LEU A 1 1127 ? 17.093 11.922 -40.495 1.00 73.81 1127 LEU A O 1
ATOM 8870 N N . PRO A 1 1128 ? 17.269 10.238 -41.970 1.00 78.00 1128 PRO A N 1
ATOM 8871 C CA . PRO A 1 1128 ? 15.864 10.314 -42.356 1.00 78.00 1128 PRO A CA 1
ATOM 8872 C C . PRO A 1 1128 ? 14.956 9.904 -41.186 1.00 78.00 1128 PRO A C 1
ATOM 8874 O O . PRO A 1 1128 ? 15.353 9.094 -40.346 1.00 78.00 1128 PRO A O 1
ATOM 8877 N N . GLU A 1 1129 ? 13.730 10.431 -41.152 1.00 77.44 1129 GLU A N 1
ATOM 8878 C CA . GLU A 1 1129 ? 12.687 10.066 -40.178 1.00 77.44 1129 GLU A CA 1
ATOM 8879 C C . GLU A 1 1129 ? 12.109 8.677 -40.496 1.00 77.44 1129 GLU A C 1
ATOM 8881 O O . GLU A 1 1129 ? 10.959 8.516 -40.893 1.00 77.44 1129 GLU A O 1
ATOM 8886 N N . GLU A 1 1130 ? 12.956 7.663 -40.371 1.00 84.12 1130 GLU A N 1
ATOM 8887 C CA . GLU A 1 1130 ? 12.626 6.258 -40.566 1.00 84.12 1130 GLU A CA 1
ATOM 8888 C C . GLU A 1 1130 ? 12.703 5.521 -39.220 1.00 84.12 1130 GLU A C 1
ATOM 8890 O O . GLU A 1 1130 ? 13.553 5.861 -38.391 1.00 84.12 1130 GLU A O 1
ATOM 8895 N N . PRO A 1 1131 ? 11.901 4.467 -38.990 1.00 82.94 1131 PRO A N 1
ATOM 8896 C CA . PRO A 1 1131 ? 11.880 3.771 -37.701 1.00 82.94 1131 PRO A CA 1
ATOM 8897 C C . PRO A 1 1131 ? 13.249 3.241 -37.232 1.00 82.94 1131 PRO A C 1
ATOM 8899 O O . PRO A 1 1131 ? 13.576 3.303 -36.046 1.00 82.94 1131 PRO A O 1
ATOM 8902 N N . TRP A 1 1132 ? 14.096 2.798 -38.169 1.00 86.25 1132 TRP A N 1
ATOM 8903 C CA . TRP A 1 1132 ? 15.444 2.298 -37.871 1.00 86.25 1132 TRP A CA 1
ATOM 8904 C C . TRP A 1 1132 ? 16.420 3.381 -37.391 1.00 86.25 1132 TRP A C 1
ATOM 8906 O O . TRP A 1 1132 ? 17.459 3.059 -36.816 1.00 86.25 1132 TRP A O 1
ATOM 8916 N N . THR A 1 1133 ? 16.122 4.659 -37.629 1.00 84.62 1133 THR A N 1
ATOM 8917 C CA . THR A 1 1133 ? 16.979 5.773 -37.214 1.00 84.62 1133 THR A CA 1
ATOM 8918 C C . THR A 1 1133 ? 17.051 5.861 -35.691 1.00 84.62 1133 THR A C 1
ATOM 8920 O O . THR A 1 1133 ? 18.137 6.016 -35.129 1.00 84.62 1133 THR A O 1
ATOM 8923 N N . LEU A 1 1134 ? 15.911 5.693 -35.015 1.00 79.94 1134 LEU A N 1
ATOM 8924 C CA . LEU A 1 1134 ? 15.854 5.652 -33.554 1.00 79.94 1134 LEU A CA 1
ATOM 8925 C C . LEU A 1 1134 ? 16.440 4.355 -33.004 1.00 79.94 1134 LEU A C 1
ATOM 8927 O O . LEU A 1 1134 ? 17.144 4.398 -32.001 1.00 79.94 1134 LEU A O 1
ATOM 8931 N N . ASP A 1 1135 ? 16.223 3.225 -33.684 1.00 83.88 1135 ASP A N 1
ATOM 8932 C CA . ASP A 1 1135 ? 16.871 1.956 -33.330 1.00 83.88 1135 ASP A CA 1
ATOM 8933 C C . ASP A 1 1135 ? 18.403 2.094 -33.348 1.00 83.88 1135 ASP A C 1
ATOM 8935 O O . ASP A 1 1135 ? 19.089 1.587 -32.461 1.00 83.88 1135 ASP A O 1
ATOM 8939 N N . PHE A 1 1136 ? 18.949 2.808 -34.338 1.00 83.06 1136 PHE A N 1
ATOM 8940 C CA . PHE A 1 1136 ? 20.380 3.082 -34.450 1.00 83.06 1136 PHE A CA 1
ATOM 8941 C C . PHE A 1 1136 ? 20.881 3.999 -33.336 1.00 83.06 1136 PHE A C 1
ATOM 8943 O O . PHE A 1 1136 ? 21.865 3.666 -32.676 1.00 83.06 1136 PHE A O 1
ATOM 8950 N N . ALA A 1 1137 ? 20.203 5.122 -33.102 1.00 73.88 1137 ALA A N 1
ATOM 8951 C CA . ALA A 1 1137 ? 20.586 6.049 -32.045 1.00 73.88 1137 ALA A CA 1
ATOM 8952 C C . ALA A 1 1137 ? 20.522 5.381 -30.659 1.00 73.88 1137 ALA A C 1
ATOM 8954 O O . ALA A 1 1137 ? 21.459 5.515 -29.876 1.00 73.88 1137 ALA A O 1
ATOM 8955 N N . ALA A 1 1138 ? 19.483 4.585 -30.390 1.00 72.00 1138 ALA A N 1
ATOM 8956 C CA . ALA A 1 1138 ? 19.364 3.809 -29.160 1.00 72.00 1138 ALA A CA 1
ATOM 8957 C C . ALA A 1 1138 ? 20.478 2.757 -29.028 1.00 72.00 1138 ALA A C 1
ATOM 8959 O O . ALA A 1 1138 ? 21.098 2.670 -27.972 1.00 72.00 1138 ALA A O 1
ATOM 8960 N N . ALA A 1 1139 ? 20.788 2.001 -30.089 1.00 73.62 1139 ALA A N 1
ATOM 8961 C CA . ALA A 1 1139 ? 21.865 1.006 -30.069 1.00 73.62 1139 ALA A CA 1
ATOM 8962 C C . ALA A 1 1139 ? 23.250 1.630 -29.813 1.00 73.62 1139 ALA A C 1
ATOM 8964 O O . ALA A 1 1139 ? 24.084 1.039 -29.127 1.00 73.62 1139 ALA A O 1
ATOM 8965 N N . GLU A 1 1140 ? 23.504 2.827 -30.341 1.00 71.38 1140 GLU A N 1
ATOM 8966 C CA . GLU A 1 1140 ? 24.769 3.535 -30.140 1.00 71.38 1140 GLU A CA 1
ATOM 8967 C C . GLU A 1 1140 ? 24.874 4.195 -28.759 1.00 71.38 1140 GLU A C 1
ATOM 8969 O O . GLU A 1 1140 ? 25.937 4.122 -28.139 1.00 71.38 1140 GLU A O 1
ATOM 8974 N N . LEU A 1 1141 ? 23.786 4.786 -28.249 1.00 60.34 1141 LEU A N 1
ATOM 8975 C CA . LEU A 1 1141 ? 23.716 5.287 -26.870 1.00 60.34 1141 LEU A CA 1
ATOM 8976 C C . LEU A 1 1141 ? 23.850 4.143 -25.849 1.00 60.34 1141 LEU A C 1
ATOM 8978 O O . LEU A 1 1141 ? 24.360 4.358 -24.750 1.00 60.34 1141 LEU A O 1
ATOM 8982 N N . ALA A 1 1142 ? 23.440 2.926 -26.226 1.00 55.50 1142 ALA A N 1
ATOM 8983 C CA . ALA A 1 1142 ? 23.516 1.726 -25.398 1.00 55.50 1142 ALA A CA 1
ATOM 8984 C C . ALA A 1 1142 ? 24.873 1.011 -25.390 1.00 55.50 1142 ALA A C 1
ATOM 8986 O O . ALA A 1 1142 ? 25.106 0.126 -24.561 1.00 55.50 1142 ALA A O 1
ATOM 8987 N N . GLY A 1 1143 ? 25.777 1.357 -26.308 1.00 55.94 1143 GLY A N 1
ATOM 8988 C CA . GLY A 1 1143 ? 27.066 0.684 -26.433 1.00 55.94 1143 GLY A CA 1
ATOM 8989 C C . GLY A 1 1143 ? 28.016 1.005 -25.273 1.00 55.94 1143 GLY A C 1
ATOM 8990 O O . GLY A 1 1143 ? 28.234 2.163 -24.937 1.00 55.94 1143 GLY A O 1
ATOM 8991 N N . ILE A 1 1144 ? 28.697 -0.010 -24.726 1.00 48.34 1144 ILE A N 1
ATOM 8992 C CA . ILE A 1 1144 ? 29.645 0.118 -23.588 1.00 48.34 1144 ILE A CA 1
ATOM 8993 C C . ILE A 1 1144 ? 30.927 0.891 -23.978 1.00 48.34 1144 ILE A C 1
ATOM 8995 O O . ILE A 1 1144 ? 31.772 1.232 -23.150 1.00 48.34 1144 ILE A O 1
ATOM 8999 N N . GLY A 1 1145 ? 31.082 1.215 -25.262 1.00 53.16 1145 GLY A N 1
ATOM 9000 C CA . GLY A 1 1145 ? 32.277 1.849 -25.794 1.00 53.16 1145 GLY A CA 1
ATOM 9001 C C . GLY A 1 1145 ? 33.490 0.907 -25.788 1.00 53.16 1145 GLY A C 1
ATOM 9002 O O . GLY A 1 1145 ? 33.644 -0.010 -24.984 1.00 53.16 1145 GLY A O 1
ATOM 9003 N N . ARG A 1 1146 ? 34.421 1.145 -26.713 1.00 51.03 1146 ARG A N 1
ATOM 9004 C CA . ARG A 1 1146 ? 35.601 0.283 -26.941 1.00 51.03 1146 ARG A CA 1
ATOM 9005 C C . ARG A 1 1146 ? 36.669 0.328 -25.842 1.00 51.03 1146 ARG A C 1
ATOM 9007 O O . ARG A 1 1146 ? 37.613 -0.455 -25.875 1.00 51.03 1146 ARG A O 1
ATOM 9014 N N . ALA A 1 1147 ? 36.525 1.207 -24.849 1.00 51.09 1147 ALA A N 1
ATOM 9015 C CA . ALA A 1 1147 ? 37.362 1.175 -23.649 1.00 51.09 1147 ALA A CA 1
ATOM 9016 C C . ALA A 1 1147 ? 37.147 -0.116 -22.833 1.00 51.09 1147 ALA A C 1
ATOM 9018 O O . ALA A 1 1147 ? 38.061 -0.544 -22.126 1.00 51.09 1147 ALA A O 1
ATOM 9019 N N . GLY A 1 1148 ? 35.991 -0.776 -23.005 1.00 57.34 1148 GLY A N 1
ATOM 9020 C CA . GLY A 1 1148 ? 35.665 -2.049 -22.370 1.00 57.34 1148 GLY A CA 1
ATOM 9021 C C . GLY A 1 1148 ? 36.688 -3.150 -22.651 1.00 57.34 1148 GLY A C 1
ATOM 9022 O O . GLY A 1 1148 ? 37.061 -3.849 -21.725 1.00 57.34 1148 GLY A O 1
ATOM 9023 N N . THR A 1 1149 ? 37.235 -3.283 -23.866 1.00 69.31 1149 THR A N 1
ATOM 9024 C CA . THR A 1 1149 ? 38.193 -4.367 -24.182 1.00 69.31 1149 THR A CA 1
ATOM 9025 C C . THR A 1 1149 ? 39.512 -4.214 -23.422 1.00 69.31 1149 THR A C 1
ATOM 9027 O O . THR A 1 1149 ? 40.040 -5.191 -22.894 1.00 69.31 1149 THR A O 1
ATOM 9030 N N . ARG A 1 1150 ? 40.030 -2.977 -23.318 1.00 74.12 1150 ARG A N 1
ATOM 9031 C CA . ARG A 1 1150 ? 41.241 -2.655 -22.537 1.00 74.12 1150 ARG A CA 1
ATOM 9032 C C . ARG A 1 1150 ? 41.030 -2.925 -21.053 1.00 74.12 1150 ARG A C 1
ATOM 9034 O O . ARG A 1 1150 ? 41.919 -3.477 -20.412 1.00 74.12 1150 ARG A O 1
ATOM 9041 N N . ALA A 1 1151 ? 39.867 -2.539 -20.529 1.00 65.56 1151 ALA A N 1
ATOM 9042 C CA . ALA A 1 1151 ? 39.499 -2.790 -19.145 1.00 65.56 1151 ALA A CA 1
ATOM 9043 C C . ALA A 1 1151 ? 39.356 -4.303 -18.893 1.00 65.56 1151 ALA A C 1
ATOM 9045 O O . ALA A 1 1151 ? 40.089 -4.847 -18.075 1.00 65.56 1151 ALA A O 1
ATOM 9046 N N . VAL A 1 1152 ? 38.527 -5.012 -19.670 1.00 67.62 1152 VAL A N 1
ATOM 9047 C CA . VAL A 1 1152 ? 38.315 -6.472 -19.577 1.00 67.62 1152 VAL A CA 1
ATOM 9048 C C . VAL A 1 1152 ? 39.642 -7.228 -19.593 1.00 67.62 1152 VAL A C 1
ATOM 9050 O O . VAL A 1 1152 ? 39.865 -8.077 -18.735 1.00 67.62 1152 VAL A O 1
ATOM 9053 N N . LEU A 1 1153 ? 40.566 -6.883 -20.494 1.00 73.75 1153 LEU A N 1
ATOM 9054 C CA . LEU A 1 1153 ? 41.882 -7.523 -20.531 1.00 73.75 1153 LEU A CA 1
ATOM 9055 C C . LEU A 1 1153 ? 42.749 -7.183 -19.318 1.00 73.75 1153 LEU A C 1
ATOM 9057 O O . LEU A 1 1153 ? 43.360 -8.095 -18.767 1.00 73.75 1153 LEU A O 1
ATOM 9061 N N . ALA A 1 1154 ? 42.779 -5.925 -18.867 1.00 72.19 1154 ALA A N 1
ATOM 9062 C CA . ALA A 1 1154 ? 43.569 -5.497 -17.707 1.00 72.19 1154 ALA A CA 1
ATOM 9063 C C . ALA A 1 1154 ? 43.143 -6.160 -16.378 1.00 72.19 1154 ALA A C 1
ATOM 9065 O O . ALA A 1 1154 ? 43.976 -6.256 -15.472 1.00 72.19 1154 ALA A O 1
ATOM 9066 N N . PHE A 1 1155 ? 41.892 -6.633 -16.284 1.00 64.75 1155 PHE A N 1
ATOM 9067 C CA . PHE A 1 1155 ? 41.327 -7.332 -15.113 1.00 64.75 1155 PHE A CA 1
ATOM 9068 C C . PHE A 1 1155 ? 41.135 -8.838 -15.290 1.00 64.75 1155 PHE A C 1
ATOM 9070 O O . PHE A 1 1155 ? 40.770 -9.525 -14.344 1.00 64.75 1155 PHE A O 1
ATOM 9077 N N . SER A 1 1156 ? 41.379 -9.370 -16.484 1.00 67.19 1156 SER A N 1
ATOM 9078 C CA . SER A 1 1156 ? 41.349 -10.815 -16.723 1.00 67.19 1156 SER A CA 1
ATOM 9079 C C . SER A 1 1156 ? 42.632 -11.508 -16.241 1.00 67.19 1156 SER A C 1
ATOM 9081 O O . SER A 1 1156 ? 43.686 -10.882 -16.191 1.00 67.19 1156 SER A O 1
ATOM 9083 N N . GLU A 1 1157 ? 42.576 -12.818 -15.974 1.00 67.38 1157 GLU A N 1
ATOM 9084 C CA . GLU A 1 1157 ? 43.758 -13.662 -15.710 1.00 67.38 1157 GLU A CA 1
ATOM 9085 C C . GLU A 1 1157 ? 44.018 -14.647 -16.871 1.00 67.38 1157 GLU A C 1
ATOM 9087 O O . GLU A 1 1157 ? 43.761 -15.855 -16.764 1.00 67.38 1157 GLU A O 1
ATOM 9092 N N . PRO A 1 1158 ? 44.488 -14.173 -18.039 1.00 73.00 1158 PRO A N 1
ATOM 9093 C CA . PRO A 1 1158 ? 44.618 -15.026 -19.209 1.00 73.00 1158 PRO A CA 1
ATOM 9094 C C . PRO A 1 1158 ? 45.778 -16.023 -19.074 1.00 73.00 1158 PRO A C 1
ATOM 9096 O O . PRO A 1 1158 ? 46.919 -15.685 -18.739 1.00 73.00 1158 PRO A O 1
ATOM 9099 N N . LYS A 1 1159 ? 45.495 -17.287 -19.410 1.00 74.00 1159 LYS A N 1
ATOM 9100 C CA . LYS A 1 1159 ? 46.501 -18.362 -19.451 1.00 74.00 1159 LYS A CA 1
ATOM 9101 C C . LYS A 1 1159 ? 47.318 -18.371 -20.744 1.00 74.00 1159 LYS A C 1
ATOM 9103 O O . LYS A 1 1159 ? 48.463 -18.817 -20.714 1.00 74.00 1159 LYS A O 1
ATOM 9108 N N . ASP A 1 1160 ? 46.743 -17.885 -21.841 1.00 84.44 1160 ASP A N 1
ATOM 9109 C CA . ASP A 1 1160 ? 47.388 -17.805 -23.153 1.00 84.44 1160 ASP A CA 1
ATOM 9110 C C . ASP A 1 1160 ? 48.512 -16.737 -23.175 1.00 84.44 1160 ASP A C 1
ATOM 9112 O O . ASP A 1 1160 ? 48.290 -15.627 -22.678 1.00 84.44 1160 ASP A O 1
ATOM 9116 N N . PRO A 1 1161 ? 49.710 -17.030 -23.727 1.00 86.69 1161 PRO A N 1
ATOM 9117 C CA . PRO A 1 1161 ? 50.836 -16.090 -23.741 1.00 86.69 1161 PRO A CA 1
ATOM 9118 C C . PRO A 1 1161 ? 50.561 -14.769 -24.473 1.00 86.69 1161 PRO A C 1
ATOM 9120 O O . PRO A 1 1161 ? 51.038 -13.719 -24.038 1.00 86.69 1161 PRO A O 1
ATOM 9123 N N . LEU A 1 1162 ? 49.787 -14.798 -25.564 1.00 87.62 1162 LEU A N 1
ATOM 9124 C CA . LEU A 1 1162 ? 49.456 -13.611 -26.350 1.00 87.62 1162 LEU A CA 1
ATOM 9125 C C . LEU A 1 1162 ? 48.438 -12.734 -25.606 1.00 87.62 1162 LEU A C 1
ATOM 9127 O O . LEU A 1 1162 ? 48.636 -11.524 -25.493 1.00 87.62 1162 LEU A O 1
ATOM 9131 N N . LEU A 1 1163 ? 47.396 -13.327 -25.020 1.00 86.88 1163 LEU A N 1
ATOM 9132 C CA . LEU A 1 1163 ? 46.449 -12.590 -24.174 1.00 86.88 1163 LEU A CA 1
ATOM 9133 C C . LEU A 1 1163 ? 47.122 -12.032 -22.908 1.00 86.88 1163 LEU A C 1
ATOM 9135 O O . LEU A 1 1163 ? 46.821 -10.909 -22.507 1.00 86.88 1163 LEU A O 1
ATOM 9139 N N . ARG A 1 1164 ? 48.079 -12.758 -22.311 1.00 87.81 1164 ARG A N 1
ATOM 9140 C CA . ARG A 1 1164 ? 48.877 -12.277 -21.168 1.00 87.81 1164 ARG A CA 1
ATOM 9141 C C . ARG A 1 1164 ? 49.744 -11.073 -21.529 1.00 87.81 1164 ARG A C 1
ATOM 9143 O O . ARG A 1 1164 ? 49.828 -10.131 -20.745 1.00 87.81 1164 ARG A O 1
ATOM 9150 N N . LEU A 1 1165 ? 50.342 -11.059 -22.722 1.00 92.50 1165 LEU A N 1
ATOM 9151 C CA . LEU A 1 1165 ? 51.063 -9.886 -23.218 1.00 92.50 1165 LEU A CA 1
ATOM 9152 C C . LEU A 1 1165 ? 50.151 -8.650 -23.261 1.00 92.50 1165 LEU A C 1
ATOM 9154 O O . LEU A 1 1165 ? 50.557 -7.570 -22.830 1.00 92.50 1165 LEU A O 1
ATOM 9158 N N . PHE A 1 1166 ? 48.923 -8.801 -23.762 1.00 90.75 1166 PHE A N 1
ATOM 9159 C CA . PHE A 1 1166 ? 47.967 -7.698 -23.862 1.00 90.75 1166 PHE A CA 1
ATOM 9160 C C . PHE A 1 1166 ? 47.320 -7.312 -22.531 1.00 90.75 1166 PHE A C 1
ATOM 9162 O O . PHE A 1 1166 ? 47.042 -6.130 -22.339 1.00 90.75 1166 PHE A O 1
ATOM 9169 N N . HIS A 1 1167 ? 47.150 -8.250 -21.600 1.00 87.44 1167 HIS A N 1
ATOM 9170 C CA . HIS A 1 1167 ? 46.805 -7.960 -20.208 1.00 87.44 1167 HIS A CA 1
ATOM 9171 C C . HIS A 1 1167 ? 47.815 -6.977 -19.598 1.00 87.44 1167 HIS A C 1
ATOM 9173 O O . HIS A 1 1167 ? 47.441 -5.883 -19.172 1.00 87.44 1167 HIS A O 1
ATOM 9179 N N . GLU A 1 1168 ? 49.109 -7.306 -19.664 1.00 89.56 1168 GLU A N 1
ATOM 9180 C CA . GLU A 1 1168 ? 50.179 -6.452 -19.137 1.00 89.56 1168 GLU A CA 1
ATOM 9181 C C . GLU A 1 1168 ? 50.297 -5.121 -19.895 1.00 89.56 1168 GLU A C 1
ATOM 9183 O O . GLU A 1 1168 ? 50.487 -4.061 -19.291 1.00 89.56 1168 GLU A O 1
ATOM 9188 N N . ALA A 1 1169 ? 50.124 -5.141 -21.222 1.00 89.94 1169 ALA A N 1
ATOM 9189 C CA . ALA A 1 1169 ? 50.116 -3.926 -22.031 1.00 89.94 1169 ALA A CA 1
ATOM 9190 C C . ALA A 1 1169 ? 48.964 -2.985 -21.646 1.00 89.94 1169 ALA A C 1
ATOM 9192 O O . ALA A 1 1169 ? 49.175 -1.779 -21.518 1.00 89.94 1169 ALA A O 1
ATOM 9193 N N . CYS A 1 1170 ? 47.753 -3.515 -21.440 1.00 85.19 1170 CYS A N 1
ATOM 9194 C CA . CYS A 1 1170 ? 46.584 -2.732 -21.041 1.00 85.19 1170 CYS A CA 1
ATOM 9195 C C . CYS A 1 1170 ? 46.740 -2.166 -19.624 1.00 85.19 1170 CYS A C 1
ATOM 9197 O O . CYS A 1 1170 ? 46.404 -1.000 -19.414 1.00 85.19 1170 CYS A O 1
ATOM 9199 N N . ARG A 1 1171 ? 47.321 -2.929 -18.685 1.00 81.50 1171 ARG A N 1
ATOM 9200 C CA . ARG A 1 1171 ? 47.656 -2.439 -17.336 1.00 81.50 1171 ARG A CA 1
ATOM 9201 C C . ARG A 1 1171 ? 48.623 -1.259 -17.385 1.00 81.50 1171 ARG A C 1
ATOM 9203 O O . ARG A 1 1171 ? 48.322 -0.222 -16.805 1.00 81.50 1171 ARG A O 1
ATOM 9210 N N . LEU A 1 1172 ? 49.722 -1.359 -18.139 1.00 83.69 1172 LEU A N 1
ATOM 9211 C CA . LEU A 1 1172 ? 50.650 -0.232 -18.345 1.00 83.69 1172 LEU A CA 1
ATOM 9212 C C . LEU A 1 1172 ? 50.001 0.948 -19.074 1.00 83.69 1172 LEU A C 1
ATOM 9214 O O . LEU A 1 1172 ? 50.300 2.106 -18.799 1.00 83.69 1172 LEU A O 1
ATOM 9218 N N . SER A 1 1173 ? 49.090 0.666 -20.001 1.00 82.06 1173 SER A N 1
ATOM 9219 C CA . SER A 1 1173 ? 48.351 1.691 -20.734 1.00 82.06 1173 SER A CA 1
ATOM 9220 C C . SER A 1 1173 ? 47.453 2.543 -19.824 1.00 82.06 1173 SER A C 1
ATOM 9222 O O . SER A 1 1173 ? 47.362 3.757 -20.027 1.00 82.06 1173 SER A O 1
ATOM 9224 N N . LEU A 1 1174 ? 46.798 1.892 -18.851 1.00 73.62 1174 LEU A N 1
ATOM 9225 C CA . LEU A 1 1174 ? 45.892 2.461 -17.837 1.00 73.62 1174 LEU A CA 1
ATOM 9226 C C . LEU A 1 1174 ? 46.625 2.939 -16.560 1.00 73.62 1174 LEU A C 1
ATOM 9228 O O . LEU A 1 1174 ? 46.038 3.632 -15.729 1.00 73.62 1174 LEU A O 1
ATOM 9232 N N . ARG A 1 1175 ? 47.904 2.567 -16.406 1.00 72.38 1175 ARG A N 1
ATOM 9233 C CA . ARG A 1 1175 ? 48.864 3.079 -15.417 1.00 72.38 1175 ARG A CA 1
ATOM 9234 C C . ARG A 1 1175 ? 50.230 3.351 -16.050 1.00 72.38 1175 ARG A C 1
ATOM 9236 O O . ARG A 1 1175 ? 51.164 2.551 -15.921 1.00 72.38 1175 ARG A O 1
ATOM 9243 N N . PRO A 1 1176 ? 50.408 4.525 -16.664 1.00 67.62 1176 PRO A N 1
ATOM 9244 C CA . PRO A 1 1176 ? 51.669 4.870 -17.314 1.00 67.62 1176 PRO A CA 1
ATOM 9245 C C . PRO A 1 1176 ? 52.878 4.923 -16.357 1.00 67.62 1176 PRO A C 1
ATOM 9247 O O . PRO A 1 1176 ? 54.018 4.911 -16.814 1.00 67.62 1176 PRO A O 1
ATOM 9250 N N . ARG A 1 1177 ? 52.642 4.997 -15.034 1.00 67.81 1177 ARG A N 1
ATOM 9251 C CA . ARG A 1 1177 ? 53.667 5.098 -13.977 1.00 67.81 1177 ARG A CA 1
ATOM 9252 C C . ARG A 1 1177 ? 54.062 3.763 -13.320 1.00 67.81 1177 ARG A C 1
ATOM 9254 O O . ARG A 1 1177 ? 54.958 3.767 -12.480 1.00 67.81 1177 ARG A O 1
ATOM 9261 N N . SER A 1 1178 ? 53.423 2.644 -13.671 1.00 70.31 1178 SER A N 1
ATOM 9262 C CA . SER A 1 1178 ? 53.726 1.323 -13.093 1.00 70.31 1178 SER A CA 1
ATOM 9263 C C . SER A 1 1178 ? 55.032 0.709 -13.609 1.00 70.31 1178 SER A C 1
ATOM 9265 O O . SER A 1 1178 ? 55.541 1.064 -14.674 1.00 70.31 1178 SER A O 1
ATOM 9267 N N . GLU A 1 1179 ? 55.577 -0.259 -12.864 1.00 76.38 1179 GLU A N 1
ATOM 9268 C CA . GLU A 1 1179 ? 56.766 -0.999 -13.286 1.00 76.38 1179 GLU A CA 1
ATOM 9269 C C . GLU A 1 1179 ? 56.516 -1.766 -14.595 1.00 76.38 1179 GLU A C 1
ATOM 9271 O O . GLU A 1 1179 ? 55.652 -2.632 -14.673 1.00 76.38 1179 GLU A O 1
ATOM 9276 N N . SER A 1 1180 ? 57.327 -1.507 -15.626 1.00 84.38 1180 SER A N 1
ATOM 9277 C CA . SER A 1 1180 ? 57.230 -2.210 -16.922 1.00 84.38 1180 SER A CA 1
ATOM 9278 C C . SER A 1 1180 ? 57.789 -3.643 -16.921 1.00 84.38 1180 SER A C 1
ATOM 9280 O O . SER A 1 1180 ? 57.810 -4.296 -17.965 1.00 84.38 1180 SER A O 1
ATOM 9282 N N . MET A 1 1181 ? 58.283 -4.143 -15.782 1.00 86.69 1181 MET A N 1
ATOM 9283 C CA . MET A 1 1181 ? 58.966 -5.439 -15.702 1.00 86.69 1181 MET A CA 1
ATOM 9284 C C . MET A 1 1181 ? 58.051 -6.643 -16.008 1.00 86.69 1181 MET A C 1
ATOM 9286 O O . MET A 1 1181 ? 58.489 -7.503 -16.777 1.00 86.69 1181 MET A O 1
ATOM 9290 N N . PRO A 1 1182 ? 56.796 -6.713 -15.511 1.00 88.25 1182 PRO A N 1
ATOM 9291 C CA . PRO A 1 1182 ? 55.854 -7.778 -15.872 1.00 88.25 1182 PRO A CA 1
ATOM 9292 C C . PRO A 1 1182 ? 55.577 -7.842 -17.381 1.00 88.25 1182 PRO A C 1
ATOM 9294 O O . PRO A 1 1182 ? 55.700 -8.905 -17.986 1.00 88.25 1182 PRO A O 1
ATOM 9297 N N . PHE A 1 1183 ? 55.354 -6.691 -18.025 1.00 92.38 1183 PHE A N 1
ATOM 9298 C CA . PHE A 1 1183 ? 55.195 -6.599 -19.480 1.00 92.38 1183 PHE A CA 1
ATOM 9299 C C . PHE A 1 1183 ? 56.439 -7.063 -20.248 1.00 92.38 1183 PHE A C 1
ATOM 9301 O O . PHE A 1 1183 ? 56.329 -7.836 -21.198 1.00 92.38 1183 PHE A O 1
ATOM 9308 N N . ARG A 1 1184 ? 57.644 -6.642 -19.833 1.00 91.38 1184 ARG A N 1
ATOM 9309 C CA . ARG A 1 1184 ? 58.898 -7.090 -20.469 1.00 91.38 1184 ARG A CA 1
ATOM 9310 C C . ARG A 1 1184 ? 59.123 -8.593 -20.309 1.00 91.38 1184 ARG A C 1
ATOM 9312 O O . ARG A 1 1184 ? 59.662 -9.212 -21.222 1.00 91.38 1184 ARG A O 1
ATOM 9319 N N . ARG A 1 1185 ? 58.716 -9.174 -19.176 1.00 90.31 1185 ARG A N 1
ATOM 9320 C CA . ARG A 1 1185 ? 58.756 -10.623 -18.952 1.00 90.31 1185 ARG A CA 1
ATOM 9321 C C . ARG A 1 1185 ? 57.772 -11.341 -19.877 1.00 90.31 1185 ARG A C 1
ATOM 9323 O O . ARG A 1 1185 ? 58.201 -12.237 -20.591 1.00 90.31 1185 ARG A O 1
ATOM 9330 N N . ALA A 1 1186 ? 56.515 -10.898 -19.941 1.00 90.31 1186 ALA A N 1
ATOM 9331 C CA . ALA A 1 1186 ? 55.519 -11.465 -20.853 1.00 90.31 1186 ALA A CA 1
ATOM 9332 C C . ALA A 1 1186 ? 55.973 -11.391 -22.323 1.00 90.31 1186 ALA A C 1
ATOM 9334 O O . ALA A 1 1186 ? 55.806 -12.346 -23.073 1.00 90.31 1186 ALA A O 1
ATOM 9335 N N . LEU A 1 1187 ? 56.629 -10.293 -22.716 1.00 91.50 1187 LEU A N 1
ATOM 9336 C CA . LEU A 1 1187 ? 57.210 -10.116 -24.049 1.00 91.50 1187 LEU A CA 1
ATOM 9337 C C . LEU A 1 1187 ? 58.360 -11.095 -24.347 1.00 91.50 1187 LEU A C 1
ATOM 9339 O O . LEU A 1 1187 ? 58.505 -11.522 -25.489 1.00 91.50 1187 LEU A O 1
ATOM 9343 N N . ALA A 1 1188 ? 59.168 -11.449 -23.345 1.00 88.94 1188 ALA A N 1
ATOM 9344 C CA . ALA A 1 1188 ? 60.263 -12.413 -23.478 1.00 88.94 1188 ALA A CA 1
ATOM 9345 C C . ALA A 1 1188 ? 59.791 -13.879 -23.440 1.00 88.94 1188 ALA A C 1
ATOM 9347 O O . ALA A 1 1188 ? 60.493 -14.756 -23.933 1.00 88.94 1188 ALA A O 1
ATOM 9348 N N . GLU A 1 1189 ? 58.619 -14.140 -22.856 1.00 88.31 1189 GLU A N 1
ATOM 9349 C CA . GLU A 1 1189 ? 57.990 -15.465 -22.759 1.00 88.31 1189 GLU A CA 1
ATOM 9350 C C . GLU A 1 1189 ? 57.153 -15.834 -23.998 1.00 88.31 1189 GLU A C 1
ATOM 9352 O O . GLU A 1 1189 ? 56.592 -16.930 -24.059 1.00 88.31 1189 GLU A O 1
ATOM 9357 N N . LEU A 1 1190 ? 57.061 -14.943 -24.993 1.00 89.25 1190 LEU A N 1
ATOM 9358 C CA . LEU A 1 1190 ? 56.340 -15.212 -26.233 1.00 89.25 1190 LEU A CA 1
ATOM 9359 C C . LEU A 1 1190 ? 56.994 -16.362 -27.026 1.00 89.25 1190 LEU A C 1
ATOM 9361 O O . LEU A 1 1190 ? 58.206 -16.339 -27.249 1.00 89.25 1190 LEU A O 1
ATOM 9365 N N . PRO A 1 1191 ? 56.204 -17.339 -27.507 1.00 86.25 1191 PRO A N 1
ATOM 9366 C CA . PRO A 1 1191 ? 56.676 -18.385 -28.409 1.00 86.25 1191 PRO A CA 1
ATOM 9367 C C . PRO A 1 1191 ? 57.414 -17.860 -29.653 1.00 86.25 1191 PRO A C 1
ATOM 9369 O O . PRO A 1 1191 ? 57.032 -16.846 -30.244 1.00 86.25 1191 PRO A O 1
ATOM 9372 N N . GLU A 1 1192 ? 58.429 -18.601 -30.108 1.00 81.25 1192 GLU A N 1
ATOM 9373 C CA . GLU A 1 1192 ? 59.053 -18.367 -31.416 1.00 81.25 1192 GLU A CA 1
ATOM 9374 C C . GLU A 1 1192 ? 58.021 -18.574 -32.543 1.00 81.25 1192 GLU A C 1
ATOM 9376 O O . GLU A 1 1192 ? 57.279 -19.554 -32.544 1.00 81.25 1192 GLU A O 1
ATOM 9381 N N . GLY A 1 1193 ? 57.974 -17.653 -33.514 1.00 82.19 1193 GLY A N 1
ATOM 9382 C CA . GLY A 1 1193 ? 57.058 -17.725 -34.664 1.00 82.19 1193 GLY A CA 1
ATOM 9383 C C . GLY A 1 1193 ? 55.771 -16.894 -34.556 1.00 82.19 1193 GLY A C 1
ATOM 9384 O O . GLY A 1 1193 ? 54.971 -16.918 -35.487 1.00 82.19 1193 GLY A O 1
ATOM 9385 N N . ILE A 1 1194 ? 55.574 -16.130 -33.474 1.00 87.12 1194 ILE A N 1
ATOM 9386 C CA . ILE A 1 1194 ? 54.467 -15.163 -33.360 1.00 87.12 1194 ILE A CA 1
ATOM 9387 C C . ILE A 1 1194 ? 54.643 -14.006 -34.354 1.00 87.12 1194 ILE A C 1
ATOM 9389 O O . ILE A 1 1194 ? 55.749 -13.495 -34.543 1.00 87.12 1194 ILE A O 1
ATOM 9393 N N . ASP A 1 1195 ? 53.538 -13.572 -34.973 1.00 91.19 1195 ASP A N 1
ATOM 9394 C CA . ASP A 1 1195 ? 53.547 -12.459 -35.926 1.00 91.19 1195 ASP A CA 1
ATOM 9395 C C . ASP A 1 1195 ? 54.126 -11.179 -35.288 1.00 91.19 1195 ASP A C 1
ATOM 9397 O O . ASP A 1 1195 ? 53.656 -10.773 -34.217 1.00 91.19 1195 ASP A O 1
ATOM 9401 N N . PRO A 1 1196 ? 55.089 -10.493 -35.940 1.00 92.06 1196 PRO A N 1
ATOM 9402 C CA . PRO A 1 1196 ? 55.657 -9.233 -35.457 1.00 92.06 1196 PRO A CA 1
ATOM 9403 C C . PRO A 1 1196 ? 54.631 -8.130 -35.161 1.00 92.06 1196 PRO A C 1
ATOM 9405 O O . PRO A 1 1196 ? 54.940 -7.206 -34.404 1.00 92.06 1196 PRO A O 1
ATOM 9408 N N . LEU A 1 1197 ? 53.417 -8.230 -35.719 1.00 93.44 1197 LEU A N 1
ATOM 9409 C CA . LEU A 1 1197 ? 52.289 -7.364 -35.392 1.00 93.44 1197 LEU A CA 1
ATOM 9410 C C . LEU A 1 1197 ? 52.019 -7.306 -33.882 1.00 93.44 1197 LEU A C 1
ATOM 9412 O O . LEU A 1 1197 ? 51.854 -6.216 -33.338 1.00 93.44 1197 LEU A O 1
ATOM 9416 N N . TRP A 1 1198 ? 51.958 -8.453 -33.199 1.00 94.12 1198 TRP A N 1
ATOM 9417 C CA . TRP A 1 1198 ? 51.482 -8.500 -31.814 1.00 94.12 1198 TRP A CA 1
ATOM 9418 C C . TRP A 1 1198 ? 52.441 -7.840 -30.822 1.00 94.12 1198 TRP A C 1
ATOM 9420 O O . TRP A 1 1198 ? 51.987 -6.993 -30.049 1.00 94.12 1198 TRP A O 1
ATOM 9430 N N . PRO A 1 1199 ? 53.762 -8.115 -30.860 1.00 94.12 1199 PRO A N 1
ATOM 9431 C CA . PRO A 1 1199 ? 54.731 -7.377 -30.057 1.00 94.12 1199 PRO A CA 1
ATOM 9432 C C . PRO A 1 1199 ? 54.727 -5.868 -30.337 1.00 94.12 1199 PRO A C 1
ATOM 9434 O O . PRO A 1 1199 ? 54.857 -5.080 -29.400 1.00 94.12 1199 PRO A O 1
ATOM 9437 N N . ALA A 1 1200 ? 54.577 -5.460 -31.605 1.00 94.81 1200 ALA A N 1
ATOM 9438 C CA . ALA A 1 1200 ? 54.543 -4.051 -31.993 1.00 94.81 1200 ALA A CA 1
ATOM 9439 C C . ALA A 1 1200 ? 53.283 -3.344 -31.464 1.00 94.81 1200 ALA A C 1
ATOM 9441 O O . ALA A 1 1200 ? 53.385 -2.278 -30.853 1.00 94.81 1200 ALA A O 1
ATOM 9442 N N . LEU A 1 1201 ? 52.107 -3.962 -31.625 1.00 94.50 1201 LEU A N 1
ATOM 9443 C CA . LEU A 1 1201 ? 50.834 -3.438 -31.130 1.00 94.50 1201 LEU A CA 1
ATOM 9444 C C . LEU A 1 1201 ? 50.806 -3.393 -29.597 1.00 94.50 1201 LEU A C 1
ATOM 9446 O O . LEU A 1 1201 ? 50.425 -2.374 -29.029 1.00 94.50 1201 LEU A O 1
ATOM 9450 N N . ALA A 1 1202 ? 51.274 -4.440 -28.913 1.00 94.19 1202 ALA A N 1
ATOM 9451 C CA . ALA A 1 1202 ? 51.335 -4.469 -27.454 1.00 94.19 1202 ALA A CA 1
ATOM 9452 C C . ALA A 1 1202 ? 52.281 -3.394 -26.891 1.00 94.19 1202 ALA A C 1
ATOM 9454 O O . ALA A 1 1202 ? 51.919 -2.689 -25.949 1.00 94.19 1202 ALA A O 1
ATOM 9455 N N . ARG A 1 1203 ? 53.462 -3.190 -27.503 1.00 94.38 1203 ARG A N 1
ATOM 9456 C CA . ARG A 1 1203 ? 54.350 -2.066 -27.149 1.00 94.38 1203 ARG A CA 1
ATOM 9457 C C . ARG A 1 1203 ? 53.672 -0.725 -27.384 1.00 94.38 1203 ARG A C 1
ATOM 9459 O O . ARG A 1 1203 ? 53.837 0.179 -26.573 1.00 94.38 1203 ARG A O 1
ATOM 9466 N N . HIS A 1 1204 ? 52.906 -0.584 -28.459 1.00 93.56 1204 HIS A N 1
ATOM 9467 C CA . HIS A 1 1204 ? 52.175 0.644 -28.737 1.00 93.56 1204 HIS A CA 1
ATOM 9468 C C . HIS A 1 1204 ? 51.075 0.923 -27.699 1.00 93.56 1204 HIS A C 1
ATOM 9470 O O . HIS A 1 1204 ? 51.048 2.017 -27.136 1.00 93.56 1204 HIS A O 1
ATOM 9476 N N . VAL A 1 1205 ? 50.260 -0.081 -27.349 1.00 90.44 1205 VAL A N 1
ATOM 9477 C CA . VAL A 1 1205 ? 49.252 -0.003 -26.274 1.00 90.44 1205 VAL A CA 1
ATOM 9478 C C . VAL A 1 1205 ? 49.898 0.363 -24.932 1.00 90.44 1205 VAL A C 1
ATOM 9480 O O . VAL A 1 1205 ? 49.384 1.229 -24.221 1.00 90.44 1205 VAL A O 1
ATOM 9483 N N . ALA A 1 1206 ? 51.062 -0.215 -24.623 1.00 90.12 1206 ALA A N 1
ATOM 9484 C CA . ALA A 1 1206 ? 51.856 0.081 -23.428 1.00 90.12 1206 ALA A CA 1
ATOM 9485 C C . ALA A 1 1206 ? 52.594 1.439 -23.470 1.00 90.12 1206 ALA A C 1
ATOM 9487 O O . ALA A 1 1206 ? 53.332 1.750 -22.539 1.00 90.12 1206 ALA A O 1
ATOM 9488 N N . ARG A 1 1207 ? 52.421 2.251 -24.528 1.00 90.00 1207 ARG A N 1
ATOM 9489 C CA . ARG A 1 1207 ? 53.106 3.547 -24.745 1.00 90.00 1207 ARG A CA 1
ATOM 9490 C C . ARG A 1 1207 ? 54.633 3.438 -24.912 1.00 90.00 1207 ARG A C 1
ATOM 9492 O O . ARG A 1 1207 ? 55.366 4.385 -24.644 1.00 90.00 1207 ARG A O 1
ATOM 9499 N N . MET A 1 1208 ? 55.118 2.290 -25.385 1.00 90.75 1208 MET A N 1
ATOM 9500 C CA . MET A 1 1208 ? 56.537 1.934 -25.540 1.00 90.75 1208 MET A CA 1
ATOM 9501 C C . MET A 1 1208 ? 56.945 1.587 -26.989 1.00 90.75 1208 MET A C 1
ATOM 9503 O O . MET A 1 1208 ? 58.028 1.047 -27.203 1.00 90.75 1208 MET A O 1
ATOM 9507 N N . SER A 1 1209 ? 56.100 1.853 -27.992 1.00 92.00 1209 SER A N 1
ATOM 9508 C CA . SER A 1 1209 ? 56.407 1.556 -29.406 1.00 92.00 1209 SER A CA 1
ATOM 9509 C C . SER A 1 1209 ? 57.589 2.367 -29.943 1.00 92.00 1209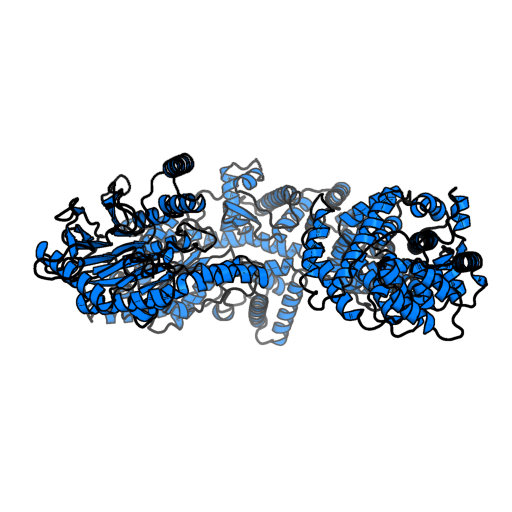 SER A C 1
ATOM 9511 O O . SER A 1 1209 ? 57.628 3.584 -29.735 1.00 92.00 1209 SER A O 1
ATOM 9513 N N . THR A 1 1210 ? 58.470 1.740 -30.724 1.00 94.19 1210 THR A N 1
ATOM 9514 C CA . THR A 1 1210 ? 59.536 2.428 -31.473 1.00 94.19 1210 THR A CA 1
ATOM 9515 C C . THR A 1 1210 ? 59.025 3.027 -32.799 1.00 94.19 1210 THR A C 1
ATOM 9517 O O . THR A 1 1210 ? 57.903 2.726 -33.227 1.00 94.19 1210 THR A O 1
ATOM 9520 N N . PRO A 1 1211 ? 59.811 3.878 -33.490 1.00 94.31 1211 PRO A N 1
ATOM 9521 C CA . PRO A 1 1211 ? 59.482 4.319 -34.849 1.00 94.31 1211 PRO A CA 1
ATOM 9522 C C . PRO A 1 1211 ? 59.275 3.157 -35.834 1.00 94.31 1211 PRO A C 1
ATOM 9524 O O . PRO A 1 1211 ? 58.400 3.233 -36.695 1.00 94.31 1211 PRO A O 1
ATOM 9527 N N . GLU A 1 1212 ? 60.032 2.070 -35.686 1.00 93.12 1212 GLU A N 1
ATOM 9528 C CA . GLU A 1 1212 ? 59.910 0.854 -36.496 1.00 93.12 1212 GLU A CA 1
ATOM 9529 C C . GLU A 1 1212 ? 58.601 0.111 -36.204 1.00 93.12 1212 GLU A C 1
ATOM 9531 O O . GLU A 1 1212 ? 57.924 -0.292 -37.149 1.00 93.12 1212 GLU A O 1
ATOM 9536 N N . ASP A 1 1213 ? 58.204 -0.001 -34.928 1.00 94.50 1213 ASP A N 1
ATOM 9537 C CA . ASP A 1 1213 ? 56.904 -0.572 -34.543 1.00 94.50 1213 ASP A CA 1
ATOM 9538 C C . ASP A 1 1213 ? 55.755 0.219 -35.187 1.00 94.50 1213 ASP A C 1
ATOM 9540 O O . ASP A 1 1213 ? 54.855 -0.357 -35.793 1.00 94.50 1213 ASP A O 1
ATOM 9544 N N . ARG A 1 1214 ? 55.799 1.556 -35.108 1.00 93.94 1214 ARG A N 1
ATOM 9545 C CA . ARG A 1 1214 ? 54.771 2.431 -35.698 1.00 93.94 1214 ARG A CA 1
ATOM 9546 C C . ARG A 1 1214 ? 54.708 2.312 -37.213 1.00 93.94 1214 ARG A C 1
ATOM 9548 O O . ARG A 1 1214 ? 53.616 2.271 -37.772 1.00 93.94 1214 ARG A O 1
ATOM 9555 N N . LYS A 1 1215 ? 55.867 2.252 -37.874 1.00 94.25 1215 LYS A N 1
ATOM 9556 C CA . LYS A 1 1215 ? 55.949 2.066 -39.324 1.00 94.25 1215 LYS A CA 1
ATOM 9557 C C . LYS A 1 1215 ? 55.311 0.739 -39.739 1.00 94.25 1215 LYS A C 1
ATOM 9559 O O . LYS A 1 1215 ? 54.479 0.742 -40.638 1.00 94.25 1215 LYS A O 1
ATOM 9564 N N . LEU A 1 1216 ? 55.641 -0.352 -39.043 1.00 94.31 1216 LEU A N 1
ATOM 9565 C CA . LEU A 1 1216 ? 55.048 -1.669 -39.281 1.00 94.31 1216 LEU A CA 1
ATOM 9566 C C . LEU A 1 1216 ? 53.523 -1.642 -39.101 1.00 94.31 1216 LEU A C 1
ATOM 9568 O O . LEU A 1 1216 ? 52.801 -2.122 -39.968 1.00 94.31 1216 LEU A O 1
ATOM 9572 N N . LEU A 1 1217 ? 53.022 -1.060 -38.008 1.00 94.69 1217 LEU A N 1
ATOM 9573 C CA . LEU A 1 1217 ? 51.581 -0.969 -37.747 1.00 94.69 1217 LEU A CA 1
ATOM 9574 C C . LEU A 1 1217 ? 50.849 -0.169 -38.837 1.00 94.69 1217 LEU A C 1
ATOM 9576 O O . LEU A 1 1217 ? 49.823 -0.622 -39.339 1.00 94.69 1217 LEU A O 1
ATOM 9580 N N . CYS A 1 1218 ? 51.390 0.977 -39.261 1.00 93.62 1218 CYS A N 1
ATOM 9581 C CA . CYS A 1 1218 ? 50.815 1.756 -40.360 1.00 93.62 1218 CYS A CA 1
ATOM 9582 C C . CYS A 1 1218 ? 50.813 0.985 -41.692 1.00 93.62 1218 CYS A C 1
ATOM 9584 O O . CYS A 1 1218 ? 49.801 0.994 -42.387 1.00 93.62 1218 CYS A O 1
ATOM 9586 N N . GLU A 1 1219 ? 51.902 0.285 -42.031 1.00 93.81 1219 GLU A N 1
ATOM 9587 C CA . GLU A 1 1219 ? 51.987 -0.535 -43.251 1.00 93.81 1219 GLU A CA 1
ATOM 9588 C C . GLU A 1 1219 ? 50.958 -1.680 -43.246 1.00 93.81 1219 GLU A C 1
ATOM 9590 O O . GLU A 1 1219 ? 50.329 -1.948 -44.271 1.00 93.81 1219 GLU A O 1
ATOM 9595 N N . LEU A 1 1220 ? 50.743 -2.324 -42.092 1.00 94.00 1220 LEU A N 1
ATOM 9596 C CA . LEU A 1 1220 ? 49.748 -3.392 -41.927 1.00 94.00 1220 LEU A CA 1
ATOM 9597 C C . LEU A 1 1220 ? 48.303 -2.877 -41.997 1.00 94.00 1220 LEU A C 1
ATOM 9599 O O . LEU A 1 1220 ? 47.434 -3.584 -42.506 1.00 94.00 1220 LEU A O 1
ATOM 9603 N N . ALA A 1 1221 ? 48.041 -1.661 -41.510 1.00 91.56 1221 ALA A N 1
ATOM 9604 C CA . ALA A 1 1221 ? 46.732 -1.019 -41.622 1.00 91.56 1221 ALA A CA 1
ATOM 9605 C C . ALA A 1 1221 ? 46.415 -0.602 -43.069 1.00 91.56 1221 ALA A C 1
ATOM 9607 O O . ALA A 1 1221 ? 45.281 -0.746 -43.520 1.00 91.56 1221 ALA A O 1
ATOM 9608 N N . GLU A 1 1222 ? 47.415 -0.115 -43.807 1.00 91.12 1222 GLU A N 1
ATOM 9609 C CA . GLU A 1 1222 ? 47.271 0.282 -45.212 1.00 91.12 1222 GLU A CA 1
ATOM 9610 C C . GLU A 1 1222 ? 47.094 -0.938 -46.134 1.00 91.12 1222 GLU A C 1
ATOM 9612 O O . GLU A 1 1222 ? 46.252 -0.922 -47.035 1.00 91.12 1222 GLU A O 1
ATOM 9617 N N . ARG A 1 1223 ? 47.859 -2.012 -45.884 1.00 92.19 1223 ARG A N 1
ATOM 9618 C CA . ARG A 1 1223 ? 47.906 -3.238 -46.702 1.00 92.19 1223 ARG A CA 1
ATOM 9619 C C . ARG A 1 1223 ? 47.511 -4.476 -45.894 1.00 92.19 1223 ARG A C 1
ATOM 9621 O O . ARG A 1 1223 ? 48.370 -5.318 -45.596 1.00 92.19 1223 ARG A O 1
ATOM 9628 N N . PRO A 1 1224 ? 46.225 -4.625 -45.534 1.00 91.38 1224 PRO A N 1
ATOM 9629 C CA . PRO A 1 1224 ? 45.749 -5.748 -44.728 1.00 91.38 1224 PRO A CA 1
ATOM 9630 C C . PRO A 1 1224 ? 45.998 -7.116 -45.387 1.00 91.38 1224 PRO A C 1
ATOM 9632 O O . PRO A 1 1224 ? 46.131 -8.120 -44.694 1.00 91.38 1224 PRO A O 1
ATOM 9635 N N . GLU A 1 1225 ? 46.117 -7.178 -46.716 1.00 90.50 1225 GLU A N 1
ATOM 9636 C CA . GLU A 1 1225 ? 46.442 -8.383 -47.492 1.00 90.50 1225 GLU A CA 1
ATOM 9637 C C . GLU A 1 1225 ? 47.869 -8.913 -47.282 1.00 90.50 1225 GLU A C 1
ATOM 9639 O O . GLU A 1 1225 ? 48.185 -10.019 -47.714 1.00 90.50 1225 GLU A O 1
ATOM 9644 N N . SER A 1 1226 ? 48.731 -8.157 -46.599 1.00 89.75 1226 SER A N 1
ATOM 9645 C CA . SER A 1 1226 ? 50.102 -8.565 -46.264 1.00 89.75 1226 SER A CA 1
ATOM 9646 C C . SER A 1 1226 ? 50.193 -9.647 -45.172 1.00 89.75 1226 SER A C 1
ATOM 9648 O O . SER A 1 1226 ? 51.298 -10.036 -44.775 1.00 89.75 1226 SER A O 1
ATOM 9650 N N . ARG A 1 1227 ? 49.046 -10.133 -44.677 1.00 91.44 1227 ARG A N 1
ATOM 9651 C CA . ARG A 1 1227 ? 48.912 -11.205 -43.683 1.00 91.44 1227 ARG A CA 1
ATOM 9652 C C . ARG A 1 1227 ? 47.922 -12.273 -44.124 1.00 91.44 1227 ARG A C 1
ATOM 9654 O O . ARG A 1 1227 ? 46.982 -12.017 -44.875 1.00 91.44 1227 ARG A O 1
ATOM 9661 N N . GLU A 1 1228 ? 48.119 -13.490 -43.631 1.00 88.94 1228 GLU A N 1
ATOM 9662 C CA . GLU A 1 1228 ? 47.193 -14.586 -43.901 1.00 88.94 1228 GLU A CA 1
ATOM 9663 C C . GLU A 1 1228 ? 45.857 -14.395 -43.168 1.00 88.94 1228 GLU A C 1
ATOM 9665 O O . GLU A 1 1228 ? 45.717 -13.609 -42.226 1.00 88.94 1228 GLU A O 1
ATOM 9670 N N . LYS A 1 1229 ? 44.826 -15.088 -43.654 1.00 87.06 1229 LYS A N 1
ATOM 9671 C CA . LYS A 1 1229 ? 43.512 -15.119 -43.004 1.00 87.06 1229 LYS A CA 1
ATOM 9672 C C . LYS A 1 1229 ? 43.622 -15.936 -41.709 1.00 87.06 1229 LYS A C 1
ATOM 9674 O O . LYS A 1 1229 ? 44.330 -16.939 -41.717 1.00 87.06 1229 LYS A O 1
ATOM 9679 N N . PRO A 1 1230 ? 42.920 -15.557 -40.629 1.00 86.00 1230 PRO A N 1
ATOM 9680 C CA . PRO A 1 1230 ? 41.871 -14.532 -40.561 1.00 86.00 1230 PRO A CA 1
ATOM 9681 C C . PRO A 1 1230 ? 42.368 -13.114 -40.216 1.00 86.00 1230 PRO A C 1
ATOM 9683 O O . PRO A 1 1230 ? 41.572 -12.177 -40.220 1.00 86.00 1230 PRO A O 1
ATOM 9686 N N . LEU A 1 1231 ? 43.667 -12.917 -39.967 1.00 88.50 1231 LEU A N 1
ATOM 9687 C CA . LEU A 1 1231 ? 44.227 -11.633 -39.527 1.00 88.50 1231 LEU A CA 1
ATOM 9688 C C . LEU A 1 1231 ? 44.040 -10.508 -40.558 1.00 88.50 1231 LEU A C 1
ATOM 9690 O O . LEU A 1 1231 ? 43.701 -9.384 -40.188 1.00 88.50 1231 LEU A O 1
ATOM 9694 N N . SER A 1 1232 ? 44.175 -10.814 -41.851 1.00 91.44 1232 SER A N 1
ATOM 9695 C CA . SER A 1 1232 ? 43.884 -9.850 -42.924 1.00 91.44 1232 SER A CA 1
ATOM 9696 C C . SER A 1 1232 ? 42.439 -9.344 -42.919 1.00 91.44 1232 SER A C 1
ATOM 9698 O O . SER A 1 1232 ? 42.201 -8.194 -43.281 1.00 91.44 1232 SER A O 1
ATOM 9700 N N . TRP A 1 1233 ? 41.468 -10.149 -42.470 1.00 91.00 1233 TRP A N 1
ATOM 9701 C CA . TRP A 1 1233 ? 40.081 -9.698 -42.312 1.00 91.00 1233 TRP A CA 1
ATOM 9702 C C . TRP A 1 1233 ? 39.950 -8.698 -41.164 1.00 91.00 1233 TRP A C 1
ATOM 9704 O O . TRP A 1 1233 ? 39.345 -7.643 -41.334 1.00 91.00 1233 TRP A O 1
ATOM 9714 N N . GLY A 1 1234 ? 40.570 -8.981 -40.018 1.00 89.38 1234 GLY A N 1
ATOM 9715 C CA . GLY A 1 1234 ? 40.585 -8.057 -38.886 1.00 89.38 1234 GLY A CA 1
ATOM 9716 C C . GLY A 1 1234 ? 41.282 -6.732 -39.209 1.00 89.38 1234 GLY A C 1
ATOM 9717 O O . GLY A 1 1234 ? 40.742 -5.664 -38.927 1.00 89.38 1234 GLY A O 1
ATOM 9718 N N . LEU A 1 1235 ? 42.444 -6.778 -39.872 1.00 92.75 1235 LEU A N 1
ATOM 9719 C CA . LEU A 1 1235 ? 43.150 -5.571 -40.318 1.00 92.75 1235 LEU A CA 1
ATOM 9720 C C . LEU A 1 1235 ? 42.303 -4.757 -41.309 1.00 92.75 1235 LEU A C 1
ATOM 9722 O O . LEU A 1 1235 ? 42.255 -3.534 -41.223 1.00 92.75 1235 LEU A O 1
ATOM 9726 N N . ARG A 1 1236 ? 41.567 -5.417 -42.209 1.00 92.88 1236 ARG A N 1
ATOM 9727 C CA . ARG A 1 1236 ? 40.677 -4.744 -43.162 1.00 92.88 1236 ARG A CA 1
ATOM 9728 C C . ARG A 1 1236 ? 39.473 -4.079 -42.481 1.00 92.88 1236 ARG A C 1
ATOM 9730 O O . ARG A 1 1236 ? 39.200 -2.901 -42.708 1.00 92.88 1236 ARG A O 1
ATOM 9737 N N . TYR A 1 1237 ? 38.745 -4.813 -41.643 1.00 90.88 1237 TYR A N 1
ATOM 9738 C CA . TYR A 1 1237 ? 37.447 -4.350 -41.145 1.00 90.88 1237 TYR A CA 1
ATOM 9739 C C . TYR A 1 1237 ? 37.509 -3.671 -39.767 1.00 90.88 1237 TYR A C 1
ATOM 9741 O O . TYR A 1 1237 ? 36.706 -2.777 -39.508 1.00 90.88 1237 TYR A O 1
ATOM 9749 N N . TYR A 1 1238 ? 38.431 -4.039 -38.871 1.00 87.69 1238 TYR A N 1
ATOM 9750 C CA . TYR A 1 1238 ? 38.544 -3.411 -37.540 1.00 87.69 1238 TYR A CA 1
ATOM 9751 C C . TYR A 1 1238 ? 39.568 -2.278 -37.514 1.00 87.69 1238 TYR A C 1
ATOM 9753 O O . TYR A 1 1238 ? 39.341 -1.277 -36.839 1.00 87.69 1238 TYR A O 1
ATOM 9761 N N . VAL A 1 1239 ? 40.660 -2.404 -38.276 1.00 90.25 1239 VAL A N 1
ATOM 9762 C CA . VAL A 1 1239 ? 41.745 -1.410 -38.282 1.00 90.25 1239 VAL A CA 1
ATOM 9763 C C . VAL A 1 1239 ? 41.574 -0.392 -39.411 1.00 90.25 1239 VAL A C 1
ATOM 9765 O O . VAL A 1 1239 ? 41.429 0.804 -39.150 1.00 90.25 1239 VAL A O 1
ATOM 9768 N N . ARG A 1 1240 ? 41.543 -0.846 -40.669 1.00 91.62 1240 ARG A N 1
ATOM 9769 C CA . ARG A 1 1240 ? 41.383 0.032 -41.838 1.00 91.62 1240 ARG A CA 1
ATOM 9770 C C . ARG A 1 1240 ? 39.985 0.645 -41.920 1.00 91.62 1240 ARG A C 1
ATOM 9772 O O . ARG A 1 1240 ? 39.859 1.825 -42.265 1.00 91.62 1240 ARG A O 1
ATOM 9779 N N . GLY A 1 1241 ? 38.981 -0.122 -41.492 1.00 90.00 1241 GLY A N 1
ATOM 9780 C CA . GLY A 1 1241 ? 37.617 0.341 -41.252 1.00 90.00 1241 GLY A CA 1
ATOM 9781 C C . GLY A 1 1241 ? 36.645 0.104 -42.408 1.00 90.00 1241 GLY A C 1
ATOM 9782 O O . GLY A 1 1241 ? 35.613 0.764 -42.465 1.00 90.00 1241 GLY A O 1
ATOM 9783 N N . ASP A 1 1242 ? 36.941 -0.820 -43.322 1.00 92.62 1242 ASP A N 1
ATOM 9784 C CA . ASP A 1 1242 ? 36.108 -1.038 -44.513 1.00 92.62 1242 ASP A CA 1
ATOM 9785 C C . ASP A 1 1242 ? 34.697 -1.505 -44.146 1.00 92.62 1242 ASP A C 1
ATOM 9787 O O . ASP A 1 1242 ? 34.521 -2.283 -43.207 1.00 92.62 1242 ASP A O 1
ATOM 9791 N N . LEU A 1 1243 ? 33.681 -1.037 -44.866 1.00 91.44 1243 LEU A N 1
ATOM 9792 C CA . LEU A 1 1243 ? 32.269 -1.348 -44.660 1.00 91.44 1243 LEU A CA 1
ATOM 9793 C C . LEU A 1 1243 ? 31.759 -2.422 -45.608 1.00 91.44 1243 LEU A C 1
ATOM 9795 O O . LEU A 1 1243 ? 32.214 -2.520 -46.741 1.00 91.44 1243 LEU A O 1
ATOM 9799 N N . VAL A 1 1244 ? 30.792 -3.210 -45.136 1.00 92.00 1244 VAL A N 1
ATOM 9800 C CA . VAL A 1 1244 ? 30.061 -4.174 -45.963 1.00 92.00 1244 VAL A CA 1
ATOM 9801 C C . VAL A 1 1244 ? 28.592 -3.783 -45.955 1.00 92.00 1244 VAL A C 1
ATOM 9803 O O . VAL A 1 1244 ? 27.960 -3.770 -44.895 1.00 92.00 1244 VAL A O 1
ATOM 9806 N N . LEU A 1 1245 ? 28.060 -3.465 -47.135 1.00 90.38 1245 LEU A N 1
ATOM 9807 C CA . LEU A 1 1245 ? 26.644 -3.168 -47.334 1.00 90.38 1245 LEU A CA 1
ATOM 9808 C C . LEU A 1 1245 ? 25.786 -4.446 -47.252 1.00 90.38 1245 LEU A C 1
ATOM 9810 O O . LEU A 1 1245 ? 26.285 -5.577 -47.299 1.00 90.38 1245 LEU A O 1
ATOM 9814 N N . ASP A 1 1246 ? 24.467 -4.270 -47.149 1.00 84.31 1246 ASP A N 1
ATOM 9815 C CA . ASP A 1 1246 ? 23.500 -5.378 -47.106 1.00 84.31 1246 ASP A CA 1
ATOM 9816 C C . ASP A 1 1246 ? 23.605 -6.309 -48.329 1.00 84.31 1246 ASP A C 1
ATOM 9818 O O . ASP A 1 1246 ? 23.467 -7.526 -48.192 1.00 84.31 1246 ASP A O 1
ATOM 9822 N N . ASP A 1 1247 ? 23.914 -5.755 -49.506 1.00 86.06 1247 ASP A N 1
ATOM 9823 C CA . ASP A 1 1247 ? 24.096 -6.493 -50.763 1.00 86.06 1247 ASP A CA 1
ATOM 9824 C C . ASP A 1 1247 ? 25.468 -7.187 -50.895 1.00 86.06 1247 ASP A C 1
ATOM 9826 O O . ASP A 1 1247 ? 25.705 -7.906 -51.864 1.00 86.06 1247 ASP A O 1
ATOM 9830 N N . GLY A 1 1248 ? 26.357 -7.012 -49.910 1.00 86.25 1248 GLY A N 1
ATOM 9831 C CA . GLY A 1 1248 ? 27.705 -7.585 -49.895 1.00 86.25 1248 GLY A CA 1
ATOM 9832 C C . GLY A 1 1248 ? 28.779 -6.710 -50.546 1.00 86.25 1248 GLY A C 1
ATOM 9833 O O . GLY A 1 1248 ? 29.934 -7.133 -50.599 1.00 86.25 1248 GLY A O 1
ATOM 9834 N N . THR A 1 1249 ? 28.441 -5.505 -51.013 1.00 91.25 1249 THR A N 1
ATOM 9835 C CA . THR A 1 1249 ? 29.416 -4.546 -51.551 1.00 91.25 1249 THR A CA 1
ATOM 9836 C C . THR A 1 1249 ? 30.369 -4.071 -50.454 1.00 91.25 1249 THR A C 1
ATOM 9838 O O . THR A 1 1249 ? 29.928 -3.661 -49.377 1.00 91.25 1249 THR A O 1
ATOM 9841 N N . GLU A 1 1250 ? 31.674 -4.109 -50.736 1.00 91.62 1250 GLU A N 1
ATOM 9842 C CA . GLU A 1 1250 ? 32.715 -3.552 -49.867 1.00 91.62 1250 GLU A CA 1
ATOM 9843 C C . GLU A 1 1250 ? 32.971 -2.084 -50.204 1.00 91.62 1250 GLU A C 1
ATOM 9845 O O . GLU A 1 1250 ? 33.048 -1.706 -51.370 1.00 91.62 1250 GLU A O 1
ATOM 9850 N N . VAL A 1 1251 ? 33.116 -1.274 -49.163 1.00 91.12 1251 VAL A N 1
ATOM 9851 C CA . VAL A 1 1251 ? 33.352 0.166 -49.239 1.00 91.12 1251 VAL A CA 1
ATOM 9852 C C . VAL A 1 1251 ? 34.553 0.504 -48.372 1.00 91.12 1251 VAL A C 1
ATOM 9854 O O . VAL A 1 1251 ? 34.574 0.151 -47.193 1.00 91.12 1251 VAL A O 1
ATOM 9857 N N . GLU A 1 1252 ? 35.507 1.268 -48.892 1.00 91.00 1252 GLU A N 1
ATOM 9858 C CA . GLU A 1 1252 ? 36.620 1.755 -48.075 1.00 91.00 1252 GLU A CA 1
ATOM 9859 C C . GLU A 1 1252 ? 36.217 2.986 -47.250 1.00 91.00 1252 GLU A C 1
ATOM 9861 O O . GLU A 1 1252 ? 35.503 3.877 -47.713 1.00 91.00 1252 GLU A O 1
ATOM 9866 N N . LEU A 1 1253 ? 36.700 3.072 -46.007 1.00 88.50 1253 LEU A N 1
ATOM 9867 C CA . LEU A 1 1253 ? 36.397 4.216 -45.137 1.00 88.50 1253 LEU A CA 1
ATOM 9868 C C . LEU A 1 1253 ? 36.927 5.543 -45.710 1.00 88.50 1253 LEU A C 1
ATOM 9870 O O . LEU A 1 1253 ? 36.317 6.591 -45.504 1.00 88.50 1253 LEU A O 1
ATOM 9874 N N . ASP A 1 1254 ? 38.045 5.503 -46.440 1.00 89.00 1254 ASP A N 1
ATOM 9875 C CA . ASP A 1 1254 ? 38.619 6.689 -47.083 1.00 89.00 1254 ASP A CA 1
ATOM 9876 C C . ASP A 1 1254 ? 37.756 7.194 -48.245 1.00 89.00 1254 ASP A C 1
ATOM 9878 O O . ASP A 1 1254 ? 37.649 8.403 -48.423 1.00 89.00 1254 ASP A O 1
ATOM 9882 N N . GLU A 1 1255 ? 37.076 6.300 -48.973 1.00 88.44 1255 GLU A N 1
ATOM 9883 C CA . GLU A 1 1255 ? 36.110 6.678 -50.013 1.00 88.44 1255 GLU A CA 1
ATOM 9884 C C . GLU A 1 1255 ? 34.971 7.510 -49.406 1.00 88.44 1255 GLU A C 1
ATOM 9886 O O . GLU A 1 1255 ? 34.606 8.556 -49.934 1.00 88.44 1255 GLU A O 1
ATOM 9891 N N . LEU A 1 1256 ? 34.474 7.105 -48.232 1.00 86.06 1256 LEU A N 1
ATOM 9892 C CA . LEU A 1 1256 ? 33.465 7.864 -47.489 1.00 86.06 1256 LEU A CA 1
ATOM 9893 C C . LEU A 1 1256 ? 33.994 9.190 -46.932 1.00 86.06 1256 LEU A C 1
ATOM 9895 O O . LEU A 1 1256 ? 33.242 10.160 -46.859 1.00 86.06 1256 LEU A O 1
ATOM 9899 N N . CYS A 1 1257 ? 35.267 9.249 -46.531 1.00 84.31 1257 CYS A N 1
ATOM 9900 C CA . CYS A 1 1257 ? 35.889 10.497 -46.081 1.00 84.31 1257 CYS A CA 1
ATOM 9901 C C . CYS A 1 1257 ? 35.997 11.504 -47.234 1.00 84.31 1257 CYS A C 1
ATOM 9903 O O . CYS A 1 1257 ? 35.660 12.678 -47.060 1.00 84.31 1257 CYS A O 1
ATOM 9905 N N . ASP A 1 1258 ? 36.417 11.026 -48.408 1.00 86.38 1258 ASP A N 1
ATOM 9906 C CA . ASP A 1 1258 ? 36.528 11.822 -49.628 1.00 86.38 1258 ASP A CA 1
ATOM 9907 C C . ASP A 1 1258 ? 35.138 12.316 -50.087 1.00 86.38 1258 ASP A C 1
ATOM 9909 O O . ASP A 1 1258 ? 34.979 13.497 -50.400 1.00 86.38 1258 ASP A O 1
ATOM 9913 N N . GLU A 1 1259 ? 34.111 11.457 -50.043 1.00 82.81 1259 GLU A N 1
ATOM 9914 C CA . GLU A 1 1259 ? 32.712 11.819 -50.334 1.00 82.81 1259 GLU A CA 1
ATOM 9915 C C . GLU A 1 1259 ? 32.135 12.842 -49.340 1.00 82.81 1259 GLU A C 1
ATOM 9917 O O . GLU A 1 1259 ? 31.445 13.781 -49.743 1.00 82.81 1259 GLU A O 1
ATOM 9922 N N . ALA A 1 1260 ? 32.425 12.693 -48.044 1.00 77.50 1260 ALA A N 1
ATOM 9923 C CA . ALA A 1 1260 ? 31.957 13.600 -46.993 1.00 77.50 1260 ALA A CA 1
ATOM 9924 C C . ALA A 1 1260 ? 32.745 14.927 -46.932 1.00 77.50 1260 ALA A C 1
ATOM 9926 O O . ALA A 1 1260 ? 32.397 15.823 -46.152 1.00 77.50 1260 ALA A O 1
ATOM 9927 N N . GLY A 1 1261 ? 33.807 15.068 -47.734 1.00 80.75 1261 GLY A N 1
ATOM 9928 C CA . GLY A 1 1261 ? 34.669 16.248 -47.754 1.00 80.75 1261 GLY A CA 1
ATOM 9929 C C . GLY A 1 1261 ? 35.442 16.459 -46.449 1.00 80.75 1261 GLY A C 1
ATOM 9930 O O . GLY A 1 1261 ? 35.681 17.605 -46.060 1.00 80.75 1261 GLY A O 1
ATOM 9931 N N . ILE A 1 1262 ? 35.803 15.376 -45.755 1.00 80.19 1262 ILE A N 1
ATOM 9932 C CA . ILE A 1 1262 ? 36.590 15.409 -44.516 1.00 80.19 1262 ILE A CA 1
ATOM 9933 C C . ILE A 1 1262 ? 37.995 14.843 -44.746 1.00 80.19 1262 ILE A C 1
ATOM 9935 O O . ILE A 1 1262 ? 38.230 14.051 -45.655 1.00 80.19 1262 ILE A O 1
ATOM 9939 N N . ALA A 1 1263 ? 38.956 15.244 -43.912 1.00 82.94 1263 ALA A N 1
ATOM 9940 C CA . ALA A 1 1263 ? 40.303 14.687 -43.988 1.00 82.94 1263 ALA A CA 1
ATOM 9941 C C . ALA A 1 1263 ? 40.280 13.182 -43.674 1.00 82.94 1263 ALA A C 1
ATOM 9943 O O . ALA A 1 1263 ? 39.677 12.765 -42.683 1.00 82.94 1263 ALA A O 1
ATOM 9944 N N . ARG A 1 1264 ? 40.981 12.387 -44.492 1.00 87.31 1264 ARG A N 1
ATOM 9945 C CA . ARG A 1 1264 ? 41.179 10.954 -44.242 1.00 87.31 1264 ARG A CA 1
ATOM 9946 C C . ARG A 1 1264 ? 41.738 10.729 -42.839 1.00 87.31 1264 ARG A C 1
ATOM 9948 O O . ARG A 1 1264 ? 42.647 11.430 -42.388 1.00 87.31 1264 ARG A O 1
ATOM 9955 N N . LEU A 1 1265 ? 41.178 9.744 -42.149 1.00 86.06 1265 LEU A N 1
ATOM 9956 C CA . LEU A 1 1265 ? 41.498 9.451 -40.758 1.00 86.06 1265 LEU A CA 1
ATOM 9957 C C . LEU A 1 1265 ? 42.877 8.768 -40.635 1.00 86.06 1265 LEU A C 1
ATOM 9959 O O . LEU A 1 1265 ? 43.212 7.919 -41.462 1.00 86.06 1265 LEU A O 1
ATOM 9963 N N . PRO A 1 1266 ? 43.682 9.075 -39.603 1.00 87.81 1266 PRO A N 1
ATOM 9964 C CA . PRO A 1 1266 ? 45.001 8.467 -39.429 1.00 87.81 1266 PRO A CA 1
ATOM 9965 C C . PRO A 1 1266 ? 44.914 6.955 -39.161 1.00 87.81 1266 PRO A C 1
ATOM 9967 O O . PRO A 1 1266 ? 44.009 6.491 -38.467 1.00 87.81 1266 PRO A O 1
ATOM 9970 N N . TRP A 1 1267 ? 45.891 6.202 -39.675 1.00 88.75 1267 TRP A N 1
ATOM 9971 C CA . TRP A 1 1267 ? 46.017 4.746 -39.494 1.00 88.75 1267 TRP A CA 1
ATOM 9972 C C . TRP A 1 1267 ? 46.356 4.322 -38.063 1.00 88.75 1267 TRP A C 1
ATOM 9974 O O . TRP A 1 1267 ? 45.951 3.255 -37.609 1.00 88.75 1267 TRP A O 1
ATOM 9984 N N . LEU A 1 1268 ? 47.116 5.159 -37.362 1.00 89.75 1268 LEU A N 1
ATOM 9985 C CA . LEU A 1 1268 ? 47.568 4.944 -35.996 1.00 89.75 1268 LEU A CA 1
ATOM 9986 C C . LEU A 1 1268 ? 47.678 6.309 -35.315 1.00 89.75 1268 LEU A C 1
ATOM 9988 O O . LEU A 1 1268 ? 48.189 7.260 -35.911 1.00 89.75 1268 LEU A O 1
ATOM 9992 N N . VAL A 1 1269 ? 47.206 6.410 -34.078 1.00 88.00 1269 VAL A N 1
ATOM 9993 C CA . VAL A 1 1269 ? 47.370 7.602 -33.232 1.00 88.00 1269 VAL A CA 1
ATOM 9994 C C . VAL A 1 1269 ? 48.064 7.215 -31.937 1.00 88.00 1269 VAL A C 1
ATOM 9996 O O . VAL A 1 1269 ? 48.072 6.046 -31.570 1.00 88.00 1269 VAL A O 1
ATOM 9999 N N . ASP A 1 1270 ? 48.635 8.188 -31.232 1.00 84.88 1270 ASP A N 1
ATOM 10000 C CA . ASP A 1 1270 ? 49.160 7.934 -29.892 1.00 84.88 1270 ASP A CA 1
ATOM 10001 C C . ASP A 1 1270 ? 48.054 7.426 -28.965 1.00 84.88 1270 ASP A C 1
ATOM 10003 O O . ASP A 1 1270 ? 46.916 7.901 -29.021 1.00 84.88 1270 ASP A O 1
ATOM 10007 N N . MET A 1 1271 ? 48.399 6.478 -28.089 1.00 81.25 1271 MET A N 1
ATOM 10008 C CA . MET A 1 1271 ? 47.502 6.079 -27.008 1.00 81.25 1271 MET A CA 1
ATOM 10009 C C . MET A 1 1271 ? 47.124 7.330 -26.203 1.00 81.25 1271 MET A C 1
ATOM 10011 O O . MET A 1 1271 ? 48.023 8.021 -25.717 1.00 81.25 1271 MET A O 1
ATOM 10015 N N . PRO A 1 1272 ? 45.826 7.643 -26.058 1.00 68.25 1272 PRO A N 1
ATOM 10016 C CA . PRO A 1 1272 ? 45.400 8.883 -25.420 1.00 68.25 1272 PRO A CA 1
ATOM 10017 C C . PRO A 1 1272 ? 45.841 8.907 -23.952 1.00 68.25 1272 PRO A C 1
ATOM 10019 O O . PRO A 1 1272 ? 45.842 7.858 -23.311 1.00 68.25 1272 PRO A O 1
ATOM 10022 N N . ASP A 1 1273 ? 46.162 10.077 -23.383 1.00 59.78 1273 ASP A N 1
ATOM 10023 C CA . ASP A 1 1273 ? 46.565 10.296 -21.967 1.00 59.78 1273 ASP A CA 1
ATOM 10024 C C . ASP A 1 1273 ? 45.435 10.068 -20.944 1.00 59.78 1273 ASP A C 1
ATOM 10026 O O . ASP A 1 1273 ? 45.316 10.718 -19.907 1.00 59.78 1273 ASP A O 1
ATOM 10030 N N . GLU A 1 1274 ? 44.554 9.134 -21.253 1.00 56.31 1274 GLU A N 1
ATOM 10031 C CA . GLU A 1 1274 ? 43.400 8.782 -20.464 1.00 56.31 1274 GLU A CA 1
ATOM 10032 C C . GLU A 1 1274 ? 43.820 7.738 -19.426 1.00 56.31 1274 GLU A C 1
ATOM 10034 O O . GLU A 1 1274 ? 44.017 6.573 -19.768 1.00 56.31 1274 GLU A O 1
ATOM 10039 N N . LEU A 1 1275 ? 43.873 8.209 -18.168 1.00 50.09 1275 LEU A N 1
ATOM 10040 C CA . LEU A 1 1275 ? 43.820 7.474 -16.892 1.00 50.09 1275 LEU A CA 1
ATOM 10041 C C . LEU A 1 1275 ? 45.178 7.185 -16.216 1.00 50.09 1275 LEU A C 1
ATOM 10043 O O . LEU A 1 1275 ? 45.987 6.415 -16.713 1.00 50.09 1275 LEU A O 1
ATOM 10047 N N . ASP A 1 1276 ? 45.373 7.776 -15.029 1.00 44.81 1276 ASP A N 1
ATOM 10048 C CA . ASP A 1 1276 ? 45.990 7.088 -13.884 1.00 44.81 1276 ASP A CA 1
ATOM 10049 C C . ASP A 1 1276 ? 44.818 6.431 -13.130 1.00 44.81 1276 ASP A C 1
ATOM 10051 O O . ASP A 1 1276 ? 43.903 7.140 -12.678 1.00 44.81 1276 ASP A O 1
ATOM 10055 N N . VAL A 1 1277 ? 44.801 5.100 -13.055 1.00 45.66 1277 VAL A N 1
ATOM 10056 C CA . VAL A 1 1277 ? 43.956 4.336 -12.121 1.00 45.66 1277 VAL A CA 1
ATOM 10057 C C . VAL A 1 1277 ? 44.846 3.724 -11.041 1.00 45.66 1277 VAL A C 1
ATOM 10059 O O . VAL A 1 1277 ? 46.000 3.464 -11.346 1.00 45.66 1277 VAL A O 1
ATOM 10062 N N . GLU A 1 1278 ? 44.359 3.464 -9.824 1.00 40.72 1278 GLU A N 1
ATOM 10063 C CA . GLU A 1 1278 ? 45.002 2.652 -8.760 1.00 40.72 1278 GLU A CA 1
ATOM 10064 C C . GLU A 1 1278 ? 44.363 1.222 -8.750 1.00 40.72 1278 GLU A C 1
ATOM 10066 O O . GLU A 1 1278 ? 43.187 1.097 -9.044 1.00 40.72 1278 GLU A O 1
ATOM 10071 N N . PHE A 1 1279 ? 45.156 0.145 -8.602 1.00 43.41 1279 PHE A N 1
ATOM 10072 C CA . PHE A 1 1279 ? 44.935 -1.313 -8.916 1.00 43.41 1279 PHE A CA 1
ATOM 10073 C C . PHE A 1 1279 ? 45.549 -2.099 -7.738 1.00 43.41 1279 PHE A C 1
ATOM 10075 O O . PHE A 1 1279 ? 45.730 -3.308 -7.848 1.00 43.41 1279 PHE A O 1
ATOM 10082 N N . ASP A 1 1280 ? 46.001 -1.369 -6.717 1.00 42.62 1280 ASP A N 1
ATOM 10083 C CA . ASP A 1 1280 ? 46.585 -1.884 -5.490 1.00 42.62 1280 ASP A CA 1
ATOM 10084 C C . ASP A 1 1280 ? 45.499 -1.792 -4.423 1.00 42.62 1280 ASP A C 1
ATOM 10086 O O . ASP A 1 1280 ? 44.770 -0.765 -4.442 1.00 42.62 1280 ASP A O 1
#

Foldseek 3Di:
DFDWAKEKEFEQQAQDCPGLCHPPQLLVVLLQVLVQVVVVCVVLVPPDAHAAYEYAANQHQQLDLVSLVSSLRNVVNNCVSSVYPLLRYHYAHDLSLFHQPQLVVLVVCCVVVVDDPVVNLVSSLCRGNVSVQVSSCVSNVHGQCPPPQWHDLDLPKIWGWADDPQAIEIEIRAHQCSPPYNVDFAGEDDPSSLLSLLLVLLPGDLQYAYEYHHEWDLDADDLVVLVVVLVVVVVDPDPADNVRSVNVSRLRRTHHCSVSVLVSCQNSVHFEYEYHSAADFDFDWDDHDPDDDGTHTYGYQHDHDDDPPDDPSFAWGKMWIWIGDLVVQKIWTFIWTKGQQDDDVPDDHGIHIDGDPVANNTDIDGTDRGDSNRDDDDDDDPVLQVVLVVLLVLVLVVCLPPQQWDDCLLLQQPQPPPFDDDLGHGLVLQDDFFFWALDEDQVDQPGGDGDDLLVLLVDQFAAEEAEFPQQQLVSSLSVSQNCCSPPVPFAAHEDEAEVLVLLVVVVVDDPVQSAPLSVVQVVSCVRVVDRCSVSSVCQLAPPPGHQYEYEYEELLQNAPCLQVHLVRVLVSCSVRVSYHYYHYYYPDRPNDDDVSSRYRYIYGYFHDLVSLLVNQLSLLCSVVPPPSVRSVVLSVQLSLLCVLDPQSVSQCSRNSLSVSQSSVCSRDNSPLQVLVSLVSLQLSLQPSNLVSCVVVRGDQHPQAADDPDSVVRLQQVLQLLQVQCVVAVVPDPLDWRKAALVRSLVSTDPVDDSSNSSNHVSCCRPRSSQKHADPVRIITGPGSLNSLSSPLVNCLVPQDDLVSLLVVCVVCLVPPSNLSSNLSNLSVNVVVPLVSCQSNLVCLLVDDLSSLLSNLLSVLSVHDVPCLVVSLVCVLVDQFLQNLVSLLVSLSSLLSGPPVVSLQVNLVSLVVSLQSAFQLSNLLVLLSCVSNVSDDNPDRRPNLVLLLVLQPDLQNLQLVLLLCLQFLQPQLPPSLLSCLLLFDWLQLQLLNLLSVCQSLPDDPVLLLLLCLPSSDPPPVVVVVVLVLLLVVLQLLQVQLQDDPPLPPVLPVVLVVVVPPDPDDDDRPLVSVLVSVVVVVVVVPLQPDRHNVVSSVSSSVSSSVLSNRVSDPVLQVQLVVVLVVSVHDPRSSSSVSSSSVVSGSDNSVNLSSLLSYDDPDLLSQLSVLLSVLLQAVPDDCVSNVVSVVPDDPPDDPLSSLSSCQSNVNHDPVSVVVQQVCLVCLVVDDPPSSSSSQCNQQSWHQHPVRDIGGSVNSCVSSVHDDIGSHDHSDPRHDHDND

Mean predicted aligned error: 20.07 Å

Organism: NCBI:txid2829994

Nearest PDB structures (foldseek):
  5irm-assembly1_C  TM=4.200E-01  e=8.855E-09  Oryctolagus cuniculus
  7tjh-assembly1_D  TM=3.989E-01  e=3.727E-03  Saccharomyces cerevisiae
  1sxj-assembly1_A  TM=3.792E-01  e=7.547E-03  Saccharomyces cerevisiae
  7thj-assembly1_A  TM=3.363E-01  e=1.407E-02  Saccharomyces cerevisiae
  7w42-assembly1_A  TM=3.351E-01  e=1.881E-02  Bacillus subtilis subsp. subtilis str. 168